Protein 7KNF (pdb70)

B-factor: mean 24.12, std 8.05, range [10.01, 70.89]

GO terms:
  GO:0004619 phosphoglycerate mutase activity (F, IDA)
  GO:0005975 carbohydrate metabolic process (P, IDA)
  GO:0004619 phosphoglycerate mutase activity (F, EXP)

Structure (mmCIF, N/CA/C/O backbone):
data_7KNF
#
_entry.id   7KNF
#
_cell.length_a   73.669
_cell.length_b   75.846
_cell.length_c   100.424
_cell.angle_alpha   90.000
_cell.angle_beta   98.310
_cell.angle_gamma   90.000
#
_symmetry.space_group_name_H-M   'P 1 2 1'
#
loop_
_entity.id
_entity.type
_entity.pdbx_description
1 polymer '2,3-bisphosphoglycerate-independent phosphoglycerate mutase'
2 polymer DTY-ASP-TYR-PRO-GLY-ASP-HIS-CYS-TYR-LEU-TYR-GLY-THR
3 non-polymer 'ZINC ION'
4 non-polymer 'SODIUM ION'
5 non-polymer 'TETRAETHYLENE GLYCOL'
6 water water
#
loop_
_atom_site.group_PDB
_atom_site.id
_atom_site.type_symbol
_atom_site.label_atom_id
_atom_site.label_alt_id
_atom_site.label_comp_id
_atom_site.label_asym_id
_atom_site.label_entity_id
_atom_site.label_seq_id
_atom_site.pdbx_PDB_ins_code
_atom_site.Cartn_x
_atom_site.Cartn_y
_atom_site.Cartn_z
_atom_site.occupancy
_atom_site.B_iso_or_equiv
_atom_site.auth_seq_id
_atom_site.auth_comp_id
_atom_site.auth_asym_id
_atom_site.auth_atom_id
_atom_site.pdbx_PDB_model_num
ATOM 1 N N . VAL A 1 9 ? -19.325 75.240 50.058 1.00 32.68 27 VAL A N 1
ATOM 2 C CA . VAL A 1 9 ? -19.759 76.447 49.331 1.00 26.83 27 VAL A CA 1
ATOM 3 C C . VAL A 1 9 ? -20.874 77.194 50.051 1.00 31.86 27 VAL A C 1
ATOM 4 O O . VAL A 1 9 ? -21.960 76.643 50.255 1.00 33.68 27 VAL A O 1
ATOM 8 N N . ALA A 1 10 ? -20.615 78.462 50.401 1.00 23.47 28 ALA A N 1
ATOM 9 C CA . ALA A 1 10 ? -21.596 79.290 51.106 1.00 29.94 28 ALA A CA 1
ATOM 10 C C . ALA A 1 10 ? -22.685 79.830 50.180 1.00 27.79 28 ALA A C 1
ATOM 11 O O . ALA A 1 10 ? -23.854 79.925 50.580 1.00 28.98 28 ALA A O 1
ATOM 13 N N . ASN A 1 11 ? -22.315 80.230 48.962 1.00 22.80 29 ASN A N 1
ATOM 14 C CA . ASN A 1 11 ? -23.260 80.745 47.980 1.00 21.88 29 ASN A CA 1
ATOM 15 C C . ASN A 1 11 ? -22.923 80.154 46.617 1.00 23.82 29 ASN A C 1
ATOM 16 O O . ASN A 1 11 ? -21.757 80.165 46.207 1.00 22.66 29 ASN A O 1
ATOM 21 N N . LYS A 1 12 ? -23.923 79.626 45.920 1.00 18.42 30 LYS A N 1
ATOM 22 C CA . LYS A 1 12 ? -23.717 79.247 44.533 1.00 18.11 30 LYS A CA 1
ATOM 23 C C . LYS A 1 12 ? -23.766 80.511 43.682 1.00 18.59 30 LYS A C 1
ATOM 24 O O . LYS A 1 12 ? -24.527 81.436 43.979 1.00 17.13 30 LYS A O 1
ATOM 30 N N . VAL A 1 13 ? -22.965 80.536 42.606 1.00 18.02 31 VAL A N 1
ATOM 31 C CA . VAL A 1 13 ? -22.753 81.742 41.806 1.00 14.20 31 VAL A CA 1
ATOM 32 C C . VAL A 1 13 ? -22.925 81.447 40.321 1.00 13.65 31 VAL A C 1
ATOM 33 O O . VAL A 1 13 ? -22.375 80.471 39.798 1.00 15.35 31 VAL A O 1
ATOM 37 N N . CYS A 1 14 ? -23.662 82.318 39.643 1.00 16.14 32 CYS A N 1
ATOM 38 C CA . CYS A 1 14 ? -23.792 82.331 38.194 1.00 15.24 32 CYS A CA 1
ATOM 39 C C . CYS A 1 14 ? -23.128 83.603 37.678 1.00 15.58 32 CYS A C 1
ATOM 40 O O . CYS A 1 14 ? -23.533 84.706 38.066 1.00 15.46 32 CYS A O 1
ATOM 43 N N . LEU A 1 15 ? -22.094 83.452 36.829 1.00 14.62 33 LEU A N 1
ATOM 44 C CA . LEU A 1 15 ? -21.336 84.578 36.282 1.00 14.61 33 LEU A CA 1
ATOM 45 C C . LEU A 1 15 ? -21.681 84.710 34.801 1.00 14.75 33 LEU A C 1
ATOM 46 O O . LEU A 1 15 ? -21.401 83.805 34.008 1.00 15.81 33 LEU A O 1
ATOM 51 N N . ILE A 1 16 ? -22.223 85.858 34.418 1.00 12.01 34 ILE A N 1
ATOM 52 C CA . ILE A 1 16 ? -22.464 86.168 33.013 1.00 12.29 34 ILE A CA 1
ATOM 53 C C . ILE A 1 16 ? -21.357 87.088 32.537 1.00 14.56 34 ILE A C 1
ATOM 54 O O . ILE A 1 16 ? -21.146 88.160 33.124 1.00 13.88 34 ILE A O 1
ATOM 59 N N . VAL A 1 17 ? -20.651 86.687 31.477 1.00 15.37 35 VAL A N 1
ATOM 60 C CA . VAL A 1 17 ? -19.697 87.583 30.823 1.00 13.62 35 VAL A CA 1
ATOM 61 C C . VAL A 1 17 ? -20.343 88.029 29.519 1.00 14.39 35 VAL A C 1
ATOM 62 O O . VAL A 1 17 ? -20.405 87.262 28.543 1.00 14.58 35 VAL A O 1
ATOM 66 N N . ILE A 1 18 ? -20.817 89.273 29.495 1.00 13.68 36 ILE A N 1
ATOM 67 C CA . ILE A 1 18 ? -21.295 89.842 28.237 1.00 12.40 36 ILE A CA 1
ATOM 68 C C . ILE A 1 18 ? -20.089 90.188 27.387 1.00 10.20 36 ILE A C 1
ATOM 69 O O . ILE A 1 18 ? -19.102 90.731 27.888 1.00 13.05 36 ILE A O 1
ATOM 74 N N . ASP A 1 19 ? -20.149 89.871 26.101 1.00 10.93 37 ASP A N 1
ATOM 75 C CA . ASP A 1 19 ? -19.045 90.199 25.218 1.00 11.18 37 ASP A CA 1
ATOM 76 C C . ASP A 1 19 ? -19.273 91.555 24.554 1.00 12.81 37 ASP A C 1
ATOM 77 O O . ASP A 1 19 ? -20.271 91.752 23.870 1.00 13.28 37 ASP A O 1
ATOM 82 N N . GLY A 1 20 ? -18.372 92.515 24.810 1.00 11.48 38 GLY A N 1
ATOM 83 C CA . GLY A 1 20 ? -18.414 93.803 24.144 1.00 11.71 38 GLY A CA 1
ATOM 84 C C . GLY A 1 20 ? -19.493 94.760 24.634 1.00 16.44 38 GLY A C 1
ATOM 85 O O . GLY A 1 20 ? -20.139 95.426 23.816 1.00 17.50 38 GLY A O 1
ATOM 86 N N . TRP A 1 21 ? -19.655 94.888 25.956 1.00 13.17 39 TRP A N 1
ATOM 87 C CA . TRP A 1 21 ? -20.677 95.722 26.610 1.00 16.09 39 TRP A CA 1
ATOM 88 C C . TRP A 1 21 ? -19.983 96.617 27.634 1.00 13.11 39 TRP A C 1
ATOM 89 O O . TRP A 1 21 ? -19.675 96.185 28.750 1.00 16.28 39 TRP A O 1
ATOM 100 N N . GLY A 1 22 ? -19.682 97.853 27.240 1.00 14.28 40 GLY A N 1
ATOM 101 C CA . GLY A 1 22 ? -19.044 98.806 28.116 1.00 13.49 40 GLY A CA 1
ATOM 102 C C . GLY A 1 22 ? -19.982 99.859 28.678 1.00 17.87 40 GLY A C 1
ATOM 103 O O . GLY A 1 22 ? -21.121 100.011 28.262 1.00 16.27 40 GLY A O 1
ATOM 104 N N . VAL A 1 23 ? -19.454 100.605 29.643 1.00 15.34 41 VAL A N 1
ATOM 105 C CA . VAL A 1 23 ? -20.203 101.605 30.396 1.00 15.19 41 VAL A CA 1
ATOM 106 C C . VAL A 1 23 ? -19.833 102.974 29.845 1.00 18.35 41 VAL A C 1
ATOM 107 O O . VAL A 1 23 ? -18.719 103.476 30.059 1.00 20.41 41 VAL A O 1
ATOM 111 N N . SER A 1 24 ? -20.772 103.610 29.164 1.00 19.11 42 SER A N 1
ATOM 112 C CA . SER A 1 24 ? -20.539 104.923 28.594 1.00 19.85 42 SER A CA 1
ATOM 113 C C . SER A 1 24 ? -21.771 105.775 28.830 1.00 23.23 42 SER A C 1
ATOM 114 O O . SER A 1 24 ? -22.881 105.338 28.518 1.00 20.16 42 SER A O 1
ATOM 117 N N . GLU A 1 25 ? -21.573 106.985 29.368 1.00 27.04 43 GLU A N 1
ATOM 118 C CA . GLU A 1 25 ? -22.664 107.955 29.469 1.00 33.46 43 GLU A CA 1
ATOM 119 C C . GLU A 1 25 ? -22.831 108.782 28.197 1.00 33.92 43 GLU A C 1
ATOM 120 O O . GLU A 1 25 ? -23.839 109.479 28.055 1.00 37.18 43 GLU A O 1
ATOM 122 N N . ASP A 1 26 ? -21.885 108.705 27.279 1.00 29.36 44 ASP A N 1
ATOM 123 C CA . ASP A 1 26 ? -21.965 109.369 25.986 1.00 29.94 44 ASP A CA 1
ATOM 124 C C . ASP A 1 26 ? -23.024 108.664 25.137 1.00 30.06 44 ASP A C 1
ATOM 125 O O . ASP A 1 26 ? -22.834 107.494 24.775 1.00 27.61 44 ASP A O 1
ATOM 130 N N . PRO A 1 27 ? -24.160 109.300 24.831 1.00 29.96 45 PRO A N 1
ATOM 131 C CA . PRO A 1 27 ? -25.263 108.573 24.187 1.00 23.96 45 PRO A CA 1
ATOM 132 C C . PRO A 1 27 ? -25.171 108.435 22.670 1.00 19.73 45 PRO A C 1
ATOM 133 O O . PRO A 1 27 ? -25.891 107.607 22.092 1.00 19.59 45 PRO A O 1
ATOM 137 N N . TYR A 1 28 ? -24.301 109.166 22.006 1.00 21.76 46 TYR A N 1
ATOM 138 C CA . TYR A 1 28 ? -24.270 109.112 20.556 1.00 21.21 46 TYR A CA 1
ATOM 139 C C . TYR A 1 28 ? -23.661 107.796 20.091 1.00 16.10 46 TYR A C 1
ATOM 140 O O . TYR A 1 28 ? -22.523 107.462 20.454 1.00 17.34 46 TYR A O 1
ATOM 149 N N . GLY A 1 29 ? -24.399 107.105 19.235 1.00 15.72 47 GLY A N 1
ATOM 150 C CA . GLY A 1 29 ? -24.007 105.796 18.738 1.00 19.98 47 GLY A CA 1
ATOM 151 C C . GLY A 1 29 ? -23.926 104.727 19.811 1.00 18.39 47 GLY A C 1
ATOM 152 O O . GLY A 1 29 ? -23.297 103.685 19.588 1.00 16.75 47 GLY A O 1
ATOM 153 N N . ASN A 1 30 ? -24.535 104.964 20.968 1.00 17.82 48 ASN A N 1
ATOM 154 C CA . ASN A 1 30 ? -24.483 104.058 22.112 1.00 16.74 48 ASN A CA 1
ATOM 155 C C . ASN A 1 30 ? -25.645 103.079 21.985 1.00 20.10 48 ASN A C 1
ATOM 156 O O . ASN A 1 30 ? -26.781 103.384 22.361 1.00 15.89 48 ASN A O 1
ATOM 161 N N . ALA A 1 31 ? -25.353 101.891 21.441 1.00 16.86 49 ALA A N 1
ATOM 162 C CA . ALA A 1 31 ? -26.404 100.902 21.217 1.00 17.44 49 ALA A CA 1
ATOM 163 C C . ALA A 1 31 ? -26.939 100.329 22.517 1.00 17.96 49 ALA A C 1
ATOM 164 O O . ALA A 1 31 ? -28.088 99.881 22.561 1.00 20.18 49 ALA A O 1
ATOM 166 N N . ILE A 1 32 ? -26.150 100.364 23.582 1.00 14.39 50 ILE A N 1
ATOM 167 C CA . ILE A 1 32 ? -26.620 99.855 24.857 1.00 15.37 50 ILE A CA 1
ATOM 168 C C . ILE A 1 32 ? -27.599 100.831 25.489 1.00 15.80 50 ILE A C 1
ATOM 169 O O . ILE A 1 32 ? -28.684 100.446 25.922 1.00 15.92 50 ILE A O 1
ATOM 174 N N . LEU A 1 33 ? -27.209 102.102 25.575 1.00 15.95 51 LEU A N 1
ATOM 175 C CA . LEU A 1 33 ? -28.096 103.102 26.158 1.00 16.52 51 LEU A CA 1
ATOM 176 C C . LEU A 1 33 ? -29.404 103.177 25.380 1.00 19.60 51 LEU A C 1
ATOM 177 O O . LEU A 1 33 ? -30.491 103.191 25.969 1.00 19.82 51 LEU A O 1
ATOM 182 N N . ASN A 1 34 ? -29.327 103.220 24.051 1.00 19.02 52 ASN A N 1
ATOM 183 C CA . ASN A 1 34 ? -30.542 103.424 23.266 1.00 19.59 52 ASN A CA 1
ATOM 184 C C . ASN A 1 34 ? -31.384 102.175 23.108 1.00 20.45 52 ASN A C 1
ATOM 185 O O . ASN A 1 34 ? -32.579 102.286 22.837 1.00 21.37 52 ASN A O 1
ATOM 190 N N . ALA A 1 35 ? -30.804 100.997 23.286 1.00 19.49 53 ALA A N 1
ATOM 191 C CA . ALA A 1 35 ? -31.595 99.778 23.322 1.00 18.35 53 ALA A CA 1
ATOM 192 C C . ALA A 1 35 ? -32.484 99.750 24.559 1.00 17.50 53 ALA A C 1
ATOM 193 O O . ALA A 1 35 ? -32.153 100.322 25.593 1.00 16.70 53 ALA A O 1
ATOM 195 N N . GLN A 1 36 ? -33.636 99.076 24.448 1.00 17.20 54 GLN A N 1
ATOM 196 C CA . GLN A 1 36 ? -34.403 98.733 25.640 1.00 22.51 54 GLN A CA 1
ATOM 197 C C . GLN A 1 36 ? -33.615 97.682 26.424 1.00 15.85 54 GLN A C 1
ATOM 198 O O . GLN A 1 36 ? -33.563 96.514 26.023 1.00 16.13 54 GLN A O 1
ATOM 204 N N . THR A 1 37 ? -33.024 98.100 27.549 1.00 15.15 55 THR A N 1
ATOM 205 C CA . THR A 1 37 ? -32.257 97.214 28.432 1.00 15.91 55 THR A CA 1
ATOM 206 C C . THR A 1 37 ? -32.738 97.349 29.876 1.00 13.51 55 THR A C 1
ATOM 207 O O . THR A 1 37 ? -31.965 97.697 30.779 1.00 18.30 55 THR A O 1
ATOM 211 N N . PRO A 1 38 ? -34.028 97.078 30.132 1.00 16.34 56 PRO A N 1
ATOM 212 C CA . PRO A 1 38 ? -34.577 97.303 31.485 1.00 19.12 56 PRO A CA 1
ATOM 213 C C . PRO A 1 38 ? -33.970 96.426 32.560 1.00 17.82 56 PRO A C 1
ATOM 214 O O . PRO A 1 38 ? -33.958 96.830 33.730 1.00 19.40 56 PRO A O 1
ATOM 218 N N . VAL A 1 39 ? -33.458 95.251 32.204 1.00 16.95 57 VAL A N 1
ATOM 219 C CA . VAL A 1 39 ? -32.848 94.372 33.200 1.00 15.29 57 VAL A CA 1
ATOM 220 C C . VAL A 1 39 ? -31.507 94.941 33.649 1.00 14.08 57 VAL A C 1
ATOM 221 O O . VAL A 1 39 ? -31.264 95.146 34.848 1.00 15.21 57 VAL A O 1
ATOM 225 N N . MET A 1 40 ? -30.617 95.222 32.693 1.00 17.55 58 MET A N 1
ATOM 226 C CA . MET A 1 40 ? -29.317 95.764 33.081 1.00 17.22 58 MET A CA 1
ATOM 227 C C . MET A 1 40 ? -29.452 97.173 33.639 1.00 18.92 58 MET A C 1
ATOM 228 O O . MET A 1 40 ? -28.609 97.602 34.424 1.00 18.67 58 MET A O 1
ATOM 233 N N . ASP A 1 41 ? -30.498 97.909 33.253 1.00 15.77 59 ASP A N 1
ATOM 234 C CA . ASP A 1 41 ? -30.724 99.209 33.873 1.00 19.37 59 ASP A CA 1
ATOM 235 C C . ASP A 1 41 ? -30.926 99.065 35.376 1.00 19.30 59 ASP A C 1
ATOM 236 O O . ASP A 1 41 ? -30.531 99.951 36.141 1.00 19.98 59 ASP A O 1
ATOM 241 N N . LYS A 1 42 ? -31.528 97.955 35.818 1.00 16.45 60 LYS A N 1
ATOM 242 C CA . LYS A 1 42 ? -31.758 97.681 37.235 1.00 17.42 60 LYS A CA 1
ATOM 243 C C . LYS A 1 42 ? -30.564 97.025 37.915 1.00 19.91 60 LYS A C 1
ATOM 244 O O . LYS A 1 42 ? -30.186 97.423 39.026 1.00 19.87 60 LYS A O 1
ATOM 247 N N . LEU A 1 43 ? -29.946 96.037 37.269 1.00 17.98 61 LEU A N 1
ATOM 248 C CA . LEU A 1 43 ? -28.770 95.389 37.857 1.00 20.45 61 LEU A CA 1
ATOM 249 C C . LEU A 1 43 ? -27.601 96.359 38.002 1.00 17.09 61 LEU A C 1
ATOM 250 O O . LEU A 1 43 ? -26.857 96.315 38.995 1.00 19.06 61 LEU A O 1
ATOM 255 N N . CYS A 1 44 ? -27.418 97.242 37.027 1.00 19.07 62 CYS A N 1
ATOM 256 C CA . CYS A 1 44 ? -26.400 98.285 37.114 1.00 19.00 62 CYS A CA 1
ATOM 257 C C . CYS A 1 44 ? -26.938 99.513 37.845 1.00 21.71 62 CYS A C 1
ATOM 258 O O . CYS A 1 44 ? -26.955 100.622 37.322 1.00 19.43 62 CYS A O 1
ATOM 261 N N . SER A 1 45 ? -27.364 99.297 39.085 1.00 22.13 63 SER A N 1
ATOM 262 C CA . SER A 1 45 ? -27.770 100.393 39.950 1.00 21.74 63 SER A CA 1
ATOM 263 C C . SER A 1 45 ? -27.518 99.959 41.384 1.00 22.81 63 SER A C 1
ATOM 264 O O . SER A 1 45 ? -27.295 98.776 41.665 1.00 21.58 63 SER A O 1
ATOM 267 N N . GLY A 1 46 ? -27.532 100.933 42.295 1.00 26.45 64 GLY A N 1
ATOM 268 C CA . GLY A 1 46 ? -27.326 100.590 43.696 1.00 30.37 64 GLY A CA 1
ATOM 269 C C . GLY A 1 46 ? -25.943 99.986 43.912 1.00 22.74 64 GLY A C 1
ATOM 270 O O . GLY A 1 46 ? -24.923 100.568 43.544 1.00 27.72 64 GLY A O 1
ATOM 271 N N . ASN A 1 47 ? -25.894 98.803 44.510 1.00 25.40 65 ASN A N 1
ATOM 272 C CA . ASN A 1 47 ? -24.620 98.122 44.722 1.00 22.13 65 ASN A CA 1
ATOM 273 C C . ASN A 1 47 ? -24.194 97.432 43.425 1.00 21.54 65 ASN A C 1
ATOM 274 O O . ASN A 1 47 ? -24.527 96.271 43.177 1.00 20.97 65 ASN A O 1
ATOM 279 N N . TRP A 1 48 ? -23.407 98.154 42.624 1.00 22.28 66 TRP A N 1
ATOM 280 C CA . TRP A 1 48 ? -22.682 97.611 41.478 1.00 21.93 66 TRP A CA 1
ATOM 281 C C . TRP A 1 48 ? -21.359 98.360 41.360 1.00 21.67 66 TRP A C 1
ATOM 282 O O . TRP A 1 48 ? -21.166 99.420 41.966 1.00 19.80 66 TRP A O 1
ATOM 293 N N . ALA A 1 49 ? -20.444 97.800 40.576 1.00 16.97 67 ALA A N 1
ATOM 294 C CA . ALA A 1 49 ? -19.141 98.404 40.341 1.00 18.80 67 ALA A CA 1
ATOM 295 C C . ALA A 1 49 ? -18.918 98.603 38.845 1.00 18.44 67 ALA A C 1
ATOM 296 O O . ALA A 1 49 ? -19.605 98.019 38.008 1.00 16.48 67 ALA A O 1
ATOM 298 N N . GLN A 1 50 ? -17.903 99.409 38.514 1.00 17.58 68 GLN A N 1
ATOM 299 C CA . GLN A 1 50 ? -17.465 99.605 37.140 1.00 12.74 68 GLN A CA 1
ATOM 300 C C . GLN A 1 50 ? -15.975 99.337 37.103 1.00 15.53 68 GLN A C 1
ATOM 301 O O . GLN A 1 50 ? -15.229 99.973 37.844 1.00 14.86 68 GLN A O 1
ATOM 307 N N . ILE A 1 51 ? -15.545 98.359 36.317 1.00 15.57 69 ILE A N 1
ATOM 308 C CA . ILE A 1 51 ? -14.161 97.904 36.428 1.00 12.38 69 ILE A CA 1
ATOM 309 C C . ILE A 1 51 ? -13.442 98.040 35.085 1.00 14.57 69 ILE A C 1
ATOM 310 O O . ILE A 1 51 ? -14.055 98.095 34.011 1.00 13.51 69 ILE A O 1
ATOM 315 N N . GLU A 1 52 ? -12.114 98.140 35.158 1.00 14.73 70 GLU A N 1
ATOM 316 C CA . GLU A 1 52 ? -11.317 98.391 33.958 1.00 15.60 70 GLU A CA 1
ATOM 317 C C . GLU A 1 52 ? -11.023 97.093 33.205 1.00 17.96 70 GLU A C 1
ATOM 318 O O . GLU A 1 52 ? -10.859 96.021 33.799 1.00 15.85 70 GLU A O 1
ATOM 324 N N . ALA A 1 53 ? -10.953 97.215 31.877 1.00 15.41 71 ALA A N 1
ATOM 325 C CA . ALA A 1 53 ? -10.831 96.086 30.963 1.00 13.98 71 ALA A CA 1
ATOM 326 C C . ALA A 1 53 ? -9.949 96.410 29.767 1.00 15.41 71 ALA A C 1
ATOM 327 O O . ALA A 1 53 ? -9.983 95.681 28.773 1.00 16.57 71 ALA A O 1
ATOM 329 N N . HIS A 1 54 ? -9.129 97.468 29.845 1.00 15.10 72 HIS A N 1
ATOM 330 C CA . HIS A 1 54 ? -8.225 97.824 28.767 1.00 16.57 72 HIS A CA 1
ATOM 331 C C . HIS A 1 54 ? -6.880 98.215 29.358 1.00 18.86 72 HIS A C 1
ATOM 332 O O . HIS A 1 54 ? -6.729 98.363 30.575 1.00 14.98 72 HIS A O 1
ATOM 339 N N . GLY A 1 55 ? -5.897 98.373 28.470 1.00 15.61 73 GLY A N 1
ATOM 340 C CA . GLY A 1 55 ? -4.626 98.993 28.839 1.00 18.04 73 GLY A CA 1
ATOM 341 C C . GLY A 1 55 ? -3.890 98.229 29.917 1.00 16.93 73 GLY A C 1
ATOM 342 O O . GLY A 1 55 ? -3.986 97.004 30.022 1.00 17.68 73 GLY A O 1
ATOM 343 N N . LEU A 1 56 ? -3.124 98.973 30.741 1.00 18.60 74 LEU A N 1
ATOM 344 C CA . LEU A 1 56 ? -2.303 98.331 31.785 1.00 16.81 74 LEU A CA 1
ATOM 345 C C . LEU A 1 56 ? -3.151 97.619 32.833 1.00 16.62 74 LEU A C 1
ATOM 346 O O . LEU A 1 56 ? -2.673 96.689 33.503 1.00 17.19 74 LEU A O 1
ATOM 351 N N . HIS A 1 57 ? -4.404 98.036 32.985 1.00 16.74 75 HIS A N 1
ATOM 352 C CA . HIS A 1 57 ? -5.315 97.356 33.892 1.00 16.48 75 HIS A CA 1
ATOM 353 C C . HIS A 1 57 ? -5.450 95.864 33.577 1.00 15.10 75 HIS A C 1
ATOM 354 O O . HIS A 1 57 ? -5.763 95.079 34.484 1.00 16.09 75 HIS A O 1
ATOM 361 N N . VAL A 1 58 ? -5.322 95.468 32.304 1.00 13.54 76 VAL A N 1
ATOM 362 C CA . VAL A 1 58 ? -5.391 94.072 31.912 1.00 14.47 76 VAL A CA 1
ATOM 363 C C . VAL A 1 58 ? -4.077 93.600 31.288 1.00 18.18 76 VAL A C 1
ATOM 364 O O . VAL A 1 58 ? -4.057 92.621 30.520 1.00 17.17 76 VAL A O 1
ATOM 368 N N . GLY A 1 59 ? -2.979 94.281 31.609 1.00 18.81 77 GLY A N 1
ATOM 369 C CA . GLY A 1 59 ? -1.669 93.824 31.193 1.00 17.70 77 GLY A CA 1
ATOM 370 C C . GLY A 1 59 ? -1.263 94.236 29.796 1.00 16.44 77 GLY A C 1
ATOM 371 O O . GLY A 1 59 ? -0.238 93.750 29.297 1.00 18.46 77 GLY A O 1
ATOM 372 N N . LEU A 1 60 ? -2.016 95.088 29.155 1.00 15.72 78 LEU A N 1
ATOM 373 C CA . LEU A 1 60 ? -1.722 95.595 27.825 1.00 15.62 78 LEU A CA 1
ATOM 374 C C . LEU A 1 60 ? -1.054 96.963 27.898 1.00 17.66 78 LEU A C 1
ATOM 375 O O . LEU A 1 60 ? -1.181 97.679 28.893 1.00 16.88 78 LEU A O 1
ATOM 380 N N . PRO A 1 61 ? -0.438 97.403 26.805 1.00 21.69 79 PRO A N 1
ATOM 381 C CA . PRO A 1 61 ? 0.134 98.760 26.782 1.00 21.89 79 PRO A CA 1
ATOM 382 C C . PRO A 1 61 ? -0.902 99.832 27.077 1.00 25.08 79 PRO A C 1
ATOM 383 O O . PRO A 1 61 ? -2.088 99.712 26.731 1.00 21.62 79 PRO A O 1
ATOM 387 N N . GLU A 1 62 ? -0.431 100.904 27.723 1.00 21.82 80 GLU A N 1
ATOM 388 C CA . GLU A 1 62 ? -1.313 102.011 28.087 1.00 22.92 80 GLU A CA 1
ATOM 389 C C . GLU A 1 62 ? -2.066 102.501 26.861 1.00 19.53 80 GLU A C 1
ATOM 390 O O . GLU A 1 62 ? -1.510 102.596 25.770 1.00 22.19 80 GLU A O 1
ATOM 396 N N . GLY A 1 63 ? -3.360 102.737 27.025 1.00 23.31 81 GLY A N 1
ATOM 397 C CA . GLY A 1 63 ? -4.161 103.291 25.960 1.00 26.75 81 GLY A CA 1
ATOM 398 C C . GLY A 1 63 ? -4.689 102.291 24.946 1.00 31.09 81 GLY A C 1
ATOM 399 O O . GLY A 1 63 ? -5.393 102.699 24.013 1.00 24.71 81 GLY A O 1
ATOM 400 N N . LEU A 1 64 ? -4.358 101.004 25.077 1.00 20.52 82 LEU A N 1
ATOM 401 C CA . LEU A 1 64 ? -4.827 99.990 24.143 1.00 20.42 82 LEU A CA 1
ATOM 402 C C . LEU A 1 64 ? -6.173 99.416 24.586 1.00 17.82 82 LEU A C 1
ATOM 403 O O . LEU A 1 64 ? -6.337 99.024 25.743 1.00 18.18 82 LEU A O 1
ATOM 408 N N . MET A 1 65 ? -7.114 99.326 23.651 1.00 18.96 83 MET A N 1
ATOM 409 C CA A MET A 1 65 ? -8.407 98.729 23.946 0.50 19.81 83 MET A CA 1
ATOM 410 C CA B MET A 1 65 ? -8.405 98.733 23.961 0.50 19.81 83 MET A CA 1
ATOM 411 C C . MET A 1 65 ? -8.239 97.262 24.340 1.00 18.92 83 MET A C 1
ATOM 412 O O . MET A 1 65 ? -7.256 96.609 23.991 1.00 17.86 83 MET A O 1
ATOM 421 N N . GLY A 1 66 ? -9.233 96.745 25.072 1.00 17.69 84 GLY A N 1
ATOM 422 C CA . GLY A 1 66 ? -9.263 95.353 25.443 1.00 16.27 84 GLY A CA 1
ATOM 423 C C . GLY A 1 66 ? -9.740 94.495 24.279 1.00 13.82 84 GLY A C 1
ATOM 424 O O . GLY A 1 66 ? -10.043 94.984 23.194 1.00 17.00 84 GLY A O 1
ATOM 425 N N . ASN A 1 67 ? -9.827 93.189 24.531 1.00 14.02 85 ASN A N 1
ATOM 426 C CA . ASN A 1 67 ? -10.347 92.266 23.540 1.00 15.00 85 ASN A CA 1
ATOM 427 C C . ASN A 1 67 ? -10.775 90.972 24.234 1.00 13.38 85 ASN A C 1
ATOM 428 O O . ASN A 1 67 ? -10.613 90.796 25.442 1.00 12.52 85 ASN A O 1
ATOM 433 N N . SER A 1 68 ? -11.348 90.069 23.441 1.00 14.19 86 SER A N 1
ATOM 434 C CA . SER A 1 68 ? -12.022 88.894 23.993 1.00 17.54 86 SER A CA 1
ATOM 435 C C . SER A 1 68 ? -11.030 87.942 24.639 1.00 12.81 86 SER A C 1
ATOM 436 O O . SER A 1 68 ? -11.308 87.363 25.698 1.00 12.88 86 SER A O 1
ATOM 439 N N . GLU A 1 69 ? -9.871 87.769 24.010 1.00 12.71 87 GLU A N 1
ATOM 440 C CA . GLU A 1 69 ? -8.877 86.820 24.495 1.00 14.70 87 GLU A CA 1
ATOM 441 C C . GLU A 1 69 ? -8.189 87.322 25.771 1.00 13.58 87 GLU A C 1
ATOM 442 O O . GLU A 1 69 ? -8.089 86.585 26.760 1.00 12.57 87 GLU A O 1
ATOM 448 N N . VAL A 1 70 ? -7.733 88.584 25.768 1.00 13.10 88 VAL A N 1
ATOM 449 C CA . VAL A 1 70 ? -7.208 89.222 26.975 1.00 11.03 88 VAL A CA 1
ATOM 450 C C . VAL A 1 70 ? -8.265 89.257 28.067 1.00 14.99 88 VAL A C 1
ATOM 451 O O . VAL A 1 70 ? -7.993 88.967 29.240 1.00 12.76 88 VAL A O 1
ATOM 455 N N . GLY A 1 71 ? -9.481 89.665 27.703 1.00 13.48 89 GLY A N 1
ATOM 456 C CA . GLY A 1 71 ? -10.519 89.860 28.714 1.00 15.12 89 GLY A CA 1
ATOM 457 C C . GLY A 1 71 ? -10.896 88.573 29.437 1.00 16.33 89 GLY A C 1
ATOM 458 O O . GLY A 1 71 ? -10.981 88.542 30.672 1.00 11.97 89 GLY A O 1
ATOM 459 N N . HIS A 1 72 ? -11.103 87.481 28.685 1.00 13.14 90 HIS A N 1
ATOM 460 C CA . HIS A 1 72 ? -11.482 86.224 29.338 1.00 13.35 90 HIS A CA 1
ATOM 461 C C . HIS A 1 72 ? -10.305 85.617 30.076 1.00 13.23 90 HIS A C 1
ATOM 462 O O . HIS A 1 72 ? -10.474 84.958 31.114 1.00 13.76 90 HIS A O 1
ATOM 469 N N . LEU A 1 73 ? -9.106 85.867 29.577 1.00 14.01 91 LEU A N 1
ATOM 470 C CA . LEU A 1 73 ? -7.914 85.397 30.263 1.00 13.87 91 LEU A CA 1
ATOM 471 C C . LEU A 1 73 ? -7.808 86.055 31.629 1.00 12.08 91 LEU A C 1
ATOM 472 O O . LEU A 1 73 ? -7.588 85.380 32.644 1.00 14.98 91 LEU A O 1
ATOM 477 N N . ASN A 1 74 ? -8.002 87.378 31.681 1.00 14.31 92 ASN A N 1
ATOM 478 C CA . ASN A 1 74 ? -7.868 88.078 32.954 1.00 14.97 92 ASN A CA 1
ATOM 479 C C . ASN A 1 74 ? -9.005 87.733 33.899 1.00 16.12 92 ASN A C 1
ATOM 480 O O . ASN A 1 74 ? -8.777 87.528 35.097 1.00 14.07 92 ASN A O 1
ATOM 485 N N . ILE A 1 75 ? -10.243 87.682 33.392 1.00 12.85 93 ILE A N 1
ATOM 486 C CA . ILE A 1 75 ? -11.356 87.275 34.233 1.00 12.62 93 ILE A CA 1
ATOM 487 C C . ILE A 1 75 ? -11.092 85.908 34.852 1.00 14.14 93 ILE A C 1
ATOM 488 O O . ILE A 1 75 ? -11.299 85.703 36.051 1.00 14.29 93 ILE A O 1
ATOM 493 N N . GLY A 1 76 ? -10.745 84.923 34.027 1.00 14.05 94 GLY A N 1
ATOM 494 C CA . GLY A 1 76 ? -10.547 83.580 34.541 1.00 15.54 94 GLY A CA 1
ATOM 495 C C . GLY A 1 76 ? -9.351 83.442 35.472 1.00 15.67 94 GLY A C 1
ATOM 496 O O . GLY A 1 76 ? -9.342 82.553 36.329 1.00 15.43 94 GLY A O 1
ATOM 497 N N . ALA A 1 77 ? -8.362 84.325 35.352 1.00 15.58 95 ALA A N 1
ATOM 498 C CA . ALA A 1 77 ? -7.082 84.102 36.021 1.00 18.14 95 ALA A CA 1
ATOM 499 C C . ALA A 1 77 ? -7.002 84.729 37.414 1.00 17.17 95 ALA A C 1
ATOM 500 O O . ALA A 1 77 ? -6.177 84.287 38.232 1.00 16.09 95 ALA A O 1
ATOM 502 N N . GLY A 1 78 ? -7.806 85.760 37.690 1.00 15.36 96 GLY A N 1
ATOM 503 C CA . GLY A 1 78 ? -7.763 86.416 38.992 1.00 17.98 96 GLY A CA 1
ATOM 504 C C . GLY A 1 78 ? -6.437 87.098 39.264 1.00 19.34 96 GLY A C 1
ATOM 505 O O . GLY A 1 78 ? -6.032 87.226 40.430 1.00 15.25 96 GLY A O 1
ATOM 506 N N . ARG A 1 79 ? -5.757 87.546 38.207 1.00 17.41 97 ARG A N 1
ATOM 507 C CA . ARG A 1 79 ? -4.496 88.274 38.263 1.00 14.64 97 ARG A CA 1
ATOM 508 C C . ARG A 1 79 ? -4.322 88.986 36.931 1.00 16.66 97 ARG A C 1
ATOM 509 O O . ARG A 1 79 ? -4.926 88.610 35.931 1.00 17.38 97 ARG A O 1
ATOM 517 N N . VAL A 1 80 ? -3.466 89.999 36.904 1.00 14.18 98 VAL A N 1
ATOM 518 C CA . VAL A 1 80 ? -3.092 90.601 35.630 1.00 14.09 98 VAL A CA 1
ATOM 519 C C . VAL A 1 80 ? -2.060 89.709 34.972 1.00 21.95 98 VAL A C 1
ATOM 520 O O . VAL A 1 80 ? -0.995 89.447 35.539 1.00 18.23 98 VAL A O 1
ATOM 524 N N . ILE A 1 81 ? -2.342 89.276 33.761 1.00 19.67 99 ILE A N 1
ATOM 525 C CA . ILE A 1 81 ? -1.335 88.604 32.947 1.00 19.82 99 ILE A CA 1
ATOM 526 C C . ILE A 1 81 ? -0.704 89.670 32.058 1.00 19.93 99 ILE A C 1
ATOM 527 O O . ILE A 1 81 ? -1.386 90.267 31.227 1.00 16.36 99 ILE A O 1
ATOM 532 N N . TYR A 1 82 ? 0.604 89.920 32.211 1.00 16.21 100 TYR A N 1
ATOM 533 C CA . TYR A 1 82 ? 1.233 91.028 31.504 1.00 20.85 100 TYR A CA 1
ATOM 534 C C . TYR A 1 82 ? 1.639 90.576 30.105 1.00 22.04 100 TYR A C 1
ATOM 535 O O . TYR A 1 82 ? 2.357 89.583 29.949 1.00 21.39 100 TYR A O 1
ATOM 544 N N . GLN A 1 83 ? 1.153 91.292 29.096 1.00 17.90 101 GLN A N 1
ATOM 545 C CA . GLN A 1 83 ? 1.529 91.018 27.718 1.00 18.00 101 GLN A CA 1
ATOM 546 C C . GLN A 1 83 ? 3.028 91.279 27.562 1.00 22.42 101 GLN A C 1
ATOM 547 O O . GLN A 1 83 ? 3.597 92.139 28.237 1.00 16.98 101 GLN A O 1
ATOM 553 N N . ASP A 1 84 ? 3.661 90.517 26.666 1.00 20.52 102 ASP A N 1
ATOM 554 C CA . ASP A 1 84 ? 5.123 90.518 26.561 1.00 22.47 102 ASP A CA 1
ATOM 555 C C . ASP A 1 84 ? 5.725 91.925 26.578 1.00 17.84 102 ASP A C 1
ATOM 556 O O . ASP A 1 84 ? 6.731 92.170 27.245 1.00 21.95 102 ASP A O 1
ATOM 561 N N . ILE A 1 85 ? 5.171 92.842 25.789 1.00 20.88 103 ILE A N 1
ATOM 562 C CA . ILE A 1 85 ? 5.768 94.173 25.674 1.00 22.60 103 ILE A CA 1
ATOM 563 C C . ILE A 1 85 ? 5.808 94.878 27.034 1.00 27.82 103 ILE A C 1
ATOM 564 O O . ILE A 1 85 ? 6.831 95.450 27.434 1.00 18.58 103 ILE A O 1
ATOM 569 N N . VAL A 1 86 ? 4.685 94.876 27.749 1.00 18.06 104 VAL A N 1
ATOM 570 C CA . VAL A 1 86 ? 4.616 95.542 29.050 1.00 19.71 104 VAL A CA 1
ATOM 571 C C . VAL A 1 86 ? 5.569 94.890 30.027 1.00 18.40 104 VAL A C 1
ATOM 572 O O . VAL A 1 86 ? 6.278 95.562 30.788 1.00 20.80 104 VAL A O 1
ATOM 576 N N . ARG A 1 87 ? 5.591 93.570 30.019 1.00 18.11 105 ARG A N 1
ATOM 577 C CA . ARG A 1 87 ? 6.378 92.830 30.970 1.00 18.41 105 ARG A CA 1
ATOM 578 C C . ARG A 1 87 ? 7.861 93.147 30.808 1.00 22.13 105 ARG A C 1
ATOM 579 O O . ARG A 1 87 ? 8.571 93.396 31.785 1.00 21.6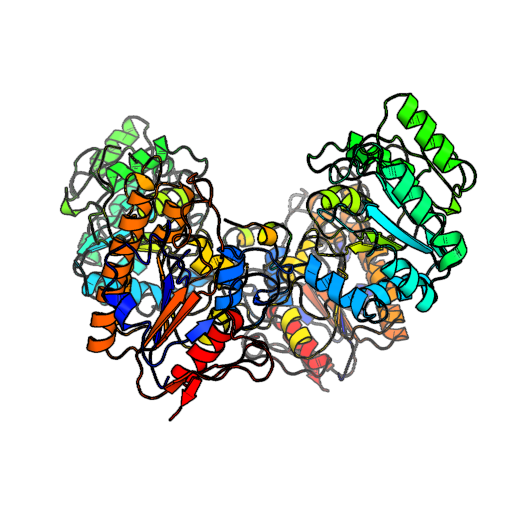0 105 ARG A O 1
ATOM 587 N N . ILE A 1 88 ? 8.336 93.177 29.571 1.00 19.28 106 ILE A N 1
ATOM 588 C CA . ILE A 1 88 ? 9.752 93.454 29.334 1.00 18.83 106 ILE A CA 1
ATOM 589 C C . ILE A 1 88 ? 10.062 94.925 29.610 1.00 22.32 106 ILE A C 1
ATOM 590 O O . ILE A 1 88 ? 11.101 95.261 30.191 1.00 21.78 106 ILE A O 1
ATOM 595 N N . ASN A 1 89 ? 9.149 95.819 29.238 1.00 21.80 107 ASN A N 1
ATOM 596 C CA . ASN A 1 89 ? 9.366 97.243 29.494 1.00 22.38 107 ASN A CA 1
ATOM 597 C C . ASN A 1 89 ? 9.468 97.529 30.984 1.00 24.81 107 ASN A C 1
ATOM 598 O O . ASN A 1 89 ? 10.239 98.403 31.397 1.00 24.87 107 ASN A O 1
ATOM 603 N N . LEU A 1 90 ? 8.708 96.800 31.803 1.00 23.22 108 LEU A N 1
ATOM 604 C CA . LEU A 1 90 ? 8.805 96.972 33.255 1.00 28.95 108 LEU A CA 1
ATOM 605 C C . LEU A 1 90 ? 10.157 96.494 33.765 1.00 30.46 108 LEU A C 1
ATOM 606 O O . LEU A 1 90 ? 10.807 97.178 34.572 1.00 28.21 108 LEU A O 1
ATOM 611 N N . ALA A 1 91 ? 10.613 95.336 33.274 1.00 28.24 109 ALA A N 1
ATOM 612 C CA . ALA A 1 91 ? 11.940 94.847 33.643 1.00 28.05 109 ALA A CA 1
ATOM 613 C C . ALA A 1 91 ? 13.033 95.851 33.292 1.00 25.41 109 ALA A C 1
ATOM 614 O O . ALA A 1 91 ? 13.967 96.046 34.073 1.00 26.31 109 ALA A O 1
ATOM 616 N N . VAL A 1 92 ? 12.948 96.493 32.123 1.00 22.70 110 VAL A N 1
ATOM 617 C CA . VAL A 1 92 ? 13.927 97.517 31.767 1.00 25.03 110 VAL A CA 1
ATOM 618 C C . VAL A 1 92 ? 13.832 98.716 32.706 1.00 29.83 110 VAL A C 1
ATOM 619 O O . VAL A 1 92 ? 14.851 99.239 33.173 1.00 27.36 110 VAL A O 1
ATOM 623 N N . LYS A 1 93 ? 12.608 99.200 32.939 1.00 29.46 111 LYS A N 1
ATOM 624 C CA . LYS A 1 93 ? 12.394 100.398 33.741 1.00 29.64 111 LYS A CA 1
ATOM 625 C C . LYS A 1 93 ? 12.908 100.204 35.152 1.00 28.69 111 LYS A C 1
ATOM 626 O O . LYS A 1 93 ? 13.465 101.129 35.756 1.00 34.54 111 LYS A O 1
ATOM 629 N N . ASN A 1 94 ? 12.728 99.011 35.691 1.00 27.40 112 ASN A N 1
ATOM 630 C CA . ASN A 1 94 ? 13.066 98.697 37.065 1.00 30.15 112 ASN A CA 1
ATOM 631 C C . ASN A 1 94 ? 14.414 97.998 37.200 1.00 30.51 112 ASN A C 1
ATOM 632 O O . ASN A 1 94 ? 14.720 97.470 38.274 1.00 29.95 112 ASN A O 1
ATOM 637 N N . ASN A 1 95 ? 15.229 97.990 36.138 1.00 28.36 113 ASN A N 1
ATOM 638 C CA . ASN A 1 95 ? 16.595 97.468 36.194 1.00 30.83 113 ASN A CA 1
ATOM 639 C C . ASN A 1 95 ? 16.599 96.011 36.648 1.00 31.16 113 ASN A C 1
ATOM 640 O O . ASN A 1 95 ? 17.366 95.604 37.520 1.00 31.83 113 ASN A O 1
ATOM 645 N N . LYS A 1 96 ? 15.723 95.216 36.044 1.00 26.43 114 LYS A N 1
ATOM 646 C CA . LYS A 1 96 ? 15.560 93.824 36.433 1.00 26.00 114 LYS A CA 1
ATOM 647 C C . LYS A 1 96 ? 16.221 92.839 35.473 1.00 27.59 114 LYS A C 1
ATOM 648 O O . LYS A 1 96 ? 16.210 91.637 35.752 1.00 23.64 114 LYS A O 1
ATOM 652 N N . PHE A 1 97 ? 16.803 93.302 34.360 1.00 22.52 115 PHE A N 1
ATOM 653 C CA . PHE A 1 97 ? 17.557 92.368 33.526 1.00 21.38 115 PHE A CA 1
ATOM 654 C C . PHE A 1 97 ? 18.745 91.779 34.295 1.00 21.36 115 PHE A C 1
ATOM 655 O O . PHE A 1 97 ? 19.047 90.588 34.151 1.00 20.31 115 PHE A O 1
ATOM 663 N N . VAL A 1 98 ? 19.424 92.579 35.131 1.00 23.38 116 VAL A N 1
ATOM 664 C CA . VAL A 1 98 ? 20.630 92.060 35.794 1.00 21.49 116 VAL A CA 1
ATOM 665 C C . VAL A 1 98 ? 20.340 90.941 36.783 1.00 23.71 116 VAL A C 1
ATOM 666 O O . VAL A 1 98 ? 21.250 90.198 37.150 1.00 22.93 116 VAL A O 1
ATOM 670 N N . THR A 1 99 ? 19.109 90.797 37.253 1.00 21.37 117 THR A N 1
ATOM 671 C CA . THR A 1 99 ? 18.756 89.664 38.099 1.00 22.66 117 THR A CA 1
ATOM 672 C C . THR A 1 99 ? 17.831 88.676 37.399 1.00 27.41 117 THR A C 1
ATOM 673 O O . THR A 1 99 ? 17.305 87.765 38.047 1.00 31.04 117 THR A O 1
ATOM 677 N N . ASN A 1 100 ? 17.622 88.829 36.091 1.00 21.98 118 ASN A N 1
ATOM 678 C CA . ASN A 1 100 ? 16.790 87.895 35.348 1.00 22.38 118 ASN A CA 1
ATOM 679 C C . ASN A 1 100 ? 17.421 86.510 35.392 1.00 25.04 118 ASN A C 1
ATOM 680 O O . ASN A 1 100 ? 18.600 86.345 35.068 1.00 21.14 118 ASN A O 1
ATOM 685 N N . GLU A 1 101 ? 16.645 85.508 35.814 1.00 19.79 119 GLU A N 1
ATOM 686 C CA . GLU A 1 101 ? 17.231 84.196 36.075 1.00 19.40 119 GLU A CA 1
ATOM 687 C C . GLU A 1 101 ? 17.902 83.619 34.832 1.00 22.70 119 GLU A C 1
ATOM 688 O O . GLU A 1 101 ? 19.024 83.096 34.902 1.00 21.69 119 GLU A O 1
ATOM 691 N N . SER A 1 102 ? 17.231 83.696 33.686 1.00 19.64 120 SER A N 1
ATOM 692 C CA . SER A 1 102 ? 17.789 83.090 32.484 1.00 17.76 120 SER A CA 1
ATOM 693 C C . SER A 1 102 ? 18.974 83.893 31.941 1.00 18.25 120 SER A C 1
ATOM 694 O O . SER A 1 102 ? 19.951 83.302 31.459 1.00 18.73 120 SER A O 1
ATOM 697 N N . LEU A 1 103 ? 18.916 85.230 32.016 1.00 19.13 121 LEU A N 1
ATOM 698 C CA . LEU A 1 103 ? 20.081 86.033 31.627 1.00 21.55 121 LEU A CA 1
ATOM 699 C C . LEU A 1 103 ? 21.302 85.712 32.493 1.00 21.85 121 LEU A C 1
ATOM 700 O O . LEU A 1 103 ? 22.428 85.598 31.986 1.00 18.60 121 LEU A O 1
ATOM 705 N N . VAL A 1 104 ? 21.111 85.627 33.817 1.00 19.92 122 VAL A N 1
ATOM 706 C CA . VAL A 1 104 ? 22.214 85.256 34.701 1.00 20.27 122 VAL A CA 1
ATOM 707 C C . VAL A 1 104 ? 22.763 83.886 34.314 1.00 24.63 122 VAL A C 1
ATOM 708 O O . VAL A 1 104 ? 23.985 83.664 34.302 1.00 20.45 122 VAL A O 1
ATOM 712 N N . ASP A 1 105 ? 21.870 82.956 33.953 1.00 16.89 123 ASP A N 1
ATOM 713 C CA . ASP A 1 105 ? 22.283 81.629 33.499 1.00 20.15 123 ASP A CA 1
ATOM 714 C C . ASP A 1 105 ? 23.119 81.720 32.222 1.00 21.74 123 ASP A C 1
ATOM 715 O O . ASP A 1 105 ? 24.178 81.089 32.109 1.00 17.82 123 ASP A O 1
ATOM 720 N N . ALA A 1 106 ? 22.662 82.513 31.248 1.00 17.32 124 ALA A N 1
ATOM 721 C CA . ALA A 1 106 ? 23.418 82.661 30.002 1.00 16.66 124 ALA A CA 1
ATOM 722 C C . ALA A 1 106 ? 24.783 83.285 30.273 1.00 14.00 124 ALA A C 1
ATOM 723 O O . ALA A 1 106 ? 25.816 82.831 29.747 1.00 16.20 124 ALA A O 1
ATOM 725 N N . CYS A 1 107 ? 24.812 84.297 31.136 1.00 18.69 125 CYS A N 1
ATOM 726 C CA . CYS A 1 107 ? 26.070 84.969 31.443 1.00 17.38 125 CYS A CA 1
ATOM 727 C C . CYS A 1 107 ? 27.008 84.065 32.244 1.00 21.18 125 CYS A C 1
ATOM 728 O O . CYS A 1 107 ? 28.224 84.056 32.006 1.00 17.16 125 CYS A O 1
ATOM 731 N N . ASP A 1 108 ? 26.460 83.284 33.175 1.00 18.49 126 ASP A N 1
ATOM 732 C CA . ASP A 1 108 ? 27.286 82.337 33.916 1.00 20.77 126 ASP A CA 1
ATOM 733 C C . ASP A 1 108 ? 27.875 81.283 32.993 1.00 19.45 126 ASP A C 1
ATOM 734 O O . ASP A 1 108 ? 29.004 80.818 33.212 1.00 21.48 126 ASP A O 1
ATOM 739 N N . ARG A 1 109 ? 27.108 80.843 31.986 1.00 16.92 127 ARG A N 1
ATOM 740 C CA . ARG A 1 109 ? 27.624 79.856 31.041 1.00 20.34 127 ARG A CA 1
ATOM 741 C C . ARG A 1 109 ? 28.816 80.414 30.282 1.00 18.83 127 ARG A C 1
ATOM 742 O O . ARG A 1 109 ? 29.855 79.744 30.136 1.00 18.33 127 ARG A O 1
ATOM 750 N N . ALA A 1 110 ? 28.694 81.650 29.803 1.00 17.03 128 ALA A N 1
ATOM 751 C CA . ALA A 1 110 ? 29.821 82.271 29.121 1.00 16.98 128 ALA A CA 1
ATOM 752 C C . ALA A 1 110 ? 31.016 82.413 30.056 1.00 18.27 128 ALA A C 1
ATOM 753 O O . ALA A 1 110 ? 32.150 82.084 29.681 1.00 19.66 128 ALA A O 1
ATOM 755 N N . LYS A 1 111 ? 30.781 82.891 31.283 1.00 20.18 129 LYS A N 1
ATOM 756 C CA . LYS A 1 111 ? 31.890 83.140 32.199 1.00 19.18 129 LYS A CA 1
ATOM 757 C C . LYS A 1 111 ? 32.557 81.844 32.643 1.00 22.05 129 LYS A C 1
ATOM 758 O O . LYS A 1 111 ? 33.771 81.816 32.856 1.00 23.14 129 LYS A O 1
ATOM 764 N N . ASN A 1 112 ? 31.806 80.762 32.776 1.00 18.19 130 ASN A N 1
ATOM 765 C CA . ASN A 1 112 ? 32.403 79.476 33.115 1.00 26.04 130 ASN A CA 1
ATOM 766 C C . ASN A 1 112 ? 32.915 78.723 31.901 1.00 24.29 130 ASN A C 1
ATOM 767 O O . ASN A 1 112 ? 33.562 77.677 32.052 1.00 20.55 130 ASN A O 1
ATOM 772 N N . GLY A 1 113 ? 32.636 79.226 30.712 1.00 17.81 131 GLY A N 1
ATOM 773 C CA . GLY A 1 113 ? 33.005 78.575 29.488 1.00 18.71 131 GLY A CA 1
ATOM 774 C C . GLY A 1 113 ? 34.028 79.394 28.736 1.00 22.62 131 GLY A C 1
ATOM 775 O O . GLY A 1 113 ? 35.025 79.855 29.315 1.00 19.86 131 GLY A O 1
ATOM 776 N N . ASN A 1 114 ? 33.774 79.625 27.455 1.00 17.87 132 ASN A N 1
ATOM 777 C CA . ASN A 1 114 ? 34.758 80.265 26.598 1.00 20.58 132 ASN A CA 1
ATOM 778 C C . ASN A 1 114 ? 34.645 81.776 26.579 1.00 17.62 132 ASN A C 1
ATOM 779 O O . ASN A 1 114 ? 35.394 82.419 25.845 1.00 18.33 132 ASN A O 1
ATOM 784 N N . GLY A 1 115 ? 33.768 82.345 27.401 1.00 16.22 133 GLY A N 1
ATOM 785 C CA . GLY A 1 115 ? 33.625 83.779 27.600 1.00 20.55 133 GLY A CA 1
ATOM 786 C C . GLY A 1 115 ? 32.812 84.521 26.559 1.00 17.79 133 GLY A C 1
ATOM 787 O O . GLY A 1 115 ? 32.687 85.749 26.665 1.00 15.22 133 GLY A O 1
ATOM 788 N N . ARG A 1 116 ? 32.251 83.823 25.569 1.00 15.60 134 ARG A N 1
ATOM 789 C CA . ARG A 1 116 ? 31.715 84.447 24.365 1.00 12.36 134 ARG A CA 1
ATOM 790 C C . ARG A 1 116 ? 30.191 84.354 24.378 1.00 13.63 134 ARG A C 1
ATOM 791 O O . ARG A 1 116 ? 29.635 83.258 24.501 1.00 16.17 134 ARG A O 1
ATOM 799 N N . LEU A 1 117 ? 29.546 85.499 24.210 1.00 15.11 135 LEU A N 1
ATOM 800 C CA . LEU A 1 117 ? 28.091 85.604 24.170 1.00 14.14 135 LEU A CA 1
ATOM 801 C C . LEU A 1 117 ? 27.681 86.428 22.947 1.00 16.16 135 LEU A C 1
ATOM 802 O O . LEU A 1 117 ? 28.369 87.373 22.564 1.00 16.32 135 LEU A O 1
ATOM 807 N N . HIS A 1 118 ? 26.515 86.099 22.373 1.00 16.17 136 HIS A N 1
ATOM 808 C CA . HIS A 1 118 ? 25.998 86.774 21.189 1.00 14.13 136 HIS A CA 1
ATOM 809 C C . HIS A 1 118 ? 24.583 87.245 21.464 1.00 15.42 136 HIS A C 1
ATOM 810 O O . HIS A 1 118 ? 23.820 86.542 22.127 1.00 14.52 136 HIS A O 1
ATOM 817 N N . LEU A 1 119 ? 24.239 88.416 20.935 1.00 14.33 137 LEU A N 1
ATOM 818 C CA . LEU A 1 119 ? 22.874 88.919 20.906 1.00 11.07 137 LEU A CA 1
ATOM 819 C C . LEU A 1 119 ? 22.458 89.060 19.447 1.00 15.43 137 LEU A C 1
ATOM 820 O O . LEU A 1 119 ? 23.253 89.489 18.620 1.00 17.90 137 LEU A O 1
ATOM 825 N N . ALA A 1 120 ? 21.233 88.668 19.115 1.00 12.82 138 ALA A N 1
ATOM 826 C CA . ALA A 1 120 ? 20.792 88.695 17.725 1.00 13.01 138 ALA A CA 1
ATOM 827 C C . ALA A 1 120 ? 19.304 89.018 17.688 1.00 15.32 138 ALA A C 1
ATOM 828 O O . ALA A 1 120 ? 18.538 88.495 18.492 1.00 13.55 138 ALA A O 1
ATOM 830 N N . GLY A 1 121 ? 18.906 89.915 16.799 1.00 14.38 139 GLY A N 1
ATOM 831 C CA . GLY A 1 121 ? 17.501 90.262 16.702 1.00 14.24 139 GLY A CA 1
ATOM 832 C C . GLY A 1 121 ? 17.294 91.473 15.820 1.00 15.12 139 GLY A C 1
ATOM 833 O O . GLY A 1 121 ? 18.230 92.064 15.296 1.00 12.49 139 GLY A O 1
ATOM 834 N N . LEU A 1 122 ? 16.031 91.827 15.675 1.00 12.90 140 LEU A N 1
ATOM 835 C CA . LEU A 1 122 ? 15.615 92.929 14.813 1.00 14.34 140 LEU A CA 1
ATOM 836 C C . LEU A 1 122 ? 15.956 94.244 15.507 1.00 14.86 140 LEU A C 1
ATOM 837 O O . LEU A 1 122 ? 15.454 94.516 16.603 1.00 15.04 140 LEU A O 1
ATOM 842 N N . VAL A 1 123 ? 16.774 95.079 14.884 1.00 15.13 141 VAL A N 1
ATOM 843 C CA . VAL A 1 123 ? 17.238 96.300 15.539 1.00 15.31 141 VAL A CA 1
ATOM 844 C C . VAL A 1 123 ? 16.482 97.493 14.952 1.00 15.42 141 VAL A C 1
ATOM 845 O O . VAL A 1 123 ? 16.856 98.048 13.915 1.00 16.99 141 VAL A O 1
ATOM 849 N N . SER A 1 124 ? 15.384 97.863 15.610 1.00 16.16 142 SER A N 1
ATOM 850 C CA . SER A 1 124 ? 14.629 99.076 15.295 1.00 15.81 142 SER A CA 1
ATOM 851 C C . SER A 1 124 ? 13.740 99.397 16.486 1.00 15.07 142 SER A C 1
ATOM 852 O O . SER A 1 124 ? 13.758 98.690 17.494 1.00 17.51 142 SER A O 1
ATOM 855 N N . ASP A 1 125 ? 12.983 100.500 16.377 1.00 16.76 143 ASP A N 1
ATOM 856 C CA . ASP A 1 125 ? 11.962 100.829 17.369 1.00 18.61 143 ASP A CA 1
ATOM 857 C C . ASP A 1 125 ? 10.564 100.453 16.890 1.00 18.78 143 ASP A C 1
ATOM 858 O O . ASP A 1 125 ? 9.559 101.008 17.375 1.00 16.28 143 ASP A O 1
ATOM 863 N N . GLY A 1 126 ? 10.473 99.514 15.950 1.00 20.32 144 GLY A N 1
ATOM 864 C CA . GLY A 1 126 ? 9.166 99.130 15.439 1.00 20.44 144 GLY A CA 1
ATOM 865 C C . GLY A 1 126 ? 8.240 98.590 16.518 1.00 19.72 144 GLY A C 1
ATOM 866 O O . GLY A 1 126 ? 7.036 98.872 16.518 1.00 18.06 144 GLY A O 1
ATOM 867 N N . GLY A 1 127 ? 8.778 97.779 17.422 1.00 16.14 145 GLY A N 1
ATOM 868 C CA . GLY A 1 127 ? 8.024 97.254 18.536 1.00 21.16 145 GLY A CA 1
ATOM 869 C C . GLY A 1 127 ? 7.090 96.109 18.208 1.00 16.94 145 GLY A C 1
ATOM 870 O O . GLY A 1 127 ? 6.372 95.655 19.101 1.00 22.26 145 GLY A O 1
ATOM 871 N N . VAL A 1 128 ? 7.070 95.627 16.970 1.00 14.95 146 VAL A N 1
ATOM 872 C CA . VAL A 1 128 ? 6.224 94.478 16.635 1.00 16.93 146 VAL A CA 1
ATOM 873 C C . VAL A 1 128 ? 6.925 93.182 17.033 1.00 17.50 146 VAL A C 1
ATOM 874 O O . VAL A 1 128 ? 6.360 92.311 17.710 1.00 17.44 146 VAL A O 1
ATOM 878 N N . HIS A 1 129 ? 8.179 93.048 16.636 1.00 14.24 147 HIS A N 1
ATOM 879 C CA . HIS A 1 129 ? 8.966 91.861 16.928 1.00 18.02 147 HIS A CA 1
ATOM 880 C C . HIS A 1 129 ? 9.986 92.069 18.031 1.00 19.54 147 HIS A C 1
ATOM 881 O O . HIS A 1 129 ? 10.456 91.085 18.603 1.00 16.21 147 HIS A O 1
ATOM 888 N N . SER A 1 130 ? 10.361 93.307 18.313 1.00 15.34 148 SER A N 1
ATOM 889 C CA . SER A 1 130 ? 11.494 93.614 19.172 1.00 16.54 148 SER A CA 1
ATOM 890 C C . SER A 1 130 ? 11.429 95.099 19.494 1.00 16.43 148 SER A C 1
ATOM 891 O O . SER A 1 130 ? 10.675 95.846 18.867 1.00 14.01 148 SER A O 1
ATOM 894 N N . HIS A 1 131 ? 12.347 95.546 20.349 1.00 16.53 149 HIS A N 1
ATOM 895 C CA . HIS A 1 131 ? 12.661 96.963 20.461 1.00 16.34 149 HIS A CA 1
ATOM 896 C C . HIS A 1 131 ? 14.149 97.151 20.770 1.00 13.56 149 HIS A C 1
ATOM 897 O O . HIS A 1 131 ? 14.695 96.487 21.647 1.00 14.86 149 HIS A O 1
ATOM 904 N N . ILE A 1 132 ? 14.773 98.106 20.075 1.00 14.46 150 ILE A N 1
ATOM 905 C CA . ILE A 1 132 ? 16.182 98.417 20.266 1.00 13.30 150 ILE A CA 1
ATOM 906 C C . ILE A 1 132 ? 16.503 98.727 21.725 1.00 16.50 150 ILE A C 1
ATOM 907 O O . ILE A 1 132 ? 17.589 98.384 22.212 1.00 17.27 150 ILE A O 1
ATOM 912 N N . ASP A 1 133 ? 15.561 99.338 22.451 1.00 19.63 151 ASP A N 1
ATOM 913 C CA . ASP A 1 133 ? 15.782 99.629 23.869 1.00 19.55 151 ASP A CA 1
ATOM 914 C C . ASP A 1 133 ? 16.023 98.362 24.681 1.00 17.67 151 ASP A C 1
ATOM 915 O O . ASP A 1 133 ? 16.744 98.390 25.690 1.00 16.44 151 ASP A O 1
ATOM 920 N N . HIS A 1 134 ? 15.374 97.262 24.300 1.00 15.40 152 HIS A N 1
ATOM 921 C CA . HIS A 1 134 ? 15.583 95.996 24.993 1.00 14.97 152 HIS A CA 1
ATOM 922 C C . HIS A 1 134 ? 16.986 95.482 24.750 1.00 15.56 152 HIS A C 1
ATOM 923 O O . HIS A 1 134 ? 17.633 94.959 25.665 1.00 13.89 152 HIS A O 1
ATOM 930 N N . MET A 1 135 ? 17.447 95.577 23.505 1.00 16.27 153 MET A N 1
ATOM 931 C CA A MET A 1 135 ? 18.817 95.178 23.212 0.50 14.58 153 MET A CA 1
ATOM 932 C CA B MET A 1 135 ? 18.822 95.200 23.189 0.50 14.58 153 MET A CA 1
ATOM 933 C C . MET A 1 135 ? 19.814 96.021 24.003 1.00 16.00 153 MET A C 1
ATOM 934 O O . MET A 1 135 ? 20.786 95.485 24.548 1.00 14.79 153 MET A O 1
ATOM 943 N N . PHE A 1 136 ? 19.587 97.335 24.087 1.00 14.93 154 PHE A N 1
ATOM 944 C CA . PHE A 1 136 ? 20.458 98.202 24.874 1.00 17.58 154 PHE A CA 1
ATOM 945 C C . PHE A 1 136 ? 20.476 97.786 26.340 1.00 15.97 154 PHE A C 1
ATOM 946 O O . PHE A 1 136 ? 21.541 97.714 26.961 1.00 17.86 154 PHE A O 1
ATOM 954 N N . ALA A 1 137 ? 19.295 97.517 26.905 1.00 14.04 155 ALA A N 1
ATOM 955 C CA . ALA A 1 137 ? 19.206 97.075 28.293 1.00 15.16 155 ALA A CA 1
ATOM 956 C C . ALA A 1 137 ? 19.973 95.773 28.504 1.00 18.49 155 ALA A C 1
ATOM 957 O O . ALA A 1 137 ? 20.651 95.590 29.529 1.00 17.17 155 ALA A O 1
ATOM 959 N N . LEU A 1 138 ? 19.887 94.857 27.535 1.00 16.19 156 LEU A N 1
ATOM 960 C CA . LEU A 1 138 ? 20.613 93.596 27.626 1.00 17.53 156 LEU A CA 1
ATOM 961 C C . LEU A 1 138 ? 22.125 93.825 27.647 1.00 18.29 156 LEU A C 1
ATOM 962 O O . LEU A 1 138 ? 22.843 93.208 28.448 1.00 15.51 156 LEU A O 1
ATOM 967 N N . VAL A 1 139 ? 22.632 94.675 26.749 1.00 15.54 157 VAL A N 1
ATOM 968 C CA . VAL A 1 139 ? 24.071 94.957 26.729 1.00 14.84 157 VAL A CA 1
ATOM 969 C C . VAL A 1 139 ? 24.533 95.518 28.074 1.00 17.21 157 VAL A C 1
ATOM 970 O O . VAL A 1 139 ? 25.573 95.116 28.615 1.00 18.38 157 VAL A O 1
ATOM 974 N N . LYS A 1 140 ? 23.783 96.470 28.618 1.00 16.50 158 LYS A N 1
ATOM 975 C CA . LYS A 1 140 ? 24.162 97.048 29.903 1.00 19.55 158 LYS A CA 1
ATOM 976 C C . LYS A 1 140 ? 24.209 95.989 30.989 1.00 18.66 158 LYS A C 1
ATOM 977 O O . LYS A 1 140 ? 25.155 95.952 31.787 1.00 18.78 158 LYS A O 1
ATOM 983 N N . ALA A 1 141 ? 23.201 95.108 31.032 1.00 18.11 159 ALA A N 1
ATOM 984 C CA . ALA A 1 141 ? 23.175 94.083 32.074 1.00 17.49 159 ALA A CA 1
ATOM 985 C C . ALA A 1 141 ? 24.278 93.046 31.876 1.00 17.80 159 ALA A C 1
ATOM 986 O O . ALA A 1 141 ? 24.889 92.585 32.850 1.00 20.75 159 ALA A O 1
ATOM 988 N N . ILE A 1 142 ? 24.503 92.611 30.632 1.00 16.03 160 ILE A N 1
ATOM 989 C CA . ILE A 1 142 ? 25.568 91.644 30.368 1.00 16.62 160 ILE A CA 1
ATOM 990 C C . ILE A 1 142 ? 26.927 92.219 30.776 1.00 19.27 160 ILE A C 1
ATOM 991 O O . ILE A 1 142 ? 27.761 91.522 31.366 1.00 18.52 160 ILE A O 1
ATOM 996 N N . LYS A 1 143 ? 27.157 93.500 30.490 1.00 20.36 161 LYS A N 1
ATOM 997 C CA . LYS A 1 143 ? 28.366 94.162 30.967 1.00 17.73 161 LYS A CA 1
ATOM 998 C C . LYS A 1 143 ? 28.469 94.087 32.491 1.00 20.19 161 LYS A C 1
ATOM 999 O O . LYS A 1 143 ? 29.522 93.739 33.047 1.00 21.81 161 LYS A O 1
ATOM 1005 N N . GLU A 1 144 ? 27.395 94.444 33.185 1.00 20.14 162 GLU A N 1
ATOM 1006 C CA . GLU A 1 144 ? 27.419 94.427 34.646 1.00 20.14 162 GLU A CA 1
ATOM 1007 C C . GLU A 1 144 ? 27.649 93.012 35.178 1.00 23.39 162 GLU A C 1
ATOM 1008 O O . GLU A 1 144 ? 28.319 92.833 36.203 1.00 23.15 162 GLU A O 1
ATOM 1011 N N . LEU A 1 145 ? 27.143 91.991 34.484 1.00 16.15 163 LEU A N 1
ATOM 1012 C CA . LEU A 1 145 ? 27.366 90.603 34.892 1.00 22.48 163 LEU A CA 1
ATOM 1013 C C . LEU A 1 145 ? 28.770 90.077 34.550 1.00 22.02 163 LEU A C 1
ATOM 1014 O O . LEU A 1 145 ? 29.081 88.933 34.899 1.00 22.83 163 LEU A O 1
ATOM 1019 N N . GLY A 1 146 ? 29.630 90.874 33.918 1.00 21.43 164 GLY A N 1
ATOM 1020 C CA . GLY A 1 146 ? 31.027 90.491 33.710 1.00 20.17 164 GLY A CA 1
ATOM 1021 C C . GLY A 1 146 ? 31.301 89.499 32.598 1.00 24.13 164 GLY A C 1
ATOM 1022 O O . GLY A 1 146 ? 32.274 88.737 32.670 1.00 18.31 164 GLY A O 1
ATOM 1023 N N . VAL A 1 147 ? 30.489 89.485 31.558 1.00 17.93 165 VAL A N 1
ATOM 1024 C CA . VAL A 1 147 ? 30.762 88.554 30.459 1.00 18.31 165 VAL A CA 1
ATOM 1025 C C . VAL A 1 147 ? 31.971 89.056 29.677 1.00 14.66 165 VAL A C 1
ATOM 1026 O O . VAL A 1 147 ? 32.052 90.266 29.386 1.00 16.41 165 VAL A O 1
ATOM 1030 N N . PRO A 1 148 ? 32.945 88.194 29.356 1.00 17.29 166 PRO A N 1
ATOM 1031 C CA . PRO A 1 148 ? 34.197 88.699 28.731 1.00 14.75 166 PRO A CA 1
ATOM 1032 C C . PRO A 1 148 ? 34.017 89.317 27.350 1.00 21.71 166 PRO A C 1
ATOM 1033 O O . PRO A 1 148 ? 34.641 90.339 27.055 1.00 23.58 166 PRO A O 1
ATOM 1037 N N . GLU A 1 149 ? 33.192 88.721 26.489 1.00 16.84 167 GLU A N 1
ATOM 1038 C CA . GLU A 1 149 ? 33.153 89.038 25.059 1.00 19.55 167 GLU A CA 1
ATOM 1039 C C . GLU A 1 149 ? 31.708 88.993 24.576 1.00 19.82 167 GLU A C 1
ATOM 1040 O O . GLU A 1 149 ? 31.032 87.976 24.742 1.00 19.38 167 GLU A O 1
ATOM 1046 N N . LEU A 1 150 ? 31.225 90.073 23.966 1.00 16.40 168 LEU A N 1
ATOM 1047 C CA . LEU A 1 150 ? 29.832 90.148 23.517 1.00 15.73 168 LEU A CA 1
ATOM 1048 C C . LEU A 1 150 ? 29.769 90.669 22.085 1.00 18.73 168 LEU A C 1
ATOM 1049 O O . LEU A 1 150 ? 30.353 91.716 21.780 1.00 18.83 168 LEU A O 1
ATOM 1054 N N . TYR A 1 151 ? 29.059 89.945 21.223 1.00 15.45 169 TYR A N 1
ATOM 1055 C CA . TYR A 1 151 ? 28.843 90.312 19.824 1.00 16.20 169 TYR A CA 1
ATOM 1056 C C . TYR A 1 151 ? 27.361 90.511 19.533 1.00 13.16 169 TYR A C 1
ATOM 1057 O O . TYR A 1 151 ? 26.533 89.762 20.039 1.00 16.23 169 TYR A O 1
ATOM 1066 N N . LEU A 1 152 ? 27.055 91.499 18.677 1.00 12.96 170 LEU A N 1
ATOM 1067 C CA A LEU A 1 152 ? 25.689 91.805 18.257 0.50 12.66 170 LEU A CA 1
ATOM 1068 C CA B LEU A 1 152 ? 25.687 91.802 18.259 0.50 12.66 170 LEU A CA 1
ATOM 1069 C C . LEU A 1 152 ? 25.497 91.469 16.784 1.00 13.72 170 LEU A C 1
ATOM 1070 O O . LEU A 1 152 ? 26.338 91.804 15.949 1.00 16.73 170 LEU A O 1
ATOM 1079 N N . HIS A 1 153 ? 24.367 90.823 16.471 1.00 13.53 171 HIS A N 1
ATOM 1080 C CA . HIS A 1 153 ? 23.972 90.477 15.109 1.00 15.71 171 HIS A CA 1
ATOM 1081 C C . HIS A 1 153 ? 22.686 91.234 14.827 1.00 15.31 171 HIS A C 1
ATOM 1082 O O . HIS A 1 153 ? 21.632 90.934 15.407 1.00 14.33 171 HIS A O 1
ATOM 1089 N N . PHE A 1 154 ? 22.807 92.251 13.990 1.00 14.09 172 PHE A N 1
ATOM 1090 C CA . PHE A 1 154 ? 21.783 93.260 13.741 1.00 15.35 172 PHE A CA 1
ATOM 1091 C C . PHE A 1 154 ? 20.942 92.832 12.543 1.00 15.58 172 PHE A C 1
ATOM 1092 O O . PHE A 1 154 ? 21.473 92.679 11.435 1.00 12.48 172 PHE A O 1
ATOM 1100 N N . TYR A 1 155 ? 19.637 92.622 12.760 1.00 14.38 173 TYR A N 1
ATOM 1101 C CA . TYR A 1 155 ? 18.719 92.292 11.669 1.00 16.50 173 TYR A CA 1
ATOM 1102 C C . TYR A 1 155 ? 18.003 93.574 11.253 1.00 12.36 173 TYR A C 1
ATOM 1103 O O . TYR A 1 155 ? 17.372 94.251 12.087 1.00 14.66 173 TYR A O 1
ATOM 1112 N N . GLY A 1 156 ? 18.177 93.945 9.985 1.00 13.62 174 GLY A N 1
ATOM 1113 C CA . GLY A 1 156 ? 17.609 95.181 9.492 1.00 14.47 174 GLY A CA 1
ATOM 1114 C C . GLY A 1 156 ? 16.113 95.028 9.287 1.00 14.95 174 GLY A C 1
ATOM 1115 O O . GLY A 1 156 ? 15.628 93.977 8.854 1.00 15.68 174 GLY A O 1
ATOM 1116 N N . ASP A 1 157 ? 15.386 96.094 9.599 1.00 14.67 175 ASP A N 1
ATOM 1117 C CA . ASP A 1 157 ? 13.919 96.053 9.617 1.00 13.77 175 ASP A CA 1
ATOM 1118 C C . ASP A 1 157 ? 13.321 96.575 8.301 1.00 18.72 175 ASP A C 1
ATOM 1119 O O . ASP A 1 157 ? 13.182 95.805 7.352 1.00 16.24 175 ASP A O 1
ATOM 1124 N N . GLY A 1 158 ? 12.979 97.861 8.211 1.00 16.40 176 GLY A N 1
ATOM 1125 C CA . GLY A 1 158 ? 12.373 98.407 7.001 1.00 18.97 176 GLY A CA 1
ATOM 1126 C C . GLY A 1 158 ? 10.926 98.001 6.764 1.00 22.87 176 GLY A C 1
ATOM 1127 O O . GLY A 1 158 ? 10.333 98.412 5.749 1.00 21.63 176 GLY A O 1
ATOM 1128 N N . ARG A 1 159 ? 10.356 97.175 7.635 1.00 17.78 177 ARG A N 1
ATOM 1129 C CA . ARG A 1 159 ? 8.967 96.734 7.520 1.00 19.38 177 ARG A CA 1
ATOM 1130 C C . ARG A 1 159 ? 8.085 97.310 8.612 1.00 25.23 177 ARG A C 1
ATOM 1131 O O . ARG A 1 159 ? 6.993 97.811 8.328 1.00 23.58 177 ARG A O 1
ATOM 1139 N N . ASP A 1 160 ? 8.509 97.211 9.865 1.00 20.13 178 ASP A N 1
ATOM 1140 C CA . ASP A 1 160 ? 7.843 97.876 10.976 1.00 19.47 178 ASP A CA 1
ATOM 1141 C C . ASP A 1 160 ? 8.309 99.317 11.159 1.00 20.14 178 ASP A C 1
ATOM 1142 O O . ASP A 1 160 ? 7.749 100.047 11.995 1.00 20.09 178 ASP A O 1
ATOM 1147 N N . THR A 1 161 ? 9.345 99.711 10.422 1.00 18.96 179 THR A N 1
ATOM 1148 C CA . THR A 1 161 ? 9.887 101.065 10.385 1.00 19.47 179 THR A CA 1
ATOM 1149 C C . THR A 1 161 ? 10.152 101.376 8.919 1.00 18.19 179 THR A C 1
ATOM 1150 O O . THR A 1 161 ? 10.038 100.503 8.056 1.00 19.51 179 THR A O 1
ATOM 1154 N N . SER A 1 162 ? 10.532 102.619 8.625 1.00 22.20 180 SER A N 1
ATOM 1155 C CA . SER A 1 162 ? 10.680 102.998 7.230 1.00 23.09 180 SER A CA 1
ATOM 1156 C C . SER A 1 162 ? 11.899 102.299 6.604 1.00 24.73 180 SER A C 1
ATOM 1157 O O . SER A 1 162 ? 12.834 101.915 7.308 1.00 17.64 180 SER A O 1
ATOM 1160 N N . PRO A 1 163 ? 11.892 102.096 5.278 1.00 26.87 181 PRO A N 1
ATOM 1161 C CA . PRO A 1 163 ? 12.945 101.285 4.640 1.00 24.56 181 PRO A CA 1
ATOM 1162 C C . PRO A 1 163 ? 14.341 101.892 4.668 1.00 22.65 181 PRO A C 1
ATOM 1163 O O . PRO A 1 163 ? 15.299 101.204 4.297 1.00 21.62 181 PRO A O 1
ATOM 1167 N N . ASN A 1 164 ? 14.505 103.146 5.056 1.00 22.25 182 ASN A N 1
ATOM 1168 C CA . ASN A 1 164 ? 15.836 103.736 5.134 1.00 18.39 182 ASN A CA 1
ATOM 1169 C C . ASN A 1 164 ? 16.116 104.268 6.530 1.00 21.66 182 ASN A C 1
ATOM 1170 O O . ASN A 1 164 ? 16.945 105.173 6.703 1.00 21.19 182 ASN A O 1
ATOM 1175 N N . SER A 1 165 ? 15.431 103.720 7.530 1.00 19.92 183 SER A N 1
ATOM 1176 C CA . SER A 1 165 ? 15.687 104.070 8.922 1.00 19.86 183 SER A CA 1
ATOM 1177 C C . SER A 1 165 ? 16.822 103.260 9.526 1.00 18.75 183 SER A C 1
ATOM 1178 O O . SER A 1 165 ? 17.351 103.638 10.584 1.00 17.27 183 SER A O 1
ATOM 1181 N N . GLY A 1 166 ? 17.217 102.177 8.876 1.00 17.86 184 GLY A N 1
ATOM 1182 C CA . GLY A 1 166 ? 18.210 101.298 9.465 1.00 18.80 184 GLY A CA 1
ATOM 1183 C C . GLY A 1 166 ? 19.536 101.981 9.729 1.00 22.11 184 GLY A C 1
ATOM 1184 O O . GLY A 1 166 ? 20.210 101.671 10.710 1.00 17.50 184 GLY A O 1
ATOM 1185 N N . VAL A 1 167 ? 19.932 102.924 8.872 1.00 19.14 185 VAL A N 1
ATOM 1186 C CA . VAL A 1 167 ? 21.207 103.587 9.118 1.00 21.94 185 VAL A CA 1
ATOM 1187 C C . VAL A 1 167 ? 21.150 104.397 10.414 1.00 21.27 185 VAL A C 1
ATOM 1188 O O . VAL A 1 167 ? 22.170 104.542 11.112 1.00 19.29 185 VAL A O 1
ATOM 1192 N N . GLY A 1 168 ? 19.968 104.904 10.783 1.00 20.84 186 GLY A N 1
ATOM 1193 C CA . GLY A 1 168 ? 19.834 105.595 12.057 1.00 21.77 186 GLY A CA 1
ATOM 1194 C C . GLY A 1 168 ? 19.954 104.657 13.245 1.00 17.12 186 GLY A C 1
ATOM 1195 O O . GLY A 1 168 ? 20.650 104.956 14.221 1.00 17.96 186 GLY A O 1
ATOM 1196 N N . PHE A 1 169 ? 19.361 103.470 13.144 1.00 15.96 187 PHE A N 1
ATOM 1197 C CA . PHE A 1 169 ? 19.503 102.505 14.231 1.00 15.29 187 PHE A CA 1
ATOM 1198 C C . PHE A 1 169 ? 20.922 101.959 14.286 1.00 16.80 187 PHE A C 1
ATOM 1199 O O . PHE A 1 169 ? 21.403 101.587 15.353 1.00 17.00 187 PHE A O 1
ATOM 1207 N N . LEU A 1 170 ? 21.593 101.897 13.143 1.00 16.74 188 LEU A N 1
ATOM 1208 C CA . LEU A 1 170 ? 22.997 101.492 13.109 1.00 16.20 188 LEU A CA 1
ATOM 1209 C C . LEU A 1 170 ? 23.892 102.544 13.754 1.00 17.63 188 LEU A C 1
ATOM 1210 O O . LEU A 1 170 ? 24.791 102.212 14.536 1.00 16.24 188 LEU A O 1
ATOM 1215 N N . GLU A 1 171 ? 23.638 103.830 13.488 1.00 17.33 189 GLU A N 1
ATOM 1216 C CA . GLU A 1 171 ? 24.398 104.874 14.170 1.00 18.92 189 GLU A CA 1
ATOM 1217 C C . GLU A 1 171 ? 24.164 104.841 15.674 1.00 18.01 189 GLU A C 1
ATOM 1218 O O . GLU A 1 171 ? 25.116 104.921 16.454 1.00 21.20 189 GLU A O 1
ATOM 1224 N N . GLN A 1 172 ? 22.902 104.734 16.097 1.00 17.49 190 GLN A N 1
ATOM 1225 C CA . GLN A 1 172 ? 22.601 104.631 17.521 1.00 20.45 190 GLN A CA 1
ATOM 1226 C C . GLN A 1 172 ? 23.378 103.495 18.163 1.00 16.92 190 GLN A C 1
ATOM 1227 O O . GLN A 1 172 ? 23.925 103.640 19.259 1.00 18.21 190 GLN A O 1
ATOM 1233 N N . THR A 1 173 ? 23.377 102.330 17.509 1.00 13.33 191 THR A N 1
ATOM 1234 C CA . THR A 1 173 ? 24.034 101.147 18.056 1.00 15.81 191 THR A CA 1
ATOM 1235 C C . THR A 1 173 ? 25.538 101.342 18.171 1.00 17.61 191 THR A C 1
ATOM 1236 O O . THR A 1 173 ? 26.123 101.078 19.232 1.00 14.56 191 THR A O 1
ATOM 1240 N N . LEU A 1 174 ? 26.183 101.838 17.106 1.00 18.27 192 LEU A N 1
ATOM 1241 C CA . LEU A 1 174 ? 27.628 102.033 17.148 1.00 17.72 192 LEU A CA 1
ATOM 1242 C C . LEU A 1 174 ? 28.006 103.011 18.248 1.00 18.07 192 LEU A C 1
ATOM 1243 O O . LEU A 1 174 ? 28.965 102.783 19.000 1.00 17.15 192 LEU A O 1
ATOM 1248 N N . GLU A 1 175 ? 27.267 104.128 18.335 1.00 18.14 193 GLU A N 1
ATOM 1249 C CA A GLU A 1 175 ? 27.568 105.134 19.349 0.50 21.91 193 GLU A CA 1
ATOM 1250 C CA B GLU A 1 175 ? 27.568 105.136 19.345 0.50 21.91 193 GLU A CA 1
ATOM 1251 C C . GLU A 1 175 ? 27.355 104.574 20.743 1.00 20.17 193 GLU A C 1
ATOM 1252 O O . GLU A 1 175 ? 28.147 104.842 21.657 1.00 17.08 193 GLU A O 1
ATOM 1263 N N . PHE A 1 176 ? 26.279 103.798 20.924 1.00 15.30 194 PHE A N 1
ATOM 1264 C CA . PHE A 1 176 ? 25.973 103.187 22.208 1.00 19.87 194 PHE A CA 1
ATOM 1265 C C . PHE A 1 176 ? 27.097 102.261 22.654 1.00 17.77 194 PHE A C 1
ATOM 1266 O O . PHE A 1 176 ? 27.580 102.356 23.785 1.00 18.67 194 PHE A O 1
ATOM 1274 N N . LEU A 1 177 ? 27.529 101.357 21.767 1.00 15.42 195 LEU A N 1
ATOM 1275 C CA . LEU A 1 177 ? 28.573 100.409 22.134 1.00 15.87 195 LEU A CA 1
ATOM 1276 C C . LEU A 1 177 ? 29.891 101.119 22.430 1.00 18.26 195 LEU A C 1
ATOM 1277 O O . LEU A 1 177 ? 30.621 100.735 23.356 1.00 15.49 195 LEU A O 1
ATOM 1282 N N . GLU A 1 178 ? 30.214 102.145 21.647 1.00 17.58 196 GLU A N 1
ATOM 1283 C CA . GLU A 1 178 ? 31.527 102.788 21.773 1.00 22.07 196 GLU A CA 1
ATOM 1284 C C . GLU A 1 178 ? 31.577 103.742 22.961 1.00 24.69 196 GLU A C 1
ATOM 1285 O O . GLU A 1 178 ? 32.546 103.727 23.731 1.00 17.51 196 GLU A O 1
ATOM 1291 N N . LYS A 1 179 ? 30.538 104.553 23.148 1.00 17.43 197 LYS A N 1
ATOM 1292 C CA . LYS A 1 179 ? 30.601 105.660 24.098 1.00 20.54 197 LYS A CA 1
ATOM 1293 C C . LYS A 1 179 ? 29.710 105.497 25.315 1.00 24.44 197 LYS A C 1
ATOM 1294 O O . LYS A 1 179 ? 30.028 106.053 26.365 1.00 31.89 197 LYS A O 1
ATOM 1298 N N . THR A 1 180 ? 28.590 104.786 25.217 1.00 19.89 198 THR A N 1
ATOM 1299 C CA . THR A 1 180 ? 27.751 104.618 26.398 1.00 20.13 198 THR A CA 1
ATOM 1300 C C . THR A 1 180 ? 28.214 103.443 27.255 1.00 24.16 198 THR A C 1
ATOM 1301 O O . THR A 1 180 ? 28.437 103.598 28.461 1.00 24.46 198 THR A O 1
ATOM 1305 N N . THR A 1 181 ? 28.376 102.256 26.661 1.00 19.24 199 THR A N 1
ATOM 1306 C CA . THR A 1 181 ? 28.879 101.111 27.414 1.00 19.07 199 THR A CA 1
ATOM 1307 C C . THR A 1 181 ? 30.371 100.906 27.295 1.00 15.77 199 THR A C 1
ATOM 1308 O O . THR A 1 181 ? 30.963 100.347 28.226 1.00 18.76 199 THR A O 1
ATOM 1312 N N . GLY A 1 182 ? 30.979 101.312 26.186 1.00 16.60 200 GLY A N 1
ATOM 1313 C CA . GLY A 1 182 ? 32.383 101.001 25.943 1.00 17.48 200 GLY A CA 1
ATOM 1314 C C . GLY A 1 182 ? 32.612 99.509 25.992 1.00 20.72 200 GLY A C 1
ATOM 1315 O O . GLY A 1 182 ? 33.661 99.053 26.456 1.00 19.35 200 GLY A O 1
ATOM 1316 N N . TYR A 1 183 ? 31.633 98.734 25.524 1.00 19.53 201 TYR A N 1
ATOM 1317 C CA . TYR A 1 183 ? 31.608 97.293 25.695 1.00 20.50 201 TYR A CA 1
ATOM 1318 C C . TYR A 1 183 ? 30.646 96.710 24.672 1.00 17.96 201 TYR A C 1
ATOM 1319 O O . TYR A 1 183 ? 29.543 97.238 24.479 1.00 15.79 201 TYR A O 1
ATOM 1328 N N . GLY A 1 184 ? 31.071 95.626 24.041 1.00 16.07 202 GLY A N 1
ATOM 1329 C CA . GLY A 1 184 ? 30.272 94.942 23.042 1.00 16.45 202 GLY A CA 1
ATOM 1330 C C . GLY A 1 184 ? 30.622 95.382 21.627 1.00 17.62 202 GLY A C 1
ATOM 1331 O O . GLY A 1 184 ? 31.015 96.533 21.374 1.00 18.33 202 GLY A O 1
ATOM 1332 N N . LYS A 1 185 ? 30.459 94.458 20.671 1.00 14.24 203 LYS A N 1
ATOM 1333 C CA . LYS A 1 185 ? 30.885 94.709 19.298 1.00 13.62 203 LYS A CA 1
ATOM 1334 C C . LYS A 1 185 ? 29.810 94.300 18.310 1.00 15.37 203 LYS A C 1
ATOM 1335 O O . LYS A 1 185 ? 29.283 93.196 18.401 1.00 15.64 203 LYS A O 1
ATOM 1341 N N . LEU A 1 186 ? 29.559 95.150 17.315 1.00 15.90 204 LEU A N 1
ATOM 1342 C CA . LEU A 1 186 ? 28.689 94.757 16.211 1.00 15.33 204 LEU A CA 1
ATOM 1343 C C . LEU A 1 186 ? 29.435 93.766 15.309 1.00 14.56 204 LEU A C 1
ATOM 1344 O O . LEU A 1 186 ? 30.574 94.017 14.897 1.00 17.35 204 LEU A O 1
ATOM 1349 N N . ALA A 1 187 ? 28.800 92.631 15.012 1.00 13.10 205 ALA A N 1
ATOM 1350 C CA . ALA A 1 187 ? 29.420 91.567 14.219 1.00 14.03 205 ALA A CA 1
ATOM 1351 C C . ALA A 1 187 ? 28.763 91.298 12.866 1.00 18.39 205 ALA A C 1
ATOM 1352 O O . ALA A 1 187 ? 29.432 90.815 11.942 1.00 16.05 205 ALA A O 1
ATOM 1354 N N . THR A 1 188 ? 27.476 91.566 12.725 1.00 13.61 206 THR A N 1
ATOM 1355 C CA . THR A 1 188 ? 26.761 91.232 11.498 1.00 16.79 206 THR A CA 1
ATOM 1356 C C . THR A 1 188 ? 25.645 92.235 11.317 1.00 12.11 206 THR A C 1
ATOM 1357 O O . THR A 1 188 ? 25.021 92.622 12.300 1.00 14.24 206 THR A O 1
ATOM 1361 N N . VAL A 1 189 ? 25.418 92.655 10.073 1.00 15.01 207 VAL A N 1
ATOM 1362 C CA . VAL A 1 189 ? 24.191 93.337 9.663 1.00 12.94 207 VAL A CA 1
ATOM 1363 C C . VAL A 1 189 ? 23.611 92.549 8.494 1.00 16.09 207 VAL A C 1
ATOM 1364 O O . VAL A 1 189 ? 24.322 92.290 7.511 1.00 17.07 207 VAL A O 1
ATOM 1368 N N . VAL A 1 190 ? 22.330 92.176 8.591 1.00 16.32 208 VAL A N 1
ATOM 1369 C CA . VAL A 1 190 ? 21.649 91.461 7.510 1.00 14.63 208 VAL A CA 1
ATOM 1370 C C . VAL A 1 190 ? 20.148 91.726 7.587 1.00 16.33 208 VAL A C 1
ATOM 1371 O O . VAL A 1 190 ? 19.578 91.845 8.669 1.00 15.59 208 VAL A O 1
ATOM 1375 N N . GLY A 1 191 ? 19.520 91.844 6.422 1.00 15.45 209 GLY A N 1
ATOM 1376 C CA . GLY A 1 191 ? 18.103 92.189 6.374 1.00 14.72 209 GLY A CA 1
ATOM 1377 C C . GLY A 1 191 ? 17.204 91.100 6.935 1.00 16.22 209 GLY A C 1
ATOM 1378 O O . GLY A 1 191 ? 17.501 89.903 6.889 1.00 15.67 209 GLY A O 1
ATOM 1379 N N . ARG A 1 192 ? 16.065 91.526 7.462 1.00 15.98 210 ARG A N 1
ATOM 1380 C CA . ARG A 1 192 ? 15.123 90.567 8.028 1.00 15.44 210 ARG A CA 1
ATOM 1381 C C . ARG A 1 192 ? 14.543 89.625 6.974 1.00 15.05 210 ARG A C 1
ATOM 1382 O O . ARG A 1 192 ? 14.051 88.554 7.324 1.00 17.32 210 ARG A O 1
ATOM 1390 N N . TYR A 1 193 ? 14.569 89.999 5.700 1.00 17.39 211 TYR A N 1
ATOM 1391 C CA . TYR A 1 193 ? 14.123 89.072 4.657 1.00 18.77 211 TYR A CA 1
ATOM 1392 C C . TYR A 1 193 ? 14.850 87.734 4.783 1.00 19.74 211 TYR A C 1
ATOM 1393 O O . TYR A 1 193 ? 14.253 86.664 4.602 1.00 19.44 211 TYR A O 1
ATOM 1402 N N . TYR A 1 194 ? 16.151 87.788 5.088 1.00 17.59 212 TYR A N 1
ATOM 1403 C CA . TYR A 1 194 ? 16.975 86.592 5.240 1.00 15.33 212 TYR A CA 1
ATOM 1404 C C . TYR A 1 194 ? 16.869 85.994 6.644 1.00 16.65 212 TYR A C 1
ATOM 1405 O O . TYR A 1 194 ? 16.608 84.799 6.793 1.00 20.18 212 TYR A O 1
ATOM 1414 N N . ALA A 1 195 ? 17.061 86.811 7.685 1.00 18.81 213 ALA A N 1
ATOM 1415 C CA . ALA A 1 195 ? 17.193 86.275 9.034 1.00 18.13 213 ALA A CA 1
ATOM 1416 C C . ALA A 1 195 ? 15.872 85.846 9.644 1.00 13.47 213 ALA A C 1
ATOM 1417 O O . ALA A 1 195 ? 15.866 85.021 10.560 1.00 16.18 213 ALA A O 1
ATOM 1419 N N . MET A 1 196 ? 14.771 86.407 9.184 1.00 12.90 214 MET A N 1
ATOM 1420 C CA . MET A 1 196 ? 13.514 86.298 9.909 1.00 12.37 214 MET A CA 1
ATOM 1421 C C . MET A 1 196 ? 12.400 85.755 9.025 1.00 21.88 214 MET A C 1
ATOM 1422 O O . MET A 1 196 ? 11.233 86.106 9.190 1.00 21.01 214 MET A O 1
ATOM 1427 N N . ASP A 1 197 ? 12.765 84.907 8.075 1.00 22.06 215 ASP A N 1
ATOM 1428 C CA . ASP A 1 197 ? 11.793 84.159 7.299 1.00 21.83 215 ASP A CA 1
ATOM 1429 C C . ASP A 1 197 ? 10.907 83.305 8.197 1.00 17.81 215 ASP A C 1
ATOM 1430 O O . ASP A 1 197 ? 11.369 82.709 9.167 1.00 18.82 215 ASP A O 1
ATOM 1435 N N . ARG A 1 198 ? 9.618 83.215 7.853 1.00 19.11 216 ARG A N 1
ATOM 1436 C CA . ARG A 1 198 ? 8.729 82.277 8.533 1.00 23.00 216 ARG A CA 1
ATOM 1437 C C . ARG A 1 198 ? 7.991 81.362 7.558 1.00 25.98 216 ARG A C 1
ATOM 1438 O O . ARG A 1 198 ? 7.006 80.728 7.939 1.00 26.17 216 ARG A O 1
ATOM 1446 N N . ASP A 1 199 ? 8.437 81.282 6.310 1.00 26.50 217 ASP A N 1
ATOM 1447 C CA . ASP A 1 199 ? 7.749 80.510 5.287 1.00 26.63 217 ASP A CA 1
ATOM 1448 C C . ASP A 1 199 ? 8.536 79.282 4.848 1.00 27.57 217 ASP A C 1
ATOM 1449 O O . ASP A 1 199 ? 8.297 78.766 3.756 1.00 27.99 217 ASP A O 1
ATOM 1454 N N . ASN A 1 200 ? 9.474 78.805 5.676 1.00 25.78 218 ASN A N 1
ATOM 1455 C CA . ASN A 1 200 ? 10.318 77.653 5.342 1.00 29.16 218 ASN A CA 1
ATOM 1456 C C . ASN A 1 200 ? 11.081 77.869 4.034 1.00 32.60 218 ASN A C 1
ATOM 1457 O O . ASN A 1 200 ? 11.286 76.937 3.254 1.00 32.38 218 ASN A O 1
ATOM 1462 N N . ARG A 1 201 ? 11.528 79.101 3.791 1.00 23.23 219 ARG A N 1
ATOM 1463 C CA . ARG A 1 201 ? 12.417 79.387 2.670 1.00 29.14 219 ARG A CA 1
ATOM 1464 C C . ARG A 1 201 ? 13.843 79.373 3.211 1.00 29.15 219 ARG A C 1
ATOM 1465 O O . ARG A 1 201 ? 14.447 80.406 3.524 1.00 25.64 219 ARG A O 1
ATOM 1473 N N . TRP A 1 202 ? 14.391 78.172 3.312 1.00 27.62 220 TRP A N 1
ATOM 1474 C CA . TRP A 1 202 ? 15.650 78.036 4.022 1.00 25.53 220 TRP A CA 1
ATOM 1475 C C . TRP A 1 202 ? 16.809 78.606 3.220 1.00 24.04 220 TRP A C 1
ATOM 1476 O O . TRP A 1 202 ? 17.854 78.920 3.803 1.00 21.95 220 TRP A O 1
ATOM 1487 N N . GLU A 1 203 ? 16.632 78.818 1.911 1.00 23.12 221 GLU A N 1
ATOM 1488 C CA . GLU A 1 203 ? 17.639 79.537 1.155 1.00 28.76 221 GLU A CA 1
ATOM 1489 C C . GLU A 1 203 ? 17.752 80.994 1.604 1.00 26.69 221 GLU A C 1
ATOM 1490 O O . GLU A 1 203 ? 18.792 81.617 1.385 1.00 27.44 221 GLU A O 1
ATOM 1496 N N . ARG A 1 204 ? 16.696 81.558 2.195 1.00 19.21 222 ARG A N 1
ATOM 1497 C CA . ARG A 1 204 ? 16.797 82.893 2.769 1.00 20.61 222 ARG A CA 1
ATOM 1498 C C . ARG A 1 204 ? 17.530 82.833 4.097 1.00 18.00 222 ARG A C 1
ATOM 1499 O O . ARG A 1 204 ? 18.474 83.596 4.327 1.00 19.29 222 ARG A O 1
ATOM 1507 N N . ILE A 1 205 ? 17.089 81.935 4.984 1.00 18.20 223 ILE A N 1
ATOM 1508 C CA . ILE A 1 205 ? 17.734 81.775 6.290 1.00 20.77 223 ILE A CA 1
ATOM 1509 C C . ILE A 1 205 ? 19.222 81.534 6.107 1.00 21.70 223 ILE A C 1
ATOM 1510 O O . ILE A 1 205 ? 20.063 82.047 6.866 1.00 16.95 223 ILE A O 1
ATOM 1515 N N . ASN A 1 206 ? 19.571 80.727 5.106 1.00 20.48 224 ASN A N 1
ATOM 1516 C CA . ASN A 1 206 ? 20.966 80.335 4.941 1.00 20.06 224 ASN A CA 1
ATOM 1517 C C . ASN A 1 206 ? 21.876 81.543 4.733 1.00 19.27 224 ASN A C 1
ATOM 1518 O O . ASN A 1 206 ? 23.057 81.508 5.108 1.00 19.02 224 ASN A O 1
ATOM 1523 N N . VAL A 1 207 ? 21.376 82.599 4.095 1.00 18.39 225 VAL A N 1
ATOM 1524 C CA . VAL A 1 207 ? 22.192 83.797 3.919 1.00 18.92 225 VAL A CA 1
ATOM 1525 C C . VAL A 1 207 ? 22.583 84.381 5.277 1.00 19.11 225 VAL A C 1
ATOM 1526 O O . VAL A 1 207 ? 23.743 84.757 5.507 1.00 17.44 225 VAL A O 1
ATOM 1530 N N . ALA A 1 208 ? 21.625 84.454 6.196 1.00 15.99 226 ALA A N 1
ATOM 1531 C CA . ALA A 1 208 ? 21.896 85.011 7.519 1.00 18.83 226 ALA A CA 1
ATOM 1532 C C . ALA A 1 208 ? 22.740 84.048 8.326 1.00 21.14 226 ALA A C 1
ATOM 1533 O O . ALA A 1 208 ? 23.671 84.457 9.030 1.00 17.66 226 ALA A O 1
ATOM 1535 N N . TYR A 1 209 ? 22.434 82.750 8.191 1.00 18.88 227 TYR A N 1
ATOM 1536 C CA . TYR A 1 209 ? 23.146 81.698 8.902 1.00 16.27 227 TYR A CA 1
ATOM 1537 C C . TYR A 1 209 ? 24.630 81.691 8.540 1.00 20.39 227 TYR A C 1
ATOM 1538 O O . TYR A 1 209 ? 25.489 81.659 9.425 1.00 18.41 227 TYR A O 1
ATOM 1547 N N . GLU A 1 210 ? 24.950 81.716 7.242 1.00 18.89 228 GLU A N 1
ATOM 1548 C CA . GLU A 1 210 ? 26.354 81.709 6.822 1.00 18.12 228 GLU A CA 1
ATOM 1549 C C . GLU A 1 210 ? 27.065 83.001 7.195 1.00 17.70 228 GLU A C 1
ATOM 1550 O O . GLU A 1 210 ? 28.282 82.990 7.431 1.00 16.14 228 GLU A O 1
ATOM 1556 N N . ALA A 1 211 ? 26.348 84.127 7.217 1.00 14.17 229 ALA A N 1
ATOM 1557 C CA . ALA A 1 211 ? 26.960 85.354 7.713 1.00 18.72 229 ALA A CA 1
ATOM 1558 C C . ALA A 1 211 ? 27.355 85.207 9.181 1.00 17.26 229 ALA A C 1
ATOM 1559 O O . ALA A 1 211 ? 28.447 85.618 9.586 1.00 18.63 229 ALA A O 1
ATOM 1561 N N . MET A 1 212 ? 26.460 84.651 9.995 1.00 15.72 230 MET A N 1
ATOM 1562 C CA . MET A 1 212 ? 26.717 84.543 11.431 1.00 15.94 230 MET A CA 1
ATOM 1563 C C . MET A 1 212 ? 27.806 83.519 11.752 1.00 17.13 230 MET A C 1
ATOM 1564 O O . MET A 1 212 ? 28.629 83.749 12.645 1.00 16.54 230 MET A O 1
ATOM 1569 N N . ILE A 1 213 ? 27.805 82.381 11.063 1.00 17.98 231 ILE A N 1
ATOM 1570 C CA A ILE A 1 213 ? 28.699 81.262 11.364 0.50 16.78 231 ILE A CA 1
ATOM 1571 C CA B ILE A 1 213 ? 28.747 81.328 11.429 0.50 16.79 231 ILE A CA 1
ATOM 1572 C C . ILE A 1 213 ? 29.984 81.305 10.546 1.00 19.09 231 ILE A C 1
ATOM 1573 O O . ILE A 1 213 ? 31.025 80.830 11.004 1.00 17.86 231 ILE A O 1
ATOM 1582 N N . GLY A 1 214 ? 29.915 81.815 9.319 1.00 19.22 232 GLY A N 1
ATOM 1583 C CA . GLY A 1 214 ? 31.041 81.699 8.407 1.00 20.41 232 GLY A CA 1
ATOM 1584 C C . GLY A 1 214 ? 31.586 83.012 7.895 1.00 19.88 232 GLY A C 1
ATOM 1585 O O . GLY A 1 214 ? 32.594 83.032 7.185 1.00 20.13 232 GLY A O 1
ATOM 1586 N N . GLY A 1 215 ? 30.941 84.118 8.240 1.00 21.44 233 GLY A N 1
ATOM 1587 C CA . GLY A 1 215 ? 31.398 85.406 7.751 1.00 20.69 233 GLY A CA 1
ATOM 1588 C C . GLY A 1 215 ? 31.192 85.610 6.267 1.00 20.22 233 GLY A C 1
ATOM 1589 O O . GLY A 1 215 ? 31.923 86.382 5.654 1.00 19.02 233 GLY A O 1
ATOM 1590 N N . VAL A 1 216 ? 30.194 84.957 5.679 1.00 20.15 234 VAL A N 1
ATOM 1591 C CA . VAL A 1 216 ? 29.904 85.116 4.258 1.00 19.41 234 VAL A CA 1
ATOM 1592 C C . VAL A 1 216 ? 29.117 86.404 4.067 1.00 19.31 234 VAL A C 1
ATOM 1593 O O . VAL A 1 216 ? 27.949 86.491 4.452 1.00 19.72 234 VAL A O 1
ATOM 1597 N N . GLY A 1 217 ? 29.766 87.395 3.477 1.00 18.49 235 GLY A N 1
ATOM 1598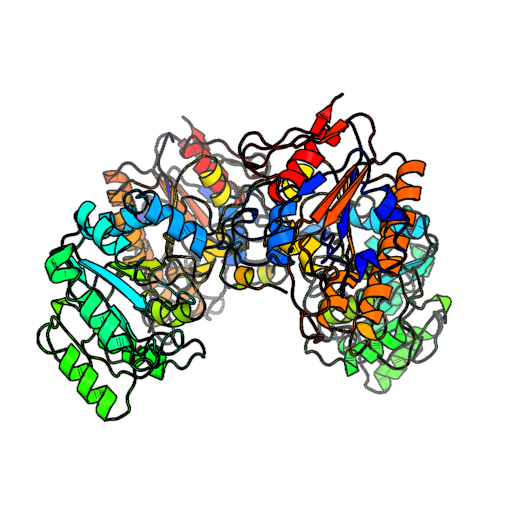 C CA . GLY A 1 217 ? 29.180 88.689 3.183 1.00 20.20 235 GLY A CA 1
ATOM 1599 C C . GLY A 1 217 ? 30.288 89.701 2.953 1.00 22.25 235 GLY A C 1
ATOM 1600 O O . GLY A 1 217 ? 31.462 89.343 2.849 1.00 21.58 235 GLY A O 1
ATOM 1601 N N . GLU A 1 218 ? 29.890 90.985 2.909 1.00 20.51 236 GLU A N 1
ATOM 1602 C CA . GLU A 1 218 ? 30.818 92.080 2.645 1.00 18.54 236 GLU A CA 1
ATOM 1603 C C . GLU A 1 218 ? 31.560 92.477 3.927 1.00 20.98 236 GLU A C 1
ATOM 1604 O O . GLU A 1 218 ? 30.939 92.781 4.947 1.00 16.75 236 GLU A O 1
ATOM 1610 N N . THR A 1 219 ? 32.888 92.497 3.881 1.00 17.67 237 THR A N 1
ATOM 1611 C CA . THR A 1 219 ? 33.673 92.876 5.058 1.00 20.77 237 THR A CA 1
ATOM 1612 C C . THR A 1 219 ? 33.584 94.378 5.306 1.00 19.04 237 THR A C 1
ATOM 1613 O O . THR A 1 219 ? 33.690 95.186 4.373 1.00 21.20 237 THR A O 1
ATOM 1617 N N . SER A 1 220 ? 33.365 94.766 6.560 1.00 16.03 238 SER A N 1
ATOM 1618 C CA . SER A 1 220 ? 33.429 96.182 6.915 1.00 17.94 238 SER A CA 1
ATOM 1619 C C . SER A 1 220 ? 33.932 96.303 8.353 1.00 18.97 238 SER A C 1
ATOM 1620 O O . SER A 1 220 ? 34.438 95.338 8.936 1.00 19.77 238 SER A O 1
ATOM 1623 N N . ASP A 1 221 ? 33.822 97.505 8.904 1.00 21.68 239 ASP A N 1
ATOM 1624 C CA . ASP A 1 221 ? 34.212 97.785 10.282 1.00 22.21 239 ASP A CA 1
ATOM 1625 C C . ASP A 1 221 ? 33.386 98.969 10.766 1.00 19.68 239 ASP A C 1
ATOM 1626 O O . ASP A 1 221 ? 32.585 99.532 10.022 1.00 19.97 239 ASP A O 1
ATOM 1631 N N . GLU A 1 222 ? 33.604 99.359 12.030 1.00 18.71 240 GLU A N 1
ATOM 1632 C CA . GLU A 1 222 ? 32.799 100.417 12.632 1.00 21.58 240 GLU A CA 1
ATOM 1633 C C . GLU A 1 222 ? 32.904 101.730 11.856 1.00 22.05 240 GLU A C 1
ATOM 1634 O O . GLU A 1 222 ? 31.921 102.480 11.748 1.00 26.11 240 GLU A O 1
ATOM 1640 N N . ALA A 1 223 ? 34.103 102.051 11.362 1.00 22.07 241 ALA A N 1
ATOM 1641 C CA . ALA A 1 223 ? 34.302 103.299 10.634 1.00 26.14 241 ALA A CA 1
ATOM 1642 C C . ALA A 1 223 ? 33.591 103.301 9.288 1.00 26.79 241 ALA A C 1
ATOM 1643 O O . ALA A 1 223 ? 33.202 104.368 8.802 1.00 25.82 241 ALA A O 1
ATOM 1645 N N . GLY A 1 224 ? 33.420 102.135 8.666 1.00 22.12 242 GLY A N 1
ATOM 1646 C CA . GLY A 1 224 ? 32.863 102.094 7.324 1.00 23.58 242 GLY A CA 1
ATOM 1647 C C . GLY A 1 224 ? 31.438 101.587 7.137 1.00 22.09 242 GLY A C 1
ATOM 1648 O O . GLY A 1 224 ? 30.882 101.738 6.051 1.00 20.61 242 GLY A O 1
ATOM 1649 N N . VAL A 1 225 ? 30.803 101.032 8.173 1.00 22.24 243 VAL A N 1
ATOM 1650 C CA . VAL A 1 225 ? 29.604 100.236 7.916 1.00 16.41 243 VAL A CA 1
ATOM 1651 C C . VAL A 1 225 ? 28.407 101.119 7.583 1.00 18.68 243 VAL A C 1
ATOM 1652 O O . VAL A 1 225 ? 27.558 100.742 6.770 1.00 18.82 243 VAL A O 1
ATOM 1656 N N . VAL A 1 226 ? 28.318 102.313 8.176 1.00 17.35 244 VAL A N 1
ATOM 1657 C CA . VAL A 1 226 ? 27.227 103.202 7.809 1.00 22.38 244 VAL A CA 1
ATOM 1658 C C . VAL A 1 226 ? 27.334 103.563 6.333 1.00 23.26 244 VAL A C 1
ATOM 1659 O O . VAL A 1 226 ? 26.333 103.565 5.606 1.00 20.74 244 VAL A O 1
ATOM 1663 N N . GLU A 1 227 ? 28.556 103.830 5.853 1.00 25.11 245 GLU A N 1
ATOM 1664 C CA . GLU A 1 227 ? 28.695 104.146 4.432 1.00 25.59 245 GLU A CA 1
ATOM 1665 C C . GLU A 1 227 ? 28.348 102.951 3.549 1.00 24.66 245 GLU A C 1
ATOM 1666 O O . GLU A 1 227 ? 27.783 103.139 2.465 1.00 24.08 245 GLU A O 1
ATOM 1669 N N . VAL A 1 228 ? 28.652 101.723 3.991 1.00 20.54 246 VAL A N 1
ATOM 1670 C CA . VAL A 1 228 ? 28.234 100.545 3.235 1.00 18.12 246 VAL A CA 1
ATOM 1671 C C . VAL A 1 228 ? 26.719 100.552 3.062 1.00 21.20 246 VAL A C 1
ATOM 1672 O O . VAL A 1 228 ? 26.184 100.336 1.965 1.00 22.13 246 VAL A O 1
ATOM 1676 N N . VAL A 1 229 ? 26.004 100.785 4.153 1.00 17.64 247 VAL A N 1
ATOM 1677 C CA . VAL A 1 229 ? 24.553 100.777 4.077 1.00 17.67 247 VAL A CA 1
ATOM 1678 C C . VAL A 1 229 ? 24.048 101.905 3.179 1.00 17.88 247 VAL A C 1
ATOM 1679 O O . VAL A 1 229 ? 23.107 101.709 2.393 1.00 18.90 247 VAL A O 1
ATOM 1683 N N . ARG A 1 230 ? 24.648 103.097 3.269 1.00 21.36 248 ARG A N 1
ATOM 1684 C CA . ARG A 1 230 ? 24.174 104.190 2.416 1.00 25.32 248 ARG A CA 1
ATOM 1685 C C . ARG A 1 230 ? 24.371 103.856 0.939 1.00 19.75 248 ARG A C 1
ATOM 1686 O O . ARG A 1 230 ? 23.530 104.201 0.097 1.00 23.75 248 ARG A O 1
ATOM 1694 N N . LYS A 1 231 ? 25.466 103.165 0.606 1.00 20.77 249 LYS A N 1
ATOM 1695 C CA . LYS A 1 231 ? 25.639 102.712 -0.775 1.00 22.15 249 LYS A CA 1
ATOM 1696 C C . LYS A 1 231 ? 24.573 101.683 -1.152 1.00 25.70 249 LYS A C 1
ATOM 1697 O O . LYS A 1 231 ? 24.061 101.692 -2.281 1.00 24.53 249 LYS A O 1
ATOM 1703 N N . ARG A 1 232 ? 24.222 100.778 -0.230 1.00 20.56 250 ARG A N 1
ATOM 1704 C CA . ARG A 1 232 ? 23.120 99.862 -0.508 1.00 20.62 250 ARG A CA 1
ATOM 1705 C C . ARG A 1 232 ? 21.846 100.643 -0.810 1.00 21.32 250 ARG A C 1
ATOM 1706 O O . ARG A 1 232 ? 21.163 100.383 -1.805 1.00 22.44 250 ARG A O 1
ATOM 1714 N N . TYR A 1 233 ? 21.519 101.622 0.038 1.00 17.21 251 TYR A N 1
ATOM 1715 C CA . TYR A 1 233 ? 20.317 102.419 -0.175 1.00 20.62 251 TYR A CA 1
ATOM 1716 C C . TYR A 1 233 ? 20.332 103.045 -1.572 1.00 20.39 251 TYR A C 1
ATOM 1717 O O . TYR A 1 233 ? 19.309 103.056 -2.275 1.00 21.24 251 TYR A O 1
ATOM 1726 N N . ALA A 1 234 ? 21.496 103.565 -1.981 1.00 23.06 252 ALA A N 1
ATOM 1727 C CA . ALA A 1 234 ? 21.636 104.195 -3.292 1.00 28.38 252 ALA A CA 1
ATOM 1728 C C . ALA A 1 234 ? 21.468 103.192 -4.430 1.00 26.92 252 ALA A C 1
ATOM 1729 O O . ALA A 1 234 ? 21.050 103.579 -5.522 1.00 28.08 252 ALA A O 1
ATOM 1731 N N . ALA A 1 235 ? 21.825 101.923 -4.214 1.00 22.44 253 ALA A N 1
ATOM 1732 C CA . ALA A 1 235 ? 21.517 100.849 -5.148 1.00 22.27 253 ALA A CA 1
ATOM 1733 C C . ALA A 1 235 ? 20.094 100.324 -4.998 1.00 24.97 253 ALA A C 1
ATOM 1734 O O . ALA A 1 235 ? 19.760 99.302 -5.604 1.00 22.46 253 ALA A O 1
ATOM 1736 N N . ASP A 1 236 ? 19.247 101.009 -4.222 1.00 26.98 254 ASP A N 1
ATOM 1737 C CA . ASP A 1 236 ? 17.855 100.609 -3.984 1.00 23.50 254 ASP A CA 1
ATOM 1738 C C . ASP A 1 236 ? 17.734 99.277 -3.230 1.00 24.36 254 ASP A C 1
ATOM 1739 O O . ASP A 1 236 ? 16.720 98.584 -3.348 1.00 22.07 254 ASP A O 1
ATOM 1744 N N . GLU A 1 237 ? 18.733 98.924 -2.417 1.00 20.61 255 GLU A N 1
ATOM 1745 C CA . GLU A 1 237 ? 18.629 97.811 -1.466 1.00 19.65 255 GLU A CA 1
ATOM 1746 C C . GLU A 1 237 ? 18.372 98.391 -0.072 1.00 21.89 255 GLU A C 1
ATOM 1747 O O . GLU A 1 237 ? 19.272 98.995 0.527 1.00 22.70 255 GLU A O 1
ATOM 1753 N N . THR A 1 238 ? 17.150 98.223 0.433 1.00 20.96 256 THR A N 1
ATOM 1754 C CA . THR A 1 238 ? 16.713 98.851 1.671 1.00 22.16 256 THR A CA 1
ATOM 1755 C C . THR A 1 238 ? 16.844 97.865 2.840 1.00 20.48 256 THR A C 1
ATOM 1756 O O . THR A 1 238 ? 17.233 96.705 2.662 1.00 19.47 256 THR A O 1
ATOM 1760 N N . ASP A 1 239 ? 16.491 98.350 4.045 1.00 21.36 257 ASP A N 1
ATOM 1761 C CA . ASP A 1 239 ? 16.794 97.650 5.299 1.00 18.06 257 ASP A CA 1
ATOM 1762 C C . ASP A 1 239 ? 16.374 96.189 5.260 1.00 17.59 257 ASP A C 1
ATOM 1763 O O . ASP A 1 239 ? 17.139 95.298 5.637 1.00 17.86 257 ASP A O 1
ATOM 1768 N N . GLU A 1 240 ? 15.125 95.927 4.853 1.00 16.34 258 GLU A N 1
ATOM 1769 C CA . GLU A 1 240 ? 14.589 94.577 4.898 1.00 16.97 258 GLU A CA 1
ATOM 1770 C C . GLU A 1 240 ? 15.419 93.605 4.072 1.00 19.35 258 GLU A C 1
ATOM 1771 O O . GLU A 1 240 ? 15.474 92.405 4.391 1.00 18.44 258 GLU A O 1
ATOM 1777 N N . PHE A 1 241 ? 16.091 94.103 3.022 1.00 18.43 259 PHE A N 1
ATOM 1778 C CA . PHE A 1 241 ? 16.757 93.261 2.042 1.00 16.02 259 PHE A CA 1
ATOM 1779 C C . PHE A 1 241 ? 18.270 93.384 2.086 1.00 17.37 259 PHE A C 1
ATOM 1780 O O . PHE A 1 241 ? 18.944 92.922 1.157 1.00 19.00 259 PHE A O 1
ATOM 1788 N N . LEU A 1 242 ? 18.827 93.953 3.150 1.00 17.46 260 LEU A N 1
ATOM 1789 C CA . LEU A 1 242 ? 20.285 94.141 3.188 1.00 16.99 260 LEU A CA 1
ATOM 1790 C C . LEU A 1 242 ? 21.018 92.813 3.095 1.00 17.62 260 LEU A C 1
ATOM 1791 O O . LEU A 1 242 ? 20.847 91.922 3.935 1.00 17.30 260 LEU A O 1
ATOM 1796 N N . LYS A 1 243 ? 21.879 92.690 2.091 1.00 18.38 261 LYS A N 1
ATOM 1797 C CA . LYS A 1 243 ? 22.762 91.532 2.049 1.00 17.81 261 LYS A CA 1
ATOM 1798 C C . LYS A 1 243 ? 23.847 91.660 3.125 1.00 15.48 261 LYS A C 1
ATOM 1799 O O . LYS A 1 243 ? 24.172 92.766 3.560 1.00 16.14 261 LYS A O 1
ATOM 1805 N N . PRO A 1 244 ? 24.397 90.534 3.601 1.00 19.21 262 PRO A N 1
ATOM 1806 C CA . PRO A 1 244 ? 25.155 90.561 4.859 1.00 17.74 262 PRO A CA 1
ATOM 1807 C C . PRO A 1 244 ? 26.384 91.457 4.810 1.00 18.24 262 PRO A C 1
ATOM 1808 O O . PRO A 1 244 ? 27.092 91.542 3.797 1.00 17.32 262 PRO A O 1
ATOM 1812 N N . ILE A 1 245 ? 26.616 92.133 5.936 1.00 14.80 263 ILE A N 1
ATOM 1813 C CA . ILE A 1 245 ? 27.841 92.875 6.212 1.00 16.05 263 ILE A CA 1
ATOM 1814 C C . ILE A 1 245 ? 28.476 92.239 7.443 1.00 16.35 263 ILE A C 1
ATOM 1815 O O . ILE A 1 245 ? 27.780 91.920 8.411 1.00 16.82 263 ILE A O 1
ATOM 1820 N N . ILE A 1 246 ? 29.790 92.027 7.385 1.00 14.76 264 ILE A N 1
ATOM 1821 C CA . ILE A 1 246 ? 30.525 91.212 8.345 1.00 17.74 264 ILE A CA 1
ATOM 1822 C C . ILE A 1 246 ? 31.553 92.098 9.032 1.00 18.49 264 ILE A C 1
ATOM 1823 O O . ILE A 1 246 ? 32.410 92.694 8.362 1.00 18.36 264 ILE A O 1
ATOM 1828 N N . LEU A 1 247 ? 31.462 92.202 10.352 1.00 17.82 265 LEU A N 1
ATOM 1829 C CA . LEU A 1 247 ? 32.426 92.950 11.142 1.00 16.42 265 LEU A CA 1
ATOM 1830 C C . LEU A 1 247 ? 33.110 92.042 12.161 1.00 16.68 265 LEU A C 1
ATOM 1831 O O . LEU A 1 247 ? 32.562 91.013 12.580 1.00 15.05 265 LEU A O 1
ATOM 1836 N N . GLN A 1 248 ? 34.320 92.451 12.558 1.00 16.92 266 GLN A N 1
ATOM 1837 C CA . GLN A 1 248 ? 35.164 91.770 13.537 1.00 17.89 266 GLN A CA 1
ATOM 1838 C C . GLN A 1 248 ? 35.785 90.466 13.012 1.00 19.24 266 GLN A C 1
ATOM 1839 O O . GLN A 1 248 ? 36.481 89.777 13.772 1.00 17.74 266 GLN A O 1
ATOM 1845 N N . GLY A 1 249 ? 35.565 90.094 11.753 1.00 18.44 267 GLY A N 1
ATOM 1846 C CA . GLY A 1 249 ? 36.139 88.849 11.273 1.00 17.48 267 GLY A CA 1
ATOM 1847 C C . GLY A 1 249 ? 35.691 87.604 12.030 1.00 18.70 267 GLY A C 1
ATOM 1848 O O . GLY A 1 249 ? 34.568 87.504 12.543 1.00 18.27 267 GLY A O 1
ATOM 1849 N N . GLU A 1 250 ? 36.600 86.616 12.099 1.00 15.59 268 GLU A N 1
ATOM 1850 C CA . GLU A 1 250 ? 36.232 85.319 12.683 1.00 15.76 268 GLU A CA 1
ATOM 1851 C C . GLU A 1 250 ? 35.854 85.436 14.146 1.00 21.93 268 GLU A C 1
ATOM 1852 O O . GLU A 1 250 ? 35.008 84.667 14.633 1.00 20.92 268 GLU A O 1
ATOM 1855 N N . LYS A 1 251 ? 36.439 86.405 14.849 1.00 16.38 269 LYS A N 1
ATOM 1856 C CA . LYS A 1 251 ? 36.126 86.603 16.264 1.00 19.20 269 LYS A CA 1
ATOM 1857 C C . LYS A 1 251 ? 34.633 86.754 16.469 1.00 21.19 269 LYS A C 1
ATOM 1858 O O . LYS A 1 251 ? 34.086 86.291 17.474 1.00 20.88 269 LYS A O 1
ATOM 1864 N N . GLY A 1 252 ? 33.977 87.465 15.560 1.00 18.75 270 GLY A N 1
ATOM 1865 C CA . GLY A 1 252 ? 32.583 87.799 15.684 1.00 16.19 270 GLY A CA 1
ATOM 1866 C C . GLY A 1 252 ? 31.615 86.735 15.209 1.00 17.42 270 GLY A C 1
ATOM 1867 O O . GLY A 1 252 ? 30.397 86.918 15.350 1.00 16.69 270 GLY A O 1
ATOM 1868 N N . ARG A 1 253 ? 32.116 85.633 14.654 1.00 16.24 271 ARG A N 1
ATOM 1869 C CA . ARG A 1 253 ? 31.237 84.534 14.262 1.00 14.00 271 ARG A CA 1
ATOM 1870 C C . ARG A 1 253 ? 30.755 83.756 15.488 1.00 18.45 271 ARG A C 1
ATOM 1871 O O . ARG A 1 253 ? 31.410 83.717 16.537 1.00 16.49 271 ARG A O 1
ATOM 1879 N N . VAL A 1 254 ? 29.570 83.161 15.352 1.00 16.76 272 VAL A N 1
ATOM 1880 C CA . VAL A 1 254 ? 29.110 82.139 16.282 1.00 13.03 272 VAL A CA 1
ATOM 1881 C C . VAL A 1 254 ? 29.985 80.898 16.091 1.00 18.96 272 VAL A C 1
ATOM 1882 O O . VAL A 1 254 ? 29.988 80.281 15.021 1.00 18.88 272 VAL A O 1
ATOM 1886 N N . GLN A 1 255 ? 30.757 80.562 17.125 1.00 19.30 273 GLN A N 1
ATOM 1887 C CA . GLN A 1 255 ? 31.781 79.525 17.112 1.00 21.25 273 GLN A CA 1
ATOM 1888 C C . GLN A 1 255 ? 31.406 78.403 18.071 1.00 23.25 273 GLN A C 1
ATOM 1889 O O . GLN A 1 255 ? 30.476 78.529 18.890 1.00 16.93 273 GLN A O 1
ATOM 1895 N N . ASN A 1 256 ? 32.159 77.296 17.991 1.00 20.72 274 ASN A N 1
ATOM 1896 C CA . ASN A 1 256 ? 31.980 76.211 18.952 1.00 18.07 274 ASN A CA 1
ATOM 1897 C C . ASN A 1 256 ? 31.935 76.734 20.385 1.00 19.10 274 ASN A C 1
ATOM 1898 O O . ASN A 1 256 ? 32.740 77.583 20.780 1.00 15.11 274 ASN A O 1
ATOM 1903 N N . ASP A 1 257 ? 31.017 76.175 21.179 1.00 16.22 275 ASP A N 1
ATOM 1904 C CA . ASP A 1 257 ? 30.809 76.423 22.601 1.00 15.96 275 ASP A CA 1
ATOM 1905 C C . ASP A 1 257 ? 30.228 77.800 22.912 1.00 17.72 275 ASP A C 1
ATOM 1906 O O . ASP A 1 257 ? 30.032 78.105 24.097 1.00 19.76 275 ASP A O 1
ATOM 1911 N N . ASP A 1 258 ? 29.908 78.622 21.904 1.00 16.02 276 ASP A N 1
ATOM 1912 C CA . ASP A 1 258 ? 29.392 79.959 22.164 1.00 14.00 276 ASP A CA 1
ATOM 1913 C C . ASP A 1 258 ? 27.965 79.891 22.735 1.00 16.54 276 ASP A C 1
ATOM 1914 O O . ASP A 1 258 ? 27.261 78.898 22.588 1.00 17.10 276 ASP A O 1
ATOM 1919 N N . THR A 1 259 ? 27.545 80.991 23.353 1.00 15.87 277 THR A N 1
ATOM 1920 C CA . THR A 1 259 ? 26.196 81.174 23.883 1.00 15.95 277 THR A CA 1
ATOM 1921 C C . THR A 1 259 ? 25.504 82.269 23.070 1.00 15.38 277 THR A C 1
ATOM 1922 O O . THR A 1 259 ? 26.143 83.253 22.688 1.00 14.66 277 THR A O 1
ATOM 1926 N N . ILE A 1 260 ? 24.216 82.105 22.760 1.00 15.11 278 ILE A N 1
ATOM 1927 C CA . ILE A 1 260 ? 23.513 83.113 21.961 1.00 12.58 278 ILE A CA 1
ATOM 1928 C C . ILE A 1 260 ? 22.134 83.392 22.554 1.00 17.92 278 ILE A C 1
ATOM 1929 O O . ILE A 1 260 ? 21.417 82.469 22.944 1.00 17.77 278 ILE A O 1
ATOM 1934 N N . ILE A 1 261 ? 21.793 84.679 22.637 1.00 13.99 279 ILE A N 1
ATOM 1935 C CA . ILE A 1 261 ? 20.483 85.182 23.057 1.00 12.85 279 ILE A CA 1
ATOM 1936 C C . ILE A 1 261 ? 19.819 85.865 21.866 1.00 16.23 279 ILE A C 1
ATOM 1937 O O . ILE A 1 261 ? 20.358 86.823 21.318 1.00 13.49 279 ILE A O 1
ATOM 1942 N N . PHE A 1 262 ? 18.618 85.430 21.495 1.00 14.54 280 PHE A N 1
ATOM 1943 C CA . PHE A 1 262 ? 17.804 86.156 20.523 1.00 12.56 280 PHE A CA 1
ATOM 1944 C C . PHE A 1 262 ? 16.881 87.081 21.307 1.00 14.26 280 PHE A C 1
ATOM 1945 O O . PHE A 1 262 ? 16.266 86.641 22.278 1.00 14.71 280 PHE A O 1
ATOM 1953 N N . PHE A 1 263 ? 16.818 88.364 20.952 1.00 14.81 281 PHE A N 1
ATOM 1954 C CA . PHE A 1 263 ? 16.075 89.274 21.819 1.00 17.99 281 PHE A CA 1
ATOM 1955 C C . PHE A 1 263 ? 14.700 89.651 21.286 1.00 13.47 281 PHE A C 1
ATOM 1956 O O . PHE A 1 263 ? 14.009 90.450 21.933 1.00 15.54 281 PHE A O 1
ATOM 1964 N N . ASP A 1 264 ? 14.272 89.095 20.150 1.00 13.68 282 ASP A N 1
ATOM 1965 C CA . ASP A 1 264 ? 12.905 89.325 19.688 1.00 17.52 282 ASP A CA 1
ATOM 1966 C C . ASP A 1 264 ? 11.939 88.627 20.633 1.00 14.06 282 ASP A C 1
ATOM 1967 O O . ASP A 1 264 ? 12.192 87.510 21.083 1.00 14.80 282 ASP A O 1
ATOM 1972 N N . TYR A 1 265 ? 10.800 89.273 20.901 1.00 17.53 283 TYR A N 1
ATOM 1973 C CA . TYR A 1 265 ? 9.747 88.652 21.697 1.00 16.29 283 TYR A CA 1
ATOM 1974 C C . TYR A 1 265 ? 8.614 88.073 20.868 1.00 21.06 283 TYR A C 1
ATOM 1975 O O . TYR A 1 265 ? 7.709 87.454 21.435 1.00 22.41 283 TYR A O 1
ATOM 1984 N N . ARG A 1 266 ? 8.651 88.206 19.552 1.00 17.80 284 ARG A N 1
ATOM 1985 C CA . ARG A 1 266 ? 7.645 87.604 18.704 1.00 21.14 284 ARG A CA 1
ATOM 1986 C C . ARG A 1 266 ? 8.204 86.316 18.103 1.00 22.06 284 ARG A C 1
ATOM 1987 O O . ARG A 1 266 ? 9.246 86.318 17.434 1.00 20.28 284 ARG A O 1
ATOM 1995 N N . ALA A 1 267 ? 7.521 85.207 18.371 1.00 22.70 285 ALA A N 1
ATOM 1996 C CA . ALA A 1 267 ? 8.100 83.895 18.107 1.00 19.92 285 ALA A CA 1
ATOM 1997 C C . ALA A 1 267 ? 8.115 83.536 16.620 1.00 24.78 285 ALA A C 1
ATOM 1998 O O . ALA A 1 267 ? 9.043 82.850 16.168 1.00 19.64 285 ALA A O 1
ATOM 2000 N N . ASP A 1 268 ? 7.126 83.981 15.834 1.00 18.77 286 ASP A N 1
ATOM 2001 C CA . ASP A 1 268 ? 6.937 83.359 14.517 1.00 19.47 286 ASP A CA 1
ATOM 2002 C C . ASP A 1 268 ? 8.152 83.548 13.612 1.00 19.12 286 ASP A C 1
ATOM 2003 O O . ASP A 1 268 ? 8.531 82.629 12.866 1.00 24.17 286 ASP A O 1
ATOM 2008 N N . ARG A 1 269 ? 8.802 84.700 13.682 1.00 17.45 287 ARG A N 1
ATOM 2009 C CA . ARG A 1 269 ? 9.936 84.956 12.793 1.00 19.08 287 ARG A CA 1
ATOM 2010 C C . ARG A 1 269 ? 11.280 84.615 13.410 1.00 20.03 287 ARG A C 1
ATOM 2011 O O . ARG A 1 269 ? 12.307 84.872 12.770 1.00 17.23 287 ARG A O 1
ATOM 2019 N N . MET A 1 270 ? 11.298 84.079 14.635 1.00 17.62 288 MET A N 1
ATOM 2020 C CA . MET A 1 270 ? 12.505 83.585 15.281 1.00 18.60 288 MET A CA 1
ATOM 2021 C C . MET A 1 270 ? 12.648 82.072 15.214 1.00 18.56 288 MET A C 1
ATOM 2022 O O . MET A 1 270 ? 13.745 81.556 15.441 1.00 16.11 288 MET A O 1
ATOM 2027 N N . ARG A 1 271 ? 11.580 81.347 14.875 1.00 16.37 289 ARG A N 1
ATOM 2028 C CA . ARG A 1 271 ? 11.637 79.892 14.925 1.00 15.16 289 ARG A CA 1
ATOM 2029 C C . ARG A 1 271 ? 12.702 79.312 13.987 1.00 18.34 289 ARG A C 1
ATOM 2030 O O . ARG A 1 271 ? 13.400 78.364 14.361 1.00 17.44 289 ARG A O 1
ATOM 2038 N N . GLU A 1 272 ? 12.839 79.846 12.765 1.00 17.29 290 GLU A N 1
ATOM 2039 C CA . GLU A 1 272 ? 13.738 79.219 11.799 1.00 19.98 290 GLU A CA 1
ATOM 2040 C C . GLU A 1 272 ? 15.199 79.469 12.160 1.00 18.08 290 GLU A C 1
ATOM 2041 O O . GLU A 1 272 ? 15.992 78.516 12.224 1.00 16.49 290 GLU A O 1
ATOM 2047 N N . ILE A 1 273 ? 15.568 80.727 12.435 1.00 18.95 291 ILE A N 1
ATOM 2048 C CA . ILE A 1 273 ? 16.978 81.025 12.711 1.00 17.65 291 ILE A CA 1
ATOM 2049 C C . ILE A 1 273 ? 17.389 80.432 14.049 1.00 18.69 291 ILE A C 1
ATOM 2050 O O . ILE A 1 273 ? 18.521 79.954 14.198 1.00 19.95 291 ILE A O 1
ATOM 2055 N N . SER A 1 274 ? 16.486 80.429 15.045 1.00 15.88 292 SER A N 1
ATOM 2056 C CA . SER A 1 274 ? 16.881 79.890 16.345 1.00 16.20 292 SER A CA 1
ATOM 2057 C C . SER A 1 274 ? 17.040 78.373 16.275 1.00 18.39 292 SER A C 1
ATOM 2058 O O . SER A 1 274 ? 17.967 77.815 16.871 1.00 20.33 292 SER A O 1
ATOM 2061 N N . ALA A 1 275 ? 16.172 77.704 15.511 1.00 15.82 293 ALA A N 1
ATOM 2062 C CA . ALA A 1 275 ? 16.303 76.266 15.293 1.00 21.12 293 ALA A CA 1
ATOM 2063 C C . ALA A 1 275 ? 17.584 75.934 14.542 1.00 24.17 293 ALA A C 1
ATOM 2064 O O . ALA A 1 275 ? 18.266 74.949 14.861 1.00 22.76 293 ALA A O 1
ATOM 2066 N N . ALA A 1 276 ? 17.938 76.749 13.545 1.00 20.40 294 ALA A N 1
ATOM 2067 C CA . ALA A 1 276 ? 19.184 76.505 12.828 1.00 22.50 294 ALA A CA 1
ATOM 2068 C C . ALA A 1 276 ? 20.385 76.585 13.753 1.00 26.56 294 ALA A C 1
ATOM 2069 O O . ALA A 1 276 ? 21.358 75.862 13.552 1.00 25.62 294 ALA A O 1
ATOM 2071 N N . MET A 1 277 ? 20.344 77.448 14.769 1.00 28.43 295 MET A N 1
ATOM 2072 C CA . MET A 1 277 ? 21.483 77.555 15.678 1.00 21.82 295 MET A CA 1
ATOM 2073 C C . MET A 1 277 ? 21.477 76.447 16.707 1.00 27.23 295 MET A C 1
ATOM 2074 O O . MET A 1 277 ? 22.530 75.877 17.015 1.00 32.41 295 MET A O 1
ATOM 2079 N N . GLY A 1 278 ? 20.304 76.122 17.242 1.00 22.33 296 GLY A N 1
ATOM 2080 C CA . GLY A 1 278 ? 20.224 75.240 18.384 1.00 23.83 296 GLY A CA 1
ATOM 2081 C C . GLY A 1 278 ? 20.099 73.771 18.070 1.00 37.69 296 GLY A C 1
ATOM 2082 O O . GLY A 1 278 ? 20.185 72.950 18.985 1.00 44.34 296 GLY A O 1
ATOM 2083 N N . MET A 1 279 ? 19.921 73.404 16.804 1.00 39.74 297 MET A N 1
ATOM 2084 C CA . MET A 1 279 ? 19.648 72.010 16.445 1.00 39.45 297 MET A CA 1
ATOM 2085 C C . MET A 1 279 ? 20.247 71.630 15.094 1.00 44.26 297 MET A C 1
ATOM 2086 O O . MET A 1 279 ? 20.713 72.492 14.347 1.00 42.97 297 MET A O 1
ATOM 2091 N N . SER A 1 287 ? 24.115 74.153 3.126 1.00 47.90 305 SER A N 1
ATOM 2092 C CA . SER A 1 287 ? 25.335 74.894 3.456 1.00 59.24 305 SER A CA 1
ATOM 2093 C C . SER A 1 287 ? 26.559 73.984 3.574 1.00 57.25 305 SER A C 1
ATOM 2094 O O . SER A 1 287 ? 26.502 72.926 4.200 1.00 62.72 305 SER A O 1
ATOM 2097 N N . LYS A 1 288 ? 27.673 74.425 2.985 1.00 55.92 306 LYS A N 1
ATOM 2098 C CA . LYS A 1 288 ? 28.935 73.696 3.008 1.00 63.48 306 LYS A CA 1
ATOM 2099 C C . LYS A 1 288 ? 29.847 74.131 4.155 1.00 65.63 306 LYS A C 1
ATOM 2100 O O . LYS A 1 288 ? 31.059 73.871 4.110 1.00 58.01 306 LYS A O 1
ATOM 2102 N N . LEU A 1 289 ? 29.298 74.793 5.170 1.00 58.82 307 LEU A N 1
ATOM 2103 C CA . LEU A 1 289 ? 30.069 75.226 6.326 1.00 51.18 307 LEU A CA 1
ATOM 2104 C C . LEU A 1 289 ? 29.877 74.239 7.465 1.00 38.75 307 LEU A C 1
ATOM 2105 O O . LEU A 1 289 ? 28.799 73.667 7.637 1.00 51.58 307 LEU A O 1
ATOM 2110 N N . ALA A 1 290 ? 30.912 74.092 8.279 1.00 41.80 308 ALA A N 1
ATOM 2111 C CA . ALA A 1 290 ? 30.802 73.282 9.484 1.00 43.16 308 ALA A CA 1
ATOM 2112 C C . ALA A 1 290 ? 29.881 73.951 10.500 1.00 32.22 308 ALA A C 1
ATOM 2113 O O . ALA A 1 290 ? 30.040 75.135 10.804 1.00 36.39 308 ALA A O 1
ATOM 2115 N N . HIS A 1 291 ? 28.926 73.190 11.030 1.00 35.14 309 HIS A N 1
ATOM 2116 C CA . HIS A 1 291 ? 28.040 73.719 12.066 1.00 31.44 309 HIS A CA 1
ATOM 2117 C C . HIS A 1 291 ? 28.778 73.765 13.407 1.00 36.24 309 HIS A C 1
ATOM 2118 O O . HIS A 1 291 ? 29.326 72.747 13.840 1.00 34.30 309 HIS A O 1
ATOM 2125 N N . PRO A 1 292 ? 28.840 74.920 14.081 1.00 26.77 310 PRO A N 1
ATOM 2126 C CA . PRO A 1 292 ? 29.437 74.941 15.421 1.00 26.48 310 PRO A CA 1
ATOM 2127 C C . PRO A 1 292 ? 28.704 74.011 16.371 1.00 27.15 310 PRO A C 1
ATOM 2128 O O . PRO A 1 292 ? 27.485 73.864 16.310 1.00 26.55 310 PRO A O 1
ATOM 2132 N N . SER A 1 293 ? 29.462 73.425 17.289 1.00 22.94 311 SER A N 1
ATOM 2133 C CA . SER A 1 293 ? 28.954 72.431 18.221 1.00 22.09 311 SER A CA 1
ATOM 2134 C C . SER A 1 293 ? 28.819 73.062 19.598 1.00 23.50 311 SER A C 1
ATOM 2135 O O . SER A 1 293 ? 29.465 74.060 19.911 1.00 18.28 311 SER A O 1
ATOM 2138 N N . ASN A 1 294 ? 27.942 72.478 20.410 1.00 17.53 312 ASN A N 1
ATOM 2139 C CA . ASN A 1 294 ? 27.820 72.825 21.823 1.00 20.26 312 ASN A CA 1
ATOM 2140 C C . ASN A 1 294 ? 27.417 74.286 22.018 1.00 19.78 312 ASN A C 1
ATOM 2141 O O . ASN A 1 294 ? 27.827 74.945 22.979 1.00 15.55 312 ASN A O 1
ATOM 2146 N N . LEU A 1 295 ? 26.578 74.784 21.124 1.00 19.02 313 LEU A N 1
ATOM 2147 C CA . LEU A 1 295 ? 25.939 76.070 21.349 1.00 21.15 313 LEU A CA 1
ATOM 2148 C C . LEU A 1 295 ? 24.820 75.935 22.362 1.00 24.19 313 LEU A C 1
ATOM 2149 O O . LEU A 1 295 ? 24.137 74.907 22.436 1.00 23.54 313 LEU A O 1
ATOM 2154 N N . GLN A 1 296 ? 24.599 76.988 23.133 1.00 16.93 314 GLN A N 1
ATOM 2155 C CA . GLN A 1 296 ? 23.360 77.087 23.875 1.00 17.39 314 GLN A CA 1
ATOM 2156 C C . GLN A 1 296 ? 22.627 78.352 23.463 1.00 23.13 314 GLN A C 1
ATOM 2157 O O . GLN A 1 296 ? 23.217 79.439 23.437 1.00 14.86 314 GLN A O 1
ATOM 2163 N N . VAL A 1 297 ? 21.329 78.197 23.191 1.00 19.95 315 VAL A N 1
ATOM 2164 C CA . VAL A 1 297 ? 20.465 79.249 22.671 1.00 18.70 315 VAL A CA 1
ATOM 2165 C C . VAL A 1 297 ? 19.422 79.616 23.719 1.00 19.09 315 VAL A C 1
ATOM 2166 O O . VAL A 1 297 ? 18.819 78.734 24.348 1.00 21.10 315 VAL A O 1
ATOM 2170 N N . TYR A 1 298 ? 19.202 80.925 23.874 1.00 16.70 316 TYR A N 1
ATOM 2171 C CA . TYR A 1 298 ? 18.188 81.544 24.719 1.00 15.39 316 TYR A CA 1
ATOM 2172 C C . TYR A 1 298 ? 17.333 82.460 23.852 1.00 16.16 316 TYR A C 1
ATOM 2173 O O . TYR A 1 298 ? 17.834 83.108 22.934 1.00 16.98 316 TYR A O 1
ATOM 2182 N N . GLY A 1 299 ? 16.034 82.473 24.102 1.00 18.49 317 GLY A N 1
ATOM 2183 C CA . GLY A 1 299 ? 15.130 83.424 23.477 1.00 18.46 317 GLY A CA 1
ATOM 2184 C C . GLY A 1 299 ? 14.617 84.406 24.508 1.00 17.25 317 GLY A C 1
ATOM 2185 O O . GLY A 1 299 ? 14.596 84.116 25.703 1.00 15.76 317 GLY A O 1
ATOM 2186 N N . MET A 1 300 ? 14.249 85.598 24.042 1.00 16.08 318 MET A N 1
ATOM 2187 C CA . MET A 1 300 ? 13.619 86.567 24.924 1.00 14.91 318 MET A CA 1
ATOM 2188 C C . MET A 1 300 ? 12.328 85.986 25.486 1.00 16.51 318 MET A C 1
ATOM 2189 O O . MET A 1 300 ? 11.991 86.196 26.649 1.00 14.69 318 MET A O 1
ATOM 2194 N N . THR A 1 301 ? 11.613 85.245 24.661 1.00 18.45 319 THR A N 1
ATOM 2195 C CA . THR A 1 301 ? 10.375 84.581 25.034 1.00 18.86 319 THR A CA 1
ATOM 2196 C C . THR A 1 301 ? 10.430 83.163 24.485 1.00 19.41 319 THR A C 1
ATOM 2197 O O . THR A 1 301 ? 11.379 82.770 23.798 1.00 20.65 319 THR A O 1
ATOM 2201 N N . GLN A 1 302 ? 9.411 82.380 24.787 1.00 18.99 320 GLN A N 1
ATOM 2202 C CA . GLN A 1 302 ? 9.334 81.033 24.251 1.00 15.30 320 GLN A CA 1
ATOM 2203 C C . GLN A 1 302 ? 9.020 81.081 22.765 1.00 18.70 320 GLN A C 1
ATOM 2204 O O . GLN A 1 302 ? 8.028 81.682 22.344 1.00 18.56 320 GLN A O 1
ATOM 2210 N N . TYR A 1 303 ? 9.860 80.442 21.964 1.00 14.01 321 TYR A N 1
ATOM 2211 C CA . TYR A 1 303 ? 9.627 80.396 20.526 1.00 16.82 321 TYR A CA 1
ATOM 2212 C C . TYR A 1 303 ? 8.890 79.117 20.112 1.00 21.83 321 TYR A C 1
ATOM 2213 O O . TYR A 1 303 ? 8.087 79.147 19.173 1.00 18.58 321 TYR A O 1
ATOM 2222 N N . LYS A 1 304 ? 9.144 78.005 20.801 1.00 20.81 322 LYS A N 1
ATOM 2223 C CA . LYS A 1 304 ? 8.406 76.759 20.604 1.00 27.74 322 LYS A CA 1
ATOM 2224 C C . LYS A 1 304 ? 8.565 75.953 21.885 1.00 26.64 322 LYS A C 1
ATOM 2225 O O . LYS A 1 304 ? 9.682 75.827 22.396 1.00 20.96 322 LYS A O 1
ATOM 2229 N N . ALA A 1 305 ? 7.455 75.425 22.419 1.00 22.72 323 ALA A N 1
ATOM 2230 C CA . ALA A 1 305 ? 7.566 74.631 23.644 1.00 24.90 323 ALA A CA 1
ATOM 2231 C C . ALA A 1 305 ? 8.453 73.405 23.427 1.00 22.03 323 ALA A C 1
ATOM 2232 O O . ALA A 1 305 ? 9.096 72.939 24.367 1.00 24.28 323 ALA A O 1
ATOM 2234 N N . GLU A 1 306 ? 8.538 72.924 22.186 1.00 22.63 324 GLU A N 1
ATOM 2235 C CA . GLU A 1 306 ? 9.366 71.779 21.839 1.00 24.16 324 GLU A CA 1
ATOM 2236 C C . GLU A 1 306 ? 10.853 72.109 21.839 1.00 25.68 324 GLU A C 1
ATOM 2237 O O . GLU A 1 306 ? 11.672 71.186 21.798 1.00 20.74 324 GLU A O 1
ATOM 2243 N N . PHE A 1 307 ? 11.223 73.402 21.839 1.00 21.28 325 PHE A N 1
ATOM 2244 C CA . PHE A 1 307 ? 12.644 73.734 21.886 1.00 22.61 325 PHE A CA 1
ATOM 2245 C C . PHE A 1 307 ? 13.208 73.572 23.302 1.00 20.70 325 PHE A C 1
ATOM 2246 O O . PHE A 1 307 ? 12.514 73.806 24.289 1.00 22.30 325 PHE A O 1
ATOM 2254 N N . PRO A 1 308 ? 14.491 73.216 23.433 1.00 20.74 326 PRO A N 1
ATOM 2255 C CA . PRO A 1 308 ? 15.113 73.156 24.757 1.00 21.36 326 PRO A CA 1
ATOM 2256 C C . PRO A 1 308 ? 15.547 74.517 25.290 1.00 21.41 326 PRO A C 1
ATOM 2257 O O . PRO A 1 308 ? 16.108 74.585 26.392 1.00 25.77 326 PRO A O 1
ATOM 2261 N N . PHE A 1 309 ? 15.287 75.590 24.547 1.00 19.93 327 PHE A N 1
ATOM 2262 C CA . PHE A 1 309 ? 15.828 76.905 24.887 1.00 19.51 327 PHE A CA 1
ATOM 2263 C C . PHE A 1 309 ? 15.194 77.472 26.147 1.00 22.19 327 PHE A C 1
ATOM 2264 O O . PHE A 1 309 ? 13.961 77.503 26.288 1.00 22.54 327 PHE A O 1
ATOM 2272 N N . LYS A 1 310 ? 16.034 77.987 27.039 1.00 18.91 328 LYS A N 1
ATOM 2273 C CA . LYS A 1 310 ? 15.553 78.828 28.120 1.00 20.53 328 LYS A CA 1
ATOM 2274 C C . LYS A 1 310 ? 15.070 80.158 27.552 1.00 21.31 328 LYS A C 1
ATOM 2275 O O . LYS A 1 310 ? 15.489 80.586 26.472 1.00 17.18 328 LYS A O 1
ATOM 2279 N N . SER A 1 311 ? 14.138 80.782 28.269 1.00 17.19 329 SER A N 1
ATOM 2280 C CA . SER A 1 311 ? 13.551 82.062 27.901 1.00 15.72 329 SER A CA 1
ATOM 2281 C C . SER A 1 311 ? 13.843 83.078 28.987 1.00 18.49 329 SER A C 1
ATOM 2282 O O . SER A 1 311 ? 13.773 82.765 30.180 1.00 21.03 329 SER A O 1
ATOM 2285 N N . LEU A 1 312 ? 14.165 84.305 28.581 1.00 13.94 330 LEU A N 1
ATOM 2286 C CA . LEU A 1 312 ? 14.308 85.355 29.573 1.00 15.82 330 LEU A CA 1
ATOM 2287 C C . LEU A 1 312 ? 12.971 85.653 30.240 1.00 17.18 330 LEU A C 1
ATOM 2288 O O . LEU A 1 312 ? 12.918 85.909 31.442 1.00 17.98 330 LEU A O 1
ATOM 2293 N N . PHE A 1 313 ? 11.884 85.598 29.475 1.00 20.02 331 PHE A N 1
ATOM 2294 C CA . PHE A 1 313 ? 10.545 85.898 29.965 1.00 18.04 331 PHE A CA 1
ATOM 2295 C C . PHE A 1 313 ? 9.671 84.732 29.537 1.00 19.39 331 PHE A C 1
ATOM 2296 O O . PHE A 1 313 ? 8.992 84.800 28.503 1.00 18.26 331 PHE A O 1
ATOM 2304 N N . PRO A 1 314 ? 9.745 83.612 30.260 1.00 20.48 332 PRO A N 1
ATOM 2305 C CA . PRO A 1 314 ? 8.977 82.432 29.889 1.00 19.84 332 PRO A CA 1
ATOM 2306 C C . PRO A 1 314 ? 7.501 82.679 30.139 1.00 22.02 332 PRO A C 1
ATOM 2307 O O . PRO A 1 314 ? 7.140 83.634 30.850 1.00 20.36 332 PRO A O 1
ATOM 2311 N N . PRO A 1 315 ? 6.636 81.852 29.570 1.00 18.84 333 PRO A N 1
ATOM 2312 C CA . PRO A 1 315 ? 5.188 82.068 29.726 1.00 22.84 333 PRO A CA 1
ATOM 2313 C C . PRO A 1 315 ? 4.778 82.100 31.192 1.00 21.75 333 PRO A C 1
ATOM 2314 O O . PRO A 1 315 ? 5.253 81.302 31.998 1.00 24.28 333 PRO A O 1
ATOM 2318 N N . ALA A 1 316 ? 3.903 83.044 31.538 1.00 27.72 334 ALA A N 1
ATOM 2319 C CA . ALA A 1 316 ? 3.261 83.010 32.850 1.00 30.75 334 ALA A CA 1
ATOM 2320 C C . ALA A 1 316 ? 2.751 81.601 33.136 1.00 30.05 334 ALA A C 1
ATOM 2321 O O . ALA A 1 316 ? 2.077 80.996 32.301 1.00 30.01 334 ALA A O 1
ATOM 2323 N N . SER A 1 317 ? 3.116 81.057 34.297 1.00 34.97 335 SER A N 1
ATOM 2324 C CA . SER A 1 317 ? 2.678 79.703 34.631 1.00 38.03 335 SER A CA 1
ATOM 2325 C C . SER A 1 317 ? 1.175 79.642 34.877 1.00 33.53 335 SER A C 1
ATOM 2326 O O . SER A 1 317 ? 0.540 78.622 34.586 1.00 32.35 335 SER A O 1
ATOM 2329 N N . ASN A 1 318 ? 0.573 80.716 35.378 1.00 26.37 336 ASN A N 1
ATOM 2330 C CA . ASN A 1 318 ? -0.873 80.758 35.474 1.00 27.50 336 ASN A CA 1
ATOM 2331 C C . ASN A 1 318 ? -1.407 79.555 36.245 1.00 19.84 336 ASN A C 1
ATOM 2332 O O . ASN A 1 318 ? -2.362 78.910 35.827 1.00 23.59 336 ASN A O 1
ATOM 2337 N N . LYS A 1 319 ? -0.755 79.232 37.356 1.00 26.31 337 LYS A N 1
ATOM 2338 C CA . LYS A 1 319 ? -1.276 78.206 38.243 1.00 24.38 337 LYS A CA 1
ATOM 2339 C C . LYS A 1 319 ? -2.532 78.709 38.944 1.00 17.50 337 LYS A C 1
ATOM 2340 O O . LYS A 1 319 ? -2.645 79.889 39.298 1.00 16.20 337 LYS A O 1
ATOM 2343 N N . ASN A 1 320 ? -3.478 77.798 39.141 1.00 19.00 338 ASN A N 1
ATOM 2344 C CA . ASN A 1 320 ? -4.678 78.054 39.933 1.00 16.95 338 ASN A CA 1
ATOM 2345 C C . ASN A 1 320 ? -5.497 79.228 39.408 1.00 18.82 338 ASN A C 1
ATOM 2346 O O . ASN A 1 320 ? -6.009 80.042 40.167 1.00 14.45 338 ASN A O 1
ATOM 2351 N N . VAL A 1 321 ? -5.698 79.259 38.098 1.00 18.90 339 VAL A N 1
ATOM 2352 C CA . VAL A 1 321 ? -6.797 80.053 37.553 1.00 16.30 339 VAL A CA 1
ATOM 2353 C C . VAL A 1 321 ? -8.108 79.495 38.111 1.00 13.47 339 VAL A C 1
ATOM 2354 O O . VAL A 1 321 ? -8.153 78.399 38.673 1.00 14.23 339 VAL A O 1
ATOM 2358 N N . LEU A 1 322 ? -9.188 80.252 37.969 1.00 16.91 340 LEU A N 1
ATOM 2359 C CA . LEU A 1 322 ? -10.423 79.877 38.644 1.00 15.53 340 LEU A CA 1
ATOM 2360 C C . LEU A 1 322 ? -10.837 78.450 38.316 1.00 15.43 340 LEU A C 1
ATOM 2361 O O . LEU A 1 322 ? -11.221 77.683 39.205 1.00 14.88 340 LEU A O 1
ATOM 2366 N N . ALA A 1 323 ? -10.815 78.081 37.036 1.00 16.24 341 ALA A N 1
ATOM 2367 C CA . ALA A 1 323 ? -11.287 76.741 36.670 1.00 16.58 341 ALA A CA 1
ATOM 2368 C C . ALA A 1 323 ? -10.443 75.645 37.317 1.00 19.36 341 ALA A C 1
ATOM 2369 O O . ALA A 1 323 ? -10.968 74.608 37.762 1.00 17.15 341 ALA A O 1
ATOM 2371 N N . GLU A 1 324 ? -9.129 75.839 37.358 1.00 17.40 342 GLU A N 1
ATOM 2372 C CA . GLU A 1 324 ? -8.271 74.867 38.026 1.00 16.76 342 GLU A CA 1
ATOM 2373 C C . GLU A 1 324 ? -8.552 74.818 39.523 1.00 18.82 342 GLU A C 1
ATOM 2374 O O . GLU A 1 324 ? -8.634 73.730 40.118 1.00 17.78 342 GLU A O 1
ATOM 2380 N N . TRP A 1 325 ? -8.681 75.992 40.141 1.00 16.14 343 TRP A N 1
ATOM 2381 C CA . TRP A 1 325 ? -8.867 76.101 41.589 1.00 17.84 343 TRP A CA 1
ATOM 2382 C C . TRP A 1 325 ? -10.170 75.461 42.048 1.00 21.11 343 TRP A C 1
ATOM 2383 O O . TRP A 1 325 ? -10.205 74.758 43.068 1.00 19.68 343 TRP A O 1
ATOM 2394 N N . LEU A 1 326 ? -11.271 75.742 41.347 1.00 17.20 344 LEU A N 1
ATOM 2395 C CA . LEU A 1 326 ? -12.536 75.085 41.694 1.00 18.34 344 LEU A CA 1
ATOM 2396 C C . LEU A 1 326 ? -12.392 73.569 41.669 1.00 19.62 344 LEU A C 1
ATOM 2397 O O . LEU A 1 326 ? -12.850 72.877 42.595 1.00 22.53 344 LEU A O 1
ATOM 2402 N N . ALA A 1 327 ? -11.746 73.034 40.632 1.00 17.51 345 ALA A N 1
ATOM 2403 C CA . ALA A 1 327 ? -11.521 71.583 40.560 1.00 20.93 345 ALA A CA 1
ATOM 2404 C C . ALA A 1 327 ? -10.665 71.100 41.727 1.00 21.87 345 ALA A C 1
ATOM 2405 O O . ALA A 1 327 ? -10.916 70.030 42.296 1.00 24.07 345 ALA A O 1
ATOM 2407 N N . GLU A 1 328 ? -9.684 71.902 42.125 1.00 20.38 346 GLU A N 1
ATOM 2408 C CA . GLU A 1 328 ? -8.830 71.540 43.252 1.00 27.58 346 GLU A CA 1
ATOM 2409 C C . GLU A 1 328 ? -9.606 71.532 44.562 1.00 29.79 346 GLU A C 1
ATOM 2410 O O . GLU A 1 328 ? -9.294 70.732 45.448 1.00 28.45 346 GLU A O 1
ATOM 2416 N N . GLN A 1 329 ? -10.618 72.398 44.700 1.00 23.45 347 GLN A N 1
ATOM 2417 C CA . GLN A 1 329 ? -11.483 72.433 45.868 1.00 24.95 347 GLN A CA 1
ATOM 2418 C C . GLN A 1 329 ? -12.633 71.449 45.748 1.00 24.88 347 GLN A C 1
ATOM 2419 O O . GLN A 1 329 ? -13.557 71.506 46.555 1.00 23.85 347 GLN A O 1
ATOM 2425 N N . LYS A 1 330 ? -12.619 70.605 44.715 1.00 22.64 348 LYS A N 1
ATOM 2426 C CA . LYS A 1 330 ? -13.652 69.595 44.503 1.00 28.92 348 LYS A CA 1
ATOM 2427 C C . LYS A 1 330 ? -15.020 70.245 44.303 1.00 30.21 348 LYS A C 1
ATOM 2428 O O . LYS A 1 330 ? -16.032 69.797 44.851 1.00 30.86 348 LYS A O 1
ATOM 2431 N N . VAL A 1 331 ? -15.052 71.319 43.514 1.00 21.16 349 VAL A N 1
ATOM 2432 C CA . VAL A 1 331 ? -16.277 72.020 43.158 1.00 23.19 349 VAL A CA 1
ATOM 2433 C C . VAL A 1 331 ? -16.450 71.897 41.652 1.00 21.48 349 VAL A C 1
ATOM 2434 O O . VAL A 1 331 ? -15.530 72.212 40.896 1.00 21.83 349 VAL A O 1
ATOM 2438 N N . SER A 1 332 ? -17.625 71.447 41.216 1.00 18.85 350 SER A N 1
ATOM 2439 C CA . SER A 1 332 ? -17.845 71.280 39.783 1.00 21.37 350 SER A CA 1
ATOM 2440 C C . SER A 1 332 ? -18.327 72.599 39.176 1.00 16.58 350 SER A C 1
ATOM 2441 O O . SER A 1 332 ? -18.713 73.530 39.882 1.00 18.04 350 SER A O 1
ATOM 2444 N N . GLN A 1 333 ? -18.250 72.697 37.852 1.00 16.93 351 GLN A N 1
ATOM 2445 C CA . GLN A 1 333 ? -18.477 73.987 37.203 1.00 18.50 351 GLN A CA 1
ATOM 2446 C C . GLN A 1 333 ? -19.008 73.765 35.790 1.00 18.69 351 GLN A C 1
ATOM 2447 O O . GLN A 1 333 ? -18.885 72.677 35.217 1.00 18.16 351 GLN A O 1
ATOM 2453 N N . PHE A 1 334 ? -19.600 74.823 35.238 1.00 15.62 352 PHE A N 1
ATOM 2454 C CA . PHE A 1 334 ? -20.238 74.789 33.933 1.00 15.97 352 PHE A CA 1
ATOM 2455 C C . PHE A 1 334 ? -19.800 76.021 33.153 1.00 17.51 352 PHE A C 1
ATOM 2456 O O . PHE A 1 334 ? -19.881 77.139 33.665 1.00 19.12 352 PHE A O 1
ATOM 2464 N N . HIS A 1 335 ? -19.360 75.821 31.917 1.00 14.80 353 HIS A N 1
ATOM 2465 C CA . HIS A 1 335 ? -18.952 76.911 31.029 1.00 10.86 353 HIS A CA 1
ATOM 2466 C C . HIS A 1 335 ? -19.743 76.790 29.733 1.00 16.40 353 HIS A C 1
ATOM 2467 O O . HIS A 1 335 ? -19.719 75.729 29.094 1.00 17.62 353 HIS A O 1
ATOM 2474 N N . CYS A 1 336 ? -20.421 77.865 29.334 1.00 14.90 354 CYS A N 1
ATOM 2475 C CA . CYS A 1 336 ? -21.349 77.827 28.206 1.00 14.88 354 CYS A CA 1
ATOM 2476 C C . CYS A 1 336 ? -21.141 79.035 27.300 1.00 16.29 354 CYS A C 1
ATOM 2477 O O . CYS A 1 336 ? -21.061 80.167 27.780 1.00 13.55 354 CYS A O 1
ATOM 2480 N N . ALA A 1 337 ? -21.084 78.798 25.988 1.00 14.60 355 ALA A N 1
ATOM 2481 C CA . ALA A 1 337 ? -21.062 79.888 25.029 1.00 13.96 355 ALA A CA 1
ATOM 2482 C C . ALA A 1 337 ? -21.618 79.390 23.701 1.00 15.03 355 ALA A C 1
ATOM 2483 O O . ALA A 1 337 ? -21.704 78.183 23.447 1.00 14.19 355 ALA A O 1
ATOM 2485 N N . GLU A 1 338 ? -21.917 80.333 22.817 1.00 12.83 356 GLU A N 1
ATOM 2486 C CA . GLU A 1 338 ? -22.165 79.925 21.446 1.00 13.91 356 GLU A CA 1
ATOM 2487 C C . GLU A 1 338 ? -20.847 79.834 20.679 1.00 15.78 356 GLU A C 1
ATOM 2488 O O . GLU A 1 338 ? -19.764 80.187 21.170 1.00 14.54 356 GLU A O 1
ATOM 2494 N N . THR A 1 339 ? -20.951 79.272 19.475 1.00 14.31 357 THR A N 1
ATOM 2495 C CA . THR A 1 339 ? -19.776 78.856 18.720 1.00 17.75 357 THR A CA 1
ATOM 2496 C C . THR A 1 339 ? -18.725 79.952 18.636 1.00 14.13 357 THR A C 1
ATOM 2497 O O . THR A 1 339 ? -17.535 79.695 18.810 1.00 16.30 357 THR A O 1
ATOM 2501 N N . GLU A 1 340 ? -19.148 81.184 18.338 1.00 16.24 358 GLU A N 1
ATOM 2502 C CA . GLU A 1 340 ? -18.179 82.257 18.110 1.00 17.62 358 GLU A CA 1
ATOM 2503 C C . GLU A 1 340 ? -17.345 82.595 19.346 1.00 18.33 358 GLU A C 1
ATOM 2504 O O . GLU A 1 340 ? -16.264 83.166 19.211 1.00 18.34 358 GLU A O 1
ATOM 2510 N N . LYS A 1 341 ? -17.816 82.279 20.547 1.00 15.56 359 LYS A N 1
ATOM 2511 C CA . LYS A 1 341 ? -17.099 82.621 21.766 1.00 16.21 359 LYS A CA 1
ATOM 2512 C C . LYS A 1 341 ? -16.785 81.381 22.593 1.00 15.63 359 LYS A C 1
ATOM 2513 O O . LYS A 1 341 ? -16.455 81.483 23.785 1.00 14.12 359 LYS A O 1
ATOM 2519 N N . TYR A 1 342 ? -16.878 80.198 21.978 1.00 14.87 360 TYR A N 1
ATOM 2520 C CA . TYR A 1 342 ? -16.614 78.968 22.724 1.00 13.46 360 TYR A CA 1
ATOM 2521 C C . TYR A 1 342 ? -15.159 78.880 23.185 1.00 12.94 360 TYR A C 1
ATOM 2522 O O . TYR A 1 342 ? -14.889 78.464 24.317 1.00 12.05 360 TYR A O 1
ATOM 2531 N N . ALA A 1 343 ? -14.203 79.287 22.339 1.00 14.65 361 ALA A N 1
ATOM 2532 C CA . ALA A 1 343 ? -12.805 79.280 22.774 1.00 16.26 361 ALA A CA 1
ATOM 2533 C C . ALA A 1 343 ? -12.597 80.257 23.934 1.00 17.27 361 ALA A C 1
ATOM 2534 O O . ALA A 1 343 ? -11.783 80.015 24.832 1.00 14.16 361 ALA A O 1
ATOM 2536 N N . HIS A 1 344 ? -13.356 81.347 23.950 1.00 13.29 362 HIS A N 1
ATOM 2537 C CA . HIS A 1 344 ? -13.177 82.339 25.009 1.00 14.45 362 HIS A CA 1
ATOM 2538 C C . HIS A 1 344 ? -13.554 81.802 26.389 1.00 15.32 362 HIS A C 1
ATOM 2539 O O . HIS A 1 344 ? -12.883 82.133 27.375 1.00 13.08 362 HIS A O 1
ATOM 2546 N N . VAL A 1 345 ? -14.599 80.965 26.499 1.00 10.55 363 VAL A N 1
ATOM 2547 C CA . VAL A 1 345 ? -14.981 80.436 27.813 1.00 13.37 363 VAL A CA 1
ATOM 2548 C C . VAL A 1 345 ? -14.268 79.115 28.116 1.00 14.37 363 VAL A C 1
ATOM 2549 O O . VAL A 1 345 ? -14.511 78.520 29.173 1.00 16.09 363 VAL A O 1
ATOM 2553 N N . THR A 1 346 ? -13.358 78.667 27.242 1.00 15.68 364 THR A N 1
ATOM 2554 C CA . THR A 1 346 ? -12.607 77.436 27.483 1.00 15.59 364 THR A CA 1
ATOM 2555 C C . THR A 1 346 ? -11.111 77.749 27.435 1.00 16.46 364 THR A C 1
ATOM 2556 O O . THR A 1 346 ? -10.505 78.029 28.482 1.00 16.04 364 THR A O 1
ATOM 2560 N N . PHE A 1 347 ? -10.530 77.787 26.231 1.00 12.85 365 PHE A N 1
ATOM 2561 C CA . PHE A 1 347 ? -9.086 77.991 26.092 1.00 14.05 365 PHE A CA 1
ATOM 2562 C C . PHE A 1 347 ? -8.611 79.260 26.829 1.00 15.97 365 PHE A C 1
ATOM 2563 O O . PHE A 1 347 ? -7.645 79.226 27.598 1.00 17.25 365 PHE A O 1
ATOM 2571 N N . PHE A 1 348 ? -9.269 80.395 26.600 1.00 13.73 366 PHE A N 1
ATOM 2572 C CA . PHE A 1 348 ? -8.769 81.634 27.179 1.00 16.60 366 PHE A CA 1
ATOM 2573 C C . PHE A 1 348 ? -9.154 81.760 28.643 1.00 13.62 366 PHE A C 1
ATOM 2574 O O . PHE A 1 348 ? -8.302 82.034 29.485 1.00 15.45 366 PHE A O 1
ATOM 2582 N N . PHE A 1 349 ? -10.426 81.502 28.987 1.00 13.13 367 PHE A N 1
ATOM 2583 C CA . PHE A 1 349 ? -10.837 81.572 30.382 1.00 11.45 367 PHE A CA 1
ATOM 2584 C C . PHE A 1 349 ? -9.988 80.668 31.269 1.00 17.36 367 PHE A C 1
ATOM 2585 O O . PHE A 1 349 ? -9.750 80.989 32.439 1.00 14.29 367 PHE A O 1
ATOM 2593 N N . ASN A 1 350 ? -9.547 79.530 30.751 1.00 16.65 368 ASN A N 1
ATOM 2594 C CA . ASN A 1 350 ? -8.818 78.565 31.565 1.00 20.05 368 ASN A CA 1
ATOM 2595 C C . ASN A 1 350 ? -7.316 78.812 31.574 1.00 20.26 368 ASN A C 1
ATOM 2596 O O . ASN A 1 350 ? -6.542 77.929 31.983 1.00 19.70 368 ASN A O 1
ATOM 2601 N N . GLY A 1 351 ? -6.878 79.982 31.139 1.00 14.71 369 GLY A N 1
ATOM 2602 C CA . GLY A 1 351 ? -5.478 80.341 31.218 1.00 17.43 369 GLY A CA 1
ATOM 2603 C C . GLY A 1 351 ? -4.711 80.380 29.913 1.00 20.32 369 GLY A C 1
ATOM 2604 O O . GLY A 1 351 ? -3.473 80.473 29.952 1.00 20.45 369 GLY A O 1
ATOM 2605 N N . GLY A 1 352 ? -5.376 80.323 28.762 1.00 18.85 370 GLY A N 1
ATOM 2606 C CA . GLY A 1 352 ? -4.662 80.408 27.497 1.00 18.61 370 GLY A CA 1
ATOM 2607 C C . GLY A 1 352 ? -4.054 79.094 27.079 1.00 22.88 370 GLY A C 1
ATOM 2608 O O . GLY A 1 352 ? -2.930 79.069 26.537 1.00 24.75 370 GLY A O 1
ATOM 2609 N N . LEU A 1 353 ? -4.732 77.996 27.377 1.00 19.97 371 LEU A N 1
ATOM 2610 C CA . LEU A 1 353 ? -4.287 76.673 26.962 1.00 28.40 371 LEU A CA 1
ATOM 2611 C C . LEU A 1 353 ? -5.507 75.771 26.895 1.00 27.12 371 LEU A C 1
ATOM 2612 O O . LEU A 1 353 ? -6.552 76.065 27.489 1.00 24.94 371 LEU A O 1
ATOM 2617 N N . GLU A 1 354 ? -5.368 74.662 26.160 1.00 25.01 372 GLU A N 1
ATOM 2618 C CA . GLU A 1 354 ? -6.430 73.659 26.070 1.00 24.98 372 GLU A CA 1
ATOM 2619 C C . GLU A 1 354 ? -6.218 72.650 27.196 1.00 34.05 372 GLU A C 1
ATOM 2620 O O . GLU A 1 354 ? -5.436 71.700 27.085 1.00 35.15 372 GLU A O 1
ATOM 2626 N N . LYS A 1 355 ? -6.882 72.909 28.320 1.00 32.92 373 LYS A N 1
ATOM 2627 C CA . LYS A 1 355 ? -6.966 71.998 29.455 1.00 26.46 373 LYS A CA 1
ATOM 2628 C C . LYS A 1 355 ? -8.373 72.106 30.009 1.00 29.86 373 LYS A C 1
ATOM 2629 O O . LYS A 1 355 ? -8.874 73.219 30.216 1.00 32.87 373 LYS A O 1
ATOM 2632 N N . GLN A 1 356 ? -8.999 70.957 30.226 1.00 26.92 374 GLN A N 1
ATOM 2633 C CA . GLN A 1 356 ? -10.285 70.852 30.898 1.00 31.39 374 GLN A CA 1
ATOM 2634 C C . GLN A 1 356 ? -10.066 70.178 32.248 1.00 31.02 374 GLN A C 1
ATOM 2635 O O . GLN A 1 356 ? -9.343 69.180 32.338 1.00 31.49 374 GLN A O 1
ATOM 2641 N N . PHE A 1 357 ? -10.687 70.716 33.292 1.00 22.27 375 PHE A N 1
ATOM 2642 C CA . PHE A 1 357 ? -10.381 70.310 34.653 1.00 22.59 375 PHE A CA 1
ATOM 2643 C C . PHE A 1 357 ? -11.420 69.318 35.165 1.00 22.89 375 PHE A C 1
ATOM 2644 O O . PHE A 1 357 ? -12.519 69.194 34.616 1.00 21.40 375 PHE A O 1
ATOM 2652 N N . GLU A 1 358 ? -11.035 68.563 36.194 1.00 19.85 376 GLU A N 1
ATOM 2653 C CA . GLU A 1 358 ? -11.967 67.602 36.775 1.00 19.90 376 GLU A CA 1
ATOM 2654 C C . GLU A 1 358 ? -13.227 68.332 37.232 1.00 22.62 376 GLU A C 1
ATOM 2655 O O . GLU A 1 358 ? -13.146 69.325 37.959 1.00 24.79 376 GLU A O 1
ATOM 2658 N N . GLY A 1 359 ? -14.390 67.816 36.840 1.00 21.15 377 GLY A N 1
ATOM 2659 C CA . GLY A 1 359 ? -15.671 68.392 37.223 1.00 19.90 377 GLY A CA 1
ATOM 2660 C C . GLY A 1 359 ? -16.150 69.537 36.354 1.00 17.46 377 GLY A C 1
ATOM 2661 O O . GLY A 1 359 ? -17.230 70.073 36.612 1.00 19.10 377 GLY A O 1
ATOM 2662 N N . GLU A 1 360 ? -15.391 69.925 35.337 1.00 21.35 378 GLU A N 1
ATOM 2663 C CA . GLU A 1 360 ? -15.746 71.050 34.480 1.00 17.54 378 GLU A CA 1
ATOM 2664 C C . GLU A 1 360 ? -16.561 70.528 33.309 1.00 20.25 378 GLU A C 1
ATOM 2665 O O . GLU A 1 360 ? -16.068 69.697 32.535 1.00 23.57 378 GLU A O 1
ATOM 2671 N N . GLU A 1 361 ? -17.817 70.972 33.215 1.00 17.59 379 GLU A N 1
ATOM 2672 C CA . GLU A 1 361 ? -18.700 70.643 32.111 1.00 20.08 379 GLU A CA 1
ATOM 2673 C C . GLU A 1 361 ? -18.752 71.812 31.138 1.00 20.53 379 GLU A C 1
ATOM 2674 O O . GLU A 1 361 ? -18.816 72.975 31.551 1.00 21.51 379 GLU A O 1
ATOM 2680 N N . ARG A 1 362 ? -18.740 71.497 29.852 1.00 18.77 380 ARG A N 1
ATOM 2681 C CA . ARG A 1 362 ? -18.722 72.516 28.802 1.00 20.68 380 ARG A CA 1
ATOM 2682 C C . ARG A 1 362 ? -19.962 72.354 27.940 1.00 25.04 380 ARG A C 1
ATOM 2683 O O . ARG A 1 362 ? -20.497 71.243 27.808 1.00 24.19 380 ARG A O 1
ATOM 2698 N N . LEU A 1 364 ? -21.594 73.952 24.222 1.00 14.77 382 LEU A N 1
ATOM 2699 C CA . LEU A 1 364 ? -21.499 74.740 23.002 1.00 16.20 382 LEU A CA 1
ATOM 2700 C C . LEU A 1 364 ? -22.873 74.863 22.362 1.00 21.65 382 LEU A C 1
ATOM 2701 O O . LEU A 1 364 ? -23.477 73.880 21.975 1.00 18.37 382 LEU A O 1
ATOM 2706 N N . VAL A 1 365 ? -23.349 76.091 22.244 1.00 14.09 383 VAL A N 1
ATOM 2707 C CA . VAL A 1 365 ? -24.609 76.410 21.575 1.00 15.04 383 VAL A CA 1
ATOM 2708 C C . VAL A 1 365 ? -24.291 76.863 20.151 1.00 21.73 383 VAL A C 1
ATOM 2709 O O . VAL A 1 365 ? -23.508 77.814 19.973 1.00 15.31 383 VAL A O 1
ATOM 2713 N N . PRO A 1 366 ? -24.852 76.235 19.122 1.00 17.98 384 PRO A N 1
ATOM 2714 C CA . PRO A 1 366 ? -24.464 76.617 17.756 1.00 18.99 384 PRO A CA 1
ATOM 2715 C C . PRO A 1 366 ? -24.854 78.056 17.440 1.00 17.95 384 PRO A C 1
ATOM 2716 O O . PRO A 1 366 ? -25.988 78.469 17.672 1.00 18.82 384 PRO A O 1
ATOM 2720 N N . SER A 1 367 ? -23.910 78.796 16.870 1.00 18.36 385 SER A N 1
ATOM 2721 C CA . SER A 1 367 ? -24.199 80.114 16.320 1.00 18.95 385 SER A CA 1
ATOM 2722 C C . SER A 1 367 ? -24.993 79.984 15.021 1.00 19.87 385 SER A C 1
ATOM 2723 O O . SER A 1 367 ? -24.879 78.977 14.316 1.00 18.22 385 SER A O 1
ATOM 2726 N N . PRO A 1 368 ? -25.809 80.981 14.678 1.00 20.70 386 PRO A N 1
ATOM 2727 C CA . PRO A 1 368 ? -26.610 80.873 13.450 1.00 24.72 386 PRO A CA 1
ATOM 2728 C C . PRO A 1 368 ? -25.729 80.922 12.213 1.00 26.89 386 PRO A C 1
ATOM 2729 O O . PRO A 1 368 ? -24.679 81.571 12.191 1.00 24.02 386 PRO A O 1
ATOM 2733 N N . LYS A 1 369 ? -26.170 80.212 11.171 1.00 26.25 387 LYS A N 1
ATOM 2734 C CA . LYS A 1 369 ? -25.430 80.145 9.910 1.00 29.14 387 LYS A CA 1
ATOM 2735 C C . LYS A 1 369 ? -25.960 81.255 9.016 1.00 29.05 387 LYS A C 1
ATOM 2736 O O . LYS A 1 369 ? -26.886 81.066 8.228 1.00 31.76 387 LYS A O 1
ATOM 2742 N N . VAL A 1 370 ? -25.380 82.441 9.169 1.00 31.31 388 VAL A N 1
ATOM 2743 C CA . VAL A 1 370 ? -25.736 83.614 8.390 1.00 27.20 388 VAL A CA 1
ATOM 2744 C C . VAL A 1 370 ? -24.450 84.229 7.853 1.00 22.52 388 VAL A C 1
ATOM 2745 O O . VAL A 1 370 ? -23.362 84.032 8.399 1.00 26.63 388 VAL A O 1
ATOM 2749 N N . ALA A 1 371 ? -24.583 85.003 6.776 1.00 23.65 389 ALA A N 1
ATOM 2750 C CA . ALA A 1 371 ? -23.397 85.557 6.126 1.00 30.16 389 ALA A CA 1
ATOM 2751 C C . ALA A 1 371 ? -22.680 86.581 7.006 1.00 26.16 389 ALA A C 1
ATOM 2752 O O . ALA A 1 371 ? -21.448 86.615 7.040 1.00 26.87 389 ALA A O 1
ATOM 2754 N N . THR A 1 372 ? -23.428 87.465 7.662 1.00 20.89 390 THR A N 1
ATOM 2755 C CA . THR A 1 372 ? -22.910 88.393 8.666 1.00 24.96 390 THR A CA 1
ATOM 2756 C C . THR A 1 372 ? -23.909 88.439 9.820 1.00 19.20 390 THR A C 1
ATOM 2757 O O . THR A 1 372 ? -25.115 88.214 9.623 1.00 18.68 390 THR A O 1
ATOM 2761 N N . TYR A 1 373 ? -23.427 88.747 11.024 1.00 15.49 391 TYR A N 1
ATOM 2762 C CA . TYR A 1 373 ? -24.296 88.574 12.188 1.00 17.69 391 TYR A CA 1
ATOM 2763 C C . TYR A 1 373 ? -25.291 89.714 12.364 1.00 19.74 391 TYR A C 1
ATOM 2764 O O . TYR A 1 373 ? -26.235 89.583 13.157 1.00 16.43 391 TYR A O 1
ATOM 2773 N N . ASP A 1 374 ? -25.127 90.814 11.629 1.00 17.54 392 ASP A N 1
ATOM 2774 C CA . ASP A 1 374 ? -26.161 91.828 11.667 1.00 15.45 392 ASP A CA 1
ATOM 2775 C C . ASP A 1 374 ? -27.440 91.327 11.015 1.00 21.66 392 ASP A C 1
ATOM 2776 O O . ASP A 1 374 ? -28.503 91.890 11.273 1.00 20.46 392 ASP A O 1
ATOM 2781 N N . LEU A 1 375 ? -27.375 90.238 10.234 1.00 20.94 393 LEU A N 1
ATOM 2782 C CA . LEU A 1 375 ? -28.593 89.639 9.677 1.00 20.80 393 LEU A CA 1
ATOM 2783 C C . LEU A 1 375 ? -29.431 88.896 10.727 1.00 24.64 393 LEU A C 1
ATOM 2784 O O . LEU A 1 375 ? -30.634 88.697 10.507 1.00 20.19 393 LEU A O 1
ATOM 2789 N N . GLN A 1 376 ? -28.824 88.451 11.834 1.00 20.25 394 GLN A N 1
ATOM 2790 C CA . GLN A 1 376 ? -29.541 87.782 12.929 1.00 21.60 394 GLN A CA 1
ATOM 2791 C C . GLN A 1 376 ? -28.931 88.258 14.242 1.00 17.63 394 GLN A C 1
ATOM 2792 O O . GLN A 1 376 ? -28.139 87.549 14.894 1.00 14.74 394 GLN A O 1
ATOM 2798 N N . PRO A 1 377 ? -29.247 89.487 14.637 1.00 18.56 395 PRO A N 1
ATOM 2799 C CA . PRO A 1 377 ? -28.462 90.128 15.687 1.00 17.63 395 PRO A CA 1
ATOM 2800 C C . PRO A 1 377 ? -28.651 89.509 17.039 1.00 16.78 395 PRO A C 1
ATOM 2801 O O . PRO A 1 377 ? -27.789 89.724 17.897 1.00 15.53 395 PRO A O 1
ATOM 2805 N N . GLU A 1 378 ? -29.726 88.732 17.264 1.00 14.65 396 GLU A N 1
ATOM 2806 C CA . GLU A 1 378 ? -29.861 88.050 18.546 1.00 15.44 396 GLU A CA 1
ATOM 2807 C C . GLU A 1 378 ? -28.934 86.847 18.670 1.00 16.71 396 GLU A C 1
ATOM 2808 O O . GLU A 1 378 ? -28.855 86.251 19.755 1.00 15.75 396 GLU A O 1
ATOM 2814 N N . MET A 1 379 ? -28.245 86.493 17.577 1.00 15.61 397 MET A N 1
ATOM 2815 C CA . MET A 1 379 ? -27.434 85.283 17.431 1.00 16.05 397 MET A CA 1
ATOM 2816 C C . MET A 1 379 ? -28.098 84.124 18.163 1.00 16.13 397 MET A C 1
ATOM 2817 O O . MET A 1 379 ? -29.255 83.799 17.852 1.00 14.60 397 MET A O 1
ATOM 2822 N N . SER A 1 380 ? -27.402 83.477 19.105 1.00 12.29 398 SER A N 1
ATOM 2823 C CA . SER A 1 380 ? -27.958 82.351 19.850 1.00 15.90 398 SER A CA 1
ATOM 2824 C C . SER A 1 380 ? -27.982 82.641 21.351 1.00 13.75 398 SER A C 1
ATOM 2825 O O . SER A 1 380 ? -27.918 81.720 22.171 1.00 17.43 398 SER A O 1
ATOM 2828 N N . ALA A 1 381 ? -28.167 83.917 21.717 1.00 16.14 399 ALA A N 1
ATOM 2829 C CA . ALA A 1 381 ? -28.265 84.286 23.125 1.00 20.53 399 ALA A CA 1
ATOM 2830 C C . ALA A 1 381 ? -29.392 83.533 23.839 1.00 17.26 399 ALA A C 1
ATOM 2831 O O . ALA A 1 381 ? -29.233 83.131 24.997 1.00 16.90 399 ALA A O 1
ATOM 2833 N N . ALA A 1 382 ? -30.550 83.349 23.181 1.00 16.97 400 ALA A N 1
ATOM 2834 C CA . ALA A 1 382 ? -31.653 82.669 23.848 1.00 21.17 400 ALA A CA 1
ATOM 2835 C C . ALA A 1 382 ? -31.276 81.236 24.193 1.00 16.78 400 ALA A C 1
ATOM 2836 O O . ALA A 1 382 ? -31.657 80.723 25.255 1.00 16.33 400 ALA A O 1
ATOM 2838 N N . GLY A 1 383 ? -30.522 80.583 23.303 1.00 14.87 401 GLY A N 1
ATOM 2839 C CA . GLY A 1 383 ? -30.113 79.210 23.536 1.00 18.42 401 GLY A CA 1
ATOM 2840 C C . GLY A 1 383 ? -29.096 79.106 24.655 1.00 16.01 401 GLY A C 1
ATOM 2841 O O . GLY A 1 383 ? -29.137 78.169 25.460 1.00 15.74 401 GLY A O 1
ATOM 2842 N N . VAL A 1 384 ? -28.180 80.080 24.739 1.00 14.80 402 VAL A N 1
ATOM 2843 C CA . VAL A 1 384 ? -27.270 80.115 25.879 1.00 15.48 402 VAL A CA 1
ATOM 2844 C C . VAL A 1 384 ? -28.055 80.288 27.178 1.00 15.69 402 VAL A C 1
ATOM 2845 O O . VAL A 1 384 ? -27.804 79.585 28.163 1.00 15.43 402 VAL A O 1
ATOM 2849 N N . ALA A 1 385 ? -29.049 81.185 27.190 1.00 14.86 403 ALA A N 1
ATOM 2850 C CA . ALA A 1 385 ? -29.848 81.360 28.399 1.00 17.19 403 ALA A CA 1
ATOM 2851 C C . ALA A 1 385 ? -30.579 80.074 28.752 1.00 14.65 403 ALA A C 1
ATOM 2852 O O . ALA A 1 385 ? -30.650 79.701 29.929 1.00 14.19 403 ALA A O 1
ATOM 2854 N N . ASP A 1 386 ? -31.158 79.402 27.741 1.00 16.81 404 ASP A N 1
ATOM 2855 C CA . ASP A 1 386 ? -31.872 78.141 27.980 1.00 17.45 404 ASP A CA 1
ATOM 2856 C C . ASP A 1 386 ? -30.985 77.131 28.687 1.00 18.49 404 ASP A C 1
ATOM 2857 O O . ASP A 1 386 ? -31.419 76.447 29.622 1.00 14.82 404 ASP A O 1
ATOM 2862 N N . LYS A 1 387 ? -29.734 76.990 28.222 1.00 15.67 405 LYS A N 1
ATOM 2863 C CA . LYS A 1 387 ? -28.843 76.021 28.834 1.00 14.82 405 LYS A CA 1
ATOM 2864 C C . LYS A 1 387 ? -28.440 76.445 30.250 1.00 14.94 405 LYS A C 1
ATOM 2865 O O . LYS A 1 387 ? -28.245 75.590 31.124 1.00 15.46 405 LYS A O 1
ATOM 2871 N N . MET A 1 388 ? -28.278 77.751 30.488 1.00 15.76 406 MET A N 1
ATOM 2872 C CA . MET A 1 388 ? -27.920 78.213 31.831 1.00 15.48 406 MET A CA 1
ATOM 2873 C C . MET A 1 388 ? -29.077 78.004 32.803 1.00 15.73 406 MET A C 1
ATOM 2874 O O . MET A 1 388 ? -28.877 77.589 33.952 1.00 15.86 406 MET A O 1
ATOM 2879 N N . ILE A 1 389 ? -30.301 78.279 32.355 1.00 15.59 407 ILE A N 1
ATOM 2880 C CA . ILE A 1 389 ? -31.477 78.087 33.192 1.00 14.63 407 ILE A CA 1
ATOM 2881 C C . ILE A 1 389 ? -31.640 76.625 33.567 1.00 16.94 407 ILE A C 1
ATOM 2882 O O . ILE A 1 389 ? -31.974 76.298 34.710 1.00 16.85 407 ILE A O 1
ATOM 2887 N N . GLU A 1 390 ? -31.416 75.731 32.606 1.00 18.11 408 GLU A N 1
ATOM 2888 C CA . GLU A 1 390 ? -31.428 74.299 32.877 1.00 18.07 408 GLU A CA 1
ATOM 2889 C C . GLU A 1 390 ? -30.461 73.940 33.996 1.00 20.23 408 GLU A C 1
ATOM 2890 O O . GLU A 1 390 ? -30.787 73.125 34.863 1.00 17.75 408 GLU A O 1
ATOM 2896 N N . GLN A 1 391 ? -29.254 74.538 33.996 1.00 18.09 409 GLN A N 1
ATOM 2897 C CA . GLN A 1 391 ? -28.277 74.212 35.032 1.00 16.62 409 GLN A CA 1
ATOM 2898 C C . GLN A 1 391 ? -28.703 74.786 36.375 1.00 15.51 409 GLN A C 1
ATOM 2899 O O . GLN A 1 391 ? -28.502 74.159 37.424 1.00 19.98 409 GLN A O 1
ATOM 2905 N N . LEU A 1 392 ? -29.333 75.954 36.361 1.00 14.78 410 LEU A N 1
ATOM 2906 C CA . LEU A 1 392 ? -29.809 76.550 37.598 1.00 19.05 410 LEU A CA 1
ATOM 2907 C C . LEU A 1 392 ? -30.931 75.712 38.207 1.00 22.06 410 LEU A C 1
ATOM 2908 O O . LEU A 1 392 ? -31.001 75.538 39.431 1.00 18.99 410 LEU A O 1
ATOM 2913 N N . GLU A 1 393 ? -31.799 75.171 37.358 1.00 20.12 411 GLU A N 1
ATOM 2914 C CA . GLU A 1 393 ? -32.897 74.328 37.834 1.00 19.71 411 GLU A CA 1
ATOM 2915 C C . GLU A 1 393 ? -32.375 73.026 38.422 1.00 20.03 411 GLU A C 1
ATOM 2916 O O . GLU A 1 393 ? -32.898 72.528 39.428 1.00 25.59 411 GLU A O 1
ATOM 2922 N N . ALA A 1 394 ? -31.328 72.477 37.831 1.00 18.46 412 ALA A N 1
ATOM 2923 C CA . ALA A 1 394 ? -30.726 71.262 38.370 1.00 25.76 412 ALA A CA 1
ATOM 2924 C C . ALA A 1 394 ? -29.948 71.538 39.651 1.00 29.58 412 ALA A C 1
ATOM 2925 O O . ALA A 1 394 ? -30.008 70.745 40.597 1.00 25.43 412 ALA A O 1
ATOM 2927 N N . GLY A 1 395 ? -29.179 72.626 39.692 1.00 24.28 413 GLY A N 1
ATOM 2928 C CA . GLY A 1 395 ? -28.433 72.962 40.887 1.00 26.46 413 GLY A CA 1
ATOM 2929 C C . GLY A 1 395 ? -27.195 72.132 41.121 1.00 21.61 413 GLY A C 1
ATOM 2930 O O . GLY A 1 395 ? -26.652 72.164 42.231 1.00 25.45 413 GLY A O 1
ATOM 2931 N N . THR A 1 396 ? -26.747 71.375 40.119 1.00 17.52 414 THR A N 1
ATOM 2932 C CA . THR A 1 396 ? -25.617 70.471 40.286 1.00 19.36 414 THR A CA 1
ATOM 2933 C C . THR A 1 396 ? -24.321 71.237 40.501 1.00 23.92 414 THR A C 1
ATOM 2934 O O . THR A 1 396 ? -23.480 70.840 41.319 1.00 22.11 414 THR A O 1
ATOM 2938 N N . HIS A 1 397 ? -24.129 72.313 39.752 1.00 15.60 415 HIS A N 1
ATOM 2939 C CA . HIS A 1 397 ? -22.830 72.982 39.677 1.00 18.55 415 HIS A CA 1
ATOM 2940 C C . HIS A 1 397 ? -22.839 74.234 40.528 1.00 19.97 415 HIS A C 1
ATOM 2941 O O . HIS A 1 397 ? -23.621 75.155 40.227 1.00 18.80 415 HIS A O 1
ATOM 2948 N N . PRO A 1 398 ? -21.998 74.344 41.567 1.00 15.78 416 PRO A N 1
ATOM 2949 C CA . PRO A 1 398 ? -22.045 75.555 42.402 1.00 21.65 416 PRO A CA 1
ATOM 2950 C C . PRO A 1 398 ? -21.544 76.799 41.695 1.00 20.17 416 PRO A C 1
ATOM 2951 O O . PRO A 1 398 ? -21.872 77.899 42.153 1.00 19.43 416 PRO A O 1
ATOM 2955 N N . PHE A 1 399 ? -20.756 76.662 40.621 1.00 19.05 417 PHE A N 1
ATOM 2956 C CA . PHE A 1 399 ? -20.331 77.786 39.789 1.00 15.84 417 PHE A CA 1
ATOM 2957 C C . PHE A 1 399 ? -20.715 77.492 38.350 1.00 14.85 417 PHE A C 1
ATOM 2958 O O . PHE A 1 399 ? -20.335 76.446 37.809 1.00 17.02 417 PHE A O 1
ATOM 2966 N N . ILE A 1 400 ? -21.443 78.423 37.724 1.00 13.64 418 ILE A N 1
ATOM 2967 C CA . ILE A 1 400 ? -21.762 78.324 36.310 1.00 16.60 418 ILE A CA 1
ATOM 2968 C C . ILE A 1 400 ? -21.481 79.675 35.680 1.00 13.53 418 ILE A C 1
ATOM 2969 O O . ILE A 1 400 ? -21.632 80.729 36.317 1.00 14.50 418 ILE A O 1
ATOM 2974 N N . MET A 1 401 ? -21.040 79.636 34.430 1.00 12.53 419 MET A N 1
ATOM 2975 C CA . MET A 1 401 ? -20.753 80.863 33.726 1.00 11.30 419 MET A CA 1
ATOM 2976 C C . MET A 1 401 ? -21.095 80.710 32.261 1.00 13.40 419 MET A C 1
ATOM 2977 O O . MET A 1 401 ? -21.067 79.607 31.699 1.00 16.22 419 MET A O 1
ATOM 2982 N N . CYS A 1 402 ? -21.400 81.849 31.641 1.00 12.85 420 CYS A N 1
ATOM 2983 C CA . CYS A 1 402 ? -21.634 81.879 30.208 1.00 14.07 420 CYS A CA 1
ATOM 2984 C C . CYS A 1 402 ? -21.099 83.177 29.629 1.00 16.08 420 CYS A C 1
ATOM 2985 O O . CYS A 1 402 ? -20.699 84.113 30.337 1.00 16.27 420 CYS A O 1
ATOM 2988 N N . ASN A 1 403 ? -21.036 83.168 28.316 1.00 15.60 421 ASN A N 1
ATOM 2989 C CA . ASN A 1 403 ? -20.731 84.321 27.496 1.00 12.95 421 ASN A CA 1
ATOM 2990 C C . ASN A 1 403 ? -21.936 84.635 26.629 1.00 16.59 421 ASN A C 1
ATOM 2991 O O . ASN A 1 403 ? -22.583 83.709 26.112 1.00 16.23 421 ASN A O 1
ATOM 2996 N N . PHE A 1 404 ? -22.217 85.938 26.442 1.00 16.49 422 PHE A N 1
ATOM 2997 C CA . PHE A 1 404 ? -23.202 86.414 25.466 1.00 15.01 422 PHE A CA 1
ATOM 2998 C C . PHE A 1 404 ? -22.485 87.172 24.348 1.00 15.56 422 PHE A C 1
ATOM 2999 O O . PHE A 1 404 ? -21.915 88.261 24.566 1.00 12.78 422 PHE A O 1
ATOM 3007 N N . ALA A 1 405 ? -22.537 86.591 23.145 1.00 12.63 423 ALA A N 1
ATOM 3008 C CA . ALA A 1 405 ? -21.766 87.022 21.987 1.00 13.42 423 ALA A CA 1
ATOM 3009 C C . ALA A 1 405 ? -22.306 88.247 21.251 1.00 14.41 423 ALA A C 1
ATOM 3010 O O . ALA A 1 405 ? -21.511 88.950 20.640 1.00 12.30 423 ALA A O 1
ATOM 3012 N N . PRO A 1 406 ? -23.609 88.528 21.220 1.00 12.17 424 PRO A N 1
ATOM 3013 C CA . PRO A 1 406 ? -24.122 89.497 20.231 1.00 14.38 424 PRO A CA 1
ATOM 3014 C C . PRO A 1 406 ? -23.524 90.893 20.313 1.00 13.71 424 PRO A C 1
ATOM 3015 O O . PRO A 1 406 ? -23.234 91.467 19.255 1.00 13.72 424 PRO A O 1
ATOM 3019 N N . PRO A 1 407 ? -23.367 91.520 21.488 1.00 13.25 425 PRO A N 1
ATOM 3020 C CA . PRO A 1 407 ? -22.910 92.924 21.441 1.00 14.15 425 PRO A CA 1
ATOM 3021 C C . PRO A 1 407 ? -21.583 93.069 20.720 1.00 14.82 425 PRO A C 1
ATOM 3022 O O . PRO A 1 407 ? -21.420 93.977 19.896 1.00 15.15 425 PRO A O 1
ATOM 3026 N N . ASP A 1 408 ? -20.638 92.169 20.975 1.00 12.34 426 ASP A N 1
ATOM 3027 C CA . ASP A 1 408 ? -19.336 92.245 20.308 1.00 14.00 426 ASP A CA 1
ATOM 3028 C C . ASP A 1 408 ? -19.449 91.857 18.847 1.00 13.63 426 ASP A C 1
ATOM 3029 O O . ASP A 1 408 ? -18.943 92.556 17.969 1.00 12.41 426 ASP A O 1
ATOM 3034 N N . MET A 1 409 ? -20.110 90.733 18.556 1.00 15.68 427 MET A N 1
ATOM 3035 C CA . MET A 1 409 ? -20.030 90.228 17.190 1.00 12.54 427 MET A CA 1
ATOM 3036 C C . MET A 1 409 ? -20.833 91.099 16.233 1.00 16.61 427 MET A C 1
ATOM 3037 O O . MET A 1 409 ? -20.417 91.311 15.085 1.00 15.97 427 MET A O 1
ATOM 3042 N N . VAL A 1 410 ? -21.985 91.615 16.682 1.00 15.14 428 VAL A N 1
ATOM 3043 C CA . VAL A 1 410 ? -22.754 92.538 15.853 1.00 14.01 428 VAL A CA 1
ATOM 3044 C C . VAL A 1 410 ? -22.099 93.918 15.860 1.00 16.77 428 VAL A C 1
ATOM 3045 O O . VAL A 1 410 ? -22.083 94.621 14.832 1.00 15.05 428 VAL A O 1
ATOM 3049 N N . GLY A 1 411 ? -21.512 94.306 16.994 1.00 14.42 429 GLY A N 1
ATOM 3050 C CA . GLY A 1 411 ? -20.726 95.527 17.037 1.00 14.90 429 GLY A CA 1
ATOM 3051 C C . GLY A 1 411 ? -19.689 95.582 15.925 1.00 18.32 429 GLY A C 1
ATOM 3052 O O . GLY A 1 411 ? -19.472 96.633 15.312 1.00 15.40 429 GLY A O 1
ATOM 3053 N N . HIS A 1 412 ? -19.029 94.458 15.658 1.00 14.76 430 HIS A N 1
ATOM 3054 C CA . HIS A 1 412 ? -17.967 94.435 14.655 1.00 15.08 430 HIS A CA 1
ATOM 3055 C C . HIS A 1 412 ? -18.484 94.635 13.231 1.00 16.79 430 HIS A C 1
ATOM 3056 O O . HIS A 1 412 ? -17.683 94.914 12.333 1.00 18.53 430 HIS A O 1
ATOM 3063 N N . THR A 1 413 ? -19.785 94.466 12.992 1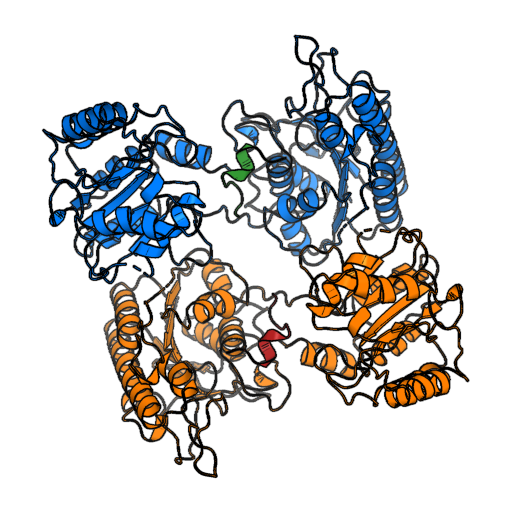.00 15.61 431 THR A N 1
ATOM 3064 C CA . THR A 1 413 ? -20.351 94.764 11.674 1.00 15.77 431 THR A CA 1
ATOM 3065 C C . THR A 1 413 ? -20.500 96.258 11.451 1.00 16.98 431 THR A C 1
ATOM 3066 O O . THR A 1 413 ? -20.627 96.694 10.305 1.00 17.61 431 THR A O 1
ATOM 3070 N N . GLY A 1 414 ? -20.493 97.047 12.522 1.00 17.43 432 GLY A N 1
ATOM 3071 C CA . GLY A 1 414 ? -20.700 98.476 12.448 1.00 20.42 432 GLY A CA 1
ATOM 3072 C C . GLY A 1 414 ? -22.135 98.913 12.252 1.00 17.92 432 GLY A C 1
ATOM 3073 O O . GLY A 1 414 ? -22.384 100.122 12.158 1.00 19.82 432 GLY A O 1
ATOM 3074 N N . VAL A 1 415 ? -23.088 97.992 12.185 1.00 16.55 433 VAL A N 1
ATOM 3075 C CA . VAL A 1 415 ? -24.469 98.352 11.884 1.00 16.09 433 VAL A CA 1
ATOM 3076 C C . VAL A 1 415 ? -25.175 98.746 13.180 1.00 17.88 433 VAL A C 1
ATOM 3077 O O . VAL A 1 415 ? -25.496 97.901 14.020 1.00 16.81 433 VAL A O 1
ATOM 3081 N N . TYR A 1 416 ? -25.462 100.033 13.310 1.00 20.14 434 TYR A N 1
ATOM 3082 C CA . TYR A 1 416 ? -25.976 100.566 14.566 1.00 19.09 434 TYR A CA 1
ATOM 3083 C C . TYR A 1 416 ? -27.300 99.919 14.973 1.00 17.58 434 TYR A C 1
ATOM 3084 O O . TYR A 1 416 ? -27.435 99.456 16.105 1.00 18.75 434 TYR A O 1
ATOM 3093 N N . GLU A 1 417 ? -28.300 99.905 14.083 1.00 20.17 435 GLU A N 1
ATOM 3094 C CA . GLU A 1 417 ? -29.607 99.357 14.473 1.00 17.38 435 GLU A CA 1
ATOM 3095 C C . GLU A 1 417 ? -29.517 97.869 14.785 1.00 18.62 435 GLU A C 1
ATOM 3096 O O . GLU A 1 417 ? -30.270 97.359 15.628 1.00 19.66 435 GLU A O 1
ATOM 3102 N N . ALA A 1 418 ? -28.602 97.149 14.122 1.00 17.73 436 ALA A N 1
ATOM 3103 C CA . ALA A 1 418 ? -28.411 95.742 14.464 1.00 20.16 436 ALA A CA 1
ATOM 3104 C C . ALA A 1 418 ? -27.828 95.609 15.859 1.00 14.41 436 ALA A C 1
ATOM 3105 O O . ALA A 1 418 ? -28.214 94.715 16.626 1.00 15.97 436 ALA A O 1
ATOM 3107 N N . ALA A 1 419 ? -26.858 96.461 16.176 1.00 16.18 437 ALA A N 1
ATOM 3108 C CA . ALA A 1 419 ? -26.245 96.418 17.494 1.00 17.52 437 ALA A CA 1
ATOM 3109 C C . ALA A 1 419 ? -27.277 96.711 18.576 1.00 17.06 437 ALA A C 1
ATOM 3110 O O . ALA A 1 419 ? -27.247 96.101 19.652 1.00 16.14 437 ALA A O 1
ATOM 3112 N N . VAL A 1 420 ? -28.201 97.644 18.307 1.00 14.24 438 VAL A N 1
ATOM 3113 C CA . VAL A 1 420 ? -29.308 97.877 19.232 1.00 14.95 438 VAL A CA 1
ATOM 3114 C C . VAL A 1 420 ? -30.068 96.579 19.486 1.00 17.41 438 VAL A C 1
ATOM 3115 O O . VAL A 1 420 ? -30.361 96.222 20.635 1.00 14.92 438 VAL A O 1
ATOM 3119 N N . LYS A 1 421 ? -30.391 95.838 18.415 1.00 15.07 439 LYS A N 1
ATOM 3120 C CA . LYS A 1 421 ? -31.154 94.616 18.583 1.00 16.10 439 LYS A CA 1
ATOM 3121 C C . LYS A 1 421 ? -30.344 93.547 19.305 1.00 16.30 439 LYS A C 1
ATOM 3122 O O . LYS A 1 421 ? -30.907 92.755 20.072 1.00 14.58 439 LYS A O 1
ATOM 3128 N N . ALA A 1 422 ? -29.023 93.534 19.100 1.00 12.85 440 ALA A N 1
ATOM 3129 C CA . ALA A 1 422 ? -28.159 92.602 19.808 1.00 13.77 440 ALA A CA 1
ATOM 3130 C C . ALA A 1 422 ? -28.221 92.856 21.300 1.00 14.14 440 ALA A C 1
ATOM 3131 O O . ALA A 1 422 ? -28.241 91.913 22.095 1.00 15.29 440 ALA A O 1
ATOM 3133 N N . CYS A 1 423 ? -28.191 94.131 21.690 1.00 14.19 441 CYS A N 1
ATOM 3134 C CA . CYS A 1 423 ? -28.205 94.482 23.099 1.00 13.46 441 CYS A CA 1
ATOM 3135 C C . CYS A 1 423 ? -29.569 94.187 23.711 1.00 13.76 441 CYS A C 1
ATOM 3136 O O . CYS A 1 423 ? -29.649 93.738 24.858 1.00 14.39 441 CYS A O 1
ATOM 3139 N N . GLU A 1 424 ? -30.638 94.409 22.954 1.00 17.32 442 GLU A N 1
ATOM 3140 C CA . GLU A 1 424 ? -31.978 94.056 23.445 1.00 18.99 442 GLU A CA 1
ATOM 3141 C C . GLU A 1 424 ? -32.096 92.553 23.694 1.00 16.09 442 GLU A C 1
ATOM 3142 O O . GLU A 1 424 ? -32.588 92.130 24.744 1.00 18.01 442 GLU A O 1
ATOM 3148 N N . ALA A 1 425 ? -31.634 91.728 22.739 1.00 15.25 443 ALA A N 1
ATOM 3149 C CA . ALA A 1 425 ? -31.681 90.278 22.904 1.00 15.07 443 ALA A CA 1
ATOM 3150 C C . ALA A 1 425 ? -30.830 89.817 24.080 1.00 16.72 443 ALA A C 1
ATOM 3151 O O . ALA A 1 425 ? -31.208 88.891 24.809 1.00 15.01 443 ALA A O 1
ATOM 3153 N N . THR A 1 426 ? -29.635 90.405 24.235 1.00 12.97 444 THR A N 1
ATOM 3154 C CA . THR A 1 426 ? -28.814 90.073 25.387 1.00 12.14 444 THR A CA 1
ATOM 3155 C C . THR A 1 426 ? -29.505 90.433 26.703 1.00 14.65 444 THR A C 1
ATOM 3156 O O . THR A 1 426 ? -29.442 89.659 27.669 1.00 14.16 444 THR A O 1
ATOM 3160 N N . ASP A 1 427 ? -30.153 91.607 26.773 1.00 13.00 445 ASP A N 1
ATOM 3161 C CA . ASP A 1 427 ? -30.801 92.021 28.017 1.00 16.72 445 ASP A CA 1
ATOM 3162 C C . ASP A 1 427 ? -31.940 91.073 28.397 1.00 13.45 445 ASP A C 1
ATOM 3163 O O . ASP A 1 427 ? -32.111 90.732 29.579 1.00 15.23 445 ASP A O 1
ATOM 3168 N N . ILE A 1 428 ? -32.718 90.651 27.406 1.00 15.14 446 ILE A N 1
ATOM 3169 C CA . ILE A 1 428 ? -33.776 89.657 27.606 1.00 15.22 446 ILE A CA 1
ATOM 3170 C C . ILE A 1 428 ? -33.205 88.392 28.215 1.00 13.54 446 ILE A C 1
ATOM 3171 O O . ILE A 1 428 ? -33.724 87.865 29.212 1.00 14.60 446 ILE A O 1
ATOM 3176 N N . ALA A 1 429 ? -32.126 87.883 27.617 1.00 12.75 447 ALA A N 1
ATOM 3177 C CA . ALA A 1 429 ? -31.508 86.653 28.088 1.00 15.82 447 ALA A CA 1
ATOM 3178 C C . ALA A 1 429 ? -30.995 86.795 29.518 1.00 14.44 447 ALA A C 1
ATOM 3179 O O . ALA A 1 429 ? -31.143 85.869 30.333 1.00 15.88 447 ALA A O 1
ATOM 3181 N N . ILE A 1 430 ? -30.348 87.928 29.827 1.00 14.22 448 ILE A N 1
ATOM 3182 C CA . ILE A 1 430 ? -29.885 88.186 31.185 1.00 16.38 448 ILE A CA 1
ATOM 3183 C C . ILE A 1 430 ? -31.044 88.158 32.177 1.00 17.82 448 ILE A C 1
ATOM 3184 O O . ILE A 1 430 ? -30.935 87.588 33.273 1.00 17.13 448 ILE A O 1
ATOM 3189 N N . GLY A 1 431 ? -32.154 88.811 31.835 1.00 16.79 449 GLY A N 1
ATOM 3190 C CA . GLY A 1 431 ? -33.297 88.803 32.722 1.00 16.79 449 GLY A CA 1
ATOM 3191 C C . GLY A 1 431 ? -33.833 87.411 32.975 1.00 18.21 449 GLY A C 1
ATOM 3192 O O . GLY A 1 431 ? -34.241 87.089 34.090 1.00 17.11 449 GLY A O 1
ATOM 3193 N N . ARG A 1 432 ? -33.828 86.560 31.949 1.00 14.54 450 ARG A N 1
ATOM 3194 C CA . ARG A 1 432 ? -34.316 85.199 32.144 1.00 14.84 450 ARG A CA 1
ATOM 3195 C C . ARG A 1 432 ? -33.399 84.418 33.083 1.00 17.23 450 ARG A C 1
ATOM 3196 O O . ARG A 1 432 ? -33.867 83.659 33.934 1.00 14.71 450 ARG A O 1
ATOM 3204 N N . ILE A 1 433 ? -32.089 84.599 32.951 1.00 15.11 451 ILE A N 1
ATOM 3205 C CA . ILE A 1 433 ? -31.166 83.938 33.864 1.00 14.78 451 ILE A CA 1
ATOM 3206 C C . ILE A 1 433 ? -31.333 84.495 35.277 1.00 14.76 451 ILE A C 1
ATOM 3207 O O . ILE A 1 433 ? -31.367 83.737 36.263 1.00 16.20 451 ILE A O 1
ATOM 3212 N N . TYR A 1 434 ? -31.480 85.820 35.388 1.00 16.30 452 TYR A N 1
ATOM 3213 C CA . TYR A 1 434 ? -31.660 86.462 36.684 1.00 16.75 452 TYR A CA 1
ATOM 3214 C C . TYR A 1 434 ? -32.858 85.878 37.421 1.00 18.93 452 TYR A C 1
ATOM 3215 O O . TYR A 1 434 ? -32.765 85.495 38.593 1.00 17.29 452 TYR A O 1
ATOM 3224 N N . GLU A 1 435 ? -33.998 85.808 36.745 1.00 17.68 453 GLU A N 1
ATOM 3225 C CA . GLU A 1 435 ? -35.196 85.268 37.400 1.00 20.19 453 GLU A CA 1
ATOM 3226 C C . GLU A 1 435 ? -34.984 83.820 37.837 1.00 19.95 453 GLU A C 1
ATOM 3227 O O . GLU A 1 435 ? -35.384 83.433 38.945 1.00 21.46 453 GLU A O 1
ATOM 3233 N N . ALA A 1 436 ? -34.271 83.025 37.037 1.00 19.73 454 ALA A N 1
ATOM 3234 C CA . ALA A 1 436 ? -33.988 81.670 37.471 1.00 18.77 454 ALA A CA 1
ATOM 3235 C C . ALA A 1 436 ? -32.980 81.621 38.634 1.00 21.25 454 ALA A C 1
ATOM 3236 O O . ALA A 1 436 ? -33.040 80.690 39.454 1.00 15.84 454 ALA A O 1
ATOM 3238 N N . THR A 1 437 ? -32.025 82.564 38.723 1.00 19.27 455 THR A N 1
ATOM 3239 C CA . THR A 1 437 ? -31.133 82.532 39.883 1.00 18.44 455 THR A CA 1
ATOM 3240 C C . THR A 1 437 ? -31.912 82.799 41.165 1.00 19.13 455 THR A C 1
ATOM 3241 O O . THR A 1 437 ? -31.639 82.185 42.204 1.00 19.42 455 THR A O 1
ATOM 3245 N N . GLN A 1 438 ? -32.921 83.662 41.093 1.00 19.07 456 GLN A N 1
ATOM 3246 C CA . GLN A 1 438 ? -33.679 83.992 42.292 1.00 23.94 456 GLN A CA 1
ATOM 3247 C C . GLN A 1 438 ? -34.560 82.827 42.711 1.00 25.57 456 GLN A C 1
ATOM 3248 O O . GLN A 1 438 ? -34.775 82.608 43.909 1.00 26.17 456 GLN A O 1
ATOM 3254 N N . LYS A 1 439 ? -35.052 82.056 41.746 1.00 25.57 457 LYS A N 1
ATOM 3255 C CA . LYS A 1 439 ? -35.906 80.918 42.063 1.00 27.23 457 LYS A CA 1
ATOM 3256 C C . LYS A 1 439 ? -35.115 79.741 42.610 1.00 27.89 457 LYS A C 1
ATOM 3257 O O . LYS A 1 439 ? -35.647 78.975 43.422 1.00 24.34 457 LYS A O 1
ATOM 3261 N N . HIS A 1 440 ? -33.837 79.591 42.230 1.00 22.03 458 HIS A N 1
ATOM 3262 C CA . HIS A 1 440 ? -33.096 78.378 42.558 1.00 22.48 458 HIS A CA 1
ATOM 3263 C C . HIS A 1 440 ? -31.885 78.619 43.447 1.00 21.30 458 HIS A C 1
ATOM 3264 O O . HIS A 1 440 ? -31.025 77.740 43.565 1.00 31.36 458 HIS A O 1
ATOM 3271 N N . GLY A 1 441 ? -31.801 79.781 44.075 1.00 24.49 459 GLY A N 1
ATOM 3272 C CA . GLY A 1 441 ? -30.834 79.999 45.124 1.00 22.18 459 GLY A CA 1
ATOM 3273 C C . GLY A 1 441 ? -29.406 80.222 44.665 1.00 26.64 459 GLY A C 1
ATOM 3274 O O . GLY A 1 441 ? -28.481 79.780 45.347 1.00 28.39 459 GLY A O 1
ATOM 3275 N N . TYR A 1 442 ? -29.200 80.890 43.520 1.00 18.41 460 TYR A N 1
ATOM 3276 C CA . TYR A 1 442 ? -27.869 81.319 43.081 1.00 16.93 460 TYR A CA 1
ATOM 3277 C C . TYR A 1 442 ? -27.758 82.836 43.170 1.00 18.77 460 TYR A C 1
ATOM 3278 O O . TYR A 1 442 ? -28.743 83.553 42.975 1.00 21.19 460 TYR A O 1
ATOM 3287 N N . SER A 1 443 ? -26.535 83.330 43.418 1.00 17.70 461 SER A N 1
ATOM 3288 C CA . SER A 1 443 ? -26.258 84.752 43.271 1.00 13.42 461 SER A CA 1
ATOM 3289 C C . SER A 1 443 ? -25.790 85.020 41.843 1.00 18.57 461 SER A C 1
ATOM 3290 O O . SER A 1 443 ? -25.061 84.214 41.258 1.00 22.60 461 SER A O 1
ATOM 3293 N N . LEU A 1 444 ? -26.259 86.121 41.270 1.00 16.33 462 LEU A N 1
ATOM 3294 C CA . LEU A 1 444 ? -25.912 86.496 39.902 1.00 18.03 462 LEU A CA 1
ATOM 3295 C C . LEU A 1 444 ? -24.885 87.623 39.913 1.00 18.18 462 LEU A C 1
ATOM 3296 O O . LEU A 1 444 ? -25.112 88.675 40.527 1.00 17.40 462 LEU A O 1
ATOM 3301 N N . MET A 1 445 ? -23.792 87.421 39.189 1.00 14.56 463 MET A N 1
ATOM 3302 C CA . MET A 1 445 ? -22.837 88.469 38.858 1.00 13.80 463 MET A CA 1
ATOM 3303 C C . MET A 1 445 ? -22.768 88.628 37.346 1.00 14.49 463 MET A C 1
ATOM 3304 O O . MET A 1 445 ? -22.559 87.653 36.627 1.00 19.13 463 MET A O 1
ATOM 3309 N N . VAL A 1 446 ? -22.925 89.854 36.869 1.00 13.84 464 VAL A N 1
ATOM 3310 C CA . VAL A 1 446 ? -22.859 90.149 35.446 1.00 11.95 464 VAL A CA 1
ATOM 3311 C C . VAL A 1 446 ? -21.670 91.074 35.216 1.00 16.17 464 VAL A C 1
ATOM 3312 O O . VAL A 1 446 ? -21.511 92.070 35.927 1.00 15.30 464 VAL A O 1
ATOM 3316 N N . THR A 1 447 ? -20.857 90.748 34.220 1.00 14.50 465 THR A N 1
ATOM 3317 C CA . THR A 1 447 ? -19.692 91.560 33.864 1.00 13.75 465 THR A CA 1
ATOM 3318 C C . THR A 1 447 ? -19.567 91.542 32.343 1.00 13.69 465 THR A C 1
ATOM 3319 O O . THR A 1 447 ? -20.444 91.019 31.633 1.00 13.22 465 THR A O 1
ATOM 3323 N N . ALA A 1 448 ? -18.473 92.124 31.844 1.00 13.64 466 ALA A N 1
ATOM 3324 C CA . ALA A 1 448 ? -18.147 92.053 30.430 1.00 12.62 466 ALA A CA 1
ATOM 3325 C C . ALA A 1 448 ? -16.637 91.914 30.291 1.00 15.02 466 ALA A C 1
ATOM 3326 O O . ALA A 1 448 ? -15.880 92.160 31.237 1.00 12.89 466 ALA A O 1
ATOM 3328 N N . ASP A 1 449 ? -16.203 91.508 29.098 1.00 10.01 467 ASP A N 1
ATOM 3329 C CA . ASP A 1 449 ? -14.763 91.286 28.887 1.00 10.69 467 ASP A CA 1
ATOM 3330 C C . ASP A 1 449 ? -14.060 92.526 28.314 1.00 12.27 467 ASP A C 1
ATOM 3331 O O . ASP A 1 449 ? -12.815 92.587 28.301 1.00 15.53 467 ASP A O 1
ATOM 3336 N N . HIS A 1 450 ? -14.830 93.507 27.845 1.00 11.61 468 HIS A N 1
ATOM 3337 C CA . HIS A 1 450 ? -14.353 94.780 27.291 1.00 15.02 468 HIS A CA 1
ATOM 3338 C C . HIS A 1 450 ? -15.574 95.423 26.649 1.00 15.04 468 HIS A C 1
ATOM 3339 O O . HIS A 1 450 ? -16.597 94.759 26.477 1.00 13.79 468 HIS A O 1
ATOM 3346 N N . GLY A 1 451 ? -15.468 96.672 26.234 1.00 13.15 469 GLY A N 1
ATOM 3347 C CA . GLY A 1 451 ? -16.568 97.340 25.560 1.00 15.64 469 GLY A CA 1
ATOM 3348 C C . GLY A 1 451 ? -16.523 97.177 24.034 1.00 17.05 469 GLY A C 1
ATOM 3349 O O . GLY A 1 451 ? -15.526 96.749 23.462 1.00 13.63 469 GLY A O 1
ATOM 3350 N N . ASN A 1 452 ? -17.633 97.533 23.395 1.00 12.50 470 ASN A N 1
ATOM 3351 C CA . ASN A 1 452 ? -17.757 97.585 21.937 1.00 12.18 470 ASN A CA 1
ATOM 3352 C C . ASN A 1 452 ? -19.042 98.317 21.531 1.00 17.95 470 ASN A C 1
ATOM 3353 O O . ASN A 1 452 ? -19.005 99.382 20.904 1.00 13.77 470 ASN A O 1
ATOM 3358 N N . ALA A 1 453 ? -20.199 97.753 21.889 1.00 15.07 471 ALA A N 1
ATOM 3359 C CA . ALA A 1 453 ? -21.454 98.224 21.339 1.00 14.33 471 ALA A CA 1
ATOM 3360 C C . ALA A 1 453 ? -21.894 99.570 21.904 1.00 15.84 471 ALA A C 1
ATOM 3361 O O . ALA A 1 453 ? -22.808 100.176 21.328 1.00 17.37 471 ALA A O 1
ATOM 3363 N N . GLU A 1 454 ? -21.301 100.047 23.008 1.00 14.28 472 GLU A N 1
ATOM 3364 C CA . GLU A 1 454 ? -21.604 101.393 23.506 1.00 17.66 472 GLU A CA 1
ATOM 3365 C C . GLU A 1 454 ? -21.021 102.504 22.641 1.00 18.87 472 GLU A C 1
ATOM 3366 O O . GLU A 1 454 ? -21.319 103.689 22.879 1.00 14.72 472 GLU A O 1
ATOM 3372 N N . LYS A 1 455 ? -20.224 102.172 21.650 1.00 15.26 473 LYS A N 1
ATOM 3373 C CA . LYS A 1 455 ? -19.654 103.154 20.729 1.00 15.22 473 LYS A CA 1
ATOM 3374 C C . LYS A 1 455 ? -19.685 102.597 19.310 1.00 16.62 473 LYS A C 1
ATOM 3375 O O . LYS A 1 455 ? -18.692 102.052 18.822 1.00 17.12 473 LYS A O 1
ATOM 3381 N N . MET A 1 456 ? -20.817 102.771 18.636 1.00 15.82 474 MET A N 1
ATOM 3382 C CA . MET A 1 456 ? -21.006 102.294 17.266 1.00 14.78 474 MET A CA 1
ATOM 3383 C C . MET A 1 456 ? -20.735 103.352 16.207 1.00 19.97 474 MET A C 1
ATOM 3384 O O . MET A 1 456 ? -20.702 103.017 15.019 1.00 19.70 474 MET A O 1
ATOM 3389 N N . LYS A 1 457 ? -20.552 104.612 16.583 1.00 15.89 475 LYS A N 1
ATOM 3390 C CA . LYS A 1 457 ? -20.307 105.651 15.591 1.00 21.18 475 LYS A CA 1
ATOM 3391 C C . LYS A 1 457 ? -19.066 106.436 15.969 1.00 22.08 475 LYS A C 1
ATOM 3392 O O . LYS A 1 457 ? -18.859 106.795 17.130 1.00 21.39 475 LYS A O 1
ATOM 3398 N N . ALA A 1 458 ? -18.240 106.689 14.982 1.00 20.48 476 ALA A N 1
ATOM 3399 C CA . ALA A 1 458 ? -17.149 107.615 15.174 1.00 26.44 476 ALA A CA 1
ATOM 3400 C C . ALA A 1 458 ? -17.721 109.044 15.202 1.00 28.04 476 ALA A C 1
ATOM 3401 O O . ALA A 1 458 ? -18.886 109.261 14.867 1.00 28.21 476 ALA A O 1
ATOM 3403 N N . PRO A 1 459 ? -16.942 110.036 15.643 1.00 38.76 477 PRO A N 1
ATOM 3404 C CA . PRO A 1 459 ? -17.483 111.415 15.686 1.00 39.25 477 PRO A CA 1
ATOM 3405 C C . PRO A 1 459 ? -17.960 111.902 14.327 1.00 37.33 477 PRO A C 1
ATOM 3406 O O . PRO A 1 459 ? -18.876 112.741 14.246 1.00 32.76 477 PRO A O 1
ATOM 3410 N N . ASP A 1 460 ? -17.370 111.361 13.257 1.00 44.20 478 ASP A N 1
ATOM 3411 C CA . ASP A 1 460 ? -17.715 111.672 11.878 1.00 38.93 478 ASP A CA 1
ATOM 3412 C C . ASP A 1 460 ? -19.087 111.146 11.484 1.00 38.33 478 ASP A C 1
ATOM 3413 O O . ASP A 1 460 ? -19.554 111.461 10.386 1.00 40.22 478 ASP A O 1
ATOM 3418 N N . GLY A 1 461 ? -19.740 110.348 12.335 1.00 29.42 479 GLY A N 1
ATOM 3419 C CA . GLY A 1 461 ? -20.937 109.631 11.943 1.00 34.12 479 GLY A CA 1
ATOM 3420 C C . GLY A 1 461 ? -20.686 108.270 11.315 1.00 35.05 479 GLY A C 1
ATOM 3421 O O . GLY A 1 461 ? -21.625 107.465 11.229 1.00 34.62 479 GLY A O 1
ATOM 3422 N N . GLY A 1 462 ? -19.457 107.996 10.879 1.00 34.28 480 GLY A N 1
ATOM 3423 C CA . GLY A 1 462 ? -19.116 106.710 10.297 1.00 34.26 480 GLY A CA 1
ATOM 3424 C C . GLY A 1 462 ? -19.104 105.593 11.328 1.00 33.08 480 GLY A C 1
ATOM 3425 O O . GLY A 1 462 ? -19.201 105.817 12.537 1.00 30.28 480 GLY A O 1
ATOM 3426 N N . LYS A 1 463 ? -18.974 104.360 10.825 1.00 28.31 481 LYS A N 1
ATOM 3427 C CA . LYS A 1 463 ? -19.062 103.175 11.676 1.00 25.48 481 LYS A CA 1
ATOM 3428 C C . LYS A 1 463 ? -17.854 103.053 12.593 1.00 24.25 481 LYS A C 1
ATOM 3429 O O . LYS A 1 463 ? -16.715 103.305 12.185 1.00 21.35 481 LYS A O 1
ATOM 3435 N N . HIS A 1 464 ? -18.095 102.603 13.824 1.00 22.26 482 HIS A N 1
ATOM 3436 C CA . HIS A 1 464 ? -17.035 102.235 14.761 1.00 20.37 482 HIS A CA 1
ATOM 3437 C C . HIS A 1 464 ? -17.185 100.736 15.015 1.00 20.61 482 HIS A C 1
ATOM 3438 O O . HIS A 1 464 ? -18.153 100.308 15.647 1.00 19.80 482 HIS A O 1
ATOM 3445 N N . THR A 1 465 ? -16.252 99.946 14.480 1.00 19.89 483 THR A N 1
ATOM 3446 C CA . THR A 1 465 ? -16.328 98.491 14.503 1.00 17.30 483 THR A CA 1
ATOM 3447 C C . THR A 1 465 ? -15.380 97.871 15.515 1.00 22.71 483 THR A C 1
ATOM 3448 O O . THR A 1 465 ? -15.189 96.647 15.491 1.00 24.79 483 THR A O 1
ATOM 3452 N N . ALA A 1 466 ? -14.766 98.677 16.382 1.00 20.81 484 ALA A N 1
ATOM 3453 C CA . ALA A 1 466 ? -13.713 98.200 17.264 1.00 19.00 484 ALA A CA 1
ATOM 3454 C C . ALA A 1 466 ? -14.185 98.163 18.716 1.00 17.37 484 ALA A C 1
ATOM 3455 O O . ALA A 1 466 ? -15.264 98.646 19.081 1.00 17.15 484 ALA A O 1
ATOM 3457 N N . HIS A 1 467 ? -13.342 97.544 19.526 1.00 17.27 485 HIS A N 1
ATOM 3458 C CA . HIS A 1 467 ? -13.456 97.570 20.963 1.00 15.47 485 HIS A CA 1
ATOM 3459 C C . HIS A 1 467 ? -13.163 98.969 21.471 1.00 20.11 485 HIS A C 1
ATOM 3460 O O . HIS A 1 467 ? -12.745 99.860 20.726 1.00 21.71 485 HIS A O 1
ATOM 3467 N N . THR A 1 468 ? -13.413 99.165 22.756 1.00 19.63 486 THR A N 1
ATOM 3468 C CA . THR A 1 468 ? -13.242 100.461 23.386 1.00 17.10 486 THR A CA 1
ATOM 3469 C C . THR A 1 468 ? -12.420 100.354 24.659 1.00 16.20 486 THR A C 1
ATOM 3470 O O . THR A 1 468 ? -12.049 99.256 25.096 1.00 15.82 486 THR A O 1
ATOM 3481 N N . TYR A 1 470 ? -13.674 101.810 27.523 1.00 16.34 488 TYR A N 1
ATOM 3482 C CA . TYR A 1 470 ? -14.587 102.136 28.619 1.00 16.05 488 TYR A CA 1
ATOM 3483 C C . TYR A 1 470 ? -14.500 101.040 29.654 1.00 12.55 488 TYR A C 1
ATOM 3484 O O . TYR A 1 470 ? -14.042 99.928 29.351 1.00 14.63 488 TYR A O 1
ATOM 3493 N N . ARG A 1 471 ? -14.991 101.326 30.858 1.00 14.54 489 ARG A N 1
ATOM 3494 C CA . ARG A 1 471 ? -15.095 100.307 31.883 1.00 15.74 489 ARG A CA 1
ATOM 3495 C C . ARG A 1 471 ? -16.247 99.379 31.534 1.00 15.47 489 ARG A C 1
ATOM 3496 O O . ARG A 1 471 ? -17.066 99.668 30.651 1.00 17.30 489 ARG A O 1
ATOM 3504 N N . VAL A 1 472 ? -16.316 98.272 32.259 1.00 14.56 490 VAL A N 1
ATOM 3505 C CA . VAL A 1 472 ? -17.393 97.301 32.096 1.00 13.60 490 VAL A CA 1
ATOM 3506 C C . VAL A 1 472 ? -18.114 97.174 33.432 1.00 16.29 490 VAL A C 1
ATOM 3507 O O . VAL A 1 472 ? -17.552 97.459 34.500 1.00 13.99 490 VAL A O 1
ATOM 3511 N N . PRO A 1 473 ? -19.355 96.709 33.423 1.00 15.74 491 PRO A N 1
ATOM 3512 C CA . PRO A 1 473 ? -20.058 96.514 34.692 1.00 17.18 491 PRO A CA 1
ATOM 3513 C C . PRO A 1 473 ? -19.520 95.327 35.471 1.00 17.53 491 PRO A C 1
ATOM 3514 O O . PRO A 1 473 ? -18.963 94.382 34.919 1.00 16.90 491 PRO A O 1
ATOM 3518 N N . LEU A 1 474 ? -19.767 95.364 36.778 1.00 17.31 492 LEU A N 1
ATOM 3519 C CA . LEU A 1 474 ? -19.739 94.171 37.618 1.00 14.35 492 LEU A CA 1
ATOM 3520 C C . LEU A 1 474 ? -20.907 94.294 38.587 1.00 19.35 492 LEU A C 1
ATOM 3521 O O . LEU A 1 474 ? -20.907 95.198 39.438 1.00 18.27 492 LEU A O 1
ATOM 3526 N N . THR A 1 475 ? -21.923 93.441 38.418 1.00 13.14 493 THR A N 1
ATOM 3527 C CA . THR A 1 475 ? -23.131 93.466 39.245 1.00 15.44 493 THR A CA 1
ATOM 3528 C C . THR A 1 475 ? -23.114 92.317 40.258 1.00 15.41 493 THR A C 1
ATOM 3529 O O . THR A 1 475 ? -22.324 91.384 40.159 1.00 16.86 493 THR A O 1
ATOM 3533 N N . LEU A 1 476 ? -24.022 92.382 41.239 1.00 14.63 494 LEU A N 1
ATOM 3534 C CA . LEU A 1 476 ? -24.118 91.314 42.231 1.00 15.03 494 LEU A CA 1
ATOM 3535 C C . LEU A 1 476 ? -25.499 91.359 42.869 1.00 16.31 494 LEU A C 1
ATOM 3536 O O . LEU A 1 476 ? -25.894 92.390 43.425 1.00 16.59 494 LEU A O 1
ATOM 3541 N N . SER A 1 477 ? -26.223 90.255 42.797 1.00 16.23 495 SER A N 1
ATOM 3542 C CA . SER A 1 477 ? -27.593 90.241 43.297 1.00 22.82 495 SER A CA 1
ATOM 3543 C C . SER A 1 477 ? -27.669 89.980 44.795 1.00 22.77 495 SER A C 1
ATOM 3544 O O . SER A 1 477 ? -28.724 90.215 45.396 1.00 25.01 495 SER A O 1
ATOM 3547 N N . HIS A 1 478 ? -26.594 89.521 45.398 1.00 23.69 496 HIS A N 1
ATOM 3548 C CA . HIS A 1 478 ? -26.608 89.111 46.794 1.00 23.85 496 HIS A CA 1
ATOM 3549 C C . HIS A 1 478 ? -26.589 90.352 47.677 1.00 28.37 496 HIS A C 1
ATOM 3550 O O . HIS A 1 478 ? -25.655 91.150 47.584 1.00 24.80 496 HIS A O 1
ATOM 3557 N N . PRO A 1 479 ? -27.595 90.565 48.529 1.00 28.28 497 PRO A N 1
ATOM 3558 C CA . PRO A 1 479 ? -27.657 91.804 49.307 1.00 27.44 497 PRO A CA 1
ATOM 3559 C C . PRO A 1 479 ? -26.717 91.825 50.500 1.00 28.24 497 PRO A C 1
ATOM 3560 O O . PRO A 1 479 ? -26.600 92.871 51.145 1.00 31.54 497 PRO A O 1
ATOM 3564 N N . GLY A 1 480 ? -26.032 90.715 50.782 1.00 25.10 498 GLY A N 1
ATOM 3565 C CA . GLY A 1 480 ? -25.118 90.549 51.899 1.00 25.41 498 GLY A CA 1
ATOM 3566 C C . GLY A 1 480 ? -23.697 91.031 51.703 1.00 27.66 498 GLY A C 1
ATOM 3567 O O . GLY A 1 480 ? -22.847 90.778 52.562 1.00 27.00 498 GLY A O 1
ATOM 3568 N N . PHE A 1 481 ? -23.405 91.722 50.604 1.00 26.11 499 PHE A N 1
ATOM 3569 C CA . PHE A 1 481 ? -22.053 92.171 50.297 1.00 27.19 499 PHE A CA 1
ATOM 3570 C C . PHE A 1 481 ? -22.131 93.572 49.712 1.00 23.75 499 PHE A C 1
ATOM 3571 O O . PHE A 1 481 ? -23.116 93.925 49.062 1.00 28.46 499 PHE A O 1
ATOM 3579 N N . LYS A 1 482 ? -21.089 94.367 49.950 1.00 22.68 500 LYS A N 1
ATOM 3580 C CA . LYS A 1 482 ? -20.976 95.711 49.400 1.00 23.43 500 LYS A CA 1
ATOM 3581 C C . LYS A 1 482 ? -19.694 95.787 48.587 1.00 23.16 500 LYS A C 1
ATOM 3582 O O . LYS A 1 482 ? -18.664 95.240 48.998 1.00 23.84 500 LYS A O 1
ATOM 3585 N N . PHE A 1 483 ? -19.768 96.446 47.431 1.00 24.33 501 PHE A N 1
ATOM 3586 C CA . PHE A 1 483 ? -18.577 96.661 46.621 1.00 20.36 501 PHE A CA 1
ATOM 3587 C C . PHE A 1 483 ? -17.681 97.705 47.264 1.00 23.51 501 PHE A C 1
ATOM 3588 O O . PHE A 1 483 ? -18.152 98.686 47.826 1.00 21.45 501 PHE A O 1
ATOM 3596 N N . VAL A 1 484 ? -16.371 97.478 47.176 1.00 21.26 502 VAL A N 1
ATOM 3597 C CA . VAL A 1 484 ? -15.361 98.409 47.652 1.00 20.64 502 VAL A CA 1
ATOM 3598 C C . VAL A 1 484 ? -14.316 98.527 46.543 1.00 27.66 502 VAL A C 1
ATOM 3599 O O . VAL A 1 484 ? -14.311 97.751 45.594 1.00 32.42 502 VAL A O 1
ATOM 3603 N N . ASP A 1 485 ? -13.462 99.477 46.662 1.00 24.13 503 ASP A N 1
ATOM 3604 C CA . ASP A 1 485 ? -12.374 99.716 45.709 1.00 23.90 503 ASP A CA 1
ATOM 3605 C C . ASP A 1 485 ? -11.063 99.140 46.237 1.00 23.98 503 ASP A C 1
ATOM 3606 O O . ASP A 1 485 ? -10.886 99.036 47.452 1.00 22.69 503 ASP A O 1
ATOM 3611 N N . PRO A 1 486 ? -10.107 98.780 45.378 1.00 18.73 504 PRO A N 1
ATOM 3612 C CA . PRO A 1 486 ? -8.763 98.479 45.879 1.00 22.20 504 PRO A CA 1
ATOM 3613 C C . PRO A 1 486 ? -8.116 99.742 46.409 1.00 28.01 504 PRO A C 1
ATOM 3614 O O . PRO A 1 486 ? -8.503 100.863 46.061 1.00 23.19 504 PRO A O 1
ATOM 3618 N N . ALA A 1 487 ? -7.090 99.535 47.242 1.00 24.24 505 ALA A N 1
ATOM 3619 C CA . ALA A 1 487 ? -6.420 100.655 47.891 1.00 29.24 505 ALA A CA 1
ATOM 3620 C C . ALA A 1 487 ? -5.663 101.529 46.898 1.00 26.82 505 ALA A C 1
ATOM 3621 O O . ALA A 1 487 ? -5.602 102.752 47.074 1.00 30.99 505 ALA A O 1
ATOM 3623 N N . ASP A 1 488 ? -5.099 100.928 45.852 1.00 21.93 506 ASP A N 1
ATOM 3624 C CA . ASP A 1 488 ? -4.013 101.526 45.085 1.00 28.76 506 ASP A CA 1
ATOM 3625 C C . ASP A 1 488 ? -4.282 101.668 43.596 1.00 22.90 506 ASP A C 1
ATOM 3626 O O . ASP A 1 488 ? -3.376 102.079 42.863 1.00 24.17 506 ASP A O 1
ATOM 3631 N N . ARG A 1 489 ? -5.474 101.329 43.123 1.00 19.96 507 ARG A N 1
ATOM 3632 C CA . ARG A 1 489 ? -5.736 101.250 41.693 1.00 20.13 507 ARG A CA 1
ATOM 3633 C C . ARG A 1 489 ? -7.236 101.107 41.498 1.00 19.39 507 ARG A C 1
ATOM 3634 O O . ARG A 1 489 ? -7.976 100.780 42.433 1.00 21.32 507 ARG A O 1
ATOM 3642 N N . HIS A 1 490 ? -7.667 101.333 40.263 1.00 20.07 508 HIS A N 1
ATOM 3643 C CA . HIS A 1 490 ? -9.027 101.002 39.883 1.00 19.50 508 HIS A CA 1
ATOM 3644 C C . HIS A 1 490 ? -9.268 99.490 39.960 1.00 12.62 508 HIS A C 1
ATOM 3645 O O . HIS A 1 490 ? -8.369 98.687 39.689 1.00 18.40 508 HIS A O 1
ATOM 3652 N N . PRO A 1 491 ? -10.484 99.078 40.286 1.00 17.08 509 PRO A N 1
ATOM 3653 C CA . PRO A 1 491 ? -10.848 97.663 40.121 1.00 14.24 509 PRO A CA 1
ATOM 3654 C C . PRO A 1 491 ? -10.707 97.272 38.661 1.00 14.50 509 PRO A C 1
ATOM 3655 O O . PRO A 1 491 ? -10.825 98.113 37.763 1.00 17.83 509 PRO A O 1
ATOM 3659 N N . ALA A 1 492 ? -10.460 95.989 38.417 1.00 16.35 510 ALA A N 1
ATOM 3660 C CA . ALA A 1 492 ? -10.248 95.527 37.048 1.00 14.77 510 ALA A CA 1
ATOM 3661 C C . ALA A 1 492 ? -10.685 94.062 36.913 1.00 14.94 510 ALA A C 1
ATOM 3662 O O . ALA A 1 492 ? -11.101 93.412 37.878 1.00 15.32 510 ALA A O 1
ATOM 3664 N N . LEU A 1 493 ? -10.583 93.544 35.685 1.00 16.34 511 LEU A N 1
ATOM 3665 C CA . LEU A 1 493 ? -10.983 92.163 35.420 1.00 15.27 511 LEU A CA 1
ATOM 3666 C C . LEU A 1 493 ? -10.284 91.165 36.343 1.00 14.80 511 LEU A C 1
ATOM 3667 O O . LEU A 1 493 ? -10.881 90.154 36.709 1.00 14.36 511 LEU A O 1
ATOM 3672 N N . CYS A 1 494 ? -9.004 91.409 36.695 1.00 14.45 512 CYS A N 1
ATOM 3673 C CA . CYS A 1 494 ? -8.274 90.528 37.621 1.00 18.30 512 CYS A CA 1
ATOM 3674 C C . CYS A 1 494 ? -8.960 90.375 38.985 1.00 15.90 512 CYS A C 1
ATOM 3675 O O . CYS A 1 494 ? -8.577 89.480 39.752 1.00 13.10 512 CYS A O 1
ATOM 3678 N N . ASP A 1 495 ? -9.944 91.222 39.316 1.00 14.14 513 ASP A N 1
ATOM 3679 C CA . ASP A 1 495 ? -10.654 91.149 40.586 1.00 15.17 513 ASP A CA 1
ATOM 3680 C C . ASP A 1 495 ? -11.960 90.370 40.507 1.00 16.26 513 ASP A C 1
ATOM 3681 O O . ASP A 1 495 ? -12.611 90.166 41.532 1.00 16.89 513 ASP A O 1
ATOM 3686 N N . VAL A 1 496 ? -12.365 89.917 39.333 1.00 14.08 514 VAL A N 1
ATOM 3687 C CA . VAL A 1 496 ? -13.639 89.212 39.249 1.00 17.10 514 VAL A CA 1
ATOM 3688 C C . VAL A 1 496 ? -13.545 87.858 39.937 1.00 14.53 514 VAL A C 1
ATOM 3689 O O . VAL A 1 496 ? -14.398 87.520 40.761 1.00 15.50 514 VAL A O 1
ATOM 3693 N N . ALA A 1 497 ? -12.517 87.052 39.614 1.00 14.09 515 ALA A N 1
ATOM 3694 C CA . ALA A 1 497 ? -12.478 85.699 40.167 1.00 14.70 515 ALA A CA 1
ATOM 3695 C C . ALA A 1 497 ? -12.280 85.739 41.684 1.00 15.25 515 ALA A C 1
ATOM 3696 O O . ALA A 1 497 ? -12.943 84.977 42.394 1.00 15.64 515 ALA A O 1
ATOM 3698 N N . PRO A 1 498 ? -11.396 86.604 42.219 1.00 17.34 516 PRO A N 1
ATOM 3699 C CA . PRO A 1 498 ? -11.332 86.757 43.686 1.00 19.53 516 PRO A CA 1
ATOM 3700 C C . PRO A 1 498 ? -12.672 87.099 44.317 1.00 18.43 516 PRO A C 1
ATOM 3701 O O . PRO A 1 498 ? -12.990 86.606 45.409 1.00 17.75 516 PRO A O 1
ATOM 3705 N N . THR A 1 499 ? -13.473 87.925 43.642 1.00 14.69 517 THR A N 1
ATOM 3706 C CA . THR A 1 499 ? -14.741 88.355 44.208 1.00 16.93 517 THR A CA 1
ATOM 3707 C C . THR A 1 499 ? -15.733 87.204 44.184 1.00 17.51 517 THR A C 1
ATOM 3708 O O . THR A 1 499 ? -16.432 86.966 45.170 1.00 16.91 517 THR A O 1
ATOM 3712 N N . VAL A 1 500 ? -15.762 86.447 43.082 1.00 14.84 518 VAL A N 1
ATOM 3713 C CA . VAL A 1 500 ? -16.563 85.222 43.013 1.00 14.35 518 VAL A CA 1
ATOM 3714 C C . VAL A 1 500 ? -16.214 84.291 44.157 1.00 15.23 518 VAL A C 1
ATOM 3715 O O . VAL A 1 500 ? -17.088 83.732 44.820 1.00 16.47 518 VAL A O 1
ATOM 3719 N N . LEU A 1 501 ? -14.931 84.084 44.387 1.00 15.33 519 LEU A N 1
ATOM 3720 C CA . LEU A 1 501 ? -14.558 83.103 45.401 1.00 14.54 519 LEU A CA 1
ATOM 3721 C C . LEU A 1 501 ? -14.976 83.562 46.790 1.00 19.13 519 LEU A C 1
ATOM 3722 O O . LEU A 1 501 ? -15.410 82.752 47.621 1.00 19.03 519 LEU A O 1
ATOM 3727 N N . ALA A 1 502 ? -14.855 84.849 47.062 1.00 16.26 520 ALA A N 1
ATOM 3728 C CA . ALA A 1 502 ? -15.309 85.364 48.348 1.00 21.98 520 ALA A CA 1
ATOM 3729 C C . ALA A 1 502 ? -16.802 85.127 48.523 1.00 21.32 520 ALA A C 1
ATOM 3730 O O . ALA A 1 502 ? -17.239 84.643 49.573 1.00 19.41 520 ALA A O 1
ATOM 3732 N N . ILE A 1 503 ? -17.599 85.423 47.488 1.00 16.74 521 ILE A N 1
ATOM 3733 C CA . ILE A 1 503 ? -19.051 85.211 47.591 1.00 15.90 521 ILE A CA 1
ATOM 3734 C C . ILE A 1 503 ? -19.370 83.730 47.768 1.00 20.97 521 ILE A C 1
ATOM 3735 O O . ILE A 1 503 ? -20.258 83.359 48.551 1.00 24.00 521 ILE A O 1
ATOM 3740 N N . MET A 1 504 ? -18.623 82.856 47.096 1.00 17.23 522 MET A N 1
ATOM 3741 C CA . MET A 1 504 ? -18.849 81.432 47.262 1.00 20.43 522 MET A CA 1
ATOM 3742 C C . MET A 1 504 ? -18.338 80.900 48.603 1.00 23.68 522 MET A C 1
ATOM 3743 O O . MET A 1 504 ? -18.629 79.750 48.924 1.00 23.43 522 MET A O 1
ATOM 3748 N N . GLY A 1 505 ? -17.568 81.679 49.369 1.00 20.09 523 GLY A N 1
ATOM 3749 C CA . GLY A 1 505 ? -17.001 81.172 50.612 1.00 20.85 523 GLY A CA 1
ATOM 3750 C C . GLY A 1 505 ? -15.806 80.273 50.424 1.00 22.89 523 GLY A C 1
ATOM 3751 O O . GLY A 1 505 ? -15.483 79.467 51.313 1.00 22.04 523 GLY A O 1
ATOM 3752 N N . LEU A 1 506 ? -15.166 80.348 49.284 1.00 19.89 524 LEU A N 1
ATOM 3753 C CA . LEU A 1 506 ? -14.042 79.495 48.984 1.00 18.91 524 LEU A CA 1
ATOM 3754 C C . LEU A 1 506 ? -12.735 80.227 49.201 1.00 18.22 524 LEU A C 1
ATOM 3755 O O . LEU A 1 506 ? -12.676 81.460 49.165 1.00 17.95 524 LEU A O 1
ATOM 3760 N N . PRO A 1 507 ? -11.650 79.488 49.396 1.00 18.88 525 PRO A N 1
ATOM 3761 C CA . PRO A 1 507 ? -10.347 80.134 49.569 1.00 18.23 525 PRO A CA 1
ATOM 3762 C C . PRO A 1 507 ? -9.836 80.712 48.257 1.00 21.42 525 PRO A C 1
ATOM 3763 O O . PRO A 1 507 ? -10.241 80.318 47.158 1.00 18.16 525 PRO A O 1
ATOM 3767 N N . GLN A 1 508 ? -8.950 81.685 48.387 1.00 18.39 526 GLN A N 1
ATOM 3768 C CA . GLN A 1 508 ? -8.338 82.287 47.229 1.00 15.33 526 GLN A CA 1
ATOM 3769 C C . GLN A 1 508 ? -6.903 81.817 47.143 1.00 17.47 526 GLN A C 1
ATOM 3770 O O . GLN A 1 508 ? -6.173 81.927 48.132 1.00 19.85 526 GLN A O 1
ATOM 3776 N N . PRO A 1 509 ? -6.461 81.294 46.011 1.00 16.41 527 PRO A N 1
ATOM 3777 C CA . PRO A 1 509 ? -5.059 80.877 45.905 1.00 18.08 527 PRO A CA 1
ATOM 3778 C C . PRO A 1 509 ? -4.125 82.075 45.859 1.00 20.13 527 PRO A C 1
ATOM 3779 O O . PRO A 1 509 ? -4.460 83.152 45.358 1.00 18.25 527 PRO A O 1
ATOM 3783 N N . ALA A 1 510 ? -2.916 81.861 46.382 1.00 21.56 528 ALA A N 1
ATOM 3784 C CA . ALA A 1 510 ? -1.925 82.925 46.423 1.00 21.00 528 ALA A CA 1
ATOM 3785 C C . ALA A 1 510 ? -1.594 83.430 45.036 1.00 18.16 528 ALA A C 1
ATOM 3786 O O . ALA A 1 510 ? -1.246 84.606 44.864 1.00 20.63 528 ALA A O 1
ATOM 3788 N N . GLU A 1 511 ? -1.664 82.558 44.038 1.00 19.38 529 GLU A N 1
ATOM 3789 C CA . GLU A 1 511 ? -1.331 82.985 42.686 1.00 15.55 529 GLU A CA 1
ATOM 3790 C C . GLU A 1 511 ? -2.331 83.995 42.138 1.00 16.22 529 GLU A C 1
ATOM 3791 O O . GLU A 1 511 ? -1.993 84.739 41.208 1.00 19.49 529 GLU A O 1
ATOM 3797 N N . MET A 1 512 ? -3.553 84.048 42.664 1.00 16.44 530 MET A N 1
ATOM 3798 C CA . MET A 1 512 ? -4.479 85.110 42.257 1.00 17.03 530 MET A CA 1
ATOM 3799 C C . MET A 1 512 ? -4.129 86.371 43.041 1.00 16.72 530 MET A C 1
ATOM 3800 O O . MET A 1 512 ? -4.530 86.535 44.193 1.00 17.96 530 MET A O 1
ATOM 3805 N N . THR A 1 513 ? -3.362 87.250 42.425 1.00 19.63 531 THR A N 1
ATOM 3806 C CA . THR A 1 513 ? -2.952 88.491 43.076 1.00 19.37 531 THR A CA 1
ATOM 3807 C C . THR A 1 513 ? -3.960 89.618 42.873 1.00 20.17 531 THR A C 1
ATOM 3808 O O . THR A 1 513 ? -3.792 90.703 43.452 1.00 21.02 531 THR A O 1
ATOM 3812 N N . GLY A 1 514 ? -5.000 89.407 42.067 1.00 18.78 532 GLY A N 1
ATOM 3813 C CA . GLY A 1 514 ? -6.165 90.271 42.134 1.00 18.03 532 GLY A CA 1
ATOM 3814 C C . GLY A 1 514 ? -6.779 90.238 43.526 1.00 17.99 532 GLY A C 1
ATOM 3815 O O . GLY A 1 514 ? -6.458 89.400 44.363 1.00 18.16 532 GLY A O 1
ATOM 3816 N N . VAL A 1 515 ? -7.688 91.168 43.783 1.00 16.66 533 VAL A N 1
ATOM 3817 C CA . VAL A 1 515 ? -8.302 91.266 45.100 1.00 18.33 533 VAL A CA 1
ATOM 3818 C C . VAL A 1 515 ? -9.808 91.154 44.970 1.00 18.29 533 VAL A C 1
ATOM 3819 O O . VAL A 1 515 ? -10.406 91.572 43.976 1.00 17.28 533 VAL A O 1
ATOM 3823 N N . SER A 1 516 ? -10.420 90.615 46.009 1.00 16.89 534 SER A N 1
ATOM 3824 C CA . SER A 1 516 ? -11.873 90.666 46.126 1.00 17.39 534 SER A CA 1
ATOM 3825 C C . SER A 1 516 ? -12.300 92.105 46.346 1.00 18.24 534 SER A C 1
ATOM 3826 O O . SER A 1 516 ? -11.742 92.794 47.203 1.00 20.48 534 SER A O 1
ATOM 3829 N N . ILE A 1 517 ? -13.311 92.566 45.605 1.00 16.11 535 ILE A N 1
ATOM 3830 C CA . ILE A 1 517 ? -13.742 93.949 45.785 1.00 19.25 535 ILE A CA 1
ATOM 3831 C C . ILE A 1 517 ? -15.142 93.994 46.397 1.00 18.87 535 ILE A C 1
ATOM 3832 O O . ILE A 1 517 ? -15.922 94.916 46.123 1.00 20.38 535 ILE A O 1
ATOM 3837 N N . VAL A 1 518 ? -15.459 92.995 47.225 1.00 19.25 536 VAL A N 1
ATOM 3838 C CA . VAL A 1 518 ? -16.633 93.016 48.079 1.00 20.40 536 VAL A CA 1
ATOM 3839 C C . VAL A 1 518 ? -16.198 92.855 49.523 1.00 22.24 536 VAL A C 1
ATOM 3840 O O . VAL A 1 518 ? -15.162 92.250 49.826 1.00 21.61 536 VAL A O 1
ATOM 3844 N N . GLN A 1 519 ? -17.036 93.377 50.414 1.00 26.38 537 GLN A N 1
ATOM 3845 C CA . GLN A 1 519 ? -16.950 93.122 51.845 1.00 30.68 537 GLN A CA 1
ATOM 3846 C C . GLN A 1 519 ? -18.278 92.558 52.332 1.00 28.93 537 GLN A C 1
ATOM 3847 O O . GLN A 1 519 ? -19.345 93.107 52.032 1.00 22.80 537 GLN A O 1
ATOM 3853 N N . LYS A 1 520 ? -18.198 91.449 53.056 1.00 33.12 538 LYS A N 1
ATOM 3854 C CA . LYS A 1 520 ? -19.374 90.829 53.649 1.00 34.84 538 LYS A CA 1
ATOM 3855 C C . LYS A 1 520 ? -19.889 91.698 54.783 1.00 38.21 538 LYS A C 1
ATOM 3856 O O . LYS A 1 520 ? -19.110 92.173 55.615 1.00 43.61 538 LYS A O 1
ATOM 3862 N N . ILE A 1 521 ? -21.204 91.906 54.823 1.00 39.59 539 ILE A N 1
ATOM 3863 C CA . ILE A 1 521 ? -21.809 92.830 55.790 1.00 42.66 539 ILE A CA 1
ATOM 3864 C C . ILE A 1 521 ? -22.119 92.153 57.134 1.00 42.57 539 ILE A C 1
ATOM 3865 O O . ILE A 1 521 ? -21.646 91.046 57.428 1.00 46.48 539 ILE A O 1
ATOM 3870 N N . VAL B 1 9 ? 17.485 67.660 50.915 1.00 49.35 27 VAL B N 1
ATOM 3871 C CA . VAL B 1 9 ? 17.640 66.408 50.175 1.00 45.27 27 VAL B CA 1
ATOM 3872 C C . VAL B 1 9 ? 18.739 65.543 50.771 1.00 41.36 27 VAL B C 1
ATOM 3873 O O . VAL B 1 9 ? 19.880 65.988 50.904 1.00 52.44 27 VAL B O 1
ATOM 3877 N N . ALA B 1 10 ? 18.410 64.291 51.098 1.00 42.88 28 ALA B N 1
ATOM 3878 C CA . ALA B 1 10 ? 19.409 63.379 51.654 1.00 38.59 28 ALA B CA 1
ATOM 3879 C C . ALA B 1 10 ? 20.510 63.072 50.641 1.00 44.61 28 ALA B C 1
ATOM 3880 O O . ALA B 1 10 ? 21.699 63.245 50.927 1.00 42.73 28 ALA B O 1
ATOM 3882 N N . ASN B 1 11 ? 20.136 62.585 49.457 1.00 41.03 29 ASN B N 1
ATOM 3883 C CA . ASN B 1 11 ? 21.095 62.167 48.440 1.00 39.30 29 ASN B CA 1
ATOM 3884 C C . ASN B 1 11 ? 20.740 62.799 47.102 1.00 36.25 29 ASN B C 1
ATOM 3885 O O . ASN B 1 11 ? 19.560 62.905 46.753 1.00 37.30 29 ASN B O 1
ATOM 3890 N N . LYS B 1 12 ? 21.759 63.245 46.369 1.00 31.54 30 LYS B N 1
ATOM 3891 C CA . LYS B 1 12 ? 21.565 63.628 44.975 1.00 31.37 30 LYS B CA 1
ATOM 3892 C C . LYS B 1 12 ? 21.584 62.376 44.111 1.00 28.51 30 LYS B C 1
ATOM 3893 O O . LYS B 1 12 ? 22.348 61.442 44.372 1.00 26.14 30 LYS B O 1
ATOM 3899 N N . VAL B 1 13 ? 20.730 62.346 43.093 1.00 29.10 31 VAL B N 1
ATOM 3900 C CA . VAL B 1 13 ? 20.549 61.149 42.287 1.00 28.67 31 VAL B CA 1
ATOM 3901 C C . VAL B 1 13 ? 20.727 61.477 40.813 1.00 21.84 31 VAL B C 1
ATOM 3902 O O . VAL B 1 13 ? 20.155 62.454 40.315 1.00 21.53 31 VAL B O 1
ATOM 3906 N N . CYS B 1 14 ? 21.494 60.629 40.122 1.00 21.04 32 CYS B N 1
ATOM 3907 C CA . CYS B 1 14 ? 21.593 60.612 38.668 1.00 21.35 32 CYS B CA 1
ATOM 3908 C C . CYS B 1 14 ? 20.939 59.333 38.147 1.00 23.58 32 CYS B C 1
ATOM 3909 O O . CYS B 1 14 ? 21.408 58.233 38.461 1.00 23.43 32 CYS B O 1
ATOM 3912 N N . LEU B 1 15 ? 19.866 59.479 37.358 1.00 24.18 33 LEU B N 1
ATOM 3913 C CA . LEU B 1 15 ? 19.121 58.352 36.780 1.00 20.80 33 LEU B CA 1
ATOM 3914 C C . LEU B 1 15 ? 19.448 58.248 35.290 1.00 19.68 33 LEU B C 1
ATOM 3915 O O . LEU B 1 15 ? 19.151 59.157 34.516 1.00 17.40 33 LEU B O 1
ATOM 3920 N N . ILE B 1 16 ? 20.027 57.136 34.877 1.00 18.62 34 ILE B N 1
ATOM 3921 C CA . ILE B 1 16 ? 20.222 56.856 33.452 1.00 17.26 34 ILE B CA 1
ATOM 3922 C C . ILE B 1 16 ? 19.117 55.924 32.968 1.00 18.23 34 ILE B C 1
ATOM 3923 O O . ILE B 1 16 ? 18.896 54.858 33.556 1.00 19.13 34 ILE B O 1
ATOM 3928 N N . VAL B 1 17 ? 18.413 56.326 31.909 1.00 17.78 35 VAL B N 1
ATOM 3929 C CA . VAL B 1 17 ? 17.445 55.462 31.241 1.00 15.11 35 VAL B CA 1
ATOM 3930 C C . VAL B 1 17 ? 18.088 55.008 29.930 1.00 15.44 35 VAL B C 1
ATOM 3931 O O . VAL B 1 17 ? 18.112 55.747 28.939 1.00 17.58 35 VAL B O 1
ATOM 3935 N N . ILE B 1 18 ? 18.598 53.767 29.901 1.00 17.93 36 ILE B N 1
ATOM 3936 C CA . ILE B 1 18 ? 19.044 53.189 28.642 1.00 15.85 36 ILE B CA 1
ATOM 3937 C C . ILE B 1 18 ? 17.838 52.850 27.786 1.00 16.71 36 ILE B C 1
ATOM 3938 O O . ILE B 1 18 ? 16.839 52.275 28.262 1.00 15.65 36 ILE B O 1
ATOM 3943 N N . ASP B 1 19 ? 17.917 53.174 26.507 1.00 15.53 37 ASP B N 1
ATOM 3944 C CA . ASP B 1 19 ? 16.795 52.882 25.636 1.00 15.96 37 ASP B CA 1
ATOM 3945 C C . ASP B 1 19 ? 16.996 51.509 24.982 1.00 17.36 37 ASP B C 1
ATOM 3946 O O . ASP B 1 19 ? 17.980 51.285 24.290 1.00 16.14 37 ASP B O 1
ATOM 3951 N N . GLY B 1 20 ? 16.088 50.573 25.254 1.00 16.39 38 GLY B N 1
ATOM 3952 C CA . GLY B 1 20 ? 16.098 49.309 24.543 1.00 16.40 38 GLY B CA 1
ATOM 3953 C C . GLY B 1 20 ? 17.188 48.344 24.992 1.00 18.64 38 GLY B C 1
ATOM 3954 O O . GLY B 1 20 ? 17.867 47.722 24.165 1.00 18.92 38 GLY B O 1
ATOM 3955 N N . TRP B 1 21 ? 17.336 48.194 26.312 1.00 17.56 39 TRP B N 1
ATOM 3956 C CA . TRP B 1 21 ? 18.385 47.366 26.936 1.00 19.99 39 TRP B CA 1
ATOM 3957 C C . TRP B 1 21 ? 17.714 46.446 27.952 1.00 18.25 39 TRP B C 1
ATOM 3958 O O . TRP B 1 21 ? 17.483 46.851 29.094 1.00 21.35 39 TRP B O 1
ATOM 3969 N N . GLY B 1 22 ? 17.384 45.220 27.529 1.00 16.96 40 GLY B N 1
ATOM 3970 C CA . GLY B 1 22 ? 16.731 44.259 28.388 1.00 19.91 40 GLY B CA 1
ATOM 3971 C C . GLY B 1 22 ? 17.655 43.176 28.930 1.00 21.67 40 GLY B C 1
ATOM 3972 O O . GLY B 1 22 ? 18.800 43.024 28.510 1.00 19.39 40 GLY B O 1
ATOM 3973 N N . VAL B 1 23 ? 17.109 42.402 29.870 1.00 21.51 41 VAL B N 1
ATOM 3974 C CA . VAL B 1 23 ? 17.856 41.392 30.618 1.00 25.99 41 VAL B CA 1
ATOM 3975 C C . VAL B 1 23 ? 17.491 40.023 30.056 1.00 27.06 41 VAL B C 1
ATOM 3976 O O . VAL B 1 23 ? 16.370 39.540 30.253 1.00 26.89 41 VAL B O 1
ATOM 3980 N N . SER B 1 24 ? 18.426 39.389 29.356 1.00 22.60 42 SER B N 1
ATOM 3981 C CA . SER B 1 24 ? 18.207 38.062 28.806 1.00 27.49 42 SER B CA 1
ATOM 3982 C C . SER B 1 24 ? 19.454 37.220 29.018 1.00 29.21 42 SER B C 1
ATOM 3983 O O . SER B 1 24 ? 20.562 37.688 28.754 1.00 24.79 42 SER B O 1
ATOM 3986 N N . GLU B 1 25 ? 19.270 35.986 29.480 1.00 31.27 43 GLU B N 1
ATOM 3987 C CA . GLU B 1 25 ? 20.377 35.036 29.535 1.00 33.50 43 GLU B CA 1
ATOM 3988 C C . GLU B 1 25 ? 20.520 34.215 28.255 1.00 30.45 43 GLU B C 1
ATOM 3989 O O . GLU B 1 25 ? 21.521 33.500 28.109 1.00 41.77 43 GLU B O 1
ATOM 3992 N N . ASP B 1 26 ? 19.568 34.311 27.323 1.00 33.27 44 ASP B N 1
ATOM 3993 C CA . ASP B 1 26 ? 19.693 33.657 26.016 1.00 31.36 44 ASP B CA 1
ATOM 3994 C C . ASP B 1 26 ? 20.762 34.359 25.185 1.00 30.56 44 ASP B C 1
ATOM 3995 O O . ASP B 1 26 ? 20.574 35.524 24.811 1.00 27.63 44 ASP B O 1
ATOM 3997 N N . PRO B 1 27 ? 21.876 33.701 24.848 1.00 32.60 45 PRO B N 1
ATOM 3998 C CA . PRO B 1 27 ? 22.968 34.422 24.182 1.00 27.85 45 PRO B CA 1
ATOM 3999 C C . PRO B 1 27 ? 22.816 34.603 22.679 1.00 24.84 45 PRO B C 1
ATOM 4000 O O . PRO B 1 27 ? 23.510 35.462 22.133 1.00 21.35 45 PRO B O 1
ATOM 4004 N N . TYR B 1 28 ? 21.972 33.836 21.982 1.00 22.49 46 TYR B N 1
ATOM 4005 C CA . TYR B 1 28 ? 21.919 33.933 20.522 1.00 23.76 46 TYR B CA 1
ATOM 4006 C C . TYR B 1 28 ? 21.349 35.284 20.105 1.00 23.09 46 TYR B C 1
ATOM 4007 O O . TYR B 1 28 ? 20.233 35.627 20.498 1.00 22.51 46 TYR B O 1
ATOM 4016 N N . GLY B 1 29 ? 22.101 36.018 19.285 1.00 25.31 47 GLY B N 1
ATOM 4017 C CA . GLY B 1 29 ? 21.703 37.352 18.839 1.00 23.94 47 GLY B CA 1
ATOM 4018 C C . GLY B 1 29 ? 21.596 38.399 19.937 1.00 23.62 47 GLY B C 1
ATOM 4019 O O . GLY B 1 29 ? 20.939 39.435 19.742 1.00 22.67 47 GLY B O 1
ATOM 4020 N N . ASN B 1 30 ? 22.182 38.133 21.104 1.00 23.21 48 ASN B N 1
ATOM 4021 C CA . ASN B 1 30 ? 22.125 39.026 22.258 1.00 20.54 48 ASN B CA 1
ATOM 4022 C C . ASN B 1 30 ? 23.281 40.011 22.156 1.00 22.52 48 ASN B C 1
ATOM 4023 O O . ASN B 1 30 ? 24.423 39.713 22.527 1.00 16.99 48 ASN B O 1
ATOM 4028 N N . ALA B 1 31 ? 22.990 41.200 21.645 1.00 21.64 49 ALA B N 1
ATOM 4029 C CA . ALA B 1 31 ? 24.080 42.151 21.420 1.00 21.40 49 ALA B CA 1
ATOM 4030 C C . ALA B 1 31 ? 24.613 42.715 22.727 1.00 19.15 49 ALA B C 1
ATOM 4031 O O . ALA B 1 31 ? 25.781 43.128 22.796 1.00 25.53 49 ALA B O 1
ATOM 4033 N N . ILE B 1 32 ? 23.790 42.733 23.775 1.00 17.26 50 ILE B N 1
ATOM 4034 C CA . ILE B 1 32 ? 24.248 43.217 25.066 1.00 21.28 50 ILE B CA 1
ATOM 4035 C C . ILE B 1 32 ? 25.229 42.227 25.679 1.00 26.94 50 ILE B C 1
ATOM 4036 O O . ILE B 1 32 ? 26.314 42.598 26.145 1.00 18.84 50 ILE B O 1
ATOM 4041 N N . LEU B 1 33 ? 24.864 40.951 25.693 1.00 22.91 51 LEU B N 1
ATOM 4042 C CA . LEU B 1 33 ? 25.740 39.958 26.308 1.00 23.24 51 LEU B CA 1
ATOM 4043 C C . LEU B 1 33 ? 27.065 39.868 25.566 1.00 24.37 51 LEU B C 1
ATOM 4044 O O . LEU B 1 33 ? 28.136 39.890 26.183 1.00 24.12 51 LEU B O 1
ATOM 4049 N N . ASN B 1 34 ? 27.019 39.805 24.234 1.00 24.63 52 ASN B N 1
ATOM 4050 C CA . ASN B 1 34 ? 28.221 39.627 23.437 1.00 25.11 52 ASN B CA 1
ATOM 4051 C C . ASN B 1 34 ? 29.048 40.898 23.291 1.00 26.32 52 ASN B C 1
ATOM 4052 O O . ASN B 1 34 ? 30.238 40.810 23.014 1.00 25.03 52 ASN B O 1
ATOM 4057 N N . ALA B 1 35 ? 28.474 42.075 23.488 1.00 26.75 53 ALA B N 1
ATOM 4058 C CA . ALA B 1 35 ? 29.291 43.282 23.504 1.00 23.09 53 ALA B CA 1
ATOM 4059 C C . ALA B 1 35 ? 30.177 43.347 24.753 1.00 19.16 53 ALA B C 1
ATOM 4060 O O . ALA B 1 35 ? 29.819 42.877 25.831 1.00 19.33 53 ALA B O 1
ATOM 4062 N N . GLN B 1 36 ? 31.355 43.950 24.608 1.00 21.85 54 GLN B N 1
ATOM 4063 C CA . GLN B 1 36 ? 32.117 44.333 25.790 1.00 24.22 54 GLN B CA 1
ATOM 4064 C C . GLN B 1 36 ? 31.343 45.360 26.611 1.00 25.80 54 GLN B C 1
ATOM 4065 O O . GLN B 1 36 ? 31.311 46.531 26.225 1.00 21.07 54 GLN B O 1
ATOM 4071 N N . THR B 1 37 ? 30.719 44.943 27.721 1.00 20.68 55 THR B N 1
ATOM 4072 C CA . THR B 1 37 ? 29.979 45.842 28.613 1.00 20.86 55 THR B CA 1
ATOM 4073 C C . THR B 1 37 ? 30.453 45.685 30.054 1.00 18.76 55 THR B C 1
ATOM 4074 O O . THR B 1 37 ? 29.681 45.327 30.944 1.00 21.94 55 THR B O 1
ATOM 4078 N N . PRO B 1 38 ? 31.737 45.943 30.319 1.00 23.67 56 PRO B N 1
ATOM 4079 C CA . PRO B 1 38 ? 32.262 45.706 31.670 1.00 21.83 56 PRO B CA 1
ATOM 4080 C C . PRO B 1 38 ? 31.642 46.587 32.733 1.00 22.91 56 PRO B C 1
ATOM 4081 O O . PRO B 1 38 ? 31.601 46.188 33.897 1.00 26.55 56 PRO B O 1
ATOM 4085 N N . VAL B 1 39 ? 31.173 47.786 32.387 1.00 21.84 57 VAL B N 1
ATOM 4086 C CA . VAL B 1 39 ? 30.566 48.647 33.395 1.00 23.47 57 VAL B CA 1
ATOM 4087 C C . VAL B 1 39 ? 29.226 48.081 33.847 1.00 24.78 57 VAL B C 1
ATOM 4088 O O . VAL B 1 39 ? 28.992 47.865 35.045 1.00 18.86 57 VAL B O 1
ATOM 4092 N N . MET B 1 40 ? 28.326 47.819 32.899 1.00 23.11 58 MET B N 1
ATOM 4093 C CA . MET B 1 40 ? 27.027 47.269 33.283 1.00 20.54 58 MET B CA 1
ATOM 4094 C C . MET B 1 40 ? 27.156 45.854 33.836 1.00 22.01 58 MET B C 1
ATOM 4095 O O . MET B 1 40 ? 26.342 45.440 34.661 1.00 22.80 58 MET B O 1
ATOM 4100 N N . ASP B 1 41 ? 28.170 45.100 33.409 1.00 21.19 59 ASP B N 1
ATOM 4101 C CA . ASP B 1 41 ? 28.379 43.783 34.011 1.00 25.15 59 ASP B CA 1
ATOM 4102 C C . ASP B 1 41 ? 28.617 43.905 35.507 1.00 24.78 59 ASP B C 1
ATOM 4103 O O . ASP B 1 41 ? 28.237 43.009 36.275 1.00 25.16 59 ASP B O 1
ATOM 4108 N N . LYS B 1 42 ? 29.245 45.005 35.935 1.00 23.41 60 LYS B N 1
ATOM 4109 C CA . LYS B 1 42 ? 29.488 45.246 37.356 1.00 28.79 60 LYS B CA 1
ATOM 4110 C C . LYS B 1 42 ? 28.286 45.913 38.027 1.00 27.56 60 LYS B C 1
ATOM 4111 O O . LYS B 1 42 ? 27.877 45.511 39.123 1.00 28.95 60 LYS B O 1
ATOM 4113 N N . LEU B 1 43 ? 27.696 46.932 37.397 1.00 20.91 61 LEU B N 1
ATOM 4114 C CA . LEU B 1 43 ? 26.536 47.567 38.012 1.00 25.45 61 LEU B CA 1
ATOM 4115 C C . LEU B 1 43 ? 25.406 46.556 38.182 1.00 23.05 61 LEU B C 1
ATOM 4116 O O . LEU B 1 43 ? 24.671 46.584 39.182 1.00 23.63 61 LEU B O 1
ATOM 4121 N N . CYS B 1 44 ? 25.263 45.651 37.215 1.00 22.44 62 CYS B N 1
ATOM 4122 C CA . CYS B 1 44 ? 24.238 44.598 37.258 1.00 27.60 62 CYS B CA 1
ATOM 4123 C C . CYS B 1 44 ? 24.796 43.337 37.921 1.00 29.28 62 CYS B C 1
ATOM 4124 O O . CYS B 1 44 ? 24.850 42.244 37.358 1.00 25.48 62 CYS B O 1
ATOM 4127 N N . SER B 1 45 ? 25.188 43.510 39.167 1.00 26.26 63 SER B N 1
ATOM 4128 C CA . SER B 1 45 ? 25.607 42.391 39.999 1.00 28.13 63 SER B CA 1
ATOM 4129 C C . SER B 1 45 ? 25.402 42.838 41.434 1.00 31.36 63 SER B C 1
ATOM 4130 O O . SER B 1 45 ? 25.165 44.018 41.703 1.00 31.19 63 SER B O 1
ATOM 4133 N N . GLY B 1 46 ? 25.470 41.884 42.354 1.00 34.80 64 GLY B N 1
ATOM 4134 C CA . GLY B 1 46 ? 25.292 42.249 43.750 1.00 33.95 64 GLY B CA 1
ATOM 4135 C C . GLY B 1 46 ? 23.900 42.813 43.984 1.00 29.22 64 GLY B C 1
ATOM 4136 O O . GLY B 1 46 ? 22.887 42.226 43.578 1.00 33.13 64 GLY B O 1
ATOM 4137 N N . ASN B 1 47 ? 23.839 43.956 44.662 1.00 28.67 65 ASN B N 1
ATOM 4138 C CA . ASN B 1 47 ? 22.564 44.621 44.897 1.00 24.93 65 ASN B CA 1
ATOM 4139 C C . ASN B 1 47 ? 22.068 45.323 43.637 1.00 29.79 65 ASN B C 1
ATOM 4140 O O . ASN B 1 47 ? 22.426 46.480 43.373 1.00 30.89 65 ASN B O 1
ATOM 4145 N N . TRP B 1 48 ? 21.245 44.621 42.858 1.00 28.54 66 TRP B N 1
ATOM 4146 C CA . TRP B 1 48 ? 20.529 45.211 41.737 1.00 25.89 66 TRP B CA 1
ATOM 4147 C C . TRP B 1 48 ? 19.216 44.467 41.561 1.00 27.99 66 TRP B C 1
ATOM 4148 O O . TRP B 1 48 ? 19.008 43.394 42.130 1.00 29.28 66 TRP B O 1
ATOM 4159 N N . ALA B 1 49 ? 18.341 45.031 40.739 1.00 23.08 67 ALA B N 1
ATOM 4160 C CA . ALA B 1 49 ? 17.011 44.460 40.523 1.00 24.83 67 ALA B CA 1
ATOM 4161 C C . ALA B 1 49 ? 16.714 44.326 39.036 1.00 28.31 67 ALA B C 1
ATOM 4162 O O . ALA B 1 49 ? 17.394 44.906 38.176 1.00 23.24 67 ALA B O 1
ATOM 4164 N N . GLN B 1 50 ? 15.696 43.519 38.738 1.00 24.78 68 GLN B N 1
ATOM 4165 C CA . GLN B 1 50 ? 15.239 43.307 37.373 1.00 24.32 68 GLN B CA 1
ATOM 4166 C C . GLN B 1 50 ? 13.746 43.557 37.373 1.00 23.63 68 GLN B C 1
ATOM 4167 O O . GLN B 1 50 ? 13.003 42.867 38.076 1.00 23.66 68 GLN B O 1
ATOM 4173 N N . ILE B 1 51 ? 13.309 44.542 36.608 1.00 19.12 69 ILE B N 1
ATOM 4174 C CA . ILE B 1 51 ? 11.941 45.031 36.744 1.00 20.83 69 ILE B CA 1
ATOM 4175 C C . ILE B 1 51 ? 11.230 44.918 35.406 1.00 19.19 69 ILE B C 1
ATOM 4176 O O . ILE B 1 51 ? 11.849 44.861 34.339 1.00 20.04 69 ILE B O 1
ATOM 4181 N N . GLU B 1 52 ? 9.900 44.826 35.481 1.00 19.55 70 GLU B N 1
ATOM 4182 C CA . GLU B 1 52 ? 9.075 44.602 34.307 1.00 19.61 70 GLU B CA 1
ATOM 4183 C C . GLU B 1 52 ? 8.788 45.908 33.581 1.00 19.39 70 GLU B C 1
ATOM 4184 O O . GLU B 1 52 ? 8.642 46.968 34.191 1.00 19.62 70 GLU B O 1
ATOM 4190 N N . ALA B 1 53 ? 8.692 45.802 32.257 1.00 17.84 71 ALA B N 1
ATOM 4191 C CA . ALA B 1 53 ? 8.544 46.953 31.377 1.00 22.47 71 ALA B CA 1
ATOM 4192 C C . ALA B 1 53 ? 7.643 46.614 30.195 1.00 23.39 71 ALA B C 1
ATOM 4193 O O . ALA B 1 53 ? 7.721 47.266 29.149 1.00 19.99 71 ALA B O 1
ATOM 4195 N N . HIS B 1 54 ? 6.771 45.618 30.332 1.00 20.73 72 HIS B N 1
ATOM 4196 C CA . HIS B 1 54 ? 5.920 45.221 29.230 1.00 20.28 72 HIS B CA 1
ATOM 4197 C C . HIS B 1 54 ? 4.563 44.830 29.802 1.00 20.55 72 HIS B C 1
ATOM 4198 O O . HIS B 1 54 ? 4.385 44.697 31.023 1.00 18.38 72 HIS B O 1
ATO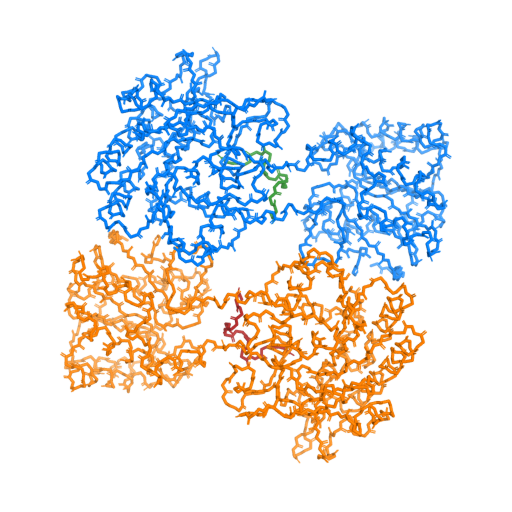M 4205 N N . GLY B 1 55 ? 3.608 44.675 28.894 1.00 20.40 73 GLY B N 1
ATOM 4206 C CA . GLY B 1 55 ? 2.288 44.158 29.242 1.00 23.30 73 GLY B CA 1
ATOM 4207 C C . GLY B 1 55 ? 1.625 44.902 30.382 1.00 22.19 73 GLY B C 1
ATOM 4208 O O . GLY B 1 55 ? 1.753 46.121 30.520 1.00 21.70 73 GLY B O 1
ATOM 4209 N N . LEU B 1 56 ? 0.867 44.152 31.204 1.00 20.63 74 LEU B N 1
ATOM 4210 C CA . LEU B 1 56 ? 0.047 44.766 32.254 1.00 21.31 74 LEU B CA 1
ATOM 4211 C C . LEU B 1 56 ? 0.880 45.437 33.324 1.00 19.98 74 LEU B C 1
ATOM 4212 O O . LEU B 1 56 ? 0.364 46.280 34.067 1.00 20.87 74 LEU B O 1
ATOM 4217 N N . HIS B 1 57 ? 2.164 45.079 33.422 1.00 21.84 75 HIS B N 1
ATOM 4218 C CA . HIS B 1 57 ? 3.051 45.737 34.362 1.00 21.75 75 HIS B CA 1
ATOM 4219 C C . HIS B 1 57 ? 3.196 47.225 34.059 1.00 15.02 75 HIS B C 1
ATOM 4220 O O . HIS B 1 57 ? 3.474 48.017 34.970 1.00 20.72 75 HIS B O 1
ATOM 4227 N N . VAL B 1 58 ? 3.062 47.610 32.792 1.00 19.08 76 VAL B N 1
ATOM 4228 C CA . VAL B 1 58 ? 3.142 49.011 32.398 1.00 20.18 76 VAL B CA 1
ATOM 4229 C C . VAL B 1 58 ? 1.832 49.483 31.776 1.00 24.36 76 VAL B C 1
ATOM 4230 O O . VAL B 1 58 ? 1.814 50.455 31.022 1.00 20.99 76 VAL B O 1
ATOM 4234 N N . GLY B 1 59 ? 0.732 48.790 32.073 1.00 19.63 77 GLY B N 1
ATOM 4235 C CA . GLY B 1 59 ? -0.573 49.256 31.664 1.00 19.41 77 GLY B CA 1
ATOM 4236 C C . GLY B 1 59 ? -0.999 48.884 30.264 1.00 24.35 77 GLY B C 1
ATOM 4237 O O . GLY B 1 59 ? -2.008 49.417 29.774 1.00 24.90 77 GLY B O 1
ATOM 4238 N N . LEU B 1 60 ? -0.286 48.003 29.613 1.00 21.77 78 LEU B N 1
ATOM 4239 C CA . LEU B 1 60 ? -0.558 47.522 28.277 1.00 19.55 78 LEU B CA 1
ATOM 4240 C C . LEU B 1 60 ? -1.253 46.169 28.330 1.00 24.45 78 LEU B C 1
ATOM 4241 O O . LEU B 1 60 ? -1.164 45.456 29.336 1.00 21.14 78 LEU B O 1
ATOM 4246 N N . PRO B 1 61 ? -1.925 45.769 27.245 1.00 23.89 79 PRO B N 1
ATOM 4247 C CA . PRO B 1 61 ? -2.514 44.423 27.199 1.00 23.18 79 PRO B CA 1
ATOM 4248 C C . PRO B 1 61 ? -1.479 43.351 27.493 1.00 29.46 79 PRO B C 1
ATOM 4249 O O . PRO B 1 61 ? -0.290 43.505 27.208 1.00 28.92 79 PRO B O 1
ATOM 4253 N N . GLU B 1 62 ? -1.956 42.251 28.064 1.00 29.78 80 GLU B N 1
ATOM 4254 C CA . GLU B 1 62 ? -1.067 41.164 28.438 1.00 30.11 80 GLU B CA 1
ATOM 4255 C C . GLU B 1 62 ? -0.277 40.680 27.231 1.00 26.05 80 GLU B C 1
ATOM 4256 O O . GLU B 1 62 ? -0.801 40.551 26.123 1.00 27.77 80 GLU B O 1
ATOM 4262 N N . GLY B 1 63 ? 1.013 40.457 27.439 1.00 27.13 81 GLY B N 1
ATOM 4263 C CA . GLY B 1 63 ? 1.853 39.917 26.396 1.00 29.34 81 GLY B CA 1
ATOM 4264 C C . GLY B 1 63 ? 2.360 40.910 25.372 1.00 31.45 81 GLY B C 1
ATOM 4265 O O . GLY B 1 63 ? 3.067 40.500 24.443 1.00 30.00 81 GLY B O 1
ATOM 4266 N N . LEU B 1 64 ? 2.035 42.196 25.509 1.00 25.61 82 LEU B N 1
ATOM 4267 C CA . LEU B 1 64 ? 2.459 43.213 24.554 1.00 27.75 82 LEU B CA 1
ATOM 4268 C C . LEU B 1 64 ? 3.811 43.797 24.974 1.00 20.57 82 LEU B C 1
ATOM 4269 O O . LEU B 1 64 ? 3.977 44.226 26.118 1.00 21.31 82 LEU B O 1
ATOM 4274 N N . MET B 1 65 ? 4.754 43.845 24.038 1.00 24.66 83 MET B N 1
ATOM 4275 C CA . MET B 1 65 ? 6.081 44.388 24.335 1.00 21.87 83 MET B CA 1
ATOM 4276 C C . MET B 1 65 ? 5.974 45.867 24.721 1.00 25.32 83 MET B C 1
ATOM 4277 O O . MET B 1 65 ? 5.031 46.563 24.335 1.00 21.05 83 MET B O 1
ATOM 4282 N N . GLY B 1 66 ? 6.941 46.338 25.510 1.00 23.08 84 GLY B N 1
ATOM 4283 C CA . GLY B 1 66 ? 7.010 47.742 25.873 1.00 25.46 84 GLY B CA 1
ATOM 4284 C C . GLY B 1 66 ? 7.483 48.598 24.704 1.00 22.13 84 GLY B C 1
ATOM 4285 O O . GLY B 1 66 ? 7.733 48.115 23.599 1.00 21.41 84 GLY B O 1
ATOM 4286 N N . ASN B 1 67 ? 7.604 49.905 24.960 1.00 17.14 85 ASN B N 1
ATOM 4287 C CA . ASN B 1 67 ? 8.098 50.837 23.952 1.00 14.39 85 ASN B CA 1
ATOM 4288 C C . ASN B 1 67 ? 8.540 52.128 24.651 1.00 14.27 85 ASN B C 1
ATOM 4289 O O . ASN B 1 67 ? 8.419 52.284 25.871 1.00 14.43 85 ASN B O 1
ATOM 4294 N N . SER B 1 68 ? 9.109 53.034 23.867 1.00 19.22 86 SER B N 1
ATOM 4295 C CA . SER B 1 68 ? 9.769 54.196 24.458 1.00 18.85 86 SER B CA 1
ATOM 4296 C C . SER B 1 68 ? 8.750 55.139 25.095 1.00 18.73 86 SER B C 1
ATOM 4297 O O . SER B 1 68 ? 9.001 55.712 26.166 1.00 17.67 86 SER B O 1
ATOM 4300 N N . GLU B 1 69 ? 7.585 55.297 24.467 1.00 17.83 87 GLU B N 1
ATOM 4301 C CA . GLU B 1 69 ? 6.595 56.246 24.973 1.00 17.70 87 GLU B CA 1
ATOM 4302 C C . GLU B 1 69 ? 5.947 55.734 26.258 1.00 17.91 87 GLU B C 1
ATOM 4303 O O . GLU B 1 69 ? 5.932 56.422 27.286 1.00 16.91 87 GLU B O 1
ATOM 4309 N N . VAL B 1 70 ? 5.473 54.486 26.239 1.00 19.56 88 VAL B N 1
ATOM 4310 C CA . VAL B 1 70 ? 4.952 53.857 27.446 1.00 13.03 88 VAL B CA 1
ATOM 4311 C C . VAL B 1 70 ? 6.011 53.812 28.543 1.00 18.32 88 VAL B C 1
ATOM 4312 O O . VAL B 1 70 ? 5.730 54.065 29.728 1.00 18.57 88 VAL B O 1
ATOM 4316 N N . GLY B 1 71 ? 7.232 53.434 28.176 1.00 17.22 89 GLY B N 1
ATOM 4317 C CA . GLY B 1 71 ? 8.262 53.218 29.180 1.00 16.30 89 GLY B CA 1
ATOM 4318 C C . GLY B 1 71 ? 8.656 54.490 29.907 1.00 15.08 89 GLY B C 1
ATOM 4319 O O . GLY B 1 71 ? 8.728 54.515 31.130 1.00 16.04 89 GLY B O 1
ATOM 4320 N N . HIS B 1 72 ? 8.902 55.573 29.164 1.00 15.77 90 HIS B N 1
ATOM 4321 C CA . HIS B 1 72 ? 9.250 56.831 29.821 1.00 21.31 90 HIS B CA 1
ATOM 4322 C C . HIS B 1 72 ? 8.063 57.423 30.588 1.00 17.58 90 HIS B C 1
ATOM 4323 O O . HIS B 1 72 ? 8.242 58.033 31.654 1.00 17.75 90 HIS B O 1
ATOM 4330 N N . LEU B 1 73 ? 6.852 57.263 30.057 1.00 20.95 91 LEU B N 1
ATOM 4331 C CA . LEU B 1 73 ? 5.657 57.672 30.788 1.00 18.99 91 LEU B CA 1
ATOM 4332 C C . LEU B 1 73 ? 5.594 56.995 32.156 1.00 21.03 91 LEU B C 1
ATOM 4333 O O . LEU B 1 73 ? 5.440 57.664 33.188 1.00 20.52 91 LEU B O 1
ATOM 4338 N N . ASN B 1 74 ? 5.754 55.659 32.186 1.00 20.13 92 ASN B N 1
ATOM 4339 C CA . ASN B 1 74 ? 5.650 54.929 33.448 1.00 18.03 92 ASN B CA 1
ATOM 4340 C C . ASN B 1 74 ? 6.804 55.241 34.397 1.00 21.64 92 ASN B C 1
ATOM 4341 O O . ASN B 1 74 ? 6.594 55.372 35.612 1.00 22.00 92 ASN B O 1
ATOM 4346 N N . ILE B 1 75 ? 8.042 55.316 33.887 1.00 17.09 93 ILE B N 1
ATOM 4347 C CA . ILE B 1 75 ? 9.160 55.678 34.752 1.00 17.41 93 ILE B CA 1
ATOM 4348 C C . ILE B 1 75 ? 8.919 57.048 35.376 1.00 19.44 93 ILE B C 1
ATOM 4349 O O . ILE B 1 75 ? 9.124 57.259 36.579 1.00 22.17 93 ILE B O 1
ATOM 4354 N N . GLY B 1 76 ? 8.532 58.016 34.554 1.00 19.25 94 GLY B N 1
ATOM 4355 C CA . GLY B 1 76 ? 8.355 59.364 35.065 1.00 19.81 94 GLY B CA 1
ATOM 4356 C C . GLY B 1 76 ? 7.171 59.512 36.007 1.00 24.62 94 GLY B C 1
ATOM 4357 O O . GLY B 1 76 ? 7.177 60.399 36.866 1.00 23.35 94 GLY B O 1
ATOM 4358 N N . ALA B 1 77 ? 6.174 58.646 35.884 1.00 19.27 95 ALA B N 1
ATOM 4359 C CA . ALA B 1 77 ? 4.888 58.847 36.555 1.00 22.40 95 ALA B CA 1
ATOM 4360 C C . ALA B 1 77 ? 4.840 58.272 37.968 1.00 24.87 95 ALA B C 1
ATOM 4361 O O . ALA B 1 77 ? 4.085 58.777 38.808 1.00 25.72 95 ALA B O 1
ATOM 4363 N N . GLY B 1 78 ? 5.608 57.226 38.258 1.00 21.18 96 GLY B N 1
ATOM 4364 C CA . GLY B 1 78 ? 5.537 56.629 39.576 1.00 21.15 96 GLY B CA 1
ATOM 4365 C C . GLY B 1 78 ? 4.234 55.885 39.821 1.00 23.77 96 GLY B C 1
ATOM 4366 O O . GLY B 1 78 ? 3.824 55.711 40.975 1.00 27.27 96 GLY B O 1
ATOM 4367 N N . ARG B 1 79 ? 3.585 55.427 38.759 1.00 24.84 97 ARG B N 1
ATOM 4368 C CA . ARG B 1 79 ? 2.310 54.715 38.835 1.00 25.74 97 ARG B CA 1
ATOM 4369 C C . ARG B 1 79 ? 2.115 54.019 37.503 1.00 20.74 97 ARG B C 1
ATOM 4370 O O . ARG B 1 79 ? 2.700 54.415 36.495 1.00 22.20 97 ARG B O 1
ATOM 4378 N N . VAL B 1 80 ? 1.281 52.978 37.487 1.00 22.89 98 VAL B N 1
ATOM 4379 C CA . VAL B 1 80 ? 0.892 52.428 36.201 1.00 19.66 98 VAL B CA 1
ATOM 4380 C C . VAL B 1 80 ? -0.085 53.373 35.535 1.00 31.87 98 VAL B C 1
ATOM 4381 O O . VAL B 1 80 ? -1.078 53.796 36.143 1.00 31.12 98 VAL B O 1
ATOM 4385 N N . ILE B 1 81 ? 0.160 53.662 34.267 1.00 26.60 99 ILE B N 1
ATOM 4386 C CA . ILE B 1 81 ? -0.786 54.386 33.432 1.00 26.09 99 ILE B CA 1
ATOM 4387 C C . ILE B 1 81 ? -1.458 53.359 32.538 1.00 30.32 99 ILE B C 1
ATOM 4388 O O . ILE B 1 81 ? -0.805 52.734 31.693 1.00 23.48 99 ILE B O 1
ATOM 4393 N N . TYR B 1 82 ? -2.768 53.172 32.708 1.00 25.86 100 TYR B N 1
ATOM 4394 C CA . TYR B 1 82 ? -3.431 52.117 31.968 1.00 26.42 100 TYR B CA 1
ATOM 4395 C C . TYR B 1 82 ? -3.771 52.598 30.570 1.00 23.34 100 TYR B C 1
ATOM 4396 O O . TYR B 1 82 ? -4.404 53.645 30.393 1.00 27.84 100 TYR B O 1
ATOM 4405 N N . GLN B 1 83 ? -3.358 51.818 29.584 1.00 19.86 101 GLN B N 1
ATOM 4406 C CA . GLN B 1 83 ? -3.741 52.087 28.216 1.00 21.74 101 GLN B CA 1
ATOM 4407 C C . GLN B 1 83 ? -5.258 51.900 28.072 1.00 27.55 101 GLN B C 1
ATOM 4408 O O . GLN B 1 83 ? -5.868 51.058 28.740 1.00 23.51 101 GLN B O 1
ATOM 4414 N N . ASP B 1 84 ? -5.859 52.698 27.187 1.00 22.11 102 ASP B N 1
ATOM 4415 C CA . ASP B 1 84 ? -7.320 52.741 27.058 1.00 27.12 102 ASP B CA 1
ATOM 4416 C C . ASP B 1 84 ? -7.976 51.361 27.127 1.00 23.05 102 ASP B C 1
ATOM 4417 O O . ASP B 1 84 ? -8.983 51.173 27.822 1.00 29.63 102 ASP B O 1
ATOM 4422 N N . ILE B 1 85 ? -7.453 50.411 26.350 1.00 25.26 103 ILE B N 1
ATOM 4423 C CA . ILE B 1 85 ? -8.078 49.090 26.214 1.00 27.59 103 ILE B CA 1
ATOM 4424 C C . ILE B 1 85 ? -8.101 48.374 27.557 1.00 27.33 103 ILE B C 1
ATOM 4425 O O . ILE B 1 85 ? -9.126 47.812 27.968 1.00 25.17 103 ILE B O 1
ATOM 4430 N N . VAL B 1 86 ? -6.954 48.347 28.242 1.00 27.33 104 VAL B N 1
ATOM 4431 C CA . VAL B 1 86 ? -6.855 47.712 29.554 1.00 27.49 104 VAL B CA 1
ATOM 4432 C C . VAL B 1 86 ? -7.783 48.397 30.541 1.00 21.68 104 VAL B C 1
ATOM 4433 O O . VAL B 1 86 ? -8.481 47.752 31.340 1.00 27.23 104 VAL B O 1
ATOM 4437 N N . ARG B 1 87 ? -7.805 49.718 30.506 1.00 21.27 105 ARG B N 1
ATOM 4438 C CA . ARG B 1 87 ? -8.617 50.474 31.444 1.00 28.57 105 ARG B CA 1
ATOM 4439 C C . ARG B 1 87 ? -10.101 50.180 31.262 1.00 24.34 105 ARG B C 1
ATOM 4440 O O . ARG B 1 87 ? -10.839 49.982 32.233 1.00 25.80 105 ARG B O 1
ATOM 4448 N N . ILE B 1 88 ? -10.556 50.139 30.022 1.00 24.01 106 ILE B N 1
ATOM 4449 C CA . ILE B 1 88 ? -11.964 49.848 29.794 1.00 25.31 106 ILE B CA 1
ATOM 4450 C C . ILE B 1 88 ? -12.272 48.395 30.159 1.00 25.03 106 ILE B C 1
ATOM 4451 O O . ILE B 1 88 ? -13.290 48.100 30.803 1.00 25.39 106 ILE B O 1
ATOM 4456 N N . ASN B 1 89 ? -11.392 47.472 29.772 1.00 25.86 107 ASN B N 1
ATOM 4457 C CA . ASN B 1 89 ? -11.613 46.054 30.079 1.00 28.22 107 ASN B CA 1
ATOM 4458 C C . ASN B 1 89 ? -11.664 45.809 31.585 1.00 27.78 107 ASN B C 1
ATOM 4459 O O . ASN B 1 89 ? -12.470 44.998 32.068 1.00 27.60 107 ASN B O 1
ATOM 4464 N N . LEU B 1 90 ? -10.836 46.516 32.354 1.00 29.80 108 LEU B N 1
ATOM 4465 C CA . LEU B 1 90 ? -10.949 46.427 33.808 1.00 33.88 108 LEU B CA 1
ATOM 4466 C C . LEU B 1 90 ? -12.302 46.932 34.293 1.00 36.57 108 LEU B C 1
ATOM 4467 O O . LEU B 1 90 ? -12.903 46.342 35.200 1.00 30.45 108 LEU B O 1
ATOM 4472 N N . ALA B 1 91 ? -12.788 48.040 33.722 1.00 27.82 109 ALA B N 1
ATOM 4473 C CA . ALA B 1 91 ? -14.081 48.562 34.132 1.00 24.57 109 ALA B CA 1
ATOM 4474 C C . ALA B 1 91 ? -15.167 47.516 33.939 1.00 26.31 109 ALA B C 1
ATOM 4475 O O . ALA B 1 91 ? -15.968 47.262 34.845 1.00 26.85 109 ALA B O 1
ATOM 4477 N N . VAL B 1 92 ? -15.200 46.906 32.751 1.00 26.01 110 VAL B N 1
ATOM 4478 C CA . VAL B 1 92 ? -16.171 45.863 32.447 1.00 27.06 110 VAL B CA 1
ATOM 4479 C C . VAL B 1 92 ? -16.018 44.698 33.416 1.00 34.93 110 VAL B C 1
ATOM 4480 O O . VAL B 1 92 ? -16.991 44.239 34.031 1.00 33.17 110 VAL B O 1
ATOM 4484 N N . LYS B 1 93 ? -14.785 44.204 33.556 1.00 31.02 111 LYS B N 1
ATOM 4485 C CA . LYS B 1 93 ? -14.500 43.069 34.434 1.00 37.73 111 LYS B CA 1
ATOM 4486 C C . LYS B 1 93 ? -15.040 43.308 35.836 1.00 36.31 111 LYS B C 1
ATOM 4487 O O . LYS B 1 93 ? -15.600 42.401 36.463 1.00 37.71 111 LYS B O 1
ATOM 4491 N N . ASN B 1 94 ? -14.879 44.526 36.345 1.00 34.28 112 ASN B N 1
ATOM 4492 C CA . ASN B 1 94 ? -15.248 44.865 37.710 1.00 40.24 112 ASN B CA 1
ATOM 4493 C C . ASN B 1 94 ? -16.638 45.484 37.830 1.00 32.11 112 ASN B C 1
ATOM 4494 O O . ASN B 1 94 ? -16.962 46.028 38.885 1.00 33.12 112 ASN B O 1
ATOM 4499 N N . ASN B 1 95 ? -17.466 45.401 36.786 1.00 37.07 113 ASN B N 1
ATOM 4500 C CA . ASN B 1 95 ? -18.830 45.951 36.811 1.00 33.23 113 ASN B CA 1
ATOM 4501 C C . ASN B 1 95 ? -18.831 47.433 37.185 1.00 32.76 113 ASN B C 1
ATOM 4502 O O . ASN B 1 95 ? -19.644 47.904 37.985 1.00 35.57 113 ASN B O 1
ATOM 4507 N N . LYS B 1 96 ? -17.920 48.185 36.581 1.00 34.10 114 LYS B N 1
ATOM 4508 C CA . LYS B 1 96 ? -17.754 49.593 36.882 1.00 29.64 114 LYS B CA 1
ATOM 4509 C C . LYS B 1 96 ? -18.366 50.510 35.831 1.00 29.91 114 LYS B C 1
ATOM 4510 O O . LYS B 1 96 ? -18.225 51.729 35.951 1.00 27.76 114 LYS B O 1
ATOM 4514 N N . PHE B 1 97 ? -19.050 49.972 34.812 1.00 26.98 115 PHE B N 1
ATOM 4515 C CA . PHE B 1 97 ? -19.802 50.860 33.926 1.00 26.15 115 PHE B CA 1
ATOM 4516 C C . PHE B 1 97 ? -20.988 51.481 34.664 1.00 27.91 115 PHE B C 1
ATOM 4517 O O . PHE B 1 97 ? -21.268 52.678 34.525 1.00 22.23 115 PHE B O 1
ATOM 4525 N N . VAL B 1 98 ? -21.684 50.692 35.485 1.00 26.29 116 VAL B N 1
ATOM 4526 C CA . VAL B 1 98 ? -22.915 51.188 36.079 1.00 25.39 116 VAL B CA 1
ATOM 4527 C C . VAL B 1 98 ? -22.641 52.306 37.088 1.00 28.14 116 VAL B C 1
ATOM 4528 O O . VAL B 1 98 ? -23.536 53.111 37.380 1.00 29.32 116 VAL B O 1
ATOM 4532 N N . THR B 1 99 ? -21.406 52.445 37.569 1.00 27.81 117 THR B N 1
ATOM 4533 C CA . THR B 1 99 ? -21.044 53.562 38.434 1.00 28.65 117 THR B CA 1
ATOM 4534 C C . THR B 1 99 ? -20.168 54.603 37.740 1.00 26.38 117 THR B C 1
ATOM 4535 O O . THR B 1 99 ? -19.728 55.557 38.396 1.00 29.62 117 THR B O 1
ATOM 4539 N N . ASN B 1 100 ? -19.904 54.442 36.442 1.00 23.07 118 ASN B N 1
ATOM 4540 C CA . ASN B 1 100 ? -19.105 55.397 35.682 1.00 24.57 118 ASN B CA 1
ATOM 4541 C C . ASN B 1 100 ? -19.753 56.780 35.681 1.00 27.15 118 ASN B C 1
ATOM 4542 O O . ASN B 1 100 ? -20.924 56.937 35.305 1.00 19.59 118 ASN B O 1
ATOM 4547 N N . GLU B 1 101 ? -18.966 57.792 36.068 1.00 22.90 119 GLU B N 1
ATOM 4548 C CA . GLU B 1 101 ? -19.523 59.120 36.316 1.00 24.56 119 GLU B CA 1
ATOM 4549 C C . GLU B 1 101 ? -20.189 59.698 35.068 1.00 24.43 119 GLU B C 1
ATOM 4550 O O . GLU B 1 101 ? -21.309 60.213 35.135 1.00 25.78 119 GLU B O 1
ATOM 4552 N N . SER B 1 102 ? -19.519 59.624 33.920 1.00 19.82 120 SER B N 1
ATOM 4553 C CA . SER B 1 102 ? -20.101 60.170 32.700 1.00 22.49 120 SER B CA 1
ATOM 4554 C C . SER B 1 102 ? -21.252 59.314 32.159 1.00 18.92 120 SER B C 1
ATOM 4555 O O . SER B 1 102 ? -22.208 59.862 31.594 1.00 23.08 120 SER B O 1
ATOM 4558 N N . LEU B 1 103 ? -21.186 57.985 32.299 1.00 20.44 121 LEU B N 1
ATOM 4559 C CA . LEU B 1 103 ? -22.322 57.170 31.863 1.00 23.21 121 LEU B CA 1
ATOM 4560 C C . LEU B 1 103 ? -23.567 57.466 32.689 1.00 23.73 121 LEU B C 1
ATOM 4561 O O . LEU B 1 103 ? -24.678 57.552 32.145 1.00 20.93 121 LEU B O 1
ATOM 4566 N N . VAL B 1 104 ? -23.409 57.583 34.008 1.00 21.51 122 VAL B N 1
ATOM 4567 C CA . VAL B 1 104 ? -24.531 57.943 34.870 1.00 22.01 122 VAL B CA 1
ATOM 4568 C C . VAL B 1 104 ? -25.071 59.314 34.479 1.00 22.84 122 VAL B C 1
ATOM 4569 O O . VAL B 1 104 ? -26.286 59.539 34.458 1.00 21.18 122 VAL B O 1
ATOM 4573 N N . ASP B 1 105 ? -24.178 60.238 34.126 1.00 19.77 123 ASP B N 1
ATOM 4574 C CA . ASP B 1 105 ? -24.601 61.555 33.655 1.00 22.55 123 ASP B CA 1
ATOM 4575 C C . ASP B 1 105 ? -25.447 61.448 32.388 1.00 19.42 123 ASP B C 1
ATOM 4576 O O . ASP B 1 105 ? -26.515 62.065 32.289 1.00 20.75 123 ASP B O 1
ATOM 4581 N N . ALA B 1 106 ? -24.991 60.659 31.408 1.00 19.40 124 ALA B N 1
ATOM 4582 C CA . ALA B 1 106 ? -25.751 60.531 30.165 1.00 23.99 124 ALA B CA 1
ATOM 4583 C C . ALA B 1 106 ? -27.120 59.907 30.417 1.00 20.87 124 ALA B C 1
ATOM 4584 O O . ALA B 1 106 ? -28.132 60.336 29.839 1.00 20.14 124 ALA B O 1
ATOM 4586 N N . CYS B 1 107 ? -27.158 58.861 31.241 1.00 18.74 125 CYS B N 1
ATOM 4587 C CA . CYS B 1 107 ? -28.426 58.198 31.544 1.00 21.34 125 CYS B CA 1
ATOM 4588 C C . CYS B 1 107 ? -29.357 59.115 32.323 1.00 23.73 125 CYS B C 1
ATOM 4589 O O . CYS B 1 107 ? -30.573 59.119 32.081 1.00 20.02 125 CYS B O 1
ATOM 4592 N N . ASP B 1 108 ? -28.813 59.894 33.258 1.00 20.67 126 ASP B N 1
ATOM 4593 C CA . ASP B 1 108 ? -29.626 60.878 33.969 1.00 22.40 126 ASP B CA 1
ATOM 4594 C C . ASP B 1 108 ? -30.178 61.938 33.026 1.00 24.54 126 ASP B C 1
ATOM 4595 O O . ASP B 1 108 ? -31.330 62.372 33.175 1.00 23.51 126 ASP B O 1
ATOM 4600 N N . ARG B 1 109 ? -29.384 62.372 32.044 1.00 23.06 127 ARG B N 1
ATOM 4601 C CA . ARG B 1 109 ? -29.915 63.347 31.092 1.00 23.07 127 ARG B CA 1
ATOM 4602 C C . ARG B 1 109 ? -31.099 62.767 30.325 1.00 22.68 127 ARG B C 1
ATOM 4603 O O . ARG B 1 109 ? -32.125 63.438 30.140 1.00 23.24 127 ARG B O 1
ATOM 4611 N N . ALA B 1 110 ? -30.987 61.510 29.899 1.00 21.69 128 ALA B N 1
ATOM 4612 C CA . ALA B 1 110 ? -32.092 60.883 29.185 1.00 22.19 128 ALA B CA 1
ATOM 4613 C C . ALA B 1 110 ? -33.305 60.726 30.091 1.00 21.33 128 ALA B C 1
ATOM 4614 O O . ALA B 1 110 ? -34.424 61.088 29.709 1.00 22.71 128 ALA B O 1
ATOM 4616 N N . LYS B 1 111 ? -33.087 60.275 31.327 1.00 20.48 129 LYS B N 1
ATOM 4617 C CA . LYS B 1 111 ? -34.195 60.064 32.258 1.00 24.36 129 LYS B CA 1
ATOM 4618 C C . LYS B 1 111 ? -34.884 61.375 32.635 1.00 25.68 129 LYS B C 1
ATOM 4619 O O . LYS B 1 111 ? -36.114 61.415 32.792 1.00 27.03 129 LYS B O 1
ATOM 4625 N N . ASN B 1 112 ? -34.121 62.449 32.818 1.00 21.08 130 ASN B N 1
ATOM 4626 C CA . ASN B 1 112 ? -34.703 63.740 33.156 1.00 22.87 130 ASN B CA 1
ATOM 4627 C C . ASN B 1 112 ? -35.211 64.481 31.939 1.00 24.30 130 ASN B C 1
ATOM 4628 O O . ASN B 1 112 ? -35.920 65.483 32.097 1.00 26.93 130 ASN B O 1
ATOM 4633 N N . GLY B 1 113 ? -34.895 63.999 30.742 1.00 25.87 131 GLY B N 1
ATOM 4634 C CA . GLY B 1 113 ? -35.374 64.605 29.512 1.00 28.14 131 GLY B CA 1
ATOM 4635 C C . GLY B 1 113 ? -36.362 63.742 28.746 1.00 24.78 131 GLY B C 1
ATOM 4636 O O . GLY B 1 113 ? -37.384 63.316 29.301 1.00 21.81 131 GLY B O 1
ATOM 4637 N N . ASN B 1 114 ? -36.089 63.471 27.469 1.00 21.24 132 ASN B N 1
ATOM 4638 C CA . ASN B 1 114 ? -37.077 62.807 26.631 1.00 21.61 132 ASN B CA 1
ATOM 4639 C C . ASN B 1 114 ? -36.972 61.281 26.673 1.00 20.34 132 ASN B C 1
ATOM 4640 O O . ASN B 1 114 ? -37.720 60.609 25.960 1.00 20.02 132 ASN B O 1
ATOM 4645 N N . GLY B 1 115 ? -36.114 60.735 27.527 1.00 18.69 133 GLY B N 1
ATOM 4646 C CA . GLY B 1 115 ? -35.948 59.310 27.724 1.00 20.00 133 GLY B CA 1
ATOM 4647 C C . GLY B 1 115 ? -35.109 58.578 26.693 1.00 18.91 133 GLY B C 1
ATOM 4648 O O . GLY B 1 115 ? -34.955 57.343 26.805 1.00 18.67 133 GLY B O 1
ATOM 4649 N N . ARG B 1 116 ? -34.545 59.282 25.705 1.00 21.24 134 ARG B N 1
ATOM 4650 C CA . ARG B 1 116 ? -33.979 58.646 24.520 1.00 21.76 134 ARG B CA 1
ATOM 4651 C C . ARG B 1 116 ? -32.455 58.750 24.493 1.00 19.48 134 ARG B C 1
ATOM 4652 O O . ARG B 1 116 ? -31.888 59.854 24.522 1.00 16.72 134 ARG B O 1
ATOM 4660 N N . LEU B 1 117 ? -31.810 57.597 24.378 1.00 17.00 135 LEU B N 1
ATOM 4661 C CA . LEU B 1 117 ? -30.353 57.492 24.317 1.00 20.04 135 LEU B CA 1
ATOM 4662 C C . LEU B 1 117 ? -29.934 56.656 23.115 1.00 18.35 135 LEU B C 1
ATOM 4663 O O . LEU B 1 117 ? -30.592 55.663 22.777 1.00 16.35 135 LEU B O 1
ATOM 4668 N N . HIS B 1 118 ? -28.784 57.014 22.519 1.00 15.70 136 HIS B N 1
ATOM 4669 C CA . HIS B 1 118 ? -28.225 56.318 21.370 1.00 22.64 136 HIS B CA 1
ATOM 4670 C C . HIS B 1 118 ? -26.808 55.839 21.670 1.00 17.42 136 HIS B C 1
ATOM 4671 O O . HIS B 1 118 ? -26.044 56.529 22.357 1.00 19.69 136 HIS B O 1
ATOM 4678 N N . LEU B 1 119 ? -26.473 54.659 21.144 1.00 17.67 137 LEU B N 1
ATOM 4679 C CA . LEU B 1 119 ? -25.126 54.094 21.138 1.00 15.47 137 LEU B CA 1
ATOM 4680 C C . LEU B 1 119 ? -24.684 53.967 19.693 1.00 17.43 137 LEU B C 1
ATOM 4681 O O . LEU B 1 119 ? -25.431 53.437 18.874 1.00 19.34 137 LEU B O 1
ATOM 4686 N N . ALA B 1 120 ? -23.479 54.444 19.372 1.00 14.36 138 ALA B N 1
ATOM 4687 C CA . ALA B 1 120 ? -22.983 54.356 18.008 1.00 17.65 138 ALA B CA 1
ATOM 4688 C C . ALA B 1 120 ? -21.507 53.978 18.022 1.00 16.47 138 ALA B C 1
ATOM 4689 O O . ALA B 1 120 ? -20.754 54.465 18.868 1.00 17.10 138 ALA B O 1
ATOM 4691 N N . GLY B 1 121 ? -21.102 53.120 17.092 1.00 19.53 139 GLY B N 1
ATOM 4692 C CA . GLY B 1 121 ? -19.696 52.763 16.991 1.00 17.60 139 GLY B CA 1
ATOM 4693 C C . GLY B 1 121 ? -19.484 51.538 16.124 1.00 17.11 139 GLY B C 1
ATOM 4694 O O . GLY B 1 121 ? -20.421 50.951 15.577 1.00 13.42 139 GLY B O 1
ATOM 4695 N N . LEU B 1 122 ? -18.214 51.158 16.023 1.00 17.34 140 LEU B N 1
ATOM 4696 C CA . LEU B 1 122 ? -17.782 50.065 15.153 1.00 16.01 140 LEU B CA 1
ATOM 4697 C C . LEU B 1 122 ? -18.110 48.751 15.833 1.00 15.69 140 LEU B C 1
ATOM 4698 O O . LEU B 1 122 ? -17.640 48.511 16.943 1.00 18.81 140 LEU B O 1
ATOM 4703 N N . VAL B 1 123 ? -18.936 47.921 15.206 1.00 20.22 141 VAL B N 1
ATOM 4704 C CA . VAL B 1 123 ? -19.378 46.692 15.864 1.00 17.95 141 VAL B CA 1
ATOM 4705 C C . VAL B 1 123 ? -18.636 45.494 15.274 1.00 14.65 141 VAL B C 1
ATOM 4706 O O . VAL B 1 123 ? -19.008 44.948 14.225 1.00 19.20 141 VAL B O 1
ATOM 4710 N N . SER B 1 124 ? -17.530 45.141 15.926 1.00 19.30 142 SER B N 1
ATOM 4711 C CA . SER B 1 124 ? -16.758 43.946 15.615 1.00 20.61 142 SER B CA 1
ATOM 4712 C C . SER B 1 124 ? -15.877 43.638 16.816 1.00 21.54 142 SER B C 1
ATOM 4713 O O . SER B 1 124 ? -15.883 44.362 17.814 1.00 17.92 142 SER B O 1
ATOM 4716 N N . ASP B 1 125 ? -15.118 42.537 16.720 1.00 20.46 143 ASP B N 1
ATOM 4717 C CA . ASP B 1 125 ? -14.150 42.183 17.746 1.00 22.56 143 ASP B CA 1
ATOM 4718 C C . ASP B 1 125 ? -12.730 42.558 17.318 1.00 22.57 143 ASP B C 1
ATOM 4719 O O . ASP B 1 125 ? -11.746 42.041 17.872 1.00 23.64 143 ASP B O 1
ATOM 4724 N N . GLY B 1 126 ? -12.612 43.484 16.363 1.00 23.23 144 GLY B N 1
ATOM 4725 C CA . GLY B 1 126 ? -11.295 43.867 15.869 1.00 22.90 144 GLY B CA 1
ATOM 4726 C C . GLY B 1 126 ? -10.388 44.441 16.943 1.00 25.78 144 GLY B C 1
ATOM 4727 O O . GLY B 1 126 ? -9.181 44.172 16.964 1.00 21.63 144 GLY B O 1
ATOM 4728 N N . GLY B 1 127 ? -10.932 45.276 17.816 1.00 21.91 145 GLY B N 1
ATOM 4729 C CA . GLY B 1 127 ? -10.153 45.780 18.921 1.00 24.27 145 GLY B CA 1
ATOM 4730 C C . GLY B 1 127 ? -9.202 46.914 18.592 1.00 21.80 145 GLY B C 1
ATOM 4731 O O . GLY B 1 127 ? -8.507 47.385 19.494 1.00 23.73 145 GLY B O 1
ATOM 4732 N N . VAL B 1 128 ? -9.174 47.393 17.352 1.00 20.82 146 VAL B N 1
ATOM 4733 C CA . VAL B 1 128 ? -8.354 48.559 17.023 1.00 20.93 146 VAL B CA 1
ATOM 4734 C C . VAL B 1 128 ? -9.072 49.855 17.405 1.00 25.64 146 VAL B C 1
ATOM 4735 O O . VAL B 1 128 ? -8.496 50.758 18.037 1.00 23.61 146 VAL B O 1
ATOM 4739 N N . HIS B 1 129 ? -10.341 49.967 17.023 1.00 19.13 147 HIS B N 1
ATOM 4740 C CA . HIS B 1 129 ? -11.141 51.156 17.275 1.00 21.75 147 HIS B CA 1
ATOM 4741 C C . HIS B 1 129 ? -12.162 50.985 18.390 1.00 22.74 147 HIS B C 1
ATOM 4742 O O . HIS B 1 129 ? -12.594 51.985 18.969 1.00 20.09 147 HIS B O 1
ATOM 4749 N N . SER B 1 130 ? -12.527 49.754 18.720 1.00 18.75 148 SER B N 1
ATOM 4750 C CA . SER B 1 130 ? -13.668 49.460 19.575 1.00 19.36 148 SER B CA 1
ATOM 4751 C C . SER B 1 130 ? -13.633 47.974 19.907 1.00 20.54 148 SER B C 1
ATOM 4752 O O . SER B 1 130 ? -12.820 47.223 19.367 1.00 19.74 148 SER B O 1
ATOM 4755 N N . HIS B 1 131 ? -14.584 47.541 20.732 1.00 19.78 149 HIS B N 1
ATOM 4756 C CA . HIS B 1 131 ? -14.874 46.121 20.847 1.00 18.97 149 HIS B CA 1
ATOM 4757 C C . HIS B 1 131 ? -16.360 45.925 21.126 1.00 14.93 149 HIS B C 1
ATOM 4758 O O . HIS B 1 131 ? -16.929 46.596 21.985 1.00 20.31 149 HIS B O 1
ATOM 4765 N N . ILE B 1 132 ? -16.964 44.970 20.417 1.00 19.35 150 ILE B N 1
ATOM 4766 C CA . ILE B 1 132 ? -18.374 44.661 20.611 1.00 15.82 150 ILE B CA 1
ATOM 4767 C C . ILE B 1 132 ? -18.699 44.362 22.075 1.00 20.31 150 ILE B C 1
ATOM 4768 O O . ILE B 1 132 ? -19.798 44.685 22.547 1.00 22.42 150 ILE B O 1
ATOM 4773 N N . ASP B 1 133 ? -17.749 43.784 22.831 1.00 21.06 151 ASP B N 1
ATOM 4774 C CA . ASP B 1 133 ? -18.003 43.492 24.242 1.00 25.73 151 ASP B CA 1
ATOM 4775 C C . ASP B 1 133 ? -18.190 44.760 25.072 1.00 20.37 151 ASP B C 1
ATOM 4776 O O . ASP B 1 133 ? -18.930 44.743 26.068 1.00 20.19 151 ASP B O 1
ATOM 4781 N N . HIS B 1 134 ? -17.520 45.857 24.702 1.00 18.71 152 HIS B N 1
ATOM 4782 C CA . HIS B 1 134 ? -17.762 47.131 25.378 1.00 16.37 152 HIS B CA 1
ATOM 4783 C C . HIS B 1 134 ? -19.167 47.634 25.090 1.00 18.27 152 HIS B C 1
ATOM 4784 O O . HIS B 1 134 ? -19.819 48.204 25.967 1.00 19.45 152 HIS B O 1
ATOM 4791 N N . MET B 1 135 ? -19.618 47.502 23.844 1.00 17.40 153 MET B N 1
ATOM 4792 C CA A MET B 1 135 ? -20.985 47.901 23.536 0.50 21.85 153 MET B CA 1
ATOM 4793 C CA B MET B 1 135 ? -20.988 47.880 23.510 0.50 21.85 153 MET B CA 1
ATOM 4794 C C . MET B 1 135 ? -21.983 47.083 24.348 1.00 18.26 153 MET B C 1
ATOM 4795 O O . MET B 1 135 ? -22.945 47.632 24.897 1.00 18.83 153 MET B O 1
ATOM 4804 N N . PHE B 1 136 ? -21.772 45.766 24.442 1.00 19.37 154 PHE B N 1
ATOM 4805 C CA . PHE B 1 136 ? -22.680 44.924 25.217 1.00 20.10 154 PHE B CA 1
ATOM 4806 C C . PHE B 1 136 ? -22.691 45.336 26.683 1.00 21.73 154 PHE B C 1
ATOM 4807 O O . PHE B 1 136 ? -23.756 45.412 27.307 1.00 20.17 154 PHE B O 1
ATOM 4815 N N . ALA B 1 137 ? -21.510 45.604 27.253 1.00 16.86 155 ALA B N 1
ATOM 4816 C CA . ALA B 1 137 ? -21.444 46.071 28.633 1.00 16.41 155 ALA B CA 1
ATOM 4817 C C . ALA B 1 137 ? -22.188 47.391 28.816 1.00 17.74 155 ALA B C 1
ATOM 4818 O O . ALA B 1 137 ? -22.805 47.619 29.868 1.00 19.02 155 ALA B O 1
ATOM 4820 N N . LEU B 1 138 ? -22.145 48.275 27.813 1.00 16.22 156 LEU B N 1
ATOM 4821 C CA . LEU B 1 138 ? -22.864 49.539 27.920 1.00 16.97 156 LEU B CA 1
ATOM 4822 C C . LEU B 1 138 ? -24.374 49.315 27.933 1.00 17.01 156 LEU B C 1
ATOM 4823 O O . LEU B 1 138 ? -25.094 49.912 28.742 1.00 19.05 156 LEU B O 1
ATOM 4828 N N . VAL B 1 139 ? -24.871 48.462 27.040 1.00 16.44 157 VAL B N 1
ATOM 4829 C CA . VAL B 1 139 ? -26.315 48.197 27.010 1.00 16.94 157 VAL B CA 1
ATOM 4830 C C . VAL B 1 139 ? -26.779 47.665 28.359 1.00 18.21 157 VAL B C 1
ATOM 4831 O O . VAL B 1 139 ? -27.799 48.105 28.900 1.00 17.60 157 VAL B O 1
ATOM 4835 N N . LYS B 1 140 ? -26.028 46.712 28.931 1.00 20.01 158 LYS B N 1
ATOM 4836 C CA . LYS B 1 140 ? -26.411 46.164 30.230 1.00 21.81 158 LYS B CA 1
ATOM 4837 C C . LYS B 1 140 ? -26.440 47.236 31.308 1.00 22.11 158 LYS B C 1
ATOM 4838 O O . LYS B 1 140 ? -27.358 47.272 32.138 1.00 22.33 158 LYS B O 1
ATOM 4844 N N . ALA B 1 141 ? -25.430 48.104 31.330 1.00 19.21 159 ALA B N 1
ATOM 4845 C CA . ALA B 1 141 ? -25.367 49.155 32.339 1.00 22.05 159 ALA B CA 1
ATOM 4846 C C . ALA B 1 141 ? -26.501 50.163 32.158 1.00 20.35 159 ALA B C 1
ATOM 4847 O O . ALA B 1 141 ? -27.128 50.600 33.135 1.00 20.74 159 ALA B O 1
ATOM 4849 N N . ILE B 1 142 ? -26.773 50.543 30.907 1.00 19.91 160 ILE B N 1
ATOM 4850 C CA . ILE B 1 142 ? -27.831 51.503 30.620 1.00 18.78 160 ILE B CA 1
ATOM 4851 C C . ILE B 1 142 ? -29.184 50.936 31.045 1.00 19.92 160 ILE B C 1
ATOM 4852 O O . ILE B 1 142 ? -30.031 51.650 31.601 1.00 20.16 160 ILE B O 1
ATOM 4857 N N . LYS B 1 143 ? -29.383 49.637 30.827 1.00 18.29 161 LYS B N 1
ATOM 4858 C CA . LYS B 1 143 ? -30.613 48.977 31.268 1.00 19.57 161 LYS B CA 1
ATOM 4859 C C . LYS B 1 143 ? -30.762 49.063 32.782 1.00 18.96 161 LYS B C 1
ATOM 4860 O O . LYS B 1 143 ? -31.831 49.428 33.300 1.00 21.85 161 LYS B O 1
ATOM 4866 N N . GLU B 1 144 ? -29.698 48.721 33.506 1.00 21.89 162 GLU B N 1
ATOM 4867 C CA . GLU B 1 144 ? -29.709 48.781 34.963 1.00 23.44 162 GLU B CA 1
ATOM 4868 C C . GLU B 1 144 ? -29.927 50.202 35.473 1.00 27.67 162 GLU B C 1
ATOM 4869 O O . GLU B 1 144 ? -30.590 50.386 36.496 1.00 26.82 162 GLU B O 1
ATOM 4872 N N . LEU B 1 145 ? -29.406 51.221 34.778 1.00 22.50 163 LEU B N 1
ATOM 4873 C CA . LEU B 1 145 ? -29.664 52.603 35.189 1.00 26.12 163 LEU B CA 1
ATOM 4874 C C . LEU B 1 145 ? -31.052 53.116 34.774 1.00 22.95 163 LEU B C 1
ATOM 4875 O O . LEU B 1 145 ? -31.392 54.260 35.102 1.00 25.33 163 LEU B O 1
ATOM 4880 N N . GLY B 1 146 ? -31.859 52.321 34.073 1.00 24.82 164 GLY B N 1
ATOM 4881 C CA . GLY B 1 146 ? -33.253 52.676 33.853 1.00 24.47 164 GLY B CA 1
ATOM 4882 C C . GLY B 1 146 ? -33.551 53.661 32.743 1.00 23.54 164 GLY B C 1
ATOM 4883 O O . GLY B 1 146 ? -34.532 54.390 32.827 1.00 20.10 164 GLY B O 1
ATOM 4884 N N . VAL B 1 147 ? -32.745 53.711 31.699 1.00 19.70 165 VAL B N 1
ATOM 4885 C CA . VAL B 1 147 ? -33.053 54.632 30.595 1.00 19.55 165 VAL B CA 1
ATOM 4886 C C . VAL B 1 147 ? -34.280 54.122 29.840 1.00 17.48 165 VAL B C 1
ATOM 4887 O O . VAL B 1 147 ? -34.355 52.928 29.524 1.00 18.34 165 VAL B O 1
ATOM 4891 N N . PRO B 1 148 ? -35.259 54.976 29.518 1.00 19.70 166 PRO B N 1
ATOM 4892 C CA . PRO B 1 148 ? -36.497 54.454 28.897 1.00 19.57 166 PRO B CA 1
ATOM 4893 C C . PRO B 1 148 ? -36.303 53.812 27.532 1.00 22.95 166 PRO B C 1
ATOM 4894 O O . PRO B 1 148 ? -36.940 52.792 27.236 1.00 22.28 166 PRO B O 1
ATOM 4898 N N . GLU B 1 149 ? -35.441 54.386 26.687 1.00 20.41 167 GLU B N 1
ATOM 4899 C CA . GLU B 1 149 ? -35.390 54.092 25.255 1.00 19.84 167 GLU B CA 1
ATOM 4900 C C . GLU B 1 149 ? -33.932 54.121 24.792 1.00 22.83 167 GLU B C 1
ATOM 4901 O O . GLU B 1 149 ? -33.250 55.134 24.989 1.00 21.75 167 GLU B O 1
ATOM 4907 N N . LEU B 1 150 ? -33.454 53.032 24.170 1.00 20.13 168 LEU B N 1
ATOM 4908 C CA . LEU B 1 150 ? -32.054 52.910 23.738 1.00 16.61 168 LEU B CA 1
ATOM 4909 C C . LEU B 1 150 ? -31.974 52.376 22.306 1.00 22.17 168 LEU B C 1
ATOM 4910 O O . LEU B 1 150 ? -32.560 51.331 21.997 1.00 19.41 168 LEU B O 1
ATOM 4915 N N . TYR B 1 151 ? -31.210 53.068 21.450 1.00 17.48 169 TYR B N 1
ATOM 4916 C CA . TYR B 1 151 ? -31.052 52.721 20.043 1.00 16.85 169 TYR B CA 1
ATOM 4917 C C . TYR B 1 151 ? -29.579 52.543 19.721 1.00 18.52 169 TYR B C 1
ATOM 4918 O O . TYR B 1 151 ? -28.742 53.282 20.241 1.00 18.57 169 TYR B O 1
ATOM 4927 N N . LEU B 1 152 ? -29.272 51.570 18.868 1.00 19.16 170 LEU B N 1
ATOM 4928 C CA A LEU B 1 152 ? -27.900 51.276 18.480 0.50 17.40 170 LEU B CA 1
ATOM 4929 C CA B LEU B 1 152 ? -27.899 51.270 18.481 0.50 17.42 170 LEU B CA 1
ATOM 4930 C C . LEU B 1 152 ? -27.696 51.571 17.001 1.00 17.07 170 LEU B C 1
ATOM 4931 O O . LEU B 1 152 ? -28.518 51.194 16.165 1.00 17.19 170 LEU B O 1
ATOM 4940 N N . HIS B 1 153 ? -26.574 52.214 16.692 1.00 14.37 171 HIS B N 1
ATOM 4941 C CA . HIS B 1 153 ? -26.156 52.551 15.336 1.00 15.72 171 HIS B CA 1
ATOM 4942 C C . HIS B 1 153 ? -24.858 51.796 15.075 1.00 17.69 171 HIS B C 1
ATOM 4943 O O . HIS B 1 153 ? -23.823 52.082 15.683 1.00 17.86 171 HIS B O 1
ATOM 4950 N N . PHE B 1 154 ? -24.944 50.780 14.226 1.00 16.41 172 PHE B N 1
ATOM 4951 C CA . PHE B 1 154 ? -23.927 49.757 14.004 1.00 16.08 172 PHE B CA 1
ATOM 4952 C C . PHE B 1 154 ? -23.097 50.164 12.785 1.00 16.68 172 PHE B C 1
ATOM 4953 O O . PHE B 1 154 ? -23.637 50.254 11.714 1.00 16.93 172 PHE B O 1
ATOM 4961 N N . TYR B 1 155 ? -21.830 50.456 12.990 1.00 17.97 173 TYR B N 1
ATOM 4962 C CA . TYR B 1 155 ? -20.899 50.741 11.915 1.00 19.66 173 TYR B CA 1
ATOM 4963 C C . TYR B 1 155 ? -20.197 49.440 11.522 1.00 18.55 173 TYR B C 1
ATOM 4964 O O . TYR B 1 155 ? -19.578 48.792 12.368 1.00 18.60 173 TYR B O 1
ATOM 4973 N N . GLY B 1 156 ? -20.322 49.059 10.248 1.00 16.39 174 GLY B N 1
ATOM 4974 C CA . GLY B 1 156 ? -19.740 47.824 9.773 1.00 19.68 174 GLY B CA 1
ATOM 4975 C C . GLY B 1 156 ? -18.240 47.962 9.626 1.00 22.15 174 GLY B C 1
ATOM 4976 O O . GLY B 1 156 ? -17.728 48.998 9.200 1.00 19.14 174 GLY B O 1
ATOM 4977 N N . ASP B 1 157 ? -17.526 46.900 9.997 1.00 19.87 175 ASP B N 1
ATOM 4978 C CA . ASP B 1 157 ? -16.063 46.942 10.009 1.00 18.58 175 ASP B CA 1
ATOM 4979 C C . ASP B 1 157 ? -15.455 46.431 8.699 1.00 26.69 175 ASP B C 1
ATOM 4980 O O . ASP B 1 157 ? -15.319 47.198 7.738 1.00 21.06 175 ASP B O 1
ATOM 4985 N N . GLY B 1 158 ? -15.085 45.141 8.646 1.00 22.72 176 GLY B N 1
ATOM 4986 C CA . GLY B 1 158 ? -14.472 44.559 7.469 1.00 24.42 176 GLY B CA 1
ATOM 4987 C C . GLY B 1 158 ? -13.051 45.000 7.185 1.00 24.77 176 GLY B C 1
ATOM 4988 O O . GLY B 1 158 ? -12.507 44.636 6.135 1.00 25.29 176 GLY B O 1
ATOM 4989 N N . ARG B 1 159 ? -12.440 45.786 8.067 1.00 25.36 177 ARG B N 1
ATOM 4990 C CA . ARG B 1 159 ? -11.043 46.202 7.942 1.00 22.89 177 ARG B CA 1
ATOM 4991 C C . ARG B 1 159 ? -10.186 45.672 9.077 1.00 25.81 177 ARG B C 1
ATOM 4992 O O . ARG B 1 159 ? -9.087 45.147 8.834 1.00 24.39 177 ARG B O 1
ATOM 4997 N N . ASP B 1 160 ? -10.634 45.800 10.321 1.00 23.94 178 ASP B N 1
ATOM 4998 C CA . ASP B 1 160 ? -9.961 45.141 11.430 1.00 22.19 178 ASP B CA 1
ATOM 4999 C C . ASP B 1 160 ? -10.444 43.705 11.627 1.00 24.28 178 ASP B C 1
ATOM 5000 O O . ASP B 1 160 ? -9.940 43.004 12.511 1.00 23.42 178 ASP B O 1
ATOM 5005 N N . THR B 1 161 ? -11.403 43.279 10.822 1.00 22.11 179 THR B N 1
ATOM 5006 C CA . THR B 1 161 ? -11.964 41.936 10.825 1.00 26.17 179 THR B CA 1
ATOM 5007 C C . THR B 1 161 ? -12.252 41.600 9.371 1.00 23.64 179 THR B C 1
ATOM 5008 O O . THR B 1 161 ? -12.126 42.454 8.492 1.00 23.83 179 THR B O 1
ATOM 5012 N N . SER B 1 162 ? -12.668 40.356 9.120 1.00 28.33 180 SER B N 1
ATOM 5013 C CA . SER B 1 162 ? -12.914 39.897 7.753 1.00 26.89 180 SER B CA 1
ATOM 5014 C C . SER B 1 162 ? -14.052 40.687 7.092 1.00 24.66 180 SER B C 1
ATOM 5015 O O . SER B 1 162 ? -15.008 41.088 7.764 1.00 24.26 180 SER B O 1
ATOM 5018 N N . PRO B 1 163 ? -13.997 40.894 5.765 1.00 27.23 181 PRO B N 1
ATOM 5019 C CA . PRO B 1 163 ? -15.022 41.730 5.098 1.00 25.23 181 PRO B CA 1
ATOM 5020 C C . PRO B 1 163 ? -16.427 41.137 5.099 1.00 26.87 181 PRO B C 1
ATOM 5021 O O . PRO B 1 163 ? -17.373 41.834 4.707 1.00 24.45 181 PRO B O 1
ATOM 5025 N N . ASN B 1 164 ? -16.597 39.867 5.474 1.00 27.54 182 ASN B N 1
ATOM 5026 C CA . ASN B 1 164 ? -17.920 39.259 5.545 1.00 24.77 182 ASN B CA 1
ATOM 5027 C C . ASN B 1 164 ? -18.249 38.805 6.961 1.00 20.37 182 ASN B C 1
ATOM 5028 O O . ASN B 1 164 ? -19.069 37.900 7.144 1.00 24.14 182 ASN B O 1
ATOM 5033 N N . SER B 1 165 ? -17.572 39.363 7.967 1.00 20.84 183 SER B N 1
ATOM 5034 C CA . SER B 1 165 ? -17.843 38.974 9.343 1.00 22.87 183 SER B CA 1
ATOM 5035 C C . SER B 1 165 ? -18.984 39.777 9.960 1.00 23.66 183 SER B C 1
ATOM 5036 O O . SER B 1 165 ? -19.516 39.367 11.004 1.00 25.53 183 SER B O 1
ATOM 5039 N N . GLY B 1 166 ? -19.367 40.897 9.331 1.00 21.95 184 GLY B N 1
ATOM 5040 C CA . GLY B 1 166 ? -20.389 41.770 9.914 1.00 22.14 184 GLY B CA 1
ATOM 5041 C C . GLY B 1 166 ? -21.705 41.060 10.158 1.00 25.41 184 GLY B C 1
ATOM 5042 O O . GLY B 1 166 ? -22.370 41.302 11.168 1.00 20.20 184 GLY B O 1
ATOM 5043 N N . VAL B 1 167 ? -22.090 40.161 9.247 1.00 23.85 185 VAL B N 1
ATOM 5044 C CA . VAL B 1 167 ? -23.322 39.409 9.435 1.00 22.16 185 VAL B CA 1
ATOM 5045 C C . VAL B 1 167 ? -23.285 38.628 10.750 1.00 24.19 185 VAL B C 1
ATOM 5046 O O . VAL B 1 167 ? -24.315 38.501 11.432 1.00 21.92 185 VAL B O 1
ATOM 5050 N N . GLY B 1 168 ? -22.107 38.137 11.152 1.00 24.58 186 GLY B N 1
ATOM 5051 C CA . GLY B 1 168 ? -21.984 37.484 12.451 1.00 23.30 186 GLY B CA 1
ATOM 5052 C C . GLY B 1 168 ? -22.163 38.452 13.608 1.00 20.87 186 GLY B C 1
ATOM 5053 O O . GLY B 1 168 ? -22.943 38.208 14.537 1.00 20.26 186 GLY B O 1
ATOM 5054 N N . PHE B 1 169 ? -21.501 39.593 13.536 1.00 20.98 187 PHE B N 1
ATOM 5055 C CA . PHE B 1 169 ? -21.662 40.587 14.594 1.00 20.16 187 PHE B CA 1
ATOM 5056 C C . PHE B 1 169 ? -23.093 41.112 14.633 1.00 20.50 187 PHE B C 1
ATOM 5057 O O . PHE B 1 169 ? -23.619 41.419 15.705 1.00 19.87 187 PHE B O 1
ATOM 5065 N N . LEU B 1 170 ? -23.755 41.135 13.490 1.00 18.39 188 LEU B N 1
ATOM 5066 C CA . LEU B 1 170 ? -25.147 41.568 13.439 1.00 23.45 188 LEU B CA 1
ATOM 5067 C C . LEU B 1 170 ? -26.070 40.541 14.081 1.00 23.38 188 LEU B C 1
ATOM 5068 O O . LEU B 1 170 ? -26.970 40.902 14.844 1.00 22.12 188 LEU B O 1
ATOM 5073 N N . GLU B 1 171 ? -25.866 39.247 13.794 1.00 19.86 189 GLU B N 1
ATOM 5074 C CA . GLU B 1 171 ? -26.678 38.232 14.459 1.00 22.79 189 GLU B CA 1
ATOM 5075 C C . GLU B 1 171 ? -26.434 38.244 15.954 1.00 22.02 189 GLU B C 1
ATOM 5076 O O . GLU B 1 171 ? -27.372 38.069 16.742 1.00 21.23 189 GLU B O 1
ATOM 5082 N N . GLN B 1 172 ? -25.172 38.409 16.357 1.00 25.29 190 GLN B N 1
ATOM 5083 C CA . GLN B 1 172 ? -24.835 38.491 17.775 1.00 22.24 190 GLN B CA 1
ATOM 5084 C C . GLN B 1 172 ? -25.571 39.638 18.440 1.00 23.09 190 GLN B C 1
ATOM 5085 O O . GLN B 1 172 ? -26.079 39.505 19.563 1.00 19.47 190 GLN B O 1
ATOM 5091 N N . THR B 1 173 ? -25.608 40.784 17.761 1.00 17.88 191 THR B N 1
ATOM 5092 C CA . THR B 1 173 ? -26.210 41.986 18.332 1.00 18.89 191 THR B CA 1
ATOM 5093 C C . THR B 1 173 ? -27.719 41.812 18.471 1.00 20.77 191 THR B C 1
ATOM 5094 O O . THR B 1 173 ? -28.300 42.112 19.522 1.00 19.49 191 THR B O 1
ATOM 5098 N N . LEU B 1 174 ? -28.360 41.301 17.422 1.00 18.12 192 LEU B N 1
ATOM 5099 C CA . LEU B 1 174 ? -29.805 41.080 17.467 1.00 18.41 192 LEU B CA 1
ATOM 5100 C C . LEU B 1 174 ? -30.185 40.121 18.585 1.00 21.66 192 LEU B C 1
ATOM 5101 O O . LEU B 1 174 ? -31.171 40.348 19.311 1.00 19.52 192 LEU B O 1
ATOM 5106 N N . GLU B 1 175 ? -29.431 39.016 18.712 1.00 21.24 193 GLU B N 1
ATOM 5107 C CA A GLU B 1 175 ? -29.768 38.002 19.704 0.50 21.47 193 GLU B CA 1
ATOM 5108 C CA B GLU B 1 175 ? -29.756 38.001 19.708 0.50 21.48 193 GLU B CA 1
ATOM 5109 C C . GLU B 1 175 ? -29.535 38.533 21.110 1.00 21.06 193 GLU B C 1
ATOM 5110 O O . GLU B 1 175 ? -30.325 38.260 22.023 1.00 21.02 193 GLU B O 1
ATOM 5121 N N . PHE B 1 176 ? -28.460 39.301 21.289 1.00 17.69 194 PHE B N 1
ATOM 5122 C CA . PHE B 1 176 ? -28.166 39.941 22.562 1.00 21.03 194 PHE B CA 1
ATOM 5123 C C . PHE B 1 176 ? -29.319 40.837 22.993 1.00 22.36 194 PHE B C 1
ATOM 5124 O O . PHE B 1 176 ? -29.845 40.705 24.103 1.00 20.77 194 PHE B O 1
ATOM 5132 N N . LEU B 1 177 ? -29.715 41.763 22.122 1.00 16.34 195 LEU B N 1
ATOM 5133 C CA . LEU B 1 177 ? -30.789 42.694 22.464 1.00 20.16 195 LEU B CA 1
ATOM 5134 C C . LEU B 1 177 ? -32.111 41.980 22.725 1.00 19.43 195 LEU B C 1
ATOM 5135 O O . LEU B 1 177 ? -32.877 42.385 23.604 1.00 18.95 195 LEU B O 1
ATOM 5140 N N . GLU B 1 178 ? -32.416 40.941 21.949 1.00 22.53 196 GLU B N 1
ATOM 5141 C CA . GLU B 1 178 ? -33.727 40.305 22.074 1.00 25.27 196 GLU B CA 1
ATOM 5142 C C . GLU B 1 178 ? -33.780 39.338 23.249 1.00 25.77 196 GLU B C 1
ATOM 5143 O O . GLU B 1 178 ? -34.756 39.307 24.002 1.00 21.63 196 GLU B O 1
ATOM 5149 N N . LYS B 1 179 ? -32.761 38.512 23.394 1.00 19.52 197 LYS B N 1
ATOM 5150 C CA . LYS B 1 179 ? -32.787 37.389 24.319 1.00 25.87 197 LYS B CA 1
ATOM 5151 C C . LYS B 1 179 ? -31.921 37.577 25.550 1.00 26.98 197 LYS B C 1
ATOM 5152 O O . LYS B 1 179 ? -32.262 37.033 26.599 1.00 30.58 197 LYS B O 1
ATOM 5156 N N . THR B 1 180 ? -30.829 38.348 25.474 1.00 21.60 198 THR B N 1
ATOM 5157 C CA . THR B 1 180 ? -29.986 38.545 26.644 1.00 21.85 198 THR B CA 1
ATOM 5158 C C . THR B 1 180 ? -30.427 39.740 27.487 1.00 23.87 198 THR B C 1
ATOM 5159 O O . THR B 1 180 ? -30.587 39.610 28.702 1.00 24.96 198 THR B O 1
ATOM 5163 N N . THR B 1 181 ? -30.628 40.912 26.882 1.00 21.24 199 THR B N 1
ATOM 5164 C CA . THR B 1 181 ? -31.109 42.048 27.658 1.00 21.83 199 THR B CA 1
ATOM 5165 C C . THR B 1 181 ? -32.612 42.221 27.603 1.00 19.89 199 THR B C 1
ATOM 5166 O O . THR B 1 181 ? -33.176 42.768 28.557 1.00 22.91 199 THR B O 1
ATOM 5170 N N . GLY B 1 182 ? -33.262 41.785 26.513 1.00 22.65 200 GLY B N 1
ATOM 5171 C CA . GLY B 1 182 ? -34.652 42.146 26.259 1.00 24.73 200 GLY B CA 1
ATOM 5172 C C . GLY B 1 182 ? -34.882 43.643 26.215 1.00 25.11 200 GLY B C 1
ATOM 5173 O O . GLY B 1 182 ? -35.959 44.121 26.597 1.00 22.52 200 GLY B O 1
ATOM 5174 N N . TYR B 1 183 ? -33.903 44.392 25.722 1.00 21.96 201 TYR B N 1
ATOM 5175 C CA . TYR B 1 183 ? -33.859 45.840 25.883 1.00 17.96 201 TYR B CA 1
ATOM 5176 C C . TYR B 1 183 ? -32.884 46.401 24.856 1.00 20.10 201 TYR B C 1
ATOM 5177 O O . TYR B 1 183 ? -31.823 45.818 24.631 1.00 18.75 201 TYR B O 1
ATOM 5186 N N . GLY B 1 184 ? -33.231 47.545 24.267 1.00 22.00 202 GLY B N 1
ATOM 5187 C CA . GLY B 1 184 ? -32.379 48.178 23.266 1.00 20.63 202 GLY B CA 1
ATOM 5188 C C . GLY B 1 184 ? -32.775 47.729 21.869 1.00 24.41 202 GLY B C 1
ATOM 5189 O O . GLY B 1 184 ? -33.172 46.572 21.678 1.00 21.06 202 GLY B O 1
ATOM 5190 N N . LYS B 1 185 ? -32.700 48.621 20.882 1.00 18.79 203 LYS B N 1
ATOM 5191 C CA . LYS B 1 185 ? -33.124 48.312 19.521 1.00 20.78 203 LYS B CA 1
ATOM 5192 C C . LYS B 1 185 ? -32.056 48.725 18.533 1.00 20.18 203 LYS B C 1
ATOM 5193 O O . LYS B 1 185 ? -31.517 49.830 18.627 1.00 20.08 203 LYS B O 1
ATOM 5199 N N . LEU B 1 186 ? -31.795 47.869 17.554 1.00 17.78 204 LEU B N 1
ATOM 5200 C CA . LEU B 1 186 ? -30.927 48.254 16.440 1.00 18.10 204 LEU B CA 1
ATOM 5201 C C . LEU B 1 186 ? -31.648 49.248 15.533 1.00 20.47 204 LEU B C 1
ATOM 5202 O O . LEU B 1 186 ? -32.767 48.982 15.085 1.00 19.42 204 LEU B O 1
ATOM 5207 N N . ALA B 1 187 ? -31.014 50.406 15.270 1.00 16.41 205 ALA B N 1
ATOM 5208 C CA . ALA B 1 187 ? -31.635 51.452 14.462 1.00 16.95 205 ALA B CA 1
ATOM 5209 C C . ALA B 1 187 ? -30.971 51.693 13.113 1.00 21.75 205 ALA B C 1
ATOM 5210 O O . ALA B 1 187 ? -31.636 52.166 12.187 1.00 18.79 205 ALA B O 1
ATOM 5212 N N . THR B 1 188 ? -29.674 51.439 12.985 1.00 20.08 206 THR B N 1
ATOM 5213 C CA . THR B 1 188 ? -28.960 51.760 11.758 1.00 19.13 206 THR B CA 1
ATOM 5214 C C . THR B 1 188 ? -27.834 50.758 11.591 1.00 18.66 206 THR B C 1
ATOM 5215 O O . THR B 1 188 ? -27.219 50.358 12.575 1.00 18.39 206 THR B O 1
ATOM 5219 N N . VAL B 1 189 ? -27.573 50.382 10.339 1.00 15.96 207 VAL B N 1
ATOM 5220 C CA . VAL B 1 189 ? -26.359 49.660 9.933 1.00 19.37 207 VAL B CA 1
ATOM 5221 C C . VAL B 1 189 ? -25.756 50.424 8.762 1.00 18.54 207 VAL B C 1
ATOM 5222 O O . VAL B 1 189 ? -26.458 50.684 7.780 1.00 20.23 207 VAL B O 1
ATOM 5226 N N . VAL B 1 190 ? -24.469 50.791 8.861 1.00 18.47 208 VAL B N 1
ATOM 5227 C CA . VAL B 1 190 ? -23.790 51.502 7.781 1.00 18.78 208 VAL B CA 1
ATOM 5228 C C . VAL B 1 190 ? -22.283 51.246 7.864 1.00 17.49 208 VAL B C 1
ATOM 5229 O O . VAL B 1 190 ? -21.712 51.101 8.948 1.00 16.97 208 VAL B O 1
ATOM 5233 N N . GLY B 1 191 ? -21.632 51.200 6.701 1.00 20.74 209 GLY B N 1
ATOM 5234 C CA . GLY B 1 191 ? -20.215 50.872 6.674 1.00 19.11 209 GLY B CA 1
ATOM 5235 C C . GLY B 1 191 ? -19.339 51.963 7.267 1.00 20.66 209 GLY B C 1
ATOM 5236 O O . GLY B 1 191 ? -19.627 53.162 7.170 1.00 21.48 209 GLY B O 1
ATOM 5237 N N . ARG B 1 192 ? -18.221 51.532 7.865 1.00 19.17 210 ARG B N 1
ATOM 5238 C CA . ARG B 1 192 ? -17.238 52.475 8.393 1.00 20.51 210 ARG B CA 1
ATOM 5239 C C . ARG B 1 192 ? -16.653 53.374 7.313 1.00 20.07 210 ARG B C 1
ATOM 5240 O O . ARG B 1 192 ? -16.132 54.452 7.636 1.00 16.89 210 ARG B O 1
ATOM 5248 N N . TYR B 1 193 ? -16.714 52.965 6.047 1.00 20.11 211 TYR B N 1
ATOM 5249 C CA . TYR B 1 193 ? -16.274 53.846 4.965 1.00 20.53 211 TYR B CA 1
ATOM 5250 C C . TYR B 1 193 ? -16.973 55.196 5.060 1.00 24.16 211 TYR B C 1
ATOM 5251 O O . TYR B 1 193 ? -16.365 56.253 4.841 1.00 21.98 211 TYR B O 1
ATOM 5260 N N . TYR B 1 194 ? -18.254 55.174 5.405 1.00 23.10 212 TYR B N 1
ATOM 5261 C CA . TYR B 1 194 ? -19.083 56.365 5.515 1.00 23.73 212 TYR B CA 1
ATOM 5262 C C . TYR B 1 194 ? -19.013 56.984 6.908 1.00 25.67 212 TYR B C 1
ATOM 5263 O O . TYR B 1 194 ? -18.715 58.173 7.047 1.00 22.35 212 TYR B O 1
ATOM 5272 N N . ALA B 1 195 ? -19.278 56.185 7.949 1.00 19.95 213 ALA B N 1
ATOM 5273 C CA . ALA B 1 195 ? -19.372 56.716 9.309 1.00 22.09 213 ALA B CA 1
ATOM 5274 C C . ALA B 1 195 ? -18.040 57.158 9.916 1.00 21.85 213 ALA B C 1
ATOM 5275 O O . ALA B 1 195 ? -18.049 57.976 10.839 1.00 20.53 213 ALA B O 1
ATOM 5277 N N . MET B 1 196 ? -16.903 56.621 9.459 1.00 19.31 214 MET B N 1
ATOM 5278 C CA . MET B 1 196 ? -15.652 56.704 10.194 1.00 21.68 214 MET B CA 1
ATOM 5279 C C . MET B 1 196 ? -14.523 57.231 9.311 1.00 20.92 214 MET B C 1
ATOM 5280 O O . MET B 1 196 ? -13.354 56.930 9.533 1.00 24.07 214 MET B O 1
ATOM 5285 N N . ASP B 1 197 ? -14.874 58.031 8.319 1.00 21.51 215 ASP B N 1
ATOM 5286 C CA . ASP B 1 197 ? -13.886 58.781 7.550 1.00 22.09 215 ASP B CA 1
ATOM 5287 C C . ASP B 1 197 ? -13.043 59.679 8.453 1.00 25.32 215 ASP B C 1
ATOM 5288 O O . ASP B 1 197 ? -13.531 60.255 9.434 1.00 22.81 215 ASP B O 1
ATOM 5293 N N . ARG B 1 198 ? -11.745 59.762 8.139 1.00 25.63 216 ARG B N 1
ATOM 5294 C CA . ARG B 1 198 ? -10.843 60.681 8.818 1.00 23.91 216 ARG B CA 1
ATOM 5295 C C . ARG B 1 198 ? -10.103 61.582 7.834 1.00 28.48 216 ARG B C 1
ATOM 5296 O O . ARG B 1 198 ? -9.111 62.204 8.222 1.00 31.03 216 ARG B O 1
ATOM 5304 N N . ASP B 1 199 ? -10.550 61.655 6.580 1.00 28.30 217 ASP B N 1
ATOM 5305 C CA . ASP B 1 199 ? -9.866 62.404 5.531 1.00 34.48 217 ASP B CA 1
ATOM 5306 C C .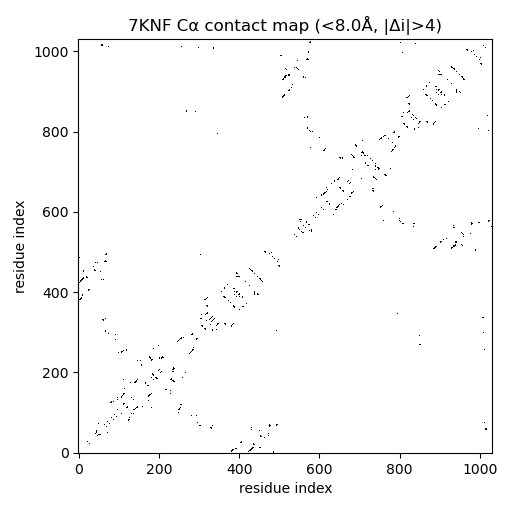 ASP B 1 199 ? -10.655 63.623 5.066 1.00 34.17 217 ASP B C 1
ATOM 5307 O O . ASP B 1 199 ? -10.421 64.120 3.959 1.00 28.50 217 ASP B O 1
ATOM 5312 N N . ASN B 1 200 ? -11.589 64.109 5.886 1.00 27.43 218 ASN B N 1
ATOM 5313 C CA . ASN B 1 200 ? -12.429 65.270 5.554 1.00 31.52 218 ASN B CA 1
ATOM 5314 C C . ASN B 1 200 ? -13.228 65.073 4.276 1.00 33.88 218 ASN B C 1
ATOM 5315 O O . ASN B 1 200 ? -13.479 66.030 3.538 1.00 37.88 218 ASN B O 1
ATOM 5320 N N . ARG B 1 201 ? -13.642 63.839 4.002 1.00 29.55 219 ARG B N 1
ATOM 5321 C CA . ARG B 1 201 ? -14.542 63.554 2.890 1.00 30.64 219 ARG B CA 1
ATOM 5322 C C . ARG B 1 201 ? -15.958 63.576 3.454 1.00 32.95 219 ARG B C 1
ATOM 5323 O O . ARG B 1 201 ? -16.565 62.555 3.784 1.00 27.06 219 ARG B O 1
ATOM 5326 N N . TRP B 1 202 ? -16.494 64.783 3.562 1.00 30.97 220 TRP B N 1
ATOM 5327 C CA . TRP B 1 202 ? -17.758 64.954 4.252 1.00 33.08 220 TRP B CA 1
ATOM 5328 C C . TRP B 1 202 ? -18.924 64.391 3.464 1.00 27.99 220 TRP B C 1
ATOM 5329 O O . TRP B 1 202 ? -20.001 64.171 4.037 1.00 32.04 220 TRP B O 1
ATOM 5340 N N . GLU B 1 203 ? -18.735 64.127 2.174 1.00 24.50 221 GLU B N 1
ATOM 5341 C CA . GLU B 1 203 ? -19.778 63.443 1.421 1.00 29.00 221 GLU B CA 1
ATOM 5342 C C . GLU B 1 203 ? -19.906 61.986 1.861 1.00 28.63 221 GLU B C 1
ATOM 5343 O O . GLU B 1 203 ? -20.962 61.374 1.679 1.00 30.68 221 GLU B O 1
ATOM 5349 N N . ARG B 1 204 ? -18.847 61.416 2.432 1.00 24.14 222 ARG B N 1
ATOM 5350 C CA . ARG B 1 204 ? -18.968 60.083 3.003 1.00 24.95 222 ARG B CA 1
ATOM 5351 C C . ARG B 1 204 ? -19.697 60.135 4.336 1.00 22.37 222 ARG B C 1
ATOM 5352 O O . ARG B 1 204 ? -20.650 59.380 4.558 1.00 20.92 222 ARG B O 1
ATOM 5360 N N . ILE B 1 205 ? -19.250 61.026 5.227 1.00 24.27 223 ILE B N 1
ATOM 5361 C CA . ILE B 1 205 ? -19.884 61.199 6.531 1.00 25.43 223 ILE B CA 1
ATOM 5362 C C . ILE B 1 205 ? -21.362 61.443 6.357 1.00 23.46 223 ILE B C 1
ATOM 5363 O O . ILE B 1 205 ? -22.190 60.981 7.155 1.00 21.22 223 ILE B O 1
ATOM 5368 N N . ASN B 1 206 ? -21.719 62.211 5.329 1.00 20.81 224 ASN B N 1
ATOM 5369 C CA . ASN B 1 206 ? -23.108 62.613 5.193 1.00 20.51 224 ASN B CA 1
ATOM 5370 C C . ASN B 1 206 ? -24.008 61.401 4.972 1.00 20.09 224 ASN B C 1
ATOM 5371 O O . ASN B 1 206 ? -25.216 61.459 5.265 1.00 23.07 224 ASN B O 1
ATOM 5376 N N . VAL B 1 207 ? -23.462 60.317 4.417 1.00 21.66 225 VAL B N 1
ATOM 5377 C CA . VAL B 1 207 ? -24.263 59.102 4.229 1.00 24.11 225 VAL B CA 1
ATOM 5378 C C . VAL B 1 207 ? -24.688 58.541 5.584 1.00 22.98 225 VAL B C 1
ATOM 5379 O O . VAL B 1 207 ? -25.855 58.193 5.807 1.00 21.05 225 VAL B O 1
ATOM 5383 N N . ALA B 1 208 ? -23.734 58.445 6.501 1.00 20.82 226 ALA B N 1
ATOM 5384 C CA . ALA B 1 208 ? -24.008 57.967 7.848 1.00 20.28 226 ALA B CA 1
ATOM 5385 C C . ALA B 1 208 ? -24.871 58.964 8.605 1.00 20.96 226 ALA B C 1
ATOM 5386 O O . ALA B 1 208 ? -25.804 58.584 9.315 1.00 20.08 226 ALA B O 1
ATOM 5388 N N . TYR B 1 209 ? -24.579 60.255 8.435 1.00 19.92 227 TYR B N 1
ATOM 5389 C CA . TYR B 1 209 ? -25.329 61.314 9.111 1.00 24.89 227 TYR B CA 1
ATOM 5390 C C . TYR B 1 209 ? -26.805 61.287 8.722 1.00 22.62 227 TYR B C 1
ATOM 5391 O O . TYR B 1 209 ? -27.695 61.296 9.588 1.00 22.99 227 TYR B O 1
ATOM 5400 N N . GLU B 1 210 ? -27.093 61.221 7.422 1.00 22.96 228 GLU B N 1
ATOM 5401 C CA . GLU B 1 210 ? -28.483 61.238 6.992 1.00 21.87 228 GLU B CA 1
ATOM 5402 C C . GLU B 1 210 ? -29.186 59.945 7.343 1.00 21.78 228 GLU B C 1
ATOM 5403 O O . GLU B 1 210 ? -30.405 59.949 7.526 1.00 18.77 228 GLU B O 1
ATOM 5409 N N . ALA B 1 211 ? -28.443 58.835 7.452 1.00 16.96 229 ALA B N 1
ATOM 5410 C CA . ALA B 1 211 ? -29.067 57.608 7.945 1.00 21.94 229 ALA B CA 1
ATOM 5411 C C . ALA B 1 211 ? -29.490 57.782 9.396 1.00 20.63 229 ALA B C 1
ATOM 5412 O O . ALA B 1 211 ? -30.604 57.417 9.776 1.00 19.29 229 ALA B O 1
ATOM 5414 N N . MET B 1 212 ? -28.622 58.381 10.206 1.00 18.36 230 MET B N 1
ATOM 5415 C CA . MET B 1 212 ? -28.896 58.500 11.639 1.00 20.24 230 MET B CA 1
ATOM 5416 C C . MET B 1 212 ? -29.986 59.524 11.941 1.00 18.33 230 MET B C 1
ATOM 5417 O O . MET B 1 212 ? -30.819 59.287 12.827 1.00 20.45 230 MET B O 1
ATOM 5422 N N . ILE B 1 213 ? -30.033 60.633 11.193 1.00 23.22 231 ILE B N 1
ATOM 5423 C CA A ILE B 1 213 ? -30.929 61.755 11.483 0.50 20.24 231 ILE B CA 1
ATOM 5424 C CA B ILE B 1 213 ? -30.973 61.690 11.553 0.50 20.26 231 ILE B CA 1
ATOM 5425 C C . ILE B 1 213 ? -32.223 61.684 10.683 1.00 22.13 231 ILE B C 1
ATOM 5426 O O . ILE B 1 213 ? -33.276 62.145 11.136 1.00 23.73 231 ILE B O 1
ATOM 5435 N N . GLY B 1 214 ? -32.141 61.174 9.466 1.00 23.75 232 GLY B N 1
ATOM 5436 C CA . GLY B 1 214 ? -33.276 61.225 8.571 1.00 22.40 232 GLY B CA 1
ATOM 5437 C C . GLY B 1 214 ? -33.766 59.894 8.043 1.00 24.10 232 GLY B C 1
ATOM 5438 O O . GLY B 1 214 ? -34.708 59.859 7.255 1.00 22.05 232 GLY B O 1
ATOM 5439 N N . GLY B 1 215 ? -33.142 58.791 8.444 1.00 24.31 233 GLY B N 1
ATOM 5440 C CA . GLY B 1 215 ? -33.555 57.492 7.941 1.00 20.90 233 GLY B CA 1
ATOM 5441 C C . GLY B 1 215 ? -33.362 57.330 6.447 1.00 23.85 233 GLY B C 1
ATOM 5442 O O . GLY B 1 215 ? -34.136 56.612 5.803 1.00 26.90 233 GLY B O 1
ATOM 5443 N N . VAL B 1 216 ? -32.337 57.970 5.882 1.00 24.98 234 VAL B N 1
ATOM 5444 C CA . VAL B 1 216 ? -32.032 57.887 4.453 1.00 21.22 234 VAL B CA 1
ATOM 5445 C C . VAL B 1 216 ? -31.244 56.595 4.237 1.00 20.46 234 VAL B C 1
ATOM 5446 O O . VAL B 1 216 ? -30.050 56.510 4.550 1.00 21.62 234 VAL B O 1
ATOM 5450 N N . GLY B 1 217 ? -31.924 55.584 3.711 1.00 21.62 235 GLY B N 1
ATOM 5451 C CA . GLY B 1 217 ? -31.316 54.299 3.433 1.00 24.25 235 GLY B CA 1
ATOM 5452 C C . GLY B 1 217 ? -32.416 53.291 3.168 1.00 22.16 235 GLY B C 1
ATOM 5453 O O . GLY B 1 217 ? -33.578 53.661 2.996 1.00 22.13 235 GLY B O 1
ATOM 5454 N N . GLU B 1 218 ? -32.036 52.011 3.179 1.00 21.76 236 GLU B N 1
ATOM 5455 C CA . GLU B 1 218 ? -32.955 50.901 2.929 1.00 24.48 236 GLU B CA 1
ATOM 5456 C C . GLU B 1 218 ? -33.711 50.501 4.198 1.00 21.55 236 GLU B C 1
ATOM 5457 O O . GLU B 1 218 ? -33.101 50.139 5.209 1.00 23.54 236 GLU B O 1
ATOM 5463 N N . THR B 1 219 ? -35.043 50.531 4.138 1.00 20.38 237 THR B N 1
ATOM 5464 C CA . THR B 1 219 ? -35.846 50.138 5.281 1.00 23.90 237 THR B CA 1
ATOM 5465 C C . THR B 1 219 ? -35.783 48.638 5.498 1.00 25.76 237 THR B C 1
ATOM 5466 O O . THR B 1 219 ? -35.892 47.860 4.549 1.00 26.66 237 THR B O 1
ATOM 5470 N N . SER B 1 220 ? -35.661 48.233 6.759 1.00 21.41 238 SER B N 1
ATOM 5471 C CA . SER B 1 220 ? -35.715 46.818 7.103 1.00 22.94 238 SER B CA 1
ATOM 5472 C C . SER B 1 220 ? -36.165 46.681 8.555 1.00 19.71 238 SER B C 1
ATOM 5473 O O . SER B 1 220 ? -36.660 47.635 9.164 1.00 24.56 238 SER B O 1
ATOM 5476 N N . ASP B 1 221 ? -36.015 45.480 9.109 1.00 22.85 239 ASP B N 1
ATOM 5477 C CA . ASP B 1 221 ? -36.442 45.190 10.472 1.00 21.35 239 ASP B CA 1
ATOM 5478 C C . ASP B 1 221 ? -35.614 44.013 10.975 1.00 18.77 239 ASP B C 1
ATOM 5479 O O . ASP B 1 221 ? -34.785 43.466 10.251 1.00 23.82 239 ASP B O 1
ATOM 5484 N N . GLU B 1 222 ? -35.850 43.623 12.231 1.00 22.08 240 GLU B N 1
ATOM 5485 C CA . GLU B 1 222 ? -35.011 42.607 12.862 1.00 25.99 240 GLU B CA 1
ATOM 5486 C C . GLU B 1 222 ? -35.036 41.292 12.094 1.00 26.16 240 GLU B C 1
ATOM 5487 O O . GLU B 1 222 ? -34.011 40.601 11.990 1.00 26.20 240 GLU B O 1
ATOM 5493 N N . ALA B 1 223 ? -36.203 40.913 11.584 1.00 24.67 241 ALA B N 1
ATOM 5494 C CA . ALA B 1 223 ? -36.328 39.643 10.879 1.00 29.95 241 ALA B CA 1
ATOM 5495 C C . ALA B 1 223 ? -35.675 39.691 9.508 1.00 31.35 241 ALA B C 1
ATOM 5496 O O . ALA B 1 223 ? -35.358 38.635 8.944 1.00 27.21 241 ALA B O 1
ATOM 5498 N N . GLY B 1 224 ? -35.433 40.887 8.968 1.00 23.57 242 GLY B N 1
ATOM 5499 C CA . GLY B 1 224 ? -35.006 40.975 7.585 1.00 23.58 242 GLY B CA 1
ATOM 5500 C C . GLY B 1 224 ? -33.593 41.460 7.363 1.00 23.93 242 GLY B C 1
ATOM 5501 O O . GLY B 1 224 ? -33.044 41.269 6.274 1.00 24.73 242 GLY B O 1
ATOM 5502 N N . VAL B 1 225 ? -32.988 42.069 8.384 1.00 19.89 243 VAL B N 1
ATOM 5503 C CA . VAL B 1 225 ? -31.766 42.845 8.164 1.00 22.93 243 VAL B CA 1
ATOM 5504 C C . VAL B 1 225 ? -30.574 41.945 7.828 1.00 22.36 243 VAL B C 1
ATOM 5505 O O . VAL B 1 225 ? -29.714 42.337 7.034 1.00 20.96 243 VAL B O 1
ATOM 5509 N N . VAL B 1 226 ? -30.503 40.733 8.389 1.00 22.17 244 VAL B N 1
ATOM 5510 C CA . VAL B 1 226 ? -29.392 39.848 8.038 1.00 23.59 244 VAL B CA 1
ATOM 5511 C C . VAL B 1 226 ? -29.464 39.477 6.564 1.00 21.87 244 VAL B C 1
ATOM 5512 O O . VAL B 1 226 ? -28.443 39.486 5.857 1.00 27.56 244 VAL B O 1
ATOM 5516 N N . GLU B 1 227 ? -30.665 39.165 6.070 1.00 24.30 245 GLU B N 1
ATOM 5517 C CA . GLU B 1 227 ? -30.816 38.861 4.650 1.00 29.17 245 GLU B CA 1
ATOM 5518 C C . GLU B 1 227 ? -30.473 40.066 3.774 1.00 28.21 245 GLU B C 1
ATOM 5519 O O . GLU B 1 227 ? -29.912 39.905 2.684 1.00 24.92 245 GLU B O 1
ATOM 5522 N N . VAL B 1 228 ? -30.810 41.283 4.218 1.00 25.24 246 VAL B N 1
ATOM 5523 C CA . VAL B 1 228 ? -30.366 42.466 3.476 1.00 24.60 246 VAL B CA 1
ATOM 5524 C C . VAL B 1 228 ? -28.847 42.462 3.358 1.00 24.90 246 VAL B C 1
ATOM 5525 O O . VAL B 1 228 ? -28.282 42.650 2.275 1.00 24.42 246 VAL B O 1
ATOM 5529 N N . VAL B 1 229 ? -28.157 42.252 4.472 1.00 22.08 247 VAL B N 1
ATOM 5530 C CA . VAL B 1 229 ? -26.702 42.262 4.417 1.00 20.43 247 VAL B CA 1
ATOM 5531 C C . VAL B 1 229 ? -26.191 41.143 3.516 1.00 27.35 247 VAL B C 1
ATOM 5532 O O . VAL B 1 229 ? -25.228 41.333 2.766 1.00 25.47 247 VAL B O 1
ATOM 5536 N N . ARG B 1 230 ? -26.841 39.973 3.543 1.00 29.72 248 ARG B N 1
ATOM 5537 C CA . ARG B 1 230 ? -26.374 38.871 2.693 1.00 31.51 248 ARG B CA 1
ATOM 5538 C C . ARG B 1 230 ? -26.495 39.222 1.215 1.00 29.31 248 ARG B C 1
ATOM 5539 O O . ARG B 1 230 ? -25.644 38.841 0.401 1.00 30.99 248 ARG B O 1
ATOM 5547 N N . LYS B 1 231 ? -27.549 39.939 0.847 1.00 28.14 249 LYS B N 1
ATOM 5548 C CA . LYS B 1 231 ? -27.691 40.391 -0.533 1.00 27.76 249 LYS B CA 1
ATOM 5549 C C . LYS B 1 231 ? -26.612 41.405 -0.904 1.00 31.85 249 LYS B C 1
ATOM 5550 O O . LYS B 1 231 ? -26.082 41.371 -2.021 1.00 28.63 249 LYS B O 1
ATOM 5554 N N . ARG B 1 232 ? -26.277 42.323 0.005 1.00 25.42 250 ARG B N 1
ATOM 5555 C CA . ARG B 1 232 ? -25.156 43.221 -0.261 1.00 28.12 250 ARG B CA 1
ATOM 5556 C C . ARG B 1 232 ? -23.878 42.431 -0.498 1.00 26.59 250 ARG B C 1
ATOM 5557 O O . ARG B 1 232 ? -23.117 42.718 -1.433 1.00 25.79 250 ARG B O 1
ATOM 5565 N N . TYR B 1 233 ? -23.602 41.449 0.369 1.00 25.73 251 TYR B N 1
ATOM 5566 C CA . TYR B 1 233 ? -22.408 40.629 0.192 1.00 31.98 251 TYR B CA 1
ATOM 5567 C C . TYR B 1 233 ? -22.377 39.996 -1.203 1.00 30.06 251 TYR B C 1
ATOM 5568 O O . TYR B 1 233 ? -21.331 39.976 -1.872 1.00 30.39 251 TYR B O 1
ATOM 5577 N N . ALA B 1 234 ? -23.518 39.470 -1.655 1.00 26.99 252 ALA B N 1
ATOM 5578 C CA . ALA B 1 234 ? -23.565 38.791 -2.946 1.00 30.66 252 ALA B CA 1
ATOM 5579 C C . ALA B 1 234 ? -23.309 39.742 -4.098 1.00 34.73 252 ALA B C 1
ATOM 5580 O O . ALA B 1 234 ? -22.921 39.291 -5.181 1.00 32.96 252 ALA B O 1
ATOM 5582 N N . ALA B 1 235 ? -23.521 41.039 -3.890 1.00 31.88 253 ALA B N 1
ATOM 5583 C CA . ALA B 1 235 ? -23.158 42.061 -4.860 1.00 29.53 253 ALA B CA 1
ATOM 5584 C C . ALA B 1 235 ? -21.759 42.629 -4.616 1.00 30.26 253 ALA B C 1
ATOM 5585 O O . ALA B 1 235 ? -21.397 43.634 -5.232 1.00 31.74 253 ALA B O 1
ATOM 5587 N N . ASP B 1 236 ? -20.960 41.990 -3.754 1.00 29.44 254 ASP B N 1
ATOM 5588 C CA . ASP B 1 236 ? -19.603 42.439 -3.425 1.00 37.48 254 ASP B CA 1
ATOM 5589 C C . ASP B 1 236 ? -19.594 43.808 -2.738 1.00 32.16 254 ASP B C 1
ATOM 5590 O O . ASP B 1 236 ? -18.597 44.532 -2.795 1.00 27.04 254 ASP B O 1
ATOM 5595 N N . GLU B 1 237 ? -20.690 44.154 -2.055 1.00 23.18 255 GLU B N 1
ATOM 5596 C CA . GLU B 1 237 ? -20.693 45.256 -1.090 1.00 25.43 255 GLU B CA 1
ATOM 5597 C C . GLU B 1 237 ? -20.465 44.655 0.294 1.00 22.85 255 GLU B C 1
ATOM 5598 O O . GLU B 1 237 ? -21.385 44.093 0.896 1.00 26.68 255 GLU B O 1
ATOM 5604 N N . THR B 1 238 ? -19.223 44.754 0.794 1.00 25.55 256 THR B N 1
ATOM 5605 C CA . THR B 1 238 ? -18.841 44.123 2.050 1.00 26.05 256 THR B CA 1
ATOM 5606 C C . THR B 1 238 ? -18.984 45.107 3.211 1.00 25.22 256 THR B C 1
ATOM 5607 O O . THR B 1 238 ? -19.414 46.250 3.038 1.00 25.37 256 THR B O 1
ATOM 5611 N N . ASP B 1 239 ? -18.614 44.639 4.412 1.00 25.94 257 ASP B N 1
ATOM 5612 C CA . ASP B 1 239 ? -18.928 45.340 5.660 1.00 24.30 257 ASP B CA 1
ATOM 5613 C C . ASP B 1 239 ? -18.527 46.810 5.625 1.00 25.73 257 ASP B C 1
ATOM 5614 O O . ASP B 1 239 ? -19.297 47.698 6.030 1.00 21.61 257 ASP B O 1
ATOM 5619 N N . GLU B 1 240 ? -17.287 47.071 5.212 1.00 22.94 258 GLU B N 1
ATOM 5620 C CA . GLU B 1 240 ? -16.744 48.429 5.242 1.00 21.88 258 GLU B CA 1
ATOM 5621 C C . GLU B 1 240 ? -17.569 49.387 4.404 1.00 19.82 258 GLU B C 1
ATOM 5622 O O . GLU B 1 240 ? -17.642 50.585 4.713 1.00 25.94 258 GLU B O 1
ATOM 5628 N N . PHE B 1 241 ? -18.229 48.885 3.365 1.00 20.52 259 PHE B N 1
ATOM 5629 C CA . PHE B 1 241 ? -18.880 49.727 2.370 1.00 25.30 259 PHE B CA 1
ATOM 5630 C C . PHE B 1 241 ? -20.391 49.602 2.390 1.00 23.23 259 PHE B C 1
ATOM 5631 O O . PHE B 1 241 ? -21.061 50.042 1.447 1.00 24.24 259 PHE B O 1
ATOM 5639 N N . LEU B 1 242 ? -20.957 49.060 3.466 1.00 23.04 260 LEU B N 1
ATOM 5640 C CA . LEU B 1 242 ? -22.401 48.836 3.482 1.00 20.97 260 LEU B CA 1
ATOM 5641 C C . LEU B 1 242 ? -23.141 50.161 3.409 1.00 19.93 260 LEU B C 1
ATOM 5642 O O . LEU B 1 242 ? -22.930 51.061 4.234 1.00 20.35 260 LEU B O 1
ATOM 5647 N N . LYS B 1 243 ? -24.033 50.255 2.465 1.00 20.85 261 LYS B N 1
ATOM 5648 C CA . LYS B 1 243 ? -24.899 51.424 2.394 1.00 21.90 261 LYS B CA 1
ATOM 5649 C C . LYS B 1 243 ? -26.007 51.318 3.434 1.00 22.18 261 LYS B C 1
ATOM 5650 O O . LYS B 1 243 ? -26.406 50.210 3.825 1.00 21.74 261 LYS B O 1
ATOM 5656 N N . PRO B 1 244 ? -26.520 52.454 3.910 1.00 21.70 262 PRO B N 1
ATOM 5657 C CA . PRO B 1 244 ? -27.327 52.433 5.141 1.00 20.55 262 PRO B CA 1
ATOM 5658 C C . PRO B 1 244 ? -28.557 51.541 5.067 1.00 19.56 262 PRO B C 1
ATOM 5659 O O . PRO B 1 244 ? -29.283 51.499 4.071 1.00 22.98 262 PRO B O 1
ATOM 5663 N N . ILE B 1 245 ? -28.789 50.834 6.165 1.00 17.44 263 ILE B N 1
ATOM 5664 C CA . ILE B 1 245 ? -30.010 50.081 6.410 1.00 19.76 263 ILE B CA 1
ATOM 5665 C C . ILE B 1 245 ? -30.653 50.676 7.651 1.00 20.92 263 ILE B C 1
ATOM 5666 O O . ILE B 1 245 ? -29.953 50.923 8.644 1.00 17.89 263 ILE B O 1
ATOM 5671 N N . ILE B 1 246 ? -31.974 50.910 7.595 1.00 17.94 264 ILE B N 1
ATOM 5672 C CA . ILE B 1 246 ? -32.707 51.731 8.568 1.00 19.91 264 ILE B CA 1
ATOM 5673 C C . ILE B 1 246 ? -33.756 50.873 9.271 1.00 20.14 264 ILE B C 1
ATOM 5674 O O . ILE B 1 246 ? -34.637 50.314 8.612 1.00 21.90 264 ILE B O 1
ATOM 5679 N N . LEU B 1 247 ? -33.686 50.800 10.601 1.00 20.33 265 LEU B N 1
ATOM 5680 C CA . LEU B 1 247 ? -34.653 50.058 11.391 1.00 18.38 265 LEU B CA 1
ATOM 5681 C C . LEU B 1 247 ? -35.314 50.987 12.397 1.00 21.12 265 LEU B C 1
ATOM 5682 O O . LEU B 1 247 ? -34.738 51.993 12.823 1.00 19.78 265 LEU B O 1
ATOM 5687 N N . GLN B 1 248 ? -36.516 50.589 12.803 1.00 21.19 266 GLN B N 1
ATOM 5688 C CA . GLN B 1 248 ? -37.360 51.261 13.779 1.00 19.88 266 GLN B CA 1
ATOM 5689 C C . GLN B 1 248 ? -37.999 52.537 13.231 1.00 21.24 266 GLN B C 1
ATOM 5690 O O . GLN B 1 248 ? -38.691 53.230 13.986 1.00 21.07 266 GLN B O 1
ATOM 5696 N N . GLY B 1 249 ? -37.790 52.875 11.961 1.00 20.14 267 GLY B N 1
ATOM 5697 C CA . GLY B 1 249 ? -38.368 54.097 11.436 1.00 21.11 267 GLY B CA 1
ATOM 5698 C C . GLY B 1 249 ? -37.937 55.344 12.197 1.00 20.06 267 GLY B C 1
ATOM 5699 O O . GLY B 1 249 ? -36.818 55.446 12.726 1.00 21.58 267 GLY B O 1
ATOM 5700 N N . GLU B 1 250 ? -38.859 56.315 12.261 1.00 21.64 268 GLU B N 1
ATOM 5701 C CA . GLU B 1 250 ? -38.536 57.637 12.810 1.00 24.20 268 GLU B CA 1
ATOM 5702 C C . GLU B 1 250 ? -38.058 57.549 14.255 1.00 23.40 268 GLU B C 1
ATOM 5703 O O . GLU B 1 250 ? -37.168 58.309 14.679 1.00 24.14 268 GLU B O 1
ATOM 5706 N N . LYS B 1 251 ? -38.631 56.621 15.020 1.00 20.95 269 LYS B N 1
ATOM 5707 C CA . LYS B 1 251 ? -38.294 56.469 16.431 1.00 21.84 269 LYS B CA 1
ATOM 5708 C C . LYS B 1 251 ? -36.805 56.244 16.614 1.00 24.19 269 LYS B C 1
ATOM 5709 O O . LYS B 1 251 ? -36.221 56.663 17.620 1.00 23.57 269 LYS B O 1
ATOM 5712 N N . GLY B 1 252 ? -36.187 55.544 15.678 1.00 23.85 270 GLY B N 1
ATOM 5713 C CA . GLY B 1 252 ? -34.798 55.194 15.847 1.00 23.14 270 GLY B CA 1
ATOM 5714 C C . GLY B 1 252 ? -33.832 56.252 15.390 1.00 21.90 270 GLY B C 1
ATOM 5715 O O . GLY B 1 252 ? -32.618 56.070 15.537 1.00 18.43 270 GLY B O 1
ATOM 5716 N N . ARG B 1 253 ? -34.328 57.337 14.804 1.00 19.21 271 ARG B N 1
ATOM 5717 C CA . ARG B 1 253 ? -33.449 58.425 14.407 1.00 18.84 271 ARG B CA 1
ATOM 5718 C C . ARG B 1 253 ? -32.974 59.194 15.630 1.00 20.75 271 ARG B C 1
ATOM 5719 O O . ARG B 1 253 ? -33.615 59.200 16.677 1.00 21.21 271 ARG B O 1
ATOM 5727 N N . VAL B 1 254 ? -31.826 59.851 15.471 1.00 19.23 272 VAL B N 1
ATOM 5728 C CA . VAL B 1 254 ? -31.351 60.867 16.402 1.00 17.04 272 VAL B CA 1
ATOM 5729 C C . VAL B 1 254 ? -32.229 62.100 16.197 1.00 20.96 272 VAL B C 1
ATOM 5730 O O . VAL B 1 254 ? -32.212 62.706 15.120 1.00 21.10 272 VAL B O 1
ATOM 5734 N N . GLN B 1 255 ? -33.063 62.411 17.193 1.00 19.76 273 GLN B N 1
ATOM 5735 C CA . GLN B 1 255 ? -34.020 63.514 17.153 1.00 19.71 273 GLN B CA 1
ATOM 5736 C C . GLN B 1 255 ? -33.616 64.630 18.112 1.00 22.81 273 GLN B C 1
ATOM 5737 O O . GLN B 1 255 ? -32.700 64.471 18.926 1.00 17.90 273 GLN B O 1
ATOM 5743 N N . ASN B 1 256 ? -34.342 65.756 18.014 1.00 22.16 274 ASN B N 1
ATOM 5744 C CA . ASN B 1 256 ? -34.188 66.857 18.964 1.00 23.20 274 ASN B CA 1
ATOM 5745 C C . ASN B 1 256 ? -34.170 66.333 20.394 1.00 20.72 274 ASN B C 1
ATOM 5746 O O . ASN B 1 256 ? -35.014 65.525 20.782 1.00 17.04 274 ASN B O 1
ATOM 5751 N N . ASP B 1 257 ? -33.242 66.852 21.189 1.00 16.63 275 ASP B N 1
ATOM 5752 C CA . ASP B 1 257 ? -33.070 66.616 22.620 1.00 17.33 275 ASP B CA 1
ATOM 5753 C C . ASP B 1 257 ? -32.487 65.239 22.962 1.00 19.20 275 ASP B C 1
ATOM 5754 O O . ASP B 1 257 ? -32.312 64.937 24.153 1.00 21.24 275 ASP B O 1
ATOM 5759 N N . ASP B 1 258 ? -32.146 64.418 21.980 1.00 19.67 276 ASP B N 1
ATOM 5760 C CA . ASP B 1 258 ? -31.637 63.084 22.260 1.00 16.79 276 ASP B CA 1
ATOM 5761 C C . ASP B 1 258 ? -30.220 63.164 22.823 1.00 18.36 276 ASP B C 1
ATOM 5762 O O . ASP B 1 258 ? -29.518 64.167 22.662 1.00 16.48 276 ASP B O 1
ATOM 5767 N N . THR B 1 259 ? -29.807 62.078 23.473 1.00 16.41 277 THR B N 1
ATOM 5768 C CA . THR B 1 259 ? -28.465 61.919 24.010 1.00 16.64 277 THR B CA 1
ATOM 5769 C C . THR B 1 259 ? -27.773 60.815 23.226 1.00 16.14 277 THR B C 1
ATOM 5770 O O . THR B 1 259 ? -28.421 59.857 22.807 1.00 16.55 277 THR B O 1
ATOM 5774 N N . ILE B 1 260 ? -26.459 60.960 22.979 1.00 15.24 278 ILE B N 1
ATOM 5775 C CA . ILE B 1 260 ? -25.742 59.973 22.172 1.00 15.73 278 ILE B CA 1
ATOM 5776 C C . ILE B 1 260 ? -24.366 59.693 22.758 1.00 18.42 278 ILE B C 1
ATOM 5777 O O . ILE B 1 260 ? -23.637 60.610 23.157 1.00 18.47 278 ILE B O 1
ATOM 5782 N N . ILE B 1 261 ? -24.026 58.404 22.793 1.00 15.09 279 ILE B N 1
ATOM 5783 C CA . ILE B 1 261 ? -22.752 57.878 23.270 1.00 13.62 279 ILE B CA 1
ATOM 5784 C C . ILE B 1 261 ? -22.066 57.158 22.115 1.00 18.82 279 ILE B C 1
ATOM 5785 O O . ILE B 1 261 ? -22.591 56.175 21.593 1.00 17.65 279 ILE B O 1
ATOM 5790 N N . PHE B 1 262 ? -20.872 57.605 21.756 1.00 17.64 280 PHE B N 1
ATOM 5791 C CA . PHE B 1 262 ? -20.027 56.876 20.814 1.00 17.62 280 PHE B CA 1
ATOM 5792 C C . PHE B 1 262 ? -19.104 55.980 21.629 1.00 17.29 280 PHE B C 1
ATOM 5793 O O . PHE B 1 262 ? -18.514 56.448 22.607 1.00 18.16 280 PHE B O 1
ATOM 5801 N N . PHE B 1 263 ? -19.027 54.680 21.285 1.00 16.16 281 PHE B N 1
ATOM 5802 C CA . PHE B 1 263 ? -18.305 53.745 22.145 1.00 15.24 281 PHE B CA 1
ATOM 5803 C C . PHE B 1 263 ? -16.923 53.367 21.623 1.00 17.72 281 PHE B C 1
ATOM 5804 O O . PHE B 1 263 ? -16.223 52.589 22.282 1.00 19.09 281 PHE B O 1
ATOM 5812 N N . ASP B 1 264 ? -16.498 53.909 20.486 1.00 18.08 282 ASP B N 1
ATOM 5813 C CA . ASP B 1 264 ? -15.120 53.707 20.035 1.00 18.38 282 ASP B CA 1
ATOM 5814 C C . ASP B 1 264 ? -14.156 54.384 20.993 1.00 19.59 282 ASP B C 1
ATOM 5815 O O . ASP B 1 264 ? -14.426 55.483 21.487 1.00 17.93 282 ASP B O 1
ATOM 5820 N N . TYR B 1 265 ? -12.998 53.750 21.224 1.00 19.77 283 TYR B N 1
ATOM 5821 C CA . TYR B 1 265 ? -11.978 54.371 22.067 1.00 19.87 283 TYR B CA 1
ATOM 5822 C C . TYR B 1 265 ? -10.818 54.967 21.271 1.00 23.93 283 TYR B C 1
ATOM 5823 O O . TYR B 1 265 ? -9.920 55.572 21.867 1.00 21.91 283 TYR B O 1
ATOM 5832 N N . ARG B 1 266 ? -10.844 54.885 19.953 1.00 23.34 284 ARG B N 1
ATOM 5833 C CA . ARG B 1 266 ? -9.816 55.501 19.125 1.00 26.72 284 ARG B CA 1
ATOM 5834 C C . ARG B 1 266 ? -10.392 56.760 18.469 1.00 19.56 284 ARG B C 1
ATOM 5835 O O . ARG B 1 266 ? -11.441 56.718 17.810 1.00 23.56 284 ARG B O 1
ATOM 5843 N N . ALA B 1 267 ? -9.705 57.882 18.677 1.00 22.11 285 ALA B N 1
ATOM 5844 C CA . ALA B 1 267 ? -10.262 59.196 18.381 1.00 23.41 285 ALA B CA 1
ATOM 5845 C C . ALA B 1 267 ? -10.310 59.488 16.886 1.00 26.20 285 ALA B C 1
ATOM 5846 O O . ALA B 1 267 ? -11.220 60.184 16.421 1.00 22.90 285 ALA B O 1
ATOM 5848 N N . ASP B 1 268 ? -9.326 59.007 16.112 1.00 21.96 286 ASP B N 1
ATOM 5849 C CA . ASP B 1 268 ? -9.092 59.632 14.815 1.00 22.96 286 ASP B CA 1
ATOM 5850 C C . ASP B 1 268 ? -10.274 59.437 13.878 1.00 20.14 286 ASP B C 1
ATOM 5851 O O . ASP B 1 268 ? -10.629 60.356 13.127 1.00 27.82 286 ASP B O 1
ATOM 5856 N N . ARG B 1 269 ? -10.942 58.287 13.935 1.00 18.88 287 ARG B N 1
ATOM 5857 C CA . ARG B 1 269 ? -12.069 58.053 13.046 1.00 20.70 287 ARG B CA 1
ATOM 5858 C C . ARG B 1 269 ? -13.423 58.379 13.692 1.00 20.64 287 ARG B C 1
ATOM 5859 O O . ARG B 1 269 ? -14.450 58.088 13.089 1.00 19.86 287 ARG B O 1
ATOM 5867 N N . MET B 1 270 ? -13.443 58.952 14.896 1.00 16.39 288 MET B N 1
ATOM 5868 C CA . MET B 1 270 ? -14.683 59.444 15.520 1.00 17.94 288 MET B CA 1
ATOM 5869 C C . MET B 1 270 ? -14.840 60.957 15.441 1.00 22.62 288 MET B C 1
ATOM 5870 O O . MET B 1 270 ? -15.932 61.476 15.727 1.00 17.40 288 MET B O 1
ATOM 5875 N N . ARG B 1 271 ? -13.775 61.684 15.095 1.00 17.91 289 ARG B N 1
ATOM 5876 C CA . ARG B 1 271 ? -13.836 63.147 15.112 1.00 21.62 289 ARG B CA 1
ATOM 5877 C C . ARG B 1 271 ? -14.886 63.698 14.152 1.00 21.16 289 ARG B C 1
ATOM 5878 O O . ARG B 1 271 ? -15.629 64.624 14.501 1.00 21.19 289 ARG B O 1
ATOM 5886 N N . GLU B 1 272 ? -14.951 63.163 12.934 1.00 18.48 290 GLU B N 1
ATOM 5887 C CA . GLU B 1 272 ? -15.863 63.712 11.930 1.00 22.97 290 GLU B CA 1
ATOM 5888 C C . GLU B 1 272 ? -17.327 63.445 12.275 1.00 22.61 290 GLU B C 1
ATOM 5889 O O . GLU B 1 272 ? -18.136 64.380 12.315 1.00 22.92 290 GLU B O 1
ATOM 5895 N N . ILE B 1 273 ? -17.685 62.192 12.577 1.00 18.72 291 ILE B N 1
ATOM 5896 C CA . ILE B 1 273 ? -19.097 61.906 12.839 1.00 16.36 291 ILE B CA 1
ATOM 5897 C C . ILE B 1 273 ? -19.554 62.535 14.153 1.00 17.51 291 ILE B C 1
ATOM 5898 O O . ILE B 1 273 ? -20.697 63.021 14.253 1.00 22.90 291 ILE B O 1
ATOM 5903 N N . SER B 1 274 ? -18.694 62.562 15.174 1.00 18.41 292 SER B N 1
ATOM 5904 C CA . SER B 1 274 ? -19.116 63.134 16.457 1.00 21.37 292 SER B CA 1
ATOM 5905 C C . SER B 1 274 ? -19.255 64.653 16.359 1.00 21.90 292 SER B C 1
ATOM 5906 O O . SER B 1 274 ? -20.191 65.245 16.924 1.00 19.34 292 SER B O 1
ATOM 5909 N N . ALA B 1 275 ? -18.357 65.290 15.605 1.00 23.41 293 ALA B N 1
ATOM 5910 C CA . ALA B 1 275 ? -18.471 66.722 15.342 1.00 24.23 293 ALA B CA 1
ATOM 5911 C C . ALA B 1 275 ? -19.742 67.045 14.565 1.00 22.32 293 ALA B C 1
ATOM 5912 O O . ALA B 1 275 ? -20.412 68.044 14.847 1.00 25.46 293 ALA B O 1
ATOM 5914 N N . ALA B 1 276 ? -20.073 66.229 13.562 1.00 21.86 294 ALA B N 1
ATOM 5915 C CA . ALA B 1 276 ? -21.310 66.444 12.825 1.00 22.36 294 ALA B CA 1
ATOM 5916 C C . ALA B 1 276 ? -22.514 66.428 13.749 1.00 28.75 294 ALA B C 1
ATOM 5917 O O . ALA B 1 276 ? -23.475 67.172 13.533 1.00 27.23 294 ALA B O 1
ATOM 5919 N N . MET B 1 277 ? -22.490 65.576 14.775 1.00 29.23 295 MET B N 1
ATOM 5920 C CA . MET B 1 277 ? -23.643 65.446 15.665 1.00 30.37 295 MET B CA 1
ATOM 5921 C C . MET B 1 277 ? -23.684 66.555 16.699 1.00 30.93 295 MET B C 1
ATOM 5922 O O . MET B 1 277 ? -24.753 67.116 16.972 1.00 33.12 295 MET B O 1
ATOM 5927 N N . GLY B 1 278 ? -22.530 66.903 17.258 1.00 25.85 296 GLY B N 1
ATOM 5928 C CA . GLY B 1 278 ? -22.454 67.821 18.379 1.00 35.39 296 GLY B CA 1
ATOM 5929 C C . GLY B 1 278 ? -22.353 69.298 18.052 1.00 38.21 296 GLY B C 1
ATOM 5930 O O . GLY B 1 278 ? -22.677 70.126 18.906 1.00 46.19 296 GLY B O 1
ATOM 5931 N N . MET B 1 279 ? -21.925 69.652 16.837 1.00 43.27 297 MET B N 1
ATOM 5932 C CA . MET B 1 279 ? -21.640 71.059 16.491 1.00 39.33 297 MET B CA 1
ATOM 5933 C C . MET B 1 279 ? -22.168 71.424 15.108 1.00 39.20 297 MET B C 1
ATOM 5934 O O . MET B 1 279 ? -22.753 70.581 14.415 1.00 42.44 297 MET B O 1
ATOM 5939 N N . LYS B 1 288 ? -29.414 68.983 3.537 1.00 38.90 306 LYS B N 1
ATOM 5940 C CA . LYS B 1 288 ? -30.776 69.446 3.248 1.00 50.16 306 LYS B CA 1
ATOM 5941 C C . LYS B 1 288 ? -31.747 69.096 4.372 1.00 60.04 306 LYS B C 1
ATOM 5942 O O . LYS B 1 288 ? -32.871 69.606 4.410 1.00 56.98 306 LYS B O 1
ATOM 5944 N N . LEU B 1 289 ? -31.323 68.215 5.277 1.00 47.01 307 LEU B N 1
ATOM 5945 C CA . LEU B 1 289 ? -32.135 67.862 6.434 1.00 45.78 307 LEU B CA 1
ATOM 5946 C C . LEU B 1 289 ? -31.918 68.870 7.552 1.00 40.02 307 LEU B C 1
ATOM 5947 O O . LEU B 1 289 ? -30.831 69.436 7.700 1.00 46.67 307 LEU B O 1
ATOM 5952 N N . ALA B 1 290 ? -32.954 69.064 8.361 1.00 43.73 308 ALA B N 1
ATOM 5953 C CA . ALA B 1 290 ? -32.829 69.863 9.578 1.00 41.39 308 ALA B CA 1
ATOM 5954 C C . ALA B 1 290 ? -31.952 69.144 10.600 1.00 39.23 308 ALA B C 1
ATOM 5955 O O . ALA B 1 290 ? -32.243 68.005 10.974 1.00 41.13 308 ALA B O 1
ATOM 5957 N N . HIS B 1 291 ? -30.881 69.801 11.049 1.00 32.22 309 HIS B N 1
ATOM 5958 C CA . HIS B 1 291 ? -30.073 69.276 12.142 1.00 31.99 309 HIS B CA 1
ATOM 5959 C C . HIS B 1 291 ? -30.889 69.247 13.436 1.00 37.75 309 HIS B C 1
ATOM 5960 O O . HIS B 1 291 ? -31.421 70.294 13.849 1.00 32.82 309 HIS B O 1
ATOM 5967 N N . PRO B 1 292 ? -31.012 68.102 14.113 1.00 29.75 310 PRO B N 1
ATOM 5968 C CA . PRO B 1 292 ? -31.702 68.110 15.409 1.00 27.59 310 PRO B CA 1
ATOM 5969 C C . PRO B 1 292 ? -30.993 69.024 16.396 1.00 27.37 310 PRO B C 1
ATOM 5970 O O . PRO B 1 292 ? -29.770 69.167 16.378 1.00 27.39 310 PRO B O 1
ATOM 5974 N N . SER B 1 293 ? -31.787 69.675 17.231 1.00 26.61 311 SER B N 1
ATOM 5975 C CA . SER B 1 293 ? -31.309 70.653 18.193 1.00 23.69 311 SER B CA 1
ATOM 5976 C C . SER B 1 293 ? -31.148 69.987 19.553 1.00 23.08 311 SER B C 1
ATOM 5977 O O . SER B 1 293 ? -31.735 68.940 19.830 1.00 18.85 311 SER B O 1
ATOM 5980 N N . ASN B 1 294 ? -30.279 70.578 20.370 1.00 22.88 312 ASN B N 1
ATOM 5981 C CA . ASN B 1 294 ? -30.138 70.244 21.789 1.00 21.69 312 ASN B CA 1
ATOM 5982 C C . ASN B 1 294 ? -29.711 68.796 22.003 1.00 20.98 312 ASN B C 1
ATOM 5983 O O . ASN B 1 294 ? -30.156 68.125 22.926 1.00 19.33 312 ASN B O 1
ATOM 5988 N N . LEU B 1 295 ? -28.816 68.319 21.158 1.00 19.10 313 LEU B N 1
ATOM 5989 C CA . LEU B 1 295 ? -28.200 67.021 21.383 1.00 19.31 313 LEU B CA 1
ATOM 5990 C C . LEU B 1 295 ? -27.086 67.161 22.404 1.00 27.66 313 LEU B C 1
ATOM 5991 O O . LEU B 1 295 ? -26.476 68.229 22.539 1.00 25.33 313 LEU B O 1
ATOM 5996 N N . GLN B 1 296 ? -26.826 66.084 23.138 1.00 19.46 314 GLN B N 1
ATOM 5997 C CA . GLN B 1 296 ? -25.616 66.001 23.937 1.00 18.04 314 GLN B CA 1
ATOM 5998 C C . GLN B 1 296 ? -24.863 64.745 23.532 1.00 21.15 314 GLN B C 1
ATOM 5999 O O . GLN B 1 296 ? -25.457 63.660 23.443 1.00 18.85 314 GLN B O 1
ATOM 6005 N N . VAL B 1 297 ? -23.563 64.904 23.286 1.00 19.98 315 VAL B N 1
ATOM 6006 C CA . VAL B 1 297 ? -22.691 63.842 22.789 1.00 19.11 315 VAL B CA 1
ATOM 6007 C C . VAL B 1 297 ? -21.672 63.474 23.858 1.00 17.72 315 VAL B C 1
ATOM 6008 O O . VAL B 1 297 ? -21.056 64.352 24.480 1.00 19.79 315 VAL B O 1
ATOM 6012 N N . TYR B 1 298 ? -21.479 62.161 24.033 1.00 16.39 316 TYR B N 1
ATOM 6013 C CA . TYR B 1 298 ? -20.481 61.549 24.904 1.00 19.75 316 TYR B CA 1
ATOM 6014 C C . TYR B 1 298 ? -19.628 60.625 24.049 1.00 20.49 316 TYR B C 1
ATOM 6015 O O . TYR B 1 298 ? -20.140 59.977 23.129 1.00 19.51 316 TYR B O 1
ATOM 6024 N N . GLY B 1 299 ? -18.332 60.563 24.338 1.00 19.81 317 GLY B N 1
ATOM 6025 C CA . GLY B 1 299 ? -17.458 59.589 23.725 1.00 19.65 317 GLY B CA 1
ATOM 6026 C C . GLY B 1 299 ? -16.924 58.644 24.780 1.00 15.71 317 GLY B C 1
ATOM 6027 O O . GLY B 1 299 ? -16.862 58.979 25.963 1.00 16.65 317 GLY B O 1
ATOM 6028 N N . MET B 1 300 ? -16.557 57.439 24.347 1.00 19.14 318 MET B N 1
ATOM 6029 C CA . MET B 1 300 ? -15.928 56.499 25.271 1.00 18.01 318 MET B CA 1
ATOM 6030 C C . MET B 1 300 ? -14.651 57.101 25.850 1.00 20.42 318 MET B C 1
ATOM 6031 O O . MET B 1 300 ? -14.361 56.975 27.052 1.00 17.50 318 MET B O 1
ATOM 6036 N N . THR B 1 301 ? -13.882 57.751 24.992 1.00 18.56 319 THR B N 1
ATOM 6037 C CA . THR B 1 301 ? -12.673 58.465 25.357 1.00 19.11 319 THR B CA 1
ATOM 6038 C C . THR B 1 301 ? -12.739 59.858 24.759 1.00 21.62 319 THR B C 1
ATOM 6039 O O . THR B 1 301 ? -13.722 60.235 24.105 1.00 21.37 319 THR B O 1
ATOM 6043 N N . GLN B 1 302 ? -11.671 60.624 24.974 1.00 18.03 320 GLN B N 1
ATOM 6044 C CA . GLN B 1 302 ? -11.594 61.983 24.448 1.00 22.34 320 GLN B CA 1
ATOM 6045 C C . GLN B 1 302 ? -11.248 61.943 22.974 1.00 16.44 320 GLN B C 1
ATOM 6046 O O . GLN B 1 302 ? -10.228 61.364 22.583 1.00 21.66 320 GLN B O 1
ATOM 6052 N N . TYR B 1 303 ? -12.070 62.587 22.153 1.00 17.32 321 TYR B N 1
ATOM 6053 C CA . TYR B 1 303 ? -11.823 62.597 20.721 1.00 19.77 321 TYR B CA 1
ATOM 6054 C C . TYR B 1 303 ? -11.061 63.836 20.260 1.00 24.00 321 TYR B C 1
ATOM 6055 O O . TYR B 1 303 ? -10.224 63.740 19.360 1.00 18.47 321 TYR B O 1
ATOM 6064 N N . LYS B 1 304 ? -11.331 64.989 20.867 1.00 21.72 322 LYS B N 1
ATOM 6065 C CA . LYS B 1 304 ? -10.592 66.211 20.594 1.00 25.15 322 LYS B CA 1
ATOM 6066 C C . LYS B 1 304 ? -10.761 67.096 21.819 1.00 24.21 322 LYS B C 1
ATOM 6067 O O . LYS B 1 304 ? -11.885 67.255 22.326 1.00 25.81 322 LYS B O 1
ATOM 6071 N N . ALA B 1 305 ? -9.646 67.638 22.315 1.00 25.36 323 ALA B N 1
ATOM 6072 C CA . ALA B 1 305 ? -9.700 68.462 23.521 1.00 29.36 323 ALA B CA 1
ATOM 6073 C C . ALA B 1 305 ? -10.634 69.654 23.337 1.00 23.82 323 ALA B C 1
ATOM 6074 O O . ALA B 1 305 ? -11.261 70.106 24.305 1.00 25.71 323 ALA B O 1
ATOM 6076 N N . GLU B 1 306 ? -10.759 70.143 22.102 1.00 23.55 324 GLU B N 1
ATOM 6077 C CA . GLU B 1 306 ? -11.599 71.286 21.750 1.00 27.43 324 GLU B CA 1
ATOM 6078 C C . GLU B 1 306 ? -13.086 70.942 21.680 1.00 27.09 324 GLU B C 1
ATOM 6079 O O . GLU B 1 306 ? -13.915 71.849 21.508 1.00 26.74 324 GLU B O 1
ATOM 6085 N N . PHE B 1 307 ? -13.448 69.658 21.742 1.00 24.76 325 PHE B N 1
ATOM 6086 C CA . PHE B 1 307 ? -14.861 69.301 21.758 1.00 24.03 325 PHE B CA 1
ATOM 6087 C C . PHE B 1 307 ? -15.441 69.488 23.164 1.00 24.68 325 PHE B C 1
ATOM 6088 O O . PHE B 1 307 ? -14.739 69.284 24.158 1.00 23.69 325 PHE B O 1
ATOM 6096 N N . PRO B 1 308 ? -16.727 69.848 23.277 1.00 17.67 326 PRO B N 1
ATOM 6097 C CA . PRO B 1 308 ? -17.354 69.944 24.601 1.00 19.07 326 PRO B CA 1
ATOM 6098 C C . PRO B 1 308 ? -17.789 68.609 25.175 1.00 26.67 326 PRO B C 1
ATOM 6099 O O . PRO B 1 308 ? -18.407 68.597 26.249 1.00 31.08 326 PRO B O 1
ATOM 6103 N N . PHE B 1 309 ? -17.503 67.499 24.488 1.00 22.30 327 PHE B N 1
ATOM 6104 C CA . PHE B 1 309 ? -18.098 66.217 24.843 1.00 21.58 327 PHE B CA 1
ATOM 6105 C C . PHE B 1 309 ? -17.470 65.656 26.114 1.00 23.75 327 PHE B C 1
ATOM 6106 O O . PHE B 1 309 ? -16.244 65.642 26.276 1.00 23.83 327 PHE B O 1
ATOM 6114 N N . LYS B 1 310 ? -18.319 65.145 26.994 1.00 22.92 328 LYS B N 1
ATOM 6115 C CA . LYS B 1 310 ? -17.856 64.347 28.112 1.00 24.24 328 LYS B CA 1
ATOM 6116 C C . LYS B 1 310 ? -17.336 63.015 27.600 1.00 21.63 328 LYS B C 1
ATOM 6117 O O . LYS B 1 310 ? -17.727 62.543 26.528 1.00 22.04 328 LYS B O 1
ATOM 6121 N N . SER B 1 311 ? -16.435 62.419 28.380 1.00 20.29 329 SER B N 1
ATOM 6122 C CA . SER B 1 311 ? -15.804 61.139 28.076 1.00 19.68 329 SER B CA 1
ATOM 6123 C C . SER B 1 311 ? -16.091 60.152 29.198 1.00 21.23 329 SER B C 1
ATOM 6124 O O . SER B 1 311 ? -15.945 60.490 30.377 1.00 24.81 329 SER B O 1
ATOM 6127 N N . LEU B 1 312 ? -16.442 58.912 28.838 1.00 21.33 330 LEU B N 1
ATOM 6128 C CA . LEU B 1 312 ? -16.612 57.894 29.870 1.00 16.92 330 LEU B CA 1
ATOM 6129 C C . LEU B 1 312 ? -15.287 57.622 30.567 1.00 23.31 330 LEU B C 1
ATOM 6130 O O . LEU B 1 312 ? -15.246 57.473 31.794 1.00 21.63 330 LEU B O 1
ATOM 6135 N N . PHE B 1 313 ? -14.187 57.616 29.797 1.00 23.22 331 PHE B N 1
ATOM 6136 C CA . PHE B 1 313 ? -12.831 57.378 30.304 1.00 21.73 331 PHE B CA 1
ATOM 6137 C C . PHE B 1 313 ? -11.948 58.536 29.867 1.00 24.04 331 PHE B C 1
ATOM 6138 O O . PHE B 1 313 ? -11.231 58.451 28.856 1.00 19.58 331 PHE B O 1
ATOM 6146 N N . PRO B 1 314 ? -12.002 59.648 30.598 1.00 21.03 332 PRO B N 1
ATOM 6147 C CA . PRO B 1 314 ? -11.236 60.826 30.219 1.00 23.87 332 PRO B CA 1
ATOM 6148 C C . PRO B 1 314 ? -9.755 60.605 30.464 1.00 25.92 332 PRO B C 1
ATOM 6149 O O . PRO B 1 314 ? -9.363 59.655 31.163 1.00 23.53 332 PRO B O 1
ATOM 6153 N N . PRO B 1 315 ? -8.904 61.437 29.877 1.00 26.72 333 PRO B N 1
ATOM 6154 C CA . PRO B 1 315 ? -7.455 61.302 30.103 1.00 27.36 333 PRO B CA 1
ATOM 6155 C C . PRO B 1 315 ? -7.101 61.202 31.576 1.00 30.96 333 PRO B C 1
ATOM 6156 O O . PRO B 1 315 ? -7.567 61.994 32.401 1.00 32.19 333 PRO B O 1
ATOM 6160 N N . ALA B 1 316 ? -6.277 60.205 31.906 1.00 32.83 334 ALA B N 1
ATOM 6161 C CA . ALA B 1 316 ? -5.687 60.124 33.233 1.00 38.34 334 ALA B CA 1
ATOM 6162 C C . ALA B 1 316 ? -5.169 61.497 33.648 1.00 43.35 334 ALA B C 1
ATOM 6163 O O . ALA B 1 316 ? -4.601 62.234 32.838 1.00 38.54 334 ALA B O 1
ATOM 6165 N N . SER B 1 317 ? -5.384 61.843 34.915 1.00 40.86 335 SER B N 1
ATOM 6166 C CA . SER B 1 317 ? -4.960 63.148 35.404 1.00 42.95 335 SER B CA 1
ATOM 6167 C C . SER B 1 317 ? -3.438 63.246 35.473 1.00 42.83 335 SER B C 1
ATOM 6168 O O . SER B 1 317 ? -2.856 64.271 35.091 1.00 41.33 335 SER B O 1
ATOM 6171 N N . ASN B 1 318 ? -2.782 62.193 35.963 1.00 34.62 336 ASN B N 1
ATOM 6172 C CA . ASN B 1 318 ? -1.322 62.142 36.070 1.00 39.39 336 ASN B CA 1
ATOM 6173 C C . ASN B 1 318 ? -0.784 63.346 36.841 1.00 36.65 336 ASN B C 1
ATOM 6174 O O . ASN B 1 318 ? 0.172 64.017 36.436 1.00 32.99 336 ASN B O 1
ATOM 6176 N N . LYS B 1 319 ? -1.397 63.609 37.987 1.00 34.99 337 LYS B N 1
ATOM 6177 C CA . LYS B 1 319 ? -0.916 64.662 38.861 1.00 34.87 337 LYS B CA 1
ATOM 6178 C C . LYS B 1 319 ? 0.329 64.204 39.615 1.00 31.66 337 LYS B C 1
ATOM 6179 O O . LYS B 1 319 ? 0.436 63.049 40.034 1.00 26.79 337 LYS B O 1
ATOM 6182 N N . ASN B 1 320 ? 1.267 65.130 39.799 1.00 28.62 338 ASN B N 1
ATOM 6183 C CA . ASN B 1 320 ? 2.482 64.889 40.579 1.00 28.29 338 ASN B CA 1
ATOM 6184 C C . ASN B 1 320 ? 3.318 63.712 40.048 1.00 31.19 338 ASN B C 1
ATOM 6185 O O . ASN B 1 320 ? 3.790 62.865 40.809 1.00 25.01 338 ASN B O 1
ATOM 6190 N N . VAL B 1 321 ? 3.533 63.677 38.736 1.00 26.97 339 VAL B N 1
ATOM 6191 C CA . VAL B 1 321 ? 4.634 62.875 38.190 1.00 25.96 339 VAL B CA 1
ATOM 6192 C C . VAL B 1 321 ? 5.940 63.389 38.800 1.00 23.64 339 VAL B C 1
ATOM 6193 O O . VAL B 1 321 ? 5.983 64.487 39.364 1.00 24.74 339 VAL B O 1
ATOM 6197 N N . LEU B 1 322 ? 7.024 62.611 38.676 1.00 22.19 340 LEU B N 1
ATOM 6198 C CA . LEU B 1 322 ? 8.280 62.987 39.317 1.00 21.92 340 LEU B CA 1
ATOM 6199 C C . LEU B 1 322 ? 8.705 64.414 38.966 1.00 21.81 340 LEU B C 1
ATOM 6200 O O . LEU B 1 322 ? 9.147 65.168 39.841 1.00 23.04 340 LEU B O 1
ATOM 6205 N N . ALA B 1 323 ? 8.615 64.802 37.693 1.00 22.83 341 ALA B N 1
ATOM 6206 C CA . ALA B 1 323 ? 9.104 66.132 37.318 1.00 22.96 341 ALA B CA 1
ATOM 6207 C C . ALA B 1 323 ? 8.283 67.221 37.997 1.00 25.10 341 ALA B C 1
ATOM 6208 O O . ALA B 1 323 ? 8.829 68.243 38.432 1.00 23.59 341 ALA B O 1
ATOM 6210 N N . GLU B 1 324 ? 6.962 67.025 38.078 1.00 24.67 342 GLU B N 1
ATOM 6211 C CA . GLU B 1 324 ? 6.101 68.027 38.712 1.00 25.85 342 GLU B CA 1
ATOM 6212 C C . GLU B 1 324 ? 6.350 68.081 40.210 1.00 27.48 342 GLU B C 1
ATOM 6213 O O . GLU B 1 324 ? 6.403 69.163 40.804 1.00 30.06 342 GLU B O 1
ATOM 6219 N N . TRP B 1 325 ? 6.505 66.914 40.826 1.00 21.88 343 TRP B N 1
ATOM 6220 C CA . TRP B 1 325 ? 6.668 66.813 42.269 1.00 28.99 343 TRP B CA 1
ATOM 6221 C C . TRP B 1 325 ? 7.995 67.410 42.725 1.00 33.12 343 TRP B C 1
ATOM 6222 O O . TRP B 1 325 ? 8.047 68.096 43.752 1.00 33.04 343 TRP B O 1
ATOM 6233 N N . LEU B 1 326 ? 9.087 67.147 41.996 1.00 29.64 344 LEU B N 1
ATOM 6234 C CA . LEU B 1 326 ? 10.353 67.785 42.347 1.00 34.16 344 LEU B CA 1
ATOM 6235 C C . LEU B 1 326 ? 10.224 69.308 42.283 1.00 25.72 344 LEU B C 1
ATOM 6236 O O . LEU B 1 326 ? 10.707 70.013 43.173 1.00 36.12 344 LEU B O 1
ATOM 6241 N N . ALA B 1 327 ? 9.534 69.833 41.268 1.00 26.38 345 ALA B N 1
ATOM 6242 C CA . ALA B 1 327 ? 9.291 71.273 41.207 1.00 33.35 345 ALA B CA 1
ATOM 6243 C C . ALA B 1 327 ? 8.485 71.749 42.416 1.00 35.42 345 ALA B C 1
ATOM 6244 O O . ALA B 1 327 ? 8.836 72.746 43.056 1.00 35.85 345 ALA B O 1
ATOM 6246 N N . GLU B 1 328 ? 7.394 71.045 42.740 1.00 37.84 346 GLU B N 1
ATOM 6247 C CA . GLU B 1 328 ? 6.599 71.401 43.917 1.00 39.92 346 GLU B CA 1
ATOM 6248 C C . GLU B 1 328 ? 7.446 71.410 45.176 1.00 36.77 346 GLU B C 1
ATOM 6249 O O . GLU B 1 328 ? 7.214 72.225 46.075 1.00 40.53 346 GLU B O 1
ATOM 6255 N N . GLN B 1 329 ? 8.413 70.498 45.273 1.00 33.32 347 GLN B N 1
ATOM 6256 C CA . GLN B 1 329 ? 9.306 70.441 46.421 1.00 34.02 347 GLN B CA 1
ATOM 6257 C C . GLN B 1 329 ? 10.489 71.390 46.294 1.00 33.81 347 GLN B C 1
ATOM 6258 O O . GLN B 1 329 ? 11.445 71.253 47.058 1.00 35.19 347 GLN B O 1
ATOM 6264 N N . LYS B 1 330 ? 10.455 72.320 45.340 1.00 35.78 348 LYS B N 1
ATOM 6265 C CA . LYS B 1 330 ? 11.540 73.279 45.131 1.00 42.17 348 LYS B CA 1
ATOM 6266 C C . LYS B 1 330 ? 12.888 72.566 44.984 1.00 35.13 348 LYS B C 1
ATOM 6267 O O . LYS B 1 330 ? 13.897 72.942 45.579 1.00 35.43 348 LYS B O 1
ATOM 6270 N N . VAL B 1 331 ? 12.898 71.516 44.167 1.00 31.21 349 VAL B N 1
ATOM 6271 C CA . VAL B 1 331 ? 14.114 70.789 43.820 1.00 30.57 349 VAL B CA 1
ATOM 6272 C C . VAL B 1 331 ? 14.303 70.915 42.312 1.00 36.29 349 VAL B C 1
ATOM 6273 O O . VAL B 1 331 ? 13.370 70.657 41.544 1.00 33.58 349 VAL B O 1
ATOM 6277 N N . SER B 1 332 ? 15.479 71.369 41.889 1.00 29.22 350 SER B N 1
ATOM 6278 C CA . SER B 1 332 ? 15.690 71.608 40.473 1.00 26.19 350 SER B CA 1
ATOM 6279 C C . SER B 1 332 ? 16.152 70.306 39.823 1.00 26.09 350 SER B C 1
ATOM 6280 O O . SER B 1 332 ? 16.583 69.373 40.502 1.00 29.23 350 SER B O 1
ATOM 6283 N N . GLN B 1 333 ? 16.026 70.233 38.500 1.00 26.44 351 GLN B N 1
ATOM 6284 C CA . GLN B 1 333 ? 16.277 68.963 37.812 1.00 26.28 351 GLN B CA 1
ATOM 6285 C C . GLN B 1 333 ? 16.826 69.203 36.409 1.00 23.77 351 GLN B C 1
ATOM 6286 O O . GLN B 1 333 ? 16.743 70.308 35.859 1.00 23.90 351 GLN B O 1
ATOM 6292 N N . PHE B 1 334 ? 17.394 68.143 35.824 1.00 22.40 352 PHE B N 1
ATOM 6293 C CA . PHE B 1 334 ? 18.004 68.203 34.494 1.00 22.75 352 PHE B CA 1
ATOM 6294 C C . PHE B 1 334 ? 17.570 66.964 33.717 1.00 18.49 352 PHE B C 1
ATOM 6295 O O . PHE B 1 334 ? 17.652 65.855 34.244 1.00 22.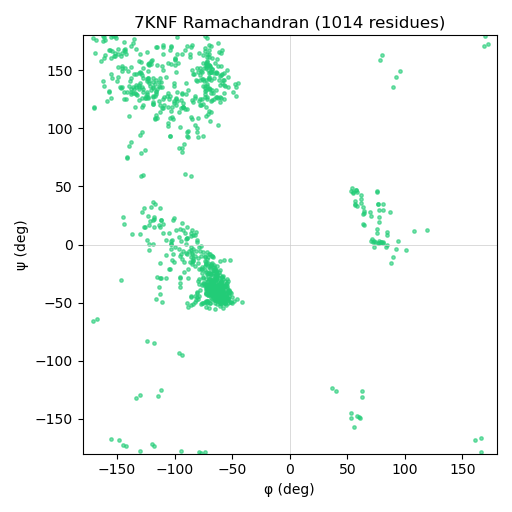90 352 PHE B O 1
ATOM 6303 N N . HIS B 1 335 ? 17.081 67.162 32.489 1.00 19.89 353 HIS B N 1
ATOM 6304 C CA . HIS B 1 335 ? 16.716 66.075 31.576 1.00 17.15 353 HIS B CA 1
ATOM 6305 C C . HIS B 1 335 ? 17.492 66.219 30.269 1.00 20.27 353 HIS B C 1
ATOM 6306 O O . HIS B 1 335 ? 17.423 67.271 29.622 1.00 20.16 353 HIS B O 1
ATOM 6313 N N . CYS B 1 336 ? 18.209 65.157 29.860 1.00 19.72 354 CYS B N 1
ATOM 6314 C CA . CYS B 1 336 ? 19.077 65.218 28.693 1.00 18.56 354 CYS B CA 1
ATOM 6315 C C . CYS B 1 336 ? 18.871 64.010 27.785 1.00 16.94 354 CYS B C 1
ATOM 6316 O O . CYS B 1 336 ? 18.800 62.878 28.265 1.00 17.28 354 CYS B O 1
ATOM 6319 N N . ALA B 1 337 ? 18.832 64.249 26.476 1.00 17.43 355 ALA B N 1
ATOM 6320 C CA . ALA B 1 337 ? 18.823 63.161 25.506 1.00 15.56 355 ALA B CA 1
ATOM 6321 C C . ALA B 1 337 ? 19.336 63.660 24.158 1.00 17.52 355 ALA B C 1
ATOM 6322 O O . ALA B 1 337 ? 19.398 64.861 23.898 1.00 16.20 355 ALA B O 1
ATOM 6324 N N . GLU B 1 338 ? 19.630 62.719 23.263 1.00 16.49 356 GLU B N 1
ATOM 6325 C CA . GLU B 1 338 ? 19.871 63.161 21.903 1.00 15.56 356 GLU B CA 1
ATOM 6326 C C . GLU B 1 338 ? 18.553 63.283 21.135 1.00 17.76 356 GLU B C 1
ATOM 6327 O O . GLU B 1 338 ? 17.481 62.917 21.626 1.00 16.24 356 GLU B O 1
ATOM 6333 N N . THR B 1 339 ? 18.645 63.845 19.925 1.00 16.38 357 THR B N 1
ATOM 6334 C CA . THR B 1 339 ? 17.452 64.261 19.180 1.00 16.51 357 THR B CA 1
ATOM 6335 C C . THR B 1 339 ? 16.391 63.169 19.135 1.00 17.73 357 THR B C 1
ATOM 6336 O O . THR B 1 339 ? 15.220 63.423 19.408 1.00 16.65 357 THR B O 1
ATOM 6340 N N . GLU B 1 340 ? 16.793 61.939 18.787 1.00 19.68 358 GLU B N 1
ATOM 6341 C CA . GLU B 1 340 ? 15.844 60.852 18.584 1.00 18.24 358 GLU B CA 1
ATOM 6342 C C . GLU B 1 340 ? 15.041 60.513 19.840 1.00 17.91 358 GLU B C 1
ATOM 6343 O O . GLU B 1 340 ? 13.920 60.006 19.714 1.00 23.04 358 GLU B O 1
ATOM 6349 N N . LYS B 1 341 ? 15.530 60.813 21.048 1.00 15.60 359 LYS B N 1
ATOM 6350 C CA . LYS B 1 341 ? 14.794 60.498 22.275 1.00 14.93 359 LYS B CA 1
ATOM 6351 C C . LYS B 1 341 ? 14.501 61.746 23.116 1.00 16.76 359 LYS B C 1
ATOM 6352 O O . LYS B 1 341 ? 14.225 61.645 24.320 1.00 15.61 359 LYS B O 1
ATOM 6358 N N . TYR B 1 342 ? 14.535 62.931 22.506 1.00 17.82 360 TYR B N 1
ATOM 6359 C CA . TYR B 1 342 ? 14.303 64.143 23.284 1.00 17.66 360 TYR B CA 1
ATOM 6360 C C . TYR B 1 342 ? 12.854 64.222 23.748 1.00 15.35 360 TYR B C 1
ATOM 6361 O O . TYR B 1 342 ? 12.569 64.618 24.885 1.00 15.91 360 TYR B O 1
ATOM 6370 N N . ALA B 1 343 ? 11.931 63.806 22.896 1.00 15.81 361 ALA B N 1
ATOM 6371 C CA . ALA B 1 343 ? 10.526 63.738 23.298 1.00 17.97 361 ALA B CA 1
ATOM 6372 C C . ALA B 1 343 ? 10.327 62.797 24.479 1.00 18.85 361 ALA B C 1
ATOM 6373 O O . ALA B 1 343 ? 9.499 63.053 25.360 1.00 18.05 361 ALA B O 1
ATOM 6375 N N . HIS B 1 344 ? 11.112 61.726 24.539 1.00 19.85 362 HIS B N 1
ATOM 6376 C CA . HIS B 1 344 ? 10.915 60.745 25.587 1.00 16.38 362 HIS B CA 1
ATOM 6377 C C . HIS B 1 344 ? 11.276 61.290 26.955 1.00 17.05 362 HIS B C 1
ATOM 6378 O O . HIS B 1 344 ? 10.569 61.011 27.929 1.00 15.88 362 HIS B O 1
ATOM 6385 N N . VAL B 1 345 ? 12.331 62.109 27.058 1.00 15.20 363 VAL B N 1
ATOM 6386 C CA . VAL B 1 345 ? 12.733 62.626 28.366 1.00 16.34 363 VAL B CA 1
ATOM 6387 C C . VAL B 1 345 ? 12.049 63.948 28.699 1.00 16.54 363 VAL B C 1
ATOM 6388 O O . VAL B 1 345 ? 12.303 64.514 29.772 1.00 19.77 363 VAL B O 1
ATOM 6392 N N . THR B 1 346 ? 11.199 64.456 27.812 1.00 18.29 364 THR B N 1
ATOM 6393 C CA . THR B 1 346 ? 10.412 65.646 28.076 1.00 16.92 364 THR B CA 1
ATOM 6394 C C . THR B 1 346 ? 8.915 65.313 28.034 1.00 18.08 364 THR B C 1
ATOM 6395 O O . THR B 1 346 ? 8.319 64.999 29.060 1.00 20.56 364 THR B O 1
ATOM 6399 N N . PHE B 1 347 ? 8.332 65.329 26.840 1.00 17.09 365 PHE B N 1
ATOM 6400 C CA . PHE B 1 347 ? 6.897 65.110 26.674 1.00 15.21 365 PHE B CA 1
ATOM 6401 C C . PHE B 1 347 ? 6.426 63.831 27.378 1.00 23.53 365 PHE B C 1
ATOM 6402 O O . PHE B 1 347 ? 5.444 63.849 28.128 1.00 18.80 365 PHE B O 1
ATOM 6410 N N . PHE B 1 348 ? 7.113 62.703 27.162 1.00 19.77 366 PHE B N 1
ATOM 6411 C CA . PHE B 1 348 ? 6.590 61.449 27.721 1.00 18.48 366 PHE B CA 1
ATOM 6412 C C . PHE B 1 348 ? 6.966 61.272 29.188 1.00 18.38 366 PHE B C 1
ATOM 6413 O O . PHE B 1 348 ? 6.117 60.928 30.011 1.00 18.08 366 PHE B O 1
ATOM 6421 N N . PHE B 1 349 ? 8.217 61.549 29.549 1.00 16.88 367 PHE B N 1
ATOM 6422 C CA . PHE B 1 349 ? 8.633 61.477 30.947 1.00 17.61 367 PHE B CA 1
ATOM 6423 C C . PHE B 1 349 ? 7.758 62.347 31.848 1.00 20.42 367 PHE B C 1
ATOM 6424 O O . PHE B 1 349 ? 7.505 61.996 33.003 1.00 18.99 367 PHE B O 1
ATOM 6432 N N . ASN B 1 350 ? 7.310 63.495 31.352 1.00 20.81 368 ASN B N 1
ATOM 6433 C CA . ASN B 1 350 ? 6.600 64.435 32.200 1.00 23.59 368 ASN B CA 1
ATOM 6434 C C . ASN B 1 350 ? 5.105 64.194 32.188 1.00 27.29 368 ASN B C 1
ATOM 6435 O O . ASN B 1 350 ? 4.356 65.031 32.706 1.00 25.08 368 ASN B O 1
ATOM 6440 N N . GLY B 1 351 ? 4.654 63.087 31.601 1.00 23.93 369 GLY B N 1
ATOM 6441 C CA . GLY B 1 351 ? 3.264 62.697 31.735 1.00 23.04 369 GLY B CA 1
ATOM 6442 C C . GLY B 1 351 ? 2.487 62.619 30.443 1.00 21.29 369 GLY B C 1
ATOM 6443 O O . GLY B 1 351 ? 1.259 62.486 30.469 1.00 22.96 369 GLY B O 1
ATOM 6444 N N . GLY B 1 352 ? 3.177 62.656 29.309 1.00 21.28 370 GLY B N 1
ATOM 6445 C CA . GLY B 1 352 ? 2.501 62.612 28.028 1.00 21.80 370 GLY B CA 1
ATOM 6446 C C . GLY B 1 352 ? 1.864 63.931 27.655 1.00 23.53 370 GLY B C 1
ATOM 6447 O O . GLY B 1 352 ? 0.781 63.954 27.050 1.00 23.14 370 GLY B O 1
ATOM 6448 N N . LEU B 1 353 ? 2.497 65.039 28.016 1.00 25.24 371 LEU B N 1
ATOM 6449 C CA . LEU B 1 353 ? 2.025 66.349 27.593 1.00 28.07 371 LEU B CA 1
ATOM 6450 C C . LEU B 1 353 ? 3.215 67.295 27.529 1.00 30.01 371 LEU B C 1
ATOM 6451 O O . LEU B 1 353 ? 4.286 67.016 28.083 1.00 26.97 371 LEU B O 1
ATOM 6456 N N . GLU B 1 354 ? 3.027 68.410 26.817 1.00 29.29 372 GLU B N 1
ATOM 6457 C CA . GLU B 1 354 ? 4.098 69.395 26.646 1.00 26.58 372 GLU B CA 1
ATOM 6458 C C . GLU B 1 354 ? 3.983 70.343 27.830 1.00 30.02 372 GLU B C 1
ATOM 6459 O O . GLU B 1 354 ? 3.194 71.287 27.832 1.00 34.66 372 GLU B O 1
ATOM 6465 N N . LYS B 1 355 ? 4.716 70.030 28.892 1.00 27.15 373 LYS B N 1
ATOM 6466 C CA . LYS B 1 355 ? 4.763 70.871 30.078 1.00 33.43 373 LYS B CA 1
ATOM 6467 C C . LYS B 1 355 ? 6.169 70.812 30.639 1.00 28.78 373 LYS B C 1
ATOM 6468 O O . LYS B 1 355 ? 6.712 69.718 30.805 1.00 32.05 373 LYS B O 1
ATOM 6471 N N . GLN B 1 356 ? 6.745 71.975 30.934 1.00 28.43 374 GLN B N 1
ATOM 6472 C CA . GLN B 1 356 ? 8.047 72.073 31.580 1.00 27.29 374 GLN B CA 1
ATOM 6473 C C . GLN B 1 356 ? 7.872 72.728 32.943 1.00 31.98 374 GLN B C 1
ATOM 6474 O O . GLN B 1 356 ? 7.239 73.782 33.057 1.00 30.63 374 GLN B O 1
ATOM 6480 N N . PHE B 1 357 ? 8.412 72.111 33.977 1.00 23.94 375 PHE B N 1
ATOM 6481 C CA . PHE B 1 357 ? 8.129 72.612 35.310 1.00 25.23 375 PHE B CA 1
ATOM 6482 C C . PHE B 1 357 ? 9.187 73.600 35.796 1.00 32.55 375 PHE B C 1
ATOM 6483 O O . PHE B 1 357 ? 10.279 73.716 35.232 1.00 25.08 375 PHE B O 1
ATOM 6491 N N . GLU B 1 358 ? 8.825 74.345 36.846 1.00 27.75 376 GLU B N 1
ATOM 6492 C CA . GLU B 1 358 ? 9.746 75.308 37.443 1.00 32.44 376 GLU B CA 1
ATOM 6493 C C . GLU B 1 358 ? 11.002 74.601 37.950 1.00 30.55 376 GLU B C 1
ATOM 6494 O O . GLU B 1 358 ? 10.921 73.653 38.736 1.00 29.35 376 GLU B O 1
ATOM 6497 N N . GLY B 1 359 ? 12.169 75.068 37.505 1.00 25.85 377 GLY B N 1
ATOM 6498 C CA . GLY B 1 359 ? 13.424 74.483 37.928 1.00 30.80 377 GLY B CA 1
ATOM 6499 C C . GLY B 1 359 ? 13.934 73.380 37.023 1.00 28.55 377 GLY B C 1
ATOM 6500 O O . GLY B 1 359 ? 15.048 72.889 37.240 1.00 29.50 377 GLY B O 1
ATOM 6501 N N . GLU B 1 360 ? 13.165 73.005 36.005 1.00 22.89 378 GLU B N 1
ATOM 6502 C CA . GLU B 1 360 ? 13.529 71.933 35.085 1.00 23.52 378 GLU B CA 1
ATOM 6503 C C . GLU B 1 360 ? 14.336 72.502 33.927 1.00 22.44 378 GLU B C 1
ATOM 6504 O O . GLU B 1 360 ? 13.839 73.348 33.170 1.00 24.94 378 GLU B O 1
ATOM 6510 N N . GLU B 1 361 ? 15.591 72.060 33.824 1.00 20.95 379 GLU B N 1
ATOM 6511 C CA . GLU B 1 361 ? 16.488 72.393 32.730 1.00 25.20 379 GLU B CA 1
ATOM 6512 C C . GLU B 1 361 ? 16.537 71.237 31.734 1.00 23.31 379 GLU B C 1
ATOM 6513 O O . GLU B 1 361 ? 16.580 70.074 32.132 1.00 23.90 379 GLU B O 1
ATOM 6519 N N . ARG B 1 362 ? 16.477 71.562 30.448 1.00 18.97 380 ARG B N 1
ATOM 6520 C CA . ARG B 1 362 ? 16.454 70.558 29.368 1.00 18.18 380 ARG B CA 1
ATOM 6521 C C . ARG B 1 362 ? 17.664 70.695 28.452 1.00 26.13 380 ARG B C 1
ATOM 6522 O O . ARG B 1 362 ? 18.153 71.800 28.261 1.00 23.43 380 ARG B O 1
ATOM 6537 N N . LEU B 1 364 ? 19.378 69.158 24.737 1.00 18.30 382 LEU B N 1
ATOM 6538 C CA . LEU B 1 364 ? 19.206 68.381 23.526 1.00 17.92 382 LEU B CA 1
ATOM 6539 C C . LEU B 1 364 ? 20.583 68.222 22.878 1.00 24.25 382 LEU B C 1
ATOM 6540 O O . LEU B 1 364 ? 21.239 69.195 22.534 1.00 20.43 382 LEU B O 1
ATOM 6545 N N . VAL B 1 365 ? 21.047 66.993 22.758 1.00 15.67 383 VAL B N 1
ATOM 6546 C CA . VAL B 1 365 ? 22.325 66.688 22.105 1.00 15.58 383 VAL B CA 1
ATOM 6547 C C . VAL B 1 365 ? 22.009 66.238 20.685 1.00 21.09 383 VAL B C 1
ATOM 6548 O O . VAL B 1 365 ? 21.184 65.327 20.511 1.00 21.37 383 VAL B O 1
ATOM 6552 N N . PRO B 1 366 ? 22.588 66.849 19.657 1.00 16.34 384 PRO B N 1
ATOM 6553 C CA . PRO B 1 366 ? 22.176 66.507 18.286 1.00 15.27 384 PRO B CA 1
ATOM 6554 C C . PRO B 1 366 ? 22.557 65.081 17.920 1.00 20.07 384 PRO B C 1
ATOM 6555 O O . PRO B 1 366 ? 23.688 64.657 18.149 1.00 18.97 384 PRO B O 1
ATOM 6559 N N . SER B 1 367 ? 21.587 64.336 17.390 1.00 19.69 385 SER B N 1
ATOM 6560 C CA . SER B 1 367 ? 21.851 63.008 16.844 1.00 19.40 385 SER B CA 1
ATOM 6561 C C . SER B 1 367 ? 22.685 63.133 15.563 1.00 23.13 385 SER B C 1
ATOM 6562 O O . SER B 1 367 ? 22.620 64.149 14.868 1.00 21.15 385 SER B O 1
ATOM 6565 N N . PRO B 1 368 ? 23.470 62.119 15.215 1.00 20.78 386 PRO B N 1
ATOM 6566 C CA . PRO B 1 368 ? 24.286 62.240 14.001 1.00 23.32 386 PRO B CA 1
ATOM 6567 C C . PRO B 1 368 ? 23.432 62.259 12.745 1.00 28.29 386 PRO B C 1
ATOM 6568 O O . PRO B 1 368 ? 22.360 61.645 12.671 1.00 26.41 386 PRO B O 1
ATOM 6572 N N . LYS B 1 369 ? 23.923 62.987 11.738 1.00 26.24 387 LYS B N 1
ATOM 6573 C CA . LYS B 1 369 ? 23.188 63.166 10.489 1.00 29.08 387 LYS B CA 1
ATOM 6574 C C . LYS B 1 369 ? 23.651 62.089 9.502 1.00 33.53 387 LYS B C 1
ATOM 6575 O O . LYS B 1 369 ? 24.481 62.309 8.619 1.00 31.03 387 LYS B O 1
ATOM 6579 N N . VAL B 1 370 ? 23.098 60.881 9.683 1.00 25.76 388 VAL B N 1
ATOM 6580 C CA . VAL B 1 370 ? 23.392 59.724 8.844 1.00 27.32 388 VAL B CA 1
ATOM 6581 C C . VAL B 1 370 ? 22.077 59.135 8.345 1.00 25.65 388 VAL B C 1
ATOM 6582 O O . VAL B 1 370 ? 21.030 59.259 8.990 1.00 26.74 388 VAL B O 1
ATOM 6586 N N . ALA B 1 371 ? 22.135 58.492 7.175 1.00 31.02 389 ALA B N 1
ATOM 6587 C CA . ALA B 1 371 ? 20.936 57.897 6.580 1.00 30.55 389 ALA B CA 1
ATOM 6588 C C . ALA B 1 371 ? 20.223 56.957 7.545 1.00 24.69 389 ALA B C 1
ATOM 6589 O O . ALA B 1 371 ? 18.995 57.008 7.685 1.00 26.40 389 ALA B O 1
ATOM 6591 N N . THR B 1 372 ? 20.980 56.058 8.183 1.00 27.78 390 THR B N 1
ATOM 6592 C CA . THR B 1 372 ? 20.491 55.038 9.110 1.00 21.94 390 THR B CA 1
ATOM 6593 C C . THR B 1 372 ? 21.528 54.892 10.222 1.00 24.55 390 THR B C 1
ATOM 6594 O O . THR B 1 372 ? 22.719 55.140 10.005 1.00 24.00 390 THR B O 1
ATOM 6598 N N . TYR B 1 373 ? 21.086 54.487 11.416 1.00 21.10 391 TYR B N 1
ATOM 6599 C CA . TYR B 1 373 ? 21.981 54.634 12.556 1.00 20.33 391 TYR B CA 1
ATOM 6600 C C . TYR B 1 373 ? 22.966 53.475 12.699 1.00 22.49 391 TYR B C 1
ATOM 6601 O O . TYR B 1 373 ? 23.950 53.607 13.430 1.00 18.14 391 TYR B O 1
ATOM 6610 N N . ASP B 1 374 ? 22.778 52.375 11.976 1.00 21.60 392 ASP B N 1
ATOM 6611 C CA . ASP B 1 374 ? 23.820 51.358 11.954 1.00 25.87 392 ASP B CA 1
ATOM 6612 C C . ASP B 1 374 ? 25.103 51.890 11.329 1.00 26.33 392 ASP B C 1
ATOM 6613 O O . ASP B 1 374 ? 26.167 51.311 11.557 1.00 25.14 392 ASP B O 1
ATOM 6618 N N . LEU B 1 375 ? 25.031 52.989 10.566 1.00 22.43 393 LEU B N 1
ATOM 6619 C CA . LEU B 1 375 ? 26.242 53.619 10.026 1.00 25.42 393 LEU B CA 1
ATOM 6620 C C . LEU B 1 375 ? 27.064 54.379 11.071 1.00 25.77 393 LEU B C 1
ATOM 6621 O O . LEU B 1 375 ? 28.247 54.629 10.814 1.00 28.62 393 LEU B O 1
ATOM 6626 N N . GLN B 1 376 ? 26.465 54.794 12.205 1.00 21.33 394 GLN B N 1
ATOM 6627 C CA . GLN B 1 376 ? 27.183 55.413 13.334 1.00 22.99 394 GLN B CA 1
ATOM 6628 C C . GLN B 1 376 ? 26.575 54.901 14.640 1.00 20.33 394 GLN B C 1
ATOM 6629 O O . GLN B 1 376 ? 25.831 55.613 15.336 1.00 18.19 394 GLN B O 1
ATOM 6635 N N . PRO B 1 377 ? 26.876 53.652 14.997 1.00 21.00 395 PRO B N 1
ATOM 6636 C CA . PRO B 1 377 ? 26.140 52.971 16.080 1.00 18.08 395 PRO B CA 1
ATOM 6637 C C . PRO B 1 377 ? 26.292 53.621 17.412 1.00 18.68 395 PRO B C 1
ATOM 6638 O O . PRO B 1 377 ? 25.420 53.424 18.261 1.00 19.06 395 PRO B O 1
ATOM 6642 N N . GLU B 1 378 ? 27.380 54.375 17.632 1.00 17.12 396 GLU B N 1
ATOM 6643 C CA . GLU B 1 378 ? 27.572 55.095 18.886 1.00 15.22 396 GLU B CA 1
ATOM 6644 C C . GLU B 1 378 ? 26.645 56.287 19.012 1.00 16.36 396 GLU B C 1
ATOM 6645 O O . GLU B 1 378 ? 26.525 56.826 20.115 1.00 17.98 396 GLU B O 1
ATOM 6651 N N . MET B 1 379 ? 25.990 56.678 17.907 1.00 15.50 397 MET B N 1
ATOM 6652 C CA . MET B 1 379 ? 25.147 57.859 17.781 1.00 14.95 397 MET B CA 1
ATOM 6653 C C . MET B 1 379 ? 25.803 59.008 18.531 1.00 20.86 397 MET B C 1
ATOM 6654 O O . MET B 1 379 ? 26.973 59.322 18.257 1.00 17.66 397 MET B O 1
ATOM 6659 N N . SER B 1 380 ? 25.093 59.651 19.451 1.00 16.00 398 SER B N 1
ATOM 6660 C CA . SER B 1 380 ? 25.656 60.763 20.211 1.00 18.06 398 SER B CA 1
ATOM 6661 C C . SER B 1 380 ? 25.664 60.440 21.699 1.00 18.39 398 SER B C 1
ATOM 6662 O O . SER B 1 380 ? 25.523 61.316 22.550 1.00 19.14 398 SER B O 1
ATOM 6665 N N . ALA B 1 381 ? 25.929 59.175 22.037 1.00 19.68 399 ALA B N 1
ATOM 6666 C CA . ALA B 1 381 ? 25.973 58.810 23.447 1.00 17.58 399 ALA B CA 1
ATOM 6667 C C . ALA B 1 381 ? 27.103 59.536 24.183 1.00 17.01 399 ALA B C 1
ATOM 6668 O O . ALA B 1 381 ? 26.954 59.900 25.357 1.00 16.76 399 ALA B O 1
ATOM 6670 N N . ALA B 1 382 ? 28.250 59.741 23.531 1.00 18.14 400 ALA B N 1
ATOM 6671 C CA . ALA B 1 382 ? 29.343 60.438 24.206 1.00 21.76 400 ALA B CA 1
ATOM 6672 C C . ALA B 1 382 ? 28.964 61.886 24.537 1.00 18.90 400 ALA B C 1
ATOM 6673 O O . ALA B 1 382 ? 29.346 62.413 25.589 1.00 20.25 400 ALA B O 1
ATOM 6675 N N . GLY B 1 383 ? 28.218 62.538 23.653 1.00 16.02 401 GLY B N 1
ATOM 6676 C CA . GLY B 1 383 ? 27.798 63.909 23.908 1.00 22.22 401 GLY B CA 1
ATOM 6677 C C . GLY B 1 383 ? 26.815 64.014 25.065 1.00 21.14 401 GLY B C 1
ATOM 6678 O O . GLY B 1 383 ? 26.879 64.950 25.870 1.00 16.40 401 GLY B O 1
ATOM 6679 N N . VAL B 1 384 ? 25.893 63.056 25.167 1.00 19.49 402 VAL B N 1
ATOM 6680 C CA . VAL B 1 384 ? 25.002 62.996 26.324 1.00 19.14 402 VAL B CA 1
ATOM 6681 C C . VAL B 1 384 ? 25.805 62.812 27.611 1.00 17.27 402 VAL B C 1
ATOM 6682 O O . VAL B 1 384 ? 25.554 63.484 28.614 1.00 16.65 402 VAL B O 1
ATOM 6686 N N . ALA B 1 385 ? 26.791 61.899 27.602 1.00 18.00 403 ALA B N 1
ATOM 6687 C CA . ALA B 1 385 ? 27.622 61.713 28.787 1.00 18.89 403 ALA B CA 1
ATOM 6688 C C . ALA B 1 385 ? 28.366 62.998 29.149 1.00 18.05 403 ALA B C 1
ATOM 6689 O O . ALA B 1 385 ? 28.417 63.369 30.324 1.00 17.86 403 ALA B O 1
ATOM 6691 N N . ASP B 1 386 ? 28.935 63.686 28.150 1.00 21.29 404 ASP B N 1
ATOM 6692 C CA . ASP B 1 386 ? 29.624 64.963 28.397 1.00 18.78 404 ASP B CA 1
ATOM 6693 C C . ASP B 1 386 ? 28.718 65.940 29.138 1.00 22.87 404 ASP B C 1
ATOM 6694 O O . ASP B 1 386 ? 29.128 66.584 30.115 1.00 21.98 404 ASP B O 1
ATOM 6699 N N . LYS B 1 387 ? 27.472 66.064 28.686 1.00 21.67 405 LYS B N 1
ATOM 6700 C CA . LYS B 1 387 ? 26.585 67.051 29.289 1.00 21.07 405 LYS B CA 1
ATOM 6701 C C . LYS B 1 387 ? 26.181 66.640 30.703 1.00 21.65 405 LYS B C 1
ATOM 6702 O O . LYS B 1 387 ? 26.049 67.495 31.594 1.00 19.96 405 LYS B O 1
ATOM 6706 N N . MET B 1 388 ? 25.980 65.336 30.930 1.00 18.44 406 MET B N 1
ATOM 6707 C CA . MET B 1 388 ? 25.651 64.862 32.267 1.00 15.88 406 MET B CA 1
ATOM 6708 C C . MET B 1 388 ? 26.834 65.062 33.211 1.00 20.03 406 MET B C 1
ATOM 6709 O O . MET B 1 388 ? 26.662 65.457 34.371 1.00 19.83 406 MET B O 1
ATOM 6714 N N . ILE B 1 389 ? 28.049 64.796 32.728 1.00 20.34 407 ILE B N 1
ATOM 6715 C C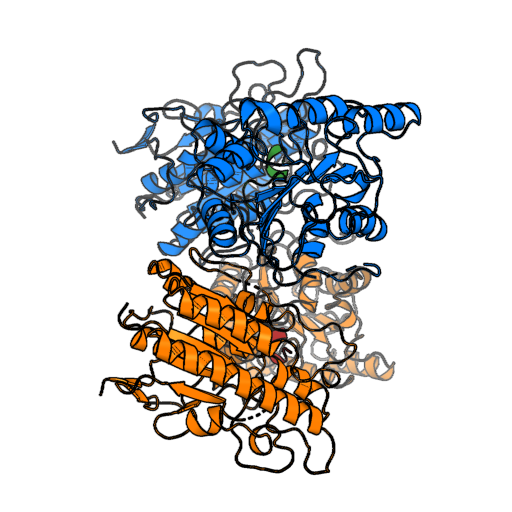A . ILE B 1 389 ? 29.240 65.002 33.552 1.00 20.23 407 ILE B CA 1
ATOM 6716 C C . ILE B 1 389 ? 29.385 66.476 33.914 1.00 19.21 407 ILE B C 1
ATOM 6717 O O . ILE B 1 389 ? 29.724 66.820 35.052 1.00 27.91 407 ILE B O 1
ATOM 6722 N N . GLU B 1 390 ? 29.095 67.371 32.969 1.00 19.48 408 GLU B N 1
ATOM 6723 C CA . GLU B 1 390 ? 29.168 68.801 33.277 1.00 22.47 408 GLU B CA 1
ATOM 6724 C C . GLU B 1 390 ? 28.223 69.150 34.418 1.00 26.00 408 GLU B C 1
ATOM 6725 O O . GLU B 1 390 ? 28.559 69.956 35.292 1.00 27.30 408 GLU B O 1
ATOM 6731 N N . GLN B 1 391 ? 27.041 68.524 34.448 1.00 23.51 409 GLN B N 1
ATOM 6732 C CA . GLN B 1 391 ? 26.080 68.790 35.514 1.00 20.41 409 GLN B CA 1
ATOM 6733 C C . GLN B 1 391 ? 26.535 68.196 36.836 1.00 20.64 409 GLN B C 1
ATOM 6734 O O . GLN B 1 391 ? 26.320 68.794 37.899 1.00 24.79 409 GLN B O 1
ATOM 6740 N N . LEU B 1 392 ? 27.138 67.007 36.804 1.00 20.49 410 LEU B N 1
ATOM 6741 C CA . LEU B 1 392 ? 27.659 66.416 38.033 1.00 21.74 410 LEU B CA 1
ATOM 6742 C C . LEU B 1 392 ? 28.784 67.276 38.615 1.00 29.48 410 LEU B C 1
ATOM 6743 O O . LEU B 1 392 ? 28.869 67.460 39.835 1.00 30.69 410 LEU B O 1
ATOM 6748 N N . GLU B 1 393 ? 29.659 67.801 37.751 1.00 26.44 411 GLU B N 1
ATOM 6749 C CA . GLU B 1 393 ? 30.736 68.682 38.213 1.00 26.59 411 GLU B CA 1
ATOM 6750 C C . GLU B 1 393 ? 30.183 69.975 38.815 1.00 29.07 411 GLU B C 1
ATOM 6751 O O . GLU B 1 393 ? 30.744 70.504 39.785 1.00 31.23 411 GLU B O 1
ATOM 6757 N N . ALA B 1 394 ? 29.105 70.514 38.239 1.00 25.83 412 ALA B N 1
ATOM 6758 C CA . ALA B 1 394 ? 28.503 71.725 38.785 1.00 31.60 412 ALA B CA 1
ATOM 6759 C C . ALA B 1 394 ? 27.769 71.438 40.089 1.00 31.81 412 ALA B C 1
ATOM 6760 O O . ALA B 1 394 ? 27.855 72.227 41.038 1.00 32.14 412 ALA B O 1
ATOM 6762 N N . GLY B 1 395 ? 27.028 70.328 40.156 1.00 31.09 413 GLY B N 1
ATOM 6763 C CA . GLY B 1 395 ? 26.315 69.963 41.365 1.00 29.95 413 GLY B CA 1
ATOM 6764 C C . GLY B 1 395 ? 25.062 70.762 41.633 1.00 29.19 413 GLY B C 1
ATOM 6765 O O . GLY B 1 395 ? 24.490 70.649 42.725 1.00 32.46 413 GLY B O 1
ATOM 6766 N N . THR B 1 396 ? 24.616 71.558 40.661 1.00 25.06 414 THR B N 1
ATOM 6767 C CA . THR B 1 396 ? 23.447 72.411 40.839 1.00 30.75 414 THR B CA 1
ATOM 6768 C C . THR B 1 396 ? 22.185 71.599 41.088 1.00 32.65 414 THR B C 1
ATOM 6769 O O . THR B 1 396 ? 21.432 71.867 42.033 1.00 27.19 414 THR B O 1
ATOM 6773 N N . HIS B 1 397 ? 21.923 70.626 40.240 1.00 28.66 415 HIS B N 1
ATOM 6774 C CA . HIS B 1 397 ? 20.632 69.952 40.262 1.00 24.14 415 HIS B CA 1
ATOM 6775 C C . HIS B 1 397 ? 20.695 68.696 41.117 1.00 28.37 415 HIS B C 1
ATOM 6776 O O . HIS B 1 397 ? 21.528 67.815 40.853 1.00 25.97 415 HIS B O 1
ATOM 6783 N N . PRO B 1 398 ? 19.831 68.548 42.120 1.00 27.31 416 PRO B N 1
ATOM 6784 C CA . PRO B 1 398 ? 19.879 67.322 42.936 1.00 31.05 416 PRO B CA 1
ATOM 6785 C C . PRO B 1 398 ? 19.346 66.079 42.216 1.00 24.93 416 PRO B C 1
ATOM 6786 O O . PRO B 1 398 ? 19.585 64.959 42.681 1.00 27.24 416 PRO B O 1
ATOM 6790 N N . PHE B 1 399 ? 18.607 66.235 41.130 1.00 28.48 417 PHE B N 1
ATOM 6791 C CA . PHE B 1 399 ? 18.177 65.100 40.324 1.00 20.91 417 PHE B CA 1
ATOM 6792 C C . PHE B 1 399 ? 18.503 65.418 38.885 1.00 20.68 417 PHE B C 1
ATOM 6793 O O . PHE B 1 399 ? 18.073 66.455 38.368 1.00 25.29 417 PHE B O 1
ATOM 6801 N N . ILE B 1 400 ? 19.256 64.533 38.249 1.00 21.58 418 ILE B N 1
ATOM 6802 C CA . ILE B 1 400 ? 19.525 64.631 36.827 1.00 20.22 418 ILE B CA 1
ATOM 6803 C C . ILE B 1 400 ? 19.242 63.277 36.187 1.00 19.29 418 ILE B C 1
ATOM 6804 O O . ILE B 1 400 ? 19.412 62.224 36.812 1.00 20.42 418 ILE B O 1
ATOM 6809 N N . MET B 1 401 ? 18.796 63.315 34.931 1.00 22.94 419 MET B N 1
ATOM 6810 C CA . MET B 1 401 ? 18.485 62.098 34.204 1.00 18.77 419 MET B CA 1
ATOM 6811 C C . MET B 1 401 ? 18.833 62.284 32.735 1.00 19.98 419 MET B C 1
ATOM 6812 O O . MET B 1 401 ? 18.794 63.397 32.202 1.00 19.57 419 MET B O 1
ATOM 6817 N N . CYS B 1 402 ? 19.161 61.167 32.081 1.00 18.06 420 CYS B N 1
ATOM 6818 C CA . CYS B 1 402 ? 19.368 61.160 30.646 1.00 19.58 420 CYS B CA 1
ATOM 6819 C C . CYS B 1 402 ? 18.838 59.863 30.046 1.00 16.79 420 CYS B C 1
ATOM 6820 O O . CYS B 1 402 ? 18.506 58.905 30.753 1.00 20.01 420 CYS B O 1
ATOM 6823 N N . ASN B 1 403 ? 18.723 59.879 28.728 1.00 18.29 421 ASN B N 1
ATOM 6824 C CA . ASN B 1 403 ? 18.433 58.713 27.895 1.00 18.51 421 ASN B CA 1
ATOM 6825 C C . ASN B 1 403 ? 19.659 58.381 27.055 1.00 17.06 421 ASN B C 1
ATOM 6826 O O . ASN B 1 403 ? 20.335 59.287 26.567 1.00 18.33 421 ASN B O 1
ATOM 6831 N N . PHE B 1 404 ? 19.970 57.089 26.890 1.00 18.03 422 PHE B N 1
ATOM 6832 C CA . PHE B 1 404 ? 20.945 56.662 25.878 1.00 14.32 422 PHE B CA 1
ATOM 6833 C C . PHE B 1 404 ? 20.199 55.927 24.783 1.00 16.91 422 PHE B C 1
ATOM 6834 O O . PHE B 1 404 ? 19.617 54.853 25.024 1.00 15.56 422 PHE B O 1
ATOM 6842 N N . ALA B 1 405 ? 20.259 56.485 23.589 1.00 13.09 423 ALA B N 1
ATOM 6843 C CA . ALA B 1 405 ? 19.504 56.080 22.424 1.00 15.78 423 ALA B CA 1
ATOM 6844 C C . ALA B 1 405 ? 20.045 54.861 21.681 1.00 17.60 423 ALA B C 1
ATOM 6845 O O . ALA B 1 405 ? 19.231 54.158 21.091 1.00 16.19 423 ALA B O 1
ATOM 6847 N N . PRO B 1 406 ? 21.347 54.571 21.639 1.00 16.05 424 PRO B N 1
ATOM 6848 C CA . PRO B 1 406 ? 21.855 53.628 20.608 1.00 16.56 424 PRO B CA 1
ATOM 6849 C C . PRO B 1 406 ? 21.248 52.230 20.652 1.00 16.68 424 PRO B C 1
ATOM 6850 O O . PRO B 1 406 ? 20.965 51.670 19.589 1.00 15.69 424 PRO B O 1
ATOM 6854 N N . PRO B 1 407 ? 21.080 51.592 21.813 1.00 13.93 425 PRO B N 1
ATOM 6855 C CA . PRO B 1 407 ? 20.629 50.194 21.753 1.00 17.61 425 PRO B CA 1
ATOM 6856 C C . PRO B 1 407 ? 19.264 50.054 21.108 1.00 19.77 425 PRO B C 1
ATOM 6857 O O . PRO B 1 407 ? 19.075 49.132 20.300 1.00 18.34 425 PRO B O 1
ATOM 6861 N N . ASP B 1 408 ? 18.322 50.962 21.391 1.00 15.42 426 ASP B N 1
ATOM 6862 C CA . ASP B 1 408 ? 17.022 50.890 20.721 1.00 17.53 426 ASP B CA 1
ATOM 6863 C C . ASP B 1 408 ? 17.119 51.286 19.256 1.00 20.01 426 ASP B C 1
ATOM 6864 O O . ASP B 1 408 ? 16.625 50.568 18.381 1.00 15.74 426 ASP B O 1
ATOM 6869 N N . MET B 1 409 ? 17.762 52.425 18.957 1.00 17.84 427 MET B N 1
ATOM 6870 C CA . MET B 1 409 ? 17.695 52.912 17.583 1.00 17.00 427 MET B CA 1
ATOM 6871 C C . MET B 1 409 ? 18.534 52.055 16.647 1.00 18.95 427 MET B C 1
ATOM 6872 O O . MET B 1 409 ? 18.163 51.868 15.479 1.00 16.80 427 MET B O 1
ATOM 6877 N N . VAL B 1 410 ? 19.662 51.516 17.122 1.00 18.64 428 VAL B N 1
ATOM 6878 C CA . VAL B 1 410 ? 20.424 50.641 16.246 1.00 16.18 428 VAL B CA 1
ATOM 6879 C C . VAL B 1 410 ? 19.783 49.262 16.202 1.00 19.35 428 VAL B C 1
ATOM 6880 O O . VAL B 1 410 ? 19.814 48.591 15.161 1.00 18.43 428 VAL B O 1
ATOM 6884 N N . GLY B 1 411 ? 19.200 48.823 17.316 1.00 16.40 429 GLY B N 1
ATOM 6885 C CA . GLY B 1 411 ? 18.433 47.590 17.308 1.00 16.12 429 GLY B CA 1
ATOM 6886 C C . GLY B 1 411 ? 17.391 47.559 16.208 1.00 21.24 429 GLY B C 1
ATOM 6887 O O . GLY B 1 411 ? 17.217 46.537 15.535 1.00 19.09 429 GLY B O 1
ATOM 6888 N N . HIS B 1 412 ? 16.705 48.691 15.982 1.00 19.26 430 HIS B N 1
ATOM 6889 C CA . HIS B 1 412 ? 15.654 48.740 14.965 1.00 20.26 430 HIS B CA 1
ATOM 6890 C C . HIS B 1 412 ? 16.195 48.547 13.552 1.00 19.24 430 HIS B C 1
ATOM 6891 O O . HIS B 1 412 ? 15.412 48.225 12.661 1.00 20.76 430 HIS B O 1
ATOM 6898 N N . THR B 1 413 ? 17.512 48.709 13.320 1.00 19.14 431 THR B N 1
ATOM 6899 C CA . THR B 1 413 ? 18.074 48.448 11.993 1.00 20.92 431 THR B CA 1
ATOM 6900 C C . THR B 1 413 ? 18.214 46.950 11.728 1.00 20.88 431 THR B C 1
ATOM 6901 O O . THR B 1 413 ? 18.290 46.545 10.565 1.00 20.50 431 THR B O 1
ATOM 6905 N N . GLY B 1 414 ? 18.247 46.135 12.778 1.00 18.06 432 GLY B N 1
ATOM 6906 C CA . GLY B 1 414 ? 18.436 44.707 12.660 1.00 22.49 432 GLY B CA 1
ATOM 6907 C C . GLY B 1 414 ? 19.854 44.263 12.404 1.00 26.22 432 GLY B C 1
ATOM 6908 O O . GLY B 1 414 ? 20.088 43.051 12.290 1.00 26.03 432 GLY B O 1
ATOM 6909 N N . VAL B 1 415 ? 20.814 45.185 12.334 1.00 20.04 433 VAL B N 1
ATOM 6910 C CA . VAL B 1 415 ? 22.200 44.838 12.039 1.00 20.51 433 VAL B CA 1
ATOM 6911 C C . VAL B 1 415 ? 22.865 44.450 13.355 1.00 24.06 433 VAL B C 1
ATOM 6912 O O . VAL B 1 415 ? 23.164 45.311 14.182 1.00 19.68 433 VAL B O 1
ATOM 6916 N N . TYR B 1 416 ? 23.132 43.147 13.524 1.00 22.24 434 TYR B N 1
ATOM 6917 C CA . TYR B 1 416 ? 23.620 42.624 14.797 1.00 22.51 434 TYR B CA 1
ATOM 6918 C C . TYR B 1 416 ? 24.935 43.278 15.221 1.00 22.89 434 TYR B C 1
ATOM 6919 O O . TYR B 1 416 ? 25.075 43.717 16.368 1.00 21.42 434 TYR B O 1
ATOM 6928 N N . GLU B 1 417 ? 25.926 43.313 14.326 1.00 24.21 435 GLU B N 1
ATOM 6929 C CA . GLU B 1 417 ? 27.238 43.840 14.709 1.00 22.88 435 GLU B CA 1
ATOM 6930 C C . GLU B 1 417 ? 27.174 45.327 15.021 1.00 21.84 435 GLU B C 1
ATOM 6931 O O . GLU B 1 417 ? 27.942 45.814 15.860 1.00 19.54 435 GLU B O 1
ATOM 6937 N N . ALA B 1 418 ? 26.285 46.060 14.347 1.00 19.76 436 ALA B N 1
ATOM 6938 C CA . ALA B 1 418 ? 26.075 47.455 14.716 1.00 23.35 436 ALA B CA 1
ATOM 6939 C C . ALA B 1 418 ? 25.433 47.560 16.101 1.00 17.96 436 ALA B C 1
ATOM 6940 O O . ALA B 1 418 ? 25.820 48.420 16.899 1.00 20.91 436 ALA B O 1
ATOM 6942 N N . ALA B 1 419 ? 24.456 46.695 16.405 1.00 18.29 437 ALA B N 1
ATOM 6943 C CA . ALA B 1 419 ? 23.873 46.665 17.747 1.00 19.67 437 ALA B CA 1
ATOM 6944 C C . ALA B 1 419 ? 24.924 46.396 18.814 1.00 21.26 437 ALA B C 1
ATOM 6945 O O . ALA B 1 419 ? 24.862 46.970 19.906 1.00 17.96 437 ALA B O 1
ATOM 6947 N N . VAL B 1 420 ? 25.868 45.485 18.539 1.00 20.98 438 VAL B N 1
ATOM 6948 C CA . VAL B 1 420 ? 26.961 45.228 19.475 1.00 20.62 438 VAL B CA 1
ATOM 6949 C C . VAL B 1 420 ? 27.747 46.510 19.726 1.00 19.18 438 VAL B C 1
ATOM 6950 O O . VAL B 1 420 ? 28.026 46.879 20.872 1.00 16.60 438 VAL B O 1
ATOM 6954 N N . LYS B 1 421 ? 28.055 47.237 18.656 1.00 16.77 439 LYS B N 1
ATOM 6955 C CA . LYS B 1 421 ? 28.816 48.463 18.802 1.00 20.24 439 LYS B CA 1
ATOM 6956 C C . LYS B 1 421 ? 28.024 49.537 19.526 1.00 20.51 439 LYS B C 1
ATOM 6957 O O . LYS B 1 421 ? 28.610 50.354 20.241 1.00 18.31 439 LYS B O 1
ATOM 6963 N N . ALA B 1 422 ? 26.698 49.569 19.344 1.00 17.18 440 ALA B N 1
ATOM 6964 C CA . ALA B 1 422 ? 25.879 50.534 20.071 1.00 15.22 440 ALA B CA 1
ATOM 6965 C C . ALA B 1 422 ? 25.921 50.264 21.559 1.00 18.12 440 ALA B C 1
ATOM 6966 O O . ALA B 1 422 ? 25.976 51.202 22.363 1.00 16.33 440 ALA B O 1
ATOM 6968 N N . CYS B 1 423 ? 25.885 48.976 21.941 1.00 17.77 441 CYS B N 1
ATOM 6969 C CA . CYS B 1 423 ? 25.922 48.597 23.350 1.00 18.56 441 CYS B CA 1
ATOM 6970 C C . CYS B 1 423 ? 27.289 48.864 23.959 1.00 18.96 441 CYS B C 1
ATOM 6971 O O . CYS B 1 423 ? 27.392 49.264 25.125 1.00 17.59 441 CYS B O 1
ATOM 6974 N N . GLU B 1 424 ? 28.352 48.645 23.200 1.00 18.05 442 GLU B N 1
ATOM 6975 C CA . GLU B 1 424 ? 29.671 48.985 23.733 1.00 17.56 442 GLU B CA 1
ATOM 6976 C C . GLU B 1 424 ? 29.800 50.483 23.964 1.00 17.40 442 GLU B C 1
ATOM 6977 O O . GLU B 1 424 ? 30.319 50.909 24.995 1.00 17.05 442 GLU B O 1
ATOM 6983 N N . ALA B 1 425 ? 29.353 51.303 23.004 1.00 14.88 443 ALA B N 1
ATOM 6984 C CA . ALA B 1 425 ? 29.403 52.747 23.185 1.00 18.38 443 ALA B CA 1
ATOM 6985 C C . ALA B 1 425 ? 28.549 53.184 24.364 1.00 20.08 443 ALA B C 1
ATOM 6986 O O . ALA B 1 425 ? 28.932 54.078 25.127 1.00 19.22 443 ALA B O 1
ATOM 6988 N N . THR B 1 426 ? 27.369 52.582 24.521 1.00 19.29 444 THR B N 1
ATOM 6989 C CA . THR B 1 426 ? 26.525 52.936 25.647 1.00 16.05 444 THR B CA 1
ATOM 6990 C C . THR B 1 426 ? 27.204 52.578 26.962 1.00 17.66 444 THR B C 1
ATOM 6991 O O . THR B 1 426 ? 27.145 53.343 27.935 1.00 16.66 444 THR B O 1
ATOM 6995 N N . ASP B 1 427 ? 27.890 51.431 27.009 1.00 18.07 445 ASP B N 1
ATOM 6996 C CA . ASP B 1 427 ? 28.534 51.044 28.260 1.00 20.29 445 ASP B CA 1
ATOM 6997 C C . ASP B 1 427 ? 29.672 52.006 28.610 1.00 18.30 445 ASP B C 1
ATOM 6998 O O . ASP B 1 427 ? 29.868 52.365 29.782 1.00 17.64 445 ASP B O 1
ATOM 7003 N N . ILE B 1 428 ? 30.423 52.442 27.604 1.00 16.44 446 ILE B N 1
ATOM 7004 C CA . ILE B 1 428 ? 31.495 53.413 27.842 1.00 20.66 446 ILE B CA 1
ATOM 7005 C C . ILE B 1 428 ? 30.944 54.680 28.472 1.00 22.06 446 ILE B C 1
ATOM 7006 O O . ILE B 1 428 ? 31.496 55.212 29.450 1.00 17.87 446 ILE B O 1
ATOM 7011 N N . ALA B 1 429 ? 29.835 55.172 27.912 1.00 14.33 447 ALA B N 1
ATOM 7012 C CA . ALA B 1 429 ? 29.205 56.394 28.371 1.00 21.57 447 ALA B CA 1
ATOM 7013 C C . ALA B 1 429 ? 28.697 56.246 29.790 1.00 18.87 447 ALA B C 1
ATOM 7014 O O . ALA B 1 429 ? 28.856 57.154 30.605 1.00 18.17 447 ALA B O 1
ATOM 7016 N N . ILE B 1 430 ? 28.092 55.097 30.111 1.00 18.76 448 ILE B N 1
ATOM 7017 C CA . ILE B 1 430 ? 27.640 54.862 31.475 1.00 20.65 448 ILE B CA 1
ATOM 7018 C C . ILE B 1 430 ? 28.828 54.898 32.431 1.00 20.81 448 ILE B C 1
ATOM 7019 O O . ILE B 1 430 ? 28.752 55.470 33.526 1.00 21.05 448 ILE B O 1
ATOM 7024 N N . GLY B 1 431 ? 29.935 54.274 32.043 1.00 19.40 449 GLY B N 1
ATOM 7025 C CA . GLY B 1 431 ? 31.100 54.265 32.905 1.00 19.97 449 GLY B CA 1
ATOM 7026 C C . GLY B 1 431 ? 31.628 55.658 33.180 1.00 20.95 449 GLY B C 1
ATOM 7027 O O . GLY B 1 431 ? 31.978 55.979 34.309 1.00 21.10 449 GLY B O 1
ATOM 7028 N N . ARG B 1 432 ? 31.667 56.509 32.153 1.00 19.27 450 ARG B N 1
ATOM 7029 C CA . ARG B 1 432 ? 32.123 57.876 32.365 1.00 20.26 450 ARG B CA 1
ATOM 7030 C C . ARG B 1 432 ? 31.181 58.618 33.311 1.00 21.53 450 ARG B C 1
ATOM 7031 O O . ARG B 1 432 ? 31.630 59.366 34.178 1.00 18.74 450 ARG B O 1
ATOM 7039 N N . ILE B 1 433 ? 29.863 58.411 33.188 1.00 17.87 451 ILE B N 1
ATOM 7040 C CA . ILE B 1 433 ? 28.964 59.064 34.140 1.00 20.15 451 ILE B CA 1
ATOM 7041 C C . ILE B 1 433 ? 29.168 58.486 35.543 1.00 21.20 451 ILE B C 1
ATOM 7042 O O . ILE B 1 433 ? 29.163 59.216 36.548 1.00 21.14 451 ILE B O 1
ATOM 7047 N N . TYR B 1 434 ? 29.332 57.170 35.636 1.00 21.79 452 TYR B N 1
ATOM 7048 C CA . TYR B 1 434 ? 29.500 56.524 36.937 1.00 19.41 452 TYR B CA 1
ATOM 7049 C C . TYR B 1 434 ? 30.719 57.076 37.668 1.00 25.69 452 TYR B C 1
ATOM 7050 O O . TYR B 1 434 ? 30.656 57.418 38.857 1.00 25.38 452 TYR B O 1
ATOM 7059 N N . GLU B 1 435 ? 31.830 57.204 36.953 1.00 22.66 453 GLU B N 1
ATOM 7060 C CA . GLU B 1 435 ? 33.039 57.757 37.557 1.00 27.01 453 GLU B CA 1
ATOM 7061 C C . GLU B 1 435 ? 32.793 59.170 38.069 1.00 26.94 453 GLU B C 1
ATOM 7062 O O . GLU B 1 435 ? 33.149 59.500 39.206 1.00 30.42 453 GLU B O 1
ATOM 7065 N N . ALA B 1 436 ? 32.120 60.000 37.270 1.00 25.09 454 ALA B N 1
ATOM 7066 C CA . ALA B 1 436 ? 31.798 61.344 37.724 1.00 23.80 454 ALA B CA 1
ATOM 7067 C C . ALA B 1 436 ? 30.801 61.363 38.894 1.00 26.34 454 ALA B C 1
ATOM 7068 O O . ALA B 1 436 ? 30.853 62.290 39.712 1.00 25.16 454 ALA B O 1
ATOM 7070 N N . THR B 1 437 ? 29.868 60.402 39.002 1.00 27.18 455 THR B N 1
ATOM 7071 C CA . THR B 1 437 ? 28.984 60.445 40.174 1.00 27.14 455 THR B CA 1
ATOM 7072 C C . THR B 1 437 ? 29.760 60.170 41.455 1.00 30.03 455 THR B C 1
ATOM 7073 O O . THR B 1 437 ? 29.464 60.756 42.505 1.00 32.22 455 THR B O 1
ATOM 7077 N N . GLN B 1 438 ? 30.748 59.284 41.391 1.00 29.30 456 GLN B N 1
ATOM 7078 C CA . GLN B 1 438 ? 31.506 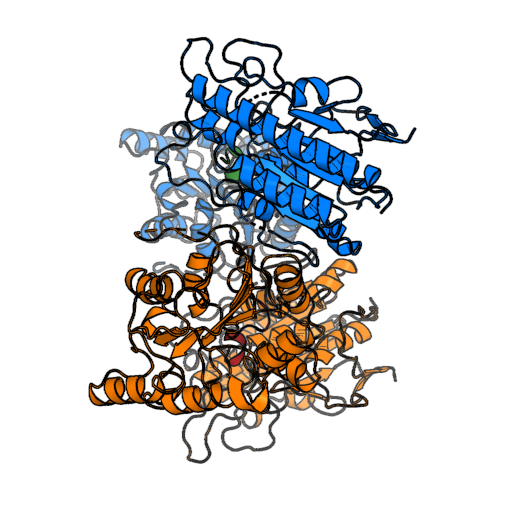58.941 42.583 1.00 35.12 456 GLN B CA 1
ATOM 7079 C C . GLN B 1 438 ? 32.487 60.045 42.955 1.00 35.40 456 GLN B C 1
ATOM 7080 O O . GLN B 1 438 ? 32.790 60.231 44.138 1.00 35.61 456 GLN B O 1
ATOM 7086 N N . LYS B 1 439 ? 32.947 60.810 41.966 1.00 34.29 457 LYS B N 1
ATOM 7087 C CA . LYS B 1 439 ? 33.837 61.934 42.197 1.00 33.03 457 LYS B CA 1
ATOM 7088 C C . LYS B 1 439 ? 33.105 63.174 42.678 1.00 37.86 457 LYS B C 1
ATOM 7089 O O . LYS B 1 439 ? 33.751 64.071 43.226 1.00 41.61 457 LYS B O 1
ATOM 7093 N N . HIS B 1 440 ? 31.771 63.240 42.526 1.00 33.40 458 HIS B N 1
ATOM 7094 C CA . HIS B 1 440 ? 31.031 64.459 42.815 1.00 34.65 458 HIS B CA 1
ATOM 7095 C C . HIS B 1 440 ? 29.823 64.258 43.724 1.00 32.33 458 HIS B C 1
ATOM 7096 O O . HIS B 1 440 ? 29.027 65.191 43.879 1.00 38.04 458 HIS B O 1
ATOM 7103 N N . GLY B 1 441 ? 29.646 63.076 44.309 1.00 32.65 459 GLY B N 1
ATOM 7104 C CA . GLY B 1 441 ? 28.691 62.912 45.388 1.00 33.10 459 GLY B CA 1
ATOM 7105 C C . GLY B 1 441 ? 27.263 62.612 44.994 1.00 33.35 459 GLY B C 1
ATOM 7106 O O . GLY B 1 441 ? 26.342 62.960 45.745 1.00 34.49 459 GLY B O 1
ATOM 7107 N N . TYR B 1 442 ? 27.046 61.972 43.851 1.00 32.71 460 TYR B N 1
ATOM 7108 C CA . TYR B 1 442 ? 25.730 61.517 43.426 1.00 29.41 460 TYR B CA 1
ATOM 7109 C C . TYR B 1 442 ? 25.663 59.998 43.541 1.00 27.20 460 TYR B C 1
ATOM 7110 O O . TYR B 1 442 ? 26.665 59.303 43.327 1.00 28.31 460 TYR B O 1
ATOM 7119 N N . SER B 1 443 ? 24.492 59.491 43.917 1.00 27.38 461 SER B N 1
ATOM 7120 C CA . SER B 1 443 ? 24.165 58.087 43.704 1.00 27.67 461 SER B CA 1
ATOM 7121 C C . SER B 1 443 ? 23.713 57.890 42.261 1.00 25.22 461 SER B C 1
ATOM 7122 O O . SER B 1 443 ? 22.994 58.725 41.702 1.00 27.68 461 SER B O 1
ATOM 7125 N N . LEU B 1 444 ? 24.131 56.779 41.662 1.00 23.92 462 LEU B N 1
ATOM 7126 C CA . LEU B 1 444 ? 23.765 56.431 40.294 1.00 22.32 462 LEU B CA 1
ATOM 7127 C C . LEU B 1 444 ? 22.727 55.319 40.284 1.00 23.67 462 LEU B C 1
ATOM 7128 O O . LEU B 1 444 ? 22.940 54.267 40.892 1.00 23.91 462 LEU B O 1
ATOM 7133 N N . MET B 1 445 ? 21.659 55.527 39.520 1.00 23.31 463 MET B N 1
ATOM 7134 C CA . MET B 1 445 ? 20.694 54.478 39.208 1.00 20.32 463 MET B CA 1
ATOM 7135 C C . MET B 1 445 ? 20.578 54.327 37.695 1.00 20.78 463 MET B C 1
ATOM 7136 O O . MET B 1 445 ? 20.327 55.311 36.984 1.00 20.88 463 MET B O 1
ATOM 7141 N N . VAL B 1 446 ? 20.741 53.099 37.205 1.00 20.07 464 VAL B N 1
ATOM 7142 C CA . VAL B 1 446 ? 20.646 52.804 35.781 1.00 19.46 464 VAL B CA 1
ATOM 7143 C C . VAL B 1 446 ? 19.453 51.881 35.573 1.00 21.64 464 VAL B C 1
ATOM 7144 O O . VAL B 1 446 ? 19.290 50.892 36.301 1.00 18.66 464 VAL B O 1
ATOM 7148 N N . THR B 1 447 ? 18.632 52.199 34.577 1.00 19.50 465 THR B N 1
ATOM 7149 C CA . THR B 1 447 ? 17.461 51.395 34.254 1.00 19.84 465 THR B CA 1
ATOM 7150 C C . THR B 1 447 ? 17.287 51.432 32.742 1.00 18.48 465 THR B C 1
ATOM 7151 O O . THR B 1 447 ? 18.150 51.927 32.021 1.00 17.97 465 THR B O 1
ATOM 7155 N N . ALA B 1 448 ? 16.181 50.885 32.245 1.00 18.13 466 ALA B N 1
ATOM 7156 C CA . ALA B 1 448 ? 15.872 50.963 30.824 1.00 13.85 466 ALA B CA 1
ATOM 7157 C C . ALA B 1 448 ? 14.366 51.059 30.674 1.00 16.05 466 ALA B C 1
ATOM 7158 O O . ALA B 1 448 ? 13.620 50.790 31.617 1.00 17.61 466 ALA B O 1
ATOM 7160 N N . ASP B 1 449 ? 13.926 51.499 29.494 1.00 17.63 467 ASP B N 1
ATOM 7161 C CA . ASP B 1 449 ? 12.499 51.741 29.295 1.00 17.10 467 ASP B CA 1
ATOM 7162 C C . ASP B 1 449 ? 11.767 50.529 28.730 1.00 17.41 467 ASP B C 1
ATOM 7163 O O . ASP B 1 449 ? 10.525 50.496 28.776 1.00 18.55 467 ASP B O 1
ATOM 7168 N N . HIS B 1 450 ? 12.519 49.559 28.204 1.00 15.53 468 HIS B N 1
ATOM 7169 C CA . HIS B 1 450 ? 12.090 48.271 27.659 1.00 19.11 468 HIS B CA 1
ATOM 7170 C C . HIS B 1 450 ? 13.318 47.624 27.019 1.00 17.01 468 HIS B C 1
ATOM 7171 O O . HIS B 1 450 ? 14.352 48.285 26.853 1.00 19.15 468 HIS B O 1
ATOM 7178 N N . GLY B 1 451 ? 13.202 46.366 26.578 1.00 16.12 469 GLY B N 1
ATOM 7179 C CA . GLY B 1 451 ? 14.288 45.713 25.868 1.00 19.98 469 GLY B CA 1
ATOM 7180 C C . GLY B 1 451 ? 14.240 45.929 24.370 1.00 21.75 469 GLY B C 1
ATOM 7181 O O . GLY B 1 451 ? 13.275 46.440 23.820 1.00 20.71 469 GLY B O 1
ATOM 7182 N N . ASN B 1 452 ? 15.321 45.513 23.708 1.00 15.92 470 ASN B N 1
ATOM 7183 C CA . ASN B 1 452 ? 15.425 45.527 22.251 1.00 14.66 470 ASN B CA 1
ATOM 7184 C C . ASN B 1 452 ? 16.699 44.782 21.862 1.00 22.41 470 ASN B C 1
ATOM 7185 O O . ASN B 1 452 ? 16.662 43.700 21.275 1.00 18.39 470 ASN B O 1
ATOM 7190 N N . ALA B 1 453 ? 17.841 45.358 22.231 1.00 18.04 471 ALA B N 1
ATOM 7191 C CA . ALA B 1 453 ? 19.114 44.945 21.669 1.00 17.47 471 ALA B CA 1
ATOM 7192 C C . ALA B 1 453 ? 19.560 43.559 22.136 1.00 18.96 471 ALA B C 1
ATOM 7193 O O . ALA B 1 453 ? 20.450 42.958 21.501 1.00 18.83 471 ALA B O 1
ATOM 7195 N N . GLU B 1 454 ? 19.004 43.065 23.245 1.00 16.79 472 GLU B N 1
ATOM 7196 C CA . GLU B 1 454 ? 19.294 41.710 23.726 1.00 20.35 472 GLU B CA 1
ATOM 7197 C C . GLU B 1 454 ? 18.697 40.610 22.852 1.00 23.55 472 GLU B C 1
ATOM 7198 O O . GLU B 1 454 ? 19.012 39.418 23.054 1.00 19.55 472 GLU B O 1
ATOM 7204 N N . LYS B 1 455 ? 17.867 40.964 21.890 1.00 18.91 473 LYS B N 1
ATOM 7205 C CA . LYS B 1 455 ? 17.268 39.978 20.993 1.00 19.85 473 LYS B CA 1
ATOM 7206 C C . LYS B 1 455 ? 17.300 40.531 19.569 1.00 19.71 473 LYS B C 1
ATOM 7207 O O . LYS B 1 455 ? 16.332 41.122 19.081 1.00 19.88 473 LYS B O 1
ATOM 7213 N N . MET B 1 456 ? 18.400 40.280 18.880 1.00 16.36 474 MET B N 1
ATOM 7214 C CA . MET B 1 456 ? 18.611 40.797 17.537 1.00 17.94 474 MET B CA 1
ATOM 7215 C C . MET B 1 456 ? 18.354 39.771 16.456 1.00 18.86 474 MET B C 1
ATOM 7216 O O . MET B 1 456 ? 18.380 40.131 15.275 1.00 19.50 474 MET B O 1
ATOM 7221 N N . LYS B 1 457 ? 18.146 38.508 16.824 1.00 21.35 475 LYS B N 1
ATOM 7222 C CA . LYS B 1 457 ? 17.961 37.440 15.852 1.00 22.10 475 LYS B CA 1
ATOM 7223 C C . LYS B 1 457 ? 16.739 36.617 16.203 1.00 23.16 475 LYS B C 1
ATOM 7224 O O . LYS B 1 457 ? 16.498 36.293 17.369 1.00 20.66 475 LYS B O 1
ATOM 7230 N N . ALA B 1 458 ? 15.952 36.314 15.192 1.00 27.41 476 ALA B N 1
ATOM 7231 C CA . ALA B 1 458 ? 14.908 35.314 15.352 1.00 26.79 476 ALA B CA 1
ATOM 7232 C C . ALA B 1 458 ? 15.523 33.908 15.359 1.00 24.69 476 ALA B C 1
ATOM 7233 O O . ALA B 1 458 ? 16.666 33.718 14.923 1.00 21.94 476 ALA B O 1
ATOM 7235 N N . PRO B 1 459 ? 14.783 32.902 15.834 1.00 31.02 477 PRO B N 1
ATOM 7236 C CA . PRO B 1 459 ? 15.340 31.528 15.855 1.00 29.95 477 PRO B CA 1
ATOM 7237 C C . PRO B 1 459 ? 15.848 31.057 14.507 1.00 29.87 477 PRO B C 1
ATOM 7238 O O . PRO B 1 459 ? 16.786 30.248 14.439 1.00 27.58 477 PRO B O 1
ATOM 7242 N N . ASP B 1 460 ? 15.267 31.543 13.423 1.00 29.91 478 ASP B N 1
ATOM 7243 C CA . ASP B 1 460 ? 15.645 31.099 12.095 1.00 29.68 478 ASP B CA 1
ATOM 7244 C C . ASP B 1 460 ? 16.811 31.861 11.544 1.00 29.02 478 ASP B C 1
ATOM 7245 O O . ASP B 1 460 ? 17.105 31.726 10.352 1.00 31.68 478 ASP B O 1
ATOM 7250 N N . GLY B 1 461 ? 17.472 32.665 12.375 1.00 30.87 479 GLY B N 1
ATOM 7251 C CA . GLY B 1 461 ? 18.634 33.408 11.956 1.00 30.46 479 GLY B CA 1
ATOM 7252 C C . GLY B 1 461 ? 18.333 34.775 11.382 1.00 30.60 479 GLY B C 1
ATOM 7253 O O . GLY B 1 461 ? 19.266 35.562 11.186 1.00 31.39 479 GLY B O 1
ATOM 7254 N N . GLY B 1 462 ? 17.071 35.080 11.117 1.00 25.73 480 GLY B N 1
ATOM 7255 C CA . GLY B 1 462 ? 16.723 36.368 10.559 1.00 33.81 480 GLY B CA 1
ATOM 7256 C C . GLY B 1 462 ? 16.707 37.466 11.606 1.00 30.19 480 GLY B C 1
ATOM 7257 O O . GLY B 1 462 ? 16.661 37.222 12.808 1.00 26.53 480 GLY B O 1
ATOM 7258 N N . LYS B 1 463 ? 16.705 38.705 11.124 1.00 32.19 481 LYS B N 1
ATOM 7259 C CA . LYS B 1 463 ? 16.795 39.852 12.018 1.00 26.03 481 LYS B CA 1
ATOM 7260 C C . LYS B 1 463 ? 15.526 40.037 12.843 1.00 27.58 481 LYS B C 1
ATOM 7261 O O . LYS B 1 463 ? 14.406 39.789 12.386 1.00 25.33 481 LYS B O 1
ATOM 7267 N N . HIS B 1 464 ? 15.722 40.466 14.076 1.00 25.35 482 HIS B N 1
ATOM 7268 C CA . HIS B 1 464 ? 14.654 40.845 14.989 1.00 19.21 482 HIS B CA 1
ATOM 7269 C C . HIS B 1 464 ? 14.839 42.336 15.264 1.00 24.15 482 HIS B C 1
ATOM 7270 O O . HIS B 1 464 ? 15.823 42.728 15.895 1.00 22.64 482 HIS B O 1
ATOM 7277 N N . THR B 1 465 ? 13.918 43.167 14.768 1.00 22.86 483 THR B N 1
ATOM 7278 C CA . THR B 1 465 ? 14.063 44.624 14.817 1.00 21.40 483 THR B CA 1
ATOM 7279 C C . THR B 1 465 ? 13.083 45.282 15.777 1.00 25.72 483 THR B C 1
ATOM 7280 O O . THR B 1 465 ? 12.842 46.494 15.673 1.00 26.19 483 THR B O 1
ATOM 7284 N N . ALA B 1 466 ? 12.500 44.513 16.686 1.00 22.88 484 ALA B N 1
ATOM 7285 C CA . ALA B 1 466 ? 11.410 44.974 17.525 1.00 21.44 484 ALA B CA 1
ATOM 7286 C C . ALA B 1 466 ? 11.854 44.973 18.981 1.00 20.42 484 ALA B C 1
ATOM 7287 O O . ALA B 1 466 ? 12.909 44.446 19.330 1.00 24.06 484 ALA B O 1
ATOM 7289 N N . HIS B 1 467 ? 11.025 45.570 19.829 1.00 16.57 485 HIS B N 1
ATOM 7290 C CA . HIS B 1 467 ? 11.213 45.503 21.268 1.00 20.08 485 HIS B CA 1
ATOM 7291 C C . HIS B 1 467 ? 10.872 44.107 21.768 1.00 23.48 485 HIS B C 1
ATOM 7292 O O . HIS B 1 467 ? 10.423 43.245 21.007 1.00 25.24 485 HIS B O 1
ATOM 7299 N N . THR B 1 468 ? 11.059 43.909 23.074 1.00 22.49 486 THR B N 1
ATOM 7300 C CA . THR B 1 468 ? 10.916 42.602 23.725 1.00 23.62 486 THR B CA 1
ATOM 7301 C C . THR B 1 468 ? 10.097 42.691 25.011 1.00 22.64 486 THR B C 1
ATOM 7302 O O . THR B 1 468 ? 9.791 43.777 25.503 1.00 19.70 486 THR B O 1
ATOM 7313 N N . TYR B 1 470 ? 11.322 41.185 27.793 1.00 18.53 488 TYR B N 1
ATOM 7314 C CA . TYR B 1 470 ? 12.269 40.892 28.857 1.00 21.82 488 TYR B CA 1
ATOM 7315 C C . TYR B 1 470 ? 12.193 41.972 29.911 1.00 19.29 488 TYR B C 1
ATOM 7316 O O . TYR B 1 470 ? 11.755 43.083 29.628 1.00 19.34 488 TYR B O 1
ATOM 7325 N N . ARG B 1 471 ? 12.649 41.651 31.123 1.00 19.14 489 ARG B N 1
ATOM 7326 C CA . ARG B 1 471 ? 12.805 42.660 32.156 1.00 18.96 489 ARG B CA 1
ATOM 7327 C C . ARG B 1 471 ? 13.965 43.604 31.815 1.00 17.46 489 ARG B C 1
ATOM 7328 O O . ARG B 1 471 ? 14.771 43.334 30.936 1.00 20.18 489 ARG B O 1
ATOM 7336 N N . VAL B 1 472 ? 14.028 44.707 32.545 1.00 17.40 490 VAL B N 1
ATOM 7337 C CA . VAL B 1 472 ? 15.110 45.686 32.410 1.00 18.97 490 VAL B CA 1
ATOM 7338 C C . VAL B 1 472 ? 15.808 45.784 33.755 1.00 20.21 490 VAL B C 1
ATOM 7339 O O . VAL B 1 472 ? 15.218 45.489 34.811 1.00 21.56 490 VAL B O 1
ATOM 7343 N N . PRO B 1 473 ? 17.048 46.256 33.768 1.00 20.93 491 PRO B N 1
ATOM 7344 C CA . PRO B 1 473 ? 17.755 46.409 35.035 1.00 22.01 491 PRO B CA 1
ATOM 7345 C C . PRO B 1 473 ? 17.266 47.617 35.821 1.00 23.72 491 PRO B C 1
ATOM 7346 O O . PRO B 1 473 ? 16.696 48.572 35.285 1.00 19.46 491 PRO B O 1
ATOM 7350 N N . LEU B 1 474 ? 17.473 47.535 37.134 1.00 21.61 492 LEU B N 1
ATOM 7351 C CA . LEU B 1 474 ? 17.530 48.723 37.985 1.00 19.57 492 LEU B CA 1
ATOM 7352 C C . LEU B 1 474 ? 18.725 48.573 38.912 1.00 24.44 492 LEU B C 1
ATOM 7353 O O . LEU B 1 474 ? 18.780 47.619 39.697 1.00 24.90 492 LEU B O 1
ATOM 7358 N N . THR B 1 475 ? 19.691 49.487 38.800 1.00 24.07 493 THR B N 1
ATOM 7359 C CA . THR B 1 475 ? 20.930 49.439 39.564 1.00 27.25 493 THR B CA 1
ATOM 7360 C C . THR B 1 475 ? 20.943 50.562 40.597 1.00 19.49 493 THR B C 1
ATOM 7361 O O . THR B 1 475 ? 20.192 51.530 40.502 1.00 22.93 493 THR B O 1
ATOM 7365 N N . LEU B 1 476 ? 21.839 50.454 41.576 1.00 23.04 494 LEU B N 1
ATOM 7366 C CA . LEU B 1 476 ? 21.973 51.526 42.559 1.00 27.20 494 LEU B CA 1
ATOM 7367 C C . LEU B 1 476 ? 23.373 51.492 43.153 1.00 32.01 494 LEU B C 1
ATOM 7368 O O . LEU B 1 476 ? 23.816 50.451 43.641 1.00 25.18 494 LEU B O 1
ATOM 7373 N N . SER B 1 477 ? 24.068 52.625 43.099 1.00 26.83 495 SER B N 1
ATOM 7374 C CA . SER B 1 477 ? 25.439 52.687 43.592 1.00 32.40 495 SER B CA 1
ATOM 7375 C C . SER B 1 477 ? 25.523 52.947 45.096 1.00 34.83 495 SER B C 1
ATOM 7376 O O . SER B 1 477 ? 26.585 52.723 45.692 1.00 32.90 495 SER B O 1
ATOM 7379 N N . HIS B 1 478 ? 24.448 53.423 45.713 1.00 34.69 496 HIS B N 1
ATOM 7380 C CA . HIS B 1 478 ? 24.453 53.732 47.152 1.00 37.15 496 HIS B CA 1
ATOM 7381 C C . HIS B 1 478 ? 24.449 52.445 47.973 1.00 37.72 496 HIS B C 1
ATOM 7382 O O . HIS B 1 478 ? 23.494 51.658 47.876 1.00 35.15 496 HIS B O 1
ATOM 7389 N N . PRO B 1 479 ? 25.475 52.189 48.793 1.00 37.27 497 PRO B N 1
ATOM 7390 C CA . PRO B 1 479 ? 25.566 50.895 49.480 1.00 36.23 497 PRO B CA 1
ATOM 7391 C C . PRO B 1 479 ? 24.717 50.808 50.732 1.00 36.74 497 PRO B C 1
ATOM 7392 O O . PRO B 1 479 ? 24.634 49.723 51.319 1.00 42.59 497 PRO B O 1
ATOM 7396 N N . GLY B 1 480 ? 24.088 51.911 51.149 1.00 35.76 498 GLY B N 1
ATOM 7397 C CA . GLY B 1 480 ? 23.189 51.976 52.281 1.00 39.39 498 GLY B CA 1
ATOM 7398 C C . GLY B 1 480 ? 21.755 51.553 52.033 1.00 43.40 498 GLY B C 1
ATOM 7399 O O . GLY B 1 480 ? 20.918 51.731 52.925 1.00 40.54 498 GLY B O 1
ATOM 7400 N N . PHE B 1 481 ? 21.441 50.991 50.861 1.00 40.97 499 PHE B N 1
ATOM 7401 C CA . PHE B 1 481 ? 20.094 50.532 50.532 1.00 37.41 499 PHE B CA 1
ATOM 7402 C C . PHE B 1 481 ? 20.177 49.163 49.878 1.00 33.83 499 PHE B C 1
ATOM 7403 O O . PHE B 1 481 ? 21.120 48.875 49.138 1.00 36.08 499 PHE B O 1
ATOM 7411 N N . LYS B 1 482 ? 19.166 48.328 50.132 1.00 31.86 500 LYS B N 1
ATOM 7412 C CA . LYS B 1 482 ? 19.052 47.013 49.515 1.00 35.30 500 LYS B CA 1
ATOM 7413 C C . LYS B 1 482 ? 17.726 46.918 48.761 1.00 34.46 500 LYS B C 1
ATOM 7414 O O . LYS B 1 482 ? 16.701 47.417 49.238 1.00 36.94 500 LYS B O 1
ATOM 7417 N N . PHE B 1 483 ? 17.739 46.282 47.581 1.00 30.87 501 PHE B N 1
ATOM 7418 C CA . PHE B 1 483 ? 16.509 46.124 46.793 1.00 30.68 501 PHE B CA 1
ATOM 7419 C C . PHE B 1 483 ? 15.633 45.012 47.352 1.00 35.42 501 PHE B C 1
ATOM 7420 O O . PHE B 1 483 ? 16.127 43.953 47.745 1.00 34.84 501 PHE B O 1
ATOM 7428 N N . VAL B 1 484 ? 14.321 45.247 47.327 1.00 32.58 502 VAL B N 1
ATOM 7429 C CA . VAL B 1 484 ? 13.315 44.316 47.838 1.00 43.17 502 VAL B CA 1
ATOM 7430 C C . VAL B 1 484 ? 12.138 44.262 46.866 1.00 33.06 502 VAL B C 1
ATOM 7431 O O . VAL B 1 484 ? 11.740 45.284 46.305 1.00 45.59 502 VAL B O 1
ATOM 7435 N N . ASP B 1 485 ? 11.546 43.084 46.701 1.00 40.10 503 ASP B N 1
ATOM 7436 C CA . ASP B 1 485 ? 10.387 42.964 45.827 1.00 38.55 503 ASP B CA 1
ATOM 7437 C C . ASP B 1 485 ? 9.150 43.614 46.453 1.00 38.01 503 ASP B C 1
ATOM 7438 O O . ASP B 1 485 ? 9.054 43.739 47.675 1.00 41.38 503 ASP B O 1
ATOM 7443 N N . PRO B 1 486 ? 8.190 44.051 45.634 1.00 38.89 504 PRO B N 1
ATOM 7444 C CA . PRO B 1 486 ? 6.885 44.438 46.182 1.00 39.92 504 PRO B CA 1
ATOM 7445 C C . PRO B 1 486 ? 6.198 43.239 46.813 1.00 44.87 504 PRO B C 1
ATOM 7446 O O . PRO B 1 486 ? 6.490 42.086 46.494 1.00 40.02 504 PRO B O 1
ATOM 7450 N N . ALA B 1 487 ? 5.241 43.536 47.695 1.00 50.18 505 ALA B N 1
ATOM 7451 C CA . ALA B 1 487 ? 4.530 42.482 48.414 1.00 50.93 505 ALA B CA 1
ATOM 7452 C C . ALA B 1 487 ? 3.766 41.571 47.463 1.00 44.58 505 ALA B C 1
ATOM 7453 O O . ALA B 1 487 ? 3.804 40.342 47.598 1.00 48.28 505 ALA B O 1
ATOM 7455 N N . ASP B 1 488 ? 3.077 42.157 46.485 1.00 46.01 506 ASP B N 1
ATOM 7456 C CA . ASP B 1 488 ? 2.011 41.478 45.760 1.00 43.62 506 ASP B CA 1
ATOM 7457 C C . ASP B 1 488 ? 2.257 41.315 44.266 1.00 43.17 506 ASP B C 1
ATOM 7458 O O . ASP B 1 488 ? 1.395 40.756 43.575 1.00 36.20 506 ASP B O 1
ATOM 7463 N N . ARG B 1 489 ? 3.388 41.785 43.738 1.00 38.71 507 ARG B N 1
ATOM 7464 C CA . ARG B 1 489 ? 3.589 41.793 42.295 1.00 33.41 507 ARG B CA 1
ATOM 7465 C C . ARG B 1 489 ? 5.077 41.908 41.992 1.00 32.24 507 ARG B C 1
ATOM 7466 O O . ARG B 1 489 ? 5.876 42.281 42.853 1.00 31.65 507 ARG B O 1
ATOM 7474 N N . HIS B 1 490 ? 5.430 41.584 40.750 1.00 29.84 508 HIS B N 1
ATOM 7475 C CA . HIS B 1 490 ? 6.767 41.862 40.265 1.00 26.30 508 HIS B CA 1
ATOM 7476 C C . HIS B 1 490 ? 7.019 43.367 40.341 1.00 24.72 508 HIS B C 1
ATOM 7477 O O . HIS B 1 490 ? 6.103 44.161 40.124 1.00 25.01 508 HIS B O 1
ATOM 7484 N N . PRO B 1 491 ? 8.255 43.790 40.615 1.00 28.45 509 PRO B N 1
ATOM 7485 C CA . PRO B 1 491 ? 8.586 45.221 40.498 1.00 24.15 509 PRO B CA 1
ATOM 7486 C C . PRO B 1 491 ? 8.456 45.656 39.046 1.00 21.09 509 PRO B C 1
ATOM 7487 O O . PRO B 1 491 ? 8.573 44.841 38.128 1.00 22.80 509 PRO B O 1
ATOM 7491 N N . ALA B 1 492 ? 8.232 46.957 38.828 1.00 23.64 510 ALA B N 1
ATOM 7492 C CA . ALA B 1 492 ? 7.986 47.451 37.470 1.00 20.76 510 ALA B CA 1
ATOM 7493 C C . ALA B 1 492 ? 8.448 48.904 37.331 1.00 16.57 510 ALA B C 1
ATOM 7494 O O . ALA B 1 492 ? 8.909 49.531 38.283 1.00 21.25 510 ALA B O 1
ATOM 7496 N N . LEU B 1 493 ? 8.279 49.452 36.124 1.00 19.81 511 LEU B N 1
ATOM 7497 C CA . LEU B 1 493 ? 8.751 50.809 35.878 1.00 20.88 511 LEU B CA 1
ATOM 7498 C C . LEU B 1 493 ? 8.079 51.808 36.812 1.00 22.52 511 LEU B C 1
ATOM 7499 O O . LEU B 1 493 ? 8.694 52.812 37.189 1.00 23.26 511 LEU B O 1
ATOM 7504 N N . CYS B 1 494 ? 6.830 51.542 37.208 1.00 19.64 512 CYS B N 1
ATOM 7505 C CA . CYS B 1 494 ? 6.106 52.422 38.120 1.00 17.75 512 CYS B CA 1
ATOM 7506 C C . CYS B 1 494 ? 6.791 52.577 39.465 1.00 22.69 512 CYS B C 1
ATOM 7507 O O . CYS B 1 494 ? 6.428 53.488 40.216 1.00 21.53 512 CYS B O 1
ATOM 7510 N N . ASP B 1 495 ? 7.768 51.719 39.787 1.00 19.52 513 ASP B N 1
ATOM 7511 C CA . ASP B 1 495 ? 8.466 51.761 41.066 1.00 21.14 513 ASP B CA 1
ATOM 7512 C C . ASP B 1 495 ? 9.759 52.564 41.015 1.00 23.25 513 ASP B C 1
ATOM 7513 O O . ASP B 1 495 ? 10.341 52.839 42.064 1.00 24.97 513 ASP B O 1
ATOM 7518 N N . VAL B 1 496 ? 10.193 52.988 39.832 1.00 21.69 514 VAL B N 1
ATOM 7519 C CA . VAL B 1 496 ? 11.457 53.710 39.728 1.00 21.77 514 VAL B CA 1
ATOM 7520 C C . VAL B 1 496 ? 11.388 55.051 40.453 1.00 23.44 514 VAL B C 1
ATOM 7521 O O . VAL B 1 496 ? 12.271 55.382 41.250 1.00 23.80 514 VAL B O 1
ATOM 7525 N N . ALA B 1 497 ? 10.361 55.856 40.179 1.00 23.34 515 ALA B N 1
ATOM 7526 C CA . ALA B 1 497 ? 10.318 57.193 40.748 1.00 22.30 515 ALA B CA 1
ATOM 7527 C C . ALA B 1 497 ? 10.076 57.156 42.258 1.00 25.41 515 ALA B C 1
ATOM 7528 O O . ALA B 1 497 ? 10.691 57.947 42.996 1.00 23.18 515 ALA B O 1
ATOM 7530 N N . PRO B 1 498 ? 9.188 56.286 42.769 1.00 27.91 516 PRO B N 1
ATOM 7531 C CA . PRO B 1 498 ? 9.114 56.132 44.234 1.00 25.93 516 PRO B CA 1
ATOM 7532 C C . PRO B 1 498 ? 10.446 55.737 44.836 1.00 29.48 516 PRO B C 1
ATOM 7533 O O . PRO B 1 498 ? 10.789 56.183 45.936 1.00 28.55 516 PRO B O 1
ATOM 7537 N N . THR B 1 499 ? 11.222 54.919 44.129 1.00 27.77 517 THR B N 1
ATOM 7538 C CA . THR B 1 499 ? 12.502 54.497 44.668 1.00 24.94 517 THR B CA 1
ATOM 7539 C C . THR B 1 499 ? 13.490 55.654 44.667 1.00 27.38 517 THR B C 1
ATOM 7540 O O . THR B 1 499 ? 14.209 55.865 45.650 1.00 31.27 517 THR B O 1
ATOM 7544 N N . VAL B 1 500 ? 13.531 56.426 43.577 1.00 25.70 518 VAL B N 1
ATOM 7545 C CA . VAL B 1 500 ? 14.370 57.616 43.548 1.00 23.36 518 VAL B CA 1
ATOM 7546 C C . VAL B 1 500 ? 14.029 58.543 44.702 1.00 28.47 518 VAL B C 1
ATOM 7547 O O . VAL B 1 500 ? 14.924 59.087 45.363 1.00 32.03 518 VAL B O 1
ATOM 7551 N N . LEU B 1 501 ? 12.737 58.760 44.954 1.00 29.49 519 LEU B N 1
ATOM 7552 C CA . LEU B 1 501 ? 12.360 59.745 45.962 1.00 26.03 519 LEU B CA 1
ATOM 7553 C C . LEU B 1 501 ? 12.815 59.300 47.342 1.00 33.10 519 LEU B C 1
ATOM 7554 O O . LEU B 1 501 ? 13.282 60.118 48.146 1.00 32.30 519 LEU B O 1
ATOM 7559 N N . ALA B 1 502 ? 12.688 58.003 47.628 1.00 30.84 520 ALA B N 1
ATOM 7560 C CA . ALA B 1 502 ? 13.160 57.464 48.893 1.00 31.77 520 ALA B CA 1
ATOM 7561 C C . ALA B 1 502 ? 14.659 57.677 49.055 1.00 34.13 520 ALA B C 1
ATOM 7562 O O . ALA B 1 502 ? 15.128 58.069 50.127 1.00 35.01 520 ALA B O 1
ATOM 7564 N N . ILE B 1 503 ? 15.432 57.419 48.000 1.00 32.97 521 ILE B N 1
ATOM 7565 C CA . ILE B 1 503 ? 16.875 57.560 48.117 1.00 30.23 521 ILE B CA 1
ATOM 7566 C C . ILE B 1 503 ? 17.259 59.023 48.277 1.00 36.78 521 ILE B C 1
ATOM 7567 O O . ILE B 1 503 ? 18.221 59.348 48.982 1.00 37.42 521 ILE B O 1
ATOM 7572 N N . MET B 1 504 ? 16.536 59.927 47.612 1.00 33.32 522 MET B N 1
ATOM 7573 C CA . MET B 1 504 ? 16.767 61.352 47.796 1.00 34.78 522 MET B CA 1
ATOM 7574 C C . MET B 1 504 ? 16.253 61.857 49.139 1.00 40.00 522 MET B C 1
ATOM 7575 O O . MET B 1 504 ? 16.539 63.004 49.499 1.00 39.89 522 MET B O 1
ATOM 7580 N N . GLY B 1 505 ? 15.506 61.038 49.879 1.00 37.24 523 GLY B N 1
ATOM 7581 C CA . GLY B 1 505 ? 14.945 61.461 51.148 1.00 38.48 523 GLY B CA 1
ATOM 7582 C C . GLY B 1 505 ? 13.729 62.345 51.040 1.00 43.89 523 GLY B C 1
ATOM 7583 O O . GLY B 1 505 ? 13.444 63.103 51.973 1.00 41.90 523 GLY B O 1
ATOM 7584 N N . LEU B 1 506 ? 13.003 62.285 49.927 1.00 38.54 524 LEU B N 1
ATOM 7585 C CA . LEU B 1 506 ? 11.838 63.120 49.745 1.00 33.15 524 LEU B CA 1
ATOM 7586 C C . LEU B 1 506 ? 10.559 62.323 49.954 1.00 32.84 524 LEU B C 1
ATOM 7587 O O . LEU B 1 506 ? 10.535 61.102 49.788 1.00 34.77 524 LEU B O 1
ATOM 7592 N N . PRO B 1 507 ? 9.465 62.991 50.309 1.00 42.03 525 PRO B N 1
ATOM 7593 C CA . PRO B 1 507 ? 8.181 62.292 50.439 1.00 36.62 525 PRO B CA 1
ATOM 7594 C C . PRO B 1 507 ? 7.597 61.919 49.085 1.00 39.24 525 PRO B C 1
ATOM 7595 O O . PRO B 1 507 ? 7.872 62.538 48.052 1.00 38.95 525 PRO B O 1
ATOM 7599 N N . GLN B 1 508 ? 6.775 60.902 49.113 1.00 38.63 526 GLN B N 1
ATOM 7600 C CA . GLN B 1 508 ? 6.094 60.396 47.930 1.00 33.44 526 GLN B CA 1
ATOM 7601 C C . GLN B 1 508 ? 4.687 60.958 47.873 1.00 34.43 526 GLN B C 1
ATOM 7602 O O . GLN B 1 508 ? 3.975 60.912 48.884 1.00 35.51 526 GLN B O 1
ATOM 7608 N N . PRO B 1 509 ? 4.238 61.507 46.746 1.00 34.88 527 PRO B N 1
ATOM 7609 C CA . PRO B 1 509 ? 2.851 61.978 46.675 1.00 32.12 527 PRO B CA 1
ATOM 7610 C C . PRO B 1 509 ? 1.887 60.808 46.621 1.00 38.41 527 PRO B C 1
ATOM 7611 O O . PRO B 1 509 ? 2.227 59.711 46.168 1.00 34.41 527 PRO B O 1
ATOM 7615 N N . ALA B 1 510 ? 0.667 61.056 47.101 1.00 37.48 528 ALA B N 1
ATOM 7616 C CA . ALA B 1 510 ? -0.351 60.010 47.114 1.00 32.02 528 ALA B CA 1
ATOM 7617 C C . ALA B 1 510 ? -0.605 59.472 45.715 1.00 27.22 528 ALA B C 1
ATOM 7618 O O . ALA B 1 510 ? -0.832 58.270 45.539 1.00 35.45 528 ALA B O 1
ATOM 7620 N N . GLU B 1 511 ? -0.543 60.343 44.703 1.00 30.68 529 GLU B N 1
ATOM 7621 C CA . GLU B 1 511 ? -0.868 59.950 43.335 1.00 27.56 529 GLU B CA 1
ATOM 7622 C C . GLU B 1 511 ? 0.117 58.932 42.766 1.00 28.07 529 GLU B C 1
ATOM 7623 O O . GLU B 1 511 ? -0.232 58.223 41.812 1.00 28.46 529 GLU B O 1
ATOM 7629 N N . MET B 1 512 ? 1.330 58.850 43.317 1.00 30.58 530 MET B N 1
ATOM 7630 C CA . MET B 1 512 ? 2.284 57.813 42.931 1.00 25.17 530 MET B CA 1
ATOM 7631 C C . MET B 1 512 ? 1.891 56.546 43.677 1.00 30.65 530 MET B C 1
ATOM 7632 O O . MET B 1 512 ? 2.200 56.382 44.859 1.00 31.39 530 MET B O 1
ATOM 7637 N N . THR B 1 513 ? 1.203 55.645 42.987 1.00 25.22 531 THR B N 1
ATOM 7638 C CA . THR B 1 513 ? 0.768 54.399 43.598 1.00 28.88 531 THR B CA 1
ATOM 7639 C C . THR B 1 513 ? 1.761 53.254 43.407 1.00 32.10 531 THR B C 1
ATOM 7640 O O . THR B 1 513 ? 1.572 52.191 44.001 1.00 31.01 531 THR B O 1
ATOM 7644 N N . GLY B 1 514 ? 2.834 53.449 42.638 1.00 32.06 532 GLY B N 1
ATOM 7645 C CA . GLY B 1 514 ? 3.986 52.568 42.734 1.00 27.40 532 GLY B CA 1
ATOM 7646 C C . GLY B 1 514 ? 4.612 52.634 44.120 1.00 30.07 532 GLY B C 1
ATOM 7647 O O . GLY B 1 514 ? 4.249 53.447 44.971 1.00 30.14 532 GLY B O 1
ATOM 7648 N N . VAL B 1 515 ? 5.595 51.763 44.346 1.00 28.46 533 VAL B N 1
ATOM 7649 C CA . VAL B 1 515 ? 6.231 51.652 45.652 1.00 29.17 533 VAL B CA 1
ATOM 7650 C C . VAL B 1 515 ? 7.745 51.726 45.512 1.00 31.08 533 VAL B C 1
ATOM 7651 O O . VAL B 1 515 ? 8.325 51.253 44.528 1.00 30.63 533 VAL B O 1
ATOM 7655 N N . SER B 1 516 ? 8.392 52.294 46.528 1.00 30.36 534 SER B N 1
ATOM 7656 C CA . SER B 1 516 ? 9.837 52.118 46.653 1.00 31.78 534 SER B CA 1
ATOM 7657 C C . SER B 1 516 ? 10.158 50.641 46.799 1.00 32.43 534 SER B C 1
ATOM 7658 O O . SER B 1 516 ? 9.455 49.907 47.503 1.00 31.47 534 SER B O 1
ATOM 7661 N N . ILE B 1 517 ? 11.202 50.191 46.093 1.00 28.37 535 ILE B N 1
ATOM 7662 C CA . ILE B 1 517 ? 11.647 48.807 46.194 1.00 26.70 535 ILE B CA 1
ATOM 7663 C C . ILE B 1 517 ? 13.062 48.758 46.751 1.00 27.26 535 ILE B C 1
ATOM 7664 O O . ILE B 1 517 ? 13.849 47.877 46.387 1.00 27.76 535 ILE B O 1
ATOM 7669 N N . VAL B 1 518 ? 13.386 49.679 47.653 1.00 27.79 536 VAL B N 1
ATOM 7670 C CA . VAL B 1 518 ? 14.578 49.541 48.477 1.00 35.56 536 VAL B CA 1
ATOM 7671 C C . VAL B 1 518 ? 14.210 49.744 49.940 1.00 32.98 536 VAL B C 1
ATOM 7672 O O . VAL B 1 518 ? 13.202 50.372 50.273 1.00 34.09 536 VAL B O 1
ATOM 7676 N N . GLN B 1 519 ? 15.049 49.193 50.814 1.00 30.34 537 GLN B N 1
ATOM 7677 C CA . GLN B 1 519 ? 14.972 49.405 52.254 1.00 37.55 537 GLN B CA 1
ATOM 7678 C C . GLN B 1 519 ? 16.333 49.869 52.756 1.00 37.65 537 GLN B C 1
ATOM 7679 O O . GLN B 1 519 ? 17.354 49.268 52.409 1.00 39.19 537 GLN B O 1
ATOM 7682 N N . LYS B 1 520 ? 16.354 50.940 53.553 1.00 34.82 538 LYS B N 1
ATOM 7683 C CA . LYS B 1 520 ? 17.586 51.307 54.237 1.00 40.98 538 LYS B CA 1
ATOM 7684 C C . LYS B 1 520 ? 18.102 50.110 55.025 1.00 38.69 538 LYS B C 1
ATOM 7685 O O . LYS B 1 520 ? 17.327 49.317 55.557 1.00 40.98 538 LYS B O 1
ATOM 7688 N N . ILE B 1 521 ? 19.421 49.959 55.083 1.00 44.56 539 ILE B N 1
ATOM 7689 C CA . ILE B 1 521 ? 19.994 48.802 55.769 1.00 48.83 539 ILE B CA 1
ATOM 7690 C C . ILE B 1 521 ? 20.311 49.149 57.225 1.00 41.45 539 ILE B C 1
ATOM 7691 O O . ILE B 1 521 ? 20.850 50.220 57.501 1.00 46.02 539 ILE B O 1
ATOM 7711 N N . ASP C 2 3 ? -0.033 81.017 21.251 1.00 20.41 2 ASP C N 1
ATOM 7712 C CA . ASP C 2 3 ? 0.720 79.876 21.783 1.00 22.44 2 ASP C CA 1
ATOM 7713 C C . ASP C 2 3 ? 0.930 79.911 23.299 1.00 22.24 2 ASP C C 1
ATOM 7714 O O . ASP C 2 3 ? 0.978 78.846 23.917 1.00 23.04 2 ASP C O 1
ATOM 7719 N N . TYR C 2 4 ? 1.059 81.097 23.903 1.00 19.56 3 TYR C N 1
ATOM 7720 C CA . TYR C 2 4 ? 1.208 81.205 25.349 1.00 20.62 3 TYR C CA 1
ATOM 7721 C C . TYR C 2 4 ? 0.504 82.467 25.819 1.00 20.98 3 TYR C C 1
ATOM 7722 O O . TYR C 2 4 ? 0.473 83.464 25.085 1.00 16.92 3 TYR C O 1
ATOM 7731 N N . PRO C 2 5 ? -0.029 82.473 27.040 1.00 19.92 4 PRO C N 1
ATOM 7732 C CA . PRO C 2 5 ? -0.690 83.687 27.545 1.00 18.65 4 PRO C CA 1
ATOM 7733 C C . PRO C 2 5 ? 0.241 84.884 27.523 1.00 21.05 4 PRO C C 1
ATOM 7734 O O . PRO C 2 5 ? 1.350 84.857 28.074 1.00 23.08 4 PRO C O 1
ATOM 7738 N N . GLY C 2 6 ? -0.217 85.939 26.873 1.00 20.71 5 GLY C N 1
ATOM 7739 C CA . GLY C 2 6 ? 0.531 87.168 26.799 1.00 20.68 5 GLY C CA 1
ATOM 7740 C C . GLY C 2 6 ? 1.405 87.346 25.579 1.00 20.08 5 GLY C C 1
ATOM 7741 O O . GLY C 2 6 ? 2.097 88.371 25.492 1.00 18.92 5 GLY C O 1
ATOM 7742 N N . ASP C 2 7 ? 1.390 86.411 24.626 1.00 18.67 6 ASP C N 1
ATOM 7743 C CA . ASP C 2 7 ? 2.149 86.599 23.396 1.00 17.82 6 ASP C CA 1
ATOM 7744 C C . ASP C 2 7 ? 1.477 87.629 22.486 1.00 19.83 6 ASP C C 1
ATOM 7745 O O . ASP C 2 7 ? 0.447 88.221 22.811 1.00 17.21 6 ASP C O 1
ATOM 7750 N N . HIS C 2 8 ? 2.108 87.872 21.334 1.00 18.66 7 HIS C N 1
ATOM 7751 C CA . HIS C 2 8 ? 1.768 89.038 20.524 1.00 18.81 7 HIS C CA 1
ATOM 7752 C C . HIS C 2 8 ? 0.330 88.989 20.005 1.00 19.61 7 HIS C C 1
ATOM 7753 O O . HIS C 2 8 ? -0.250 90.034 19.729 1.00 17.79 7 HIS C O 1
ATOM 7760 N N . CYS C 2 9 ? -0.250 87.806 19.816 1.00 20.74 8 CYS C N 1
ATOM 7761 C CA . CYS C 2 9 ? -1.633 87.806 19.324 1.00 19.05 8 CYS C CA 1
ATOM 7762 C C . CYS C 2 9 ? -2.607 88.438 20.319 1.00 16.57 8 CYS C C 1
ATOM 7763 O O . CYS C 2 9 ? -3.696 88.850 19.909 1.00 18.21 8 CYS C O 1
ATOM 7766 N N . TYR C 2 10 ? -2.270 88.487 21.612 1.00 13.78 9 TYR C N 1
ATOM 7767 C CA . TYR C 2 10 ? -3.161 89.108 22.592 1.00 18.65 9 TYR C CA 1
ATOM 7768 C C . TYR C 2 10 ? -3.220 90.619 22.457 1.00 19.92 9 TYR C C 1
ATOM 7769 O O . TYR C 2 10 ? -4.095 91.244 23.067 1.00 16.28 9 TYR C O 1
ATOM 7778 N N . LEU C 2 11 ? -2.333 91.225 21.655 1.00 16.94 10 LEU C N 1
ATOM 7779 C CA . LEU C 2 11 ? -2.360 92.675 21.514 1.00 19.23 10 LEU C CA 1
ATOM 7780 C C . LEU C 2 11 ? -3.609 93.141 20.780 1.00 20.64 10 LEU C C 1
ATOM 7781 O O . LEU C 2 11 ? -4.148 94.203 21.095 1.00 26.56 10 LEU C O 1
ATOM 7786 N N . TYR C 2 12 ? -4.082 92.363 19.812 1.00 20.36 11 TYR C N 1
ATOM 7787 C CA . TYR C 2 12 ? -5.284 92.697 19.051 1.00 24.93 11 TYR C CA 1
ATOM 7788 C C . TYR C 2 12 ? -6.451 91.757 19.312 1.00 18.66 11 TYR C C 1
ATOM 7789 O O . TYR C 2 12 ? -7.593 92.221 19.450 1.00 20.88 11 TYR C O 1
ATOM 7791 N N . GLY C 2 13 ? -6.208 90.453 19.391 1.00 21.94 12 GLY C N 1
ATOM 7792 C CA . GLY C 2 13 ? -7.319 89.503 19.619 1.00 19.90 12 GLY C CA 1
ATOM 7793 C C . GLY C 2 13 ? -8.450 89.661 18.617 1.00 24.85 12 GLY C C 1
ATOM 7794 O O . GLY C 2 13 ? -8.244 90.053 17.463 1.00 20.20 12 GLY C O 1
ATOM 7795 N N . THR C 2 14 ? -9.679 89.364 19.068 1.00 17.25 13 THR C N 1
ATOM 7796 C CA . THR C 2 14 ? -10.857 89.419 18.207 1.00 21.16 13 THR C CA 1
ATOM 7797 C C . THR C 2 14 ? -12.083 89.986 18.941 1.00 24.12 13 THR C C 1
ATOM 7798 O O . THR C 2 14 ? -12.978 90.488 18.300 1.00 21.97 13 THR C O 1
ATOM 7819 N N . ASP D 2 3 ? -2.173 62.096 21.761 1.00 26.00 2 ASP D N 1
ATOM 7820 C CA . ASP D 2 3 ? -2.943 63.249 22.242 1.00 27.68 2 ASP D CA 1
ATOM 7821 C C . ASP D 2 3 ? -3.119 63.247 23.753 1.00 28.18 2 ASP D C 1
ATOM 7822 O O . ASP D 2 3 ? -3.194 64.321 24.376 1.00 27.68 2 ASP D O 1
ATOM 7827 N N . TYR D 2 4 ? -3.205 62.057 24.354 1.00 24.78 3 TYR D N 1
ATOM 7828 C CA . TYR D 2 4 ? -3.311 61.953 25.806 1.00 30.16 3 TYR D CA 1
ATOM 7829 C C . TYR D 2 4 ? -2.645 60.664 26.281 1.00 21.22 3 TYR D C 1
ATOM 7830 O O . TYR D 2 4 ? -2.576 59.679 25.529 1.00 20.86 3 TYR D O 1
ATOM 7839 N N . PRO D 2 5 ? -2.157 60.636 27.515 1.00 19.06 4 PRO D N 1
ATOM 7840 C CA . PRO D 2 5 ? -1.504 59.423 28.025 1.00 22.80 4 PRO D CA 1
ATOM 7841 C C . PRO D 2 5 ? -2.478 58.263 28.075 1.00 25.75 4 PRO D C 1
ATOM 7842 O O . PRO D 2 5 ? -3.545 58.368 28.674 1.00 25.31 4 PRO D O 1
ATOM 7846 N N . GLY D 2 6 ? -2.105 57.144 27.438 1.00 26.67 5 GLY D N 1
ATOM 7847 C CA . GLY D 2 6 ? -2.980 55.989 27.356 1.00 25.64 5 GLY D CA 1
ATOM 7848 C C . GLY D 2 6 ? -3.715 55.817 26.037 1.00 26.39 5 GLY D C 1
ATOM 7849 O O . GLY D 2 6 ? -4.398 54.802 25.865 1.00 27.21 5 GLY D O 1
ATOM 7850 N N . ASP D 2 7 ? -3.607 56.755 25.096 1.00 21.93 6 ASP D N 1
ATOM 7851 C CA . ASP D 2 7 ? -4.377 56.597 23.870 1.00 23.33 6 ASP D CA 1
ATOM 7852 C C . ASP D 2 7 ? -3.731 55.561 22.956 1.00 21.30 6 ASP D C 1
ATOM 7853 O O . ASP D 2 7 ? -2.717 54.938 23.286 1.00 21.15 6 ASP D O 1
ATOM 7858 N N . HIS D 2 8 ? -4.347 55.347 21.792 1.00 24.60 7 HIS D N 1
ATOM 7859 C CA . HIS D 2 8 ? -4.046 54.155 21.010 1.00 25.30 7 HIS D CA 1
ATOM 7860 C C . HIS D 2 8 ? -2.609 54.146 20.524 1.00 22.10 7 HIS D C 1
ATOM 7861 O O . HIS D 2 8 ? -2.057 53.077 20.249 1.00 22.04 7 HIS D O 1
ATOM 7868 N N . CYS D 2 9 ? -2.005 55.318 20.357 1.00 22.70 8 CYS D N 1
ATOM 7869 C CA . CYS D 2 9 ? -0.631 55.348 19.857 1.00 19.60 8 CYS D CA 1
ATOM 7870 C C . CYS D 2 9 ? 0.351 54.689 20.821 1.00 19.26 8 CYS D C 1
ATOM 7871 O O . CYS D 2 9 ? 1.415 54.226 20.390 1.00 22.13 8 CYS D O 1
ATOM 7874 N N . TYR D 2 10 ? 0.054 54.679 22.121 1.00 19.90 9 TYR D N 1
ATOM 7875 C CA . TYR D 2 10 ? 0.922 54.047 23.099 1.00 23.39 9 TYR D CA 1
ATOM 7876 C C . TYR D 2 10 ? 0.963 52.526 22.945 1.00 24.86 9 TYR D C 1
ATOM 7877 O O . TYR D 2 10 ? 1.824 51.881 23.551 1.00 20.41 9 TYR D O 1
ATOM 7886 N N . LEU D 2 11 ? 0.097 51.937 22.114 1.00 23.11 10 LEU D N 1
ATOM 7887 C CA . LEU D 2 11 ? 0.113 50.479 21.985 1.00 23.69 10 LEU D CA 1
ATOM 7888 C C . LEU D 2 11 ? 1.347 49.995 21.241 1.00 24.23 10 LEU D C 1
ATOM 7889 O O . LEU D 2 11 ? 1.865 48.919 21.553 1.00 29.93 10 LEU D O 1
ATOM 7894 N N . TYR D 2 12 ? 1.832 50.755 20.258 1.00 25.31 11 TYR D N 1
ATOM 7895 C CA . TYR D 2 12 ? 3.039 50.384 19.528 1.00 31.13 11 TYR D CA 1
ATOM 7896 C C . TYR D 2 12 ? 4.201 51.336 19.769 1.00 29.01 11 TYR D C 1
ATOM 7897 O O . TYR D 2 12 ? 5.351 50.898 19.812 1.00 23.28 11 TYR D O 1
ATOM 7899 N N . GLY D 2 13 ? 3.947 52.637 19.913 1.00 22.91 12 GLY D N 1
ATOM 7900 C CA . GLY D 2 13 ? 5.088 53.515 20.175 1.00 20.16 12 GLY D CA 1
ATOM 7901 C C . GLY D 2 13 ? 6.186 53.412 19.121 1.00 25.54 12 GLY D C 1
ATOM 7902 O O . GLY D 2 13 ? 5.969 53.000 17.985 1.00 25.63 12 GLY D O 1
ATOM 7903 N N . THR D 2 14 ? 7.403 53.790 19.528 1.00 24.16 13 THR D N 1
ATOM 7904 C CA . THR D 2 14 ? 8.562 53.679 18.640 1.00 22.78 13 THR D CA 1
ATOM 7905 C C . THR D 2 14 ? 9.795 53.061 19.346 1.00 23.50 13 THR D C 1
ATOM 7906 O O . THR D 2 14 ? 10.758 52.696 18.688 1.00 27.82 13 THR D O 1
#

Solvent-accessible surface area: 37426 Å² total

Radius of gyration: 31.7 Å; Cα contacts (8 Å, |Δi|>4): 2456; chains: 4; bounding box: 75×81×61 Å

InterPro domains:
  IPR005995 Phosphoglycerate mutase, 2,3-bisphosphoglycerate-independent [MF_01038] (29-537)
  IPR005995 Phosphoglycerate mutase, 2,3-bisphosphoglycerate-independent [PIRSF001492] (26-538)
  IPR005995 Phosphoglycerate mutase, 2,3-bisphosphoglycerate-independent [PTHR31637] (20-536)
  IPR005995 Phosphoglycerate mutase, 2,3-bisphosphoglycerate-independent [TIGR01307] (30-535)
  IPR005995 Phosphoglycerate mutase, 2,3-bisphosphoglycerate-independent [cd16010] (29-536)
  IPR006124 Metalloenzyme [PF01676] (30-525)
  IPR011258 BPG-independent PGAM, N-terminal [PF06415] (106-322)
  IPR017850 Alkaline-phosphatase-like, core domain superfamily [G3DSA:3.40.720.10] (31-534)
  IPR017850 Alkaline-phosphatase-like, core domain superfamily [SSF53649] (29-536)
  IPR036646 BPG-independent phosphoglycerate mutase, domain B superfamily [G3DSA:3.40.1450.10] (101-335)
  IPR036646 BPG-independent phosphoglycerate mutase, domain B superfamily [SSF64158] (101-333)

Secondary structure (DSSP, 8-state):
--SEEEEEEESS--B----TT-HHHHS--HHHHHHTSSSEEEEB-SGGGGTSPTT----HHHHHHHHHHTSPPPPHHHHHHHHHHTT-GGG-HHHHHHHHHHHHTTSEEEEEEE-SS--SS--HHHHHHHHHHHHHTT-SEEEEEEEE-SSSS-TT-HHHHHHHHHHIIIIIIS--EEEEEEEHHHHT--SS-HHHHHHHHHHHHH--SEE--TTTHHHHHHHHHHTT--GGGPPPEE-SGGGGS--TT-EEEE----STTTHHHHHHHH---SPPPSS-EEEESS-S-TTS--EESSPPP--TT-HHHHHHHTT--EEEE-BGGGTTIIIIITTTSS----TTEE--BPPP--SSGGGSTTTTHHHHHHHHHHHHHH---SEEEEEE-HHHHHHTTT-HHHHHHHHHHHHHHHHHHHHHHHHHTEEEEEEESS--TT--B-TTSSB--S---BEEEE---TTEEE---SSS--BGGGHHHHHHHHHT----TT--S---EEE-/---EEEEEEESS--B----TT-HHHHS--HHHHHHTSSSEEEEB-SGGGGTSPTT----HHHHHHHHHHTS----HHHHHHHHHHTT-STT-HHHHHHHHHHHHTTSEEEEEEE-SS--SS--HHHHHHHHHHHHHTT-SEEEEEEEE-SSSS-TT-HHHHHHHHHHIIIIIIS--EEEEEEEHHHHT--S--HHHHHHHHHHHHH--SEE--TTTHHHHHHHHHHTT--GGGPPPEE-SGGGGS--TT-EEEE----STTTHHHHHHHH--PPPPSS-EEEESS-S-TTS--EESS-----TT-HHHHHHHTT--EEEE-BGGGHHIIIIITTTSS----TTEE--BPPP--SSGGGSTTTTHHHHHHHHHHHHHH---SEEEEEE-HHHHHHTTT-HHHHHHHHHHHHHHHHHHHHHHHHHTEEEEEEESS--TT--B-TTS-B--S---BEEEE---TTEEE---SSS--BGGGHHHHHHHHHTPPPPTT--S---EEE-/--TTSGGGGT--/--TTSGGGGT--

Sequence (1031 aa):
VANKVCLIVIDGWGVSEDPYGNAILNAQTPVMDKLCSGNWAQIEAHGLHVGLPEGLMMGNSEVGHLNIGAGRVIYQDIVRINLAVKNNKFVTNESLVDACDRAKNGNGRLHLAGLVSDGGVHSHIDHMMFALVKAIKELGVPELYLLHFYGDGRDTSPNSGVGFLEQTLEEFLEKTTGYGKLATVVGRYYAMDRDNRWERINVAYEAMIIGGVGETSDEAGVVEVVRKRYAADETDEFLKPIILQGEKGRVQNDDTIIFFDYRADRMREISAAMGMSKLAHPSNLQVYGMTQYKAEFPFKSLFPPASNKNVLAEWLAEQKVSQFHCAETEKYAHVTFFFNGGLEKQFEGEERLVPSPKVATYDLQPEMSAAGVADKMIEQLEAGTHPFIMCNFAPPDMVGHTGVYEAAVKACEATDIAIGRIYEATQKHGYSLMVTADHGNAEKMKAPDGGKHTAHTYRVPLTLSHPGFKFVDPADRHPALCDVAPTVLAIMGLPQPAEMTGVSIVQKIVANKVCLIVIDGWGVSEDPYGNAILNAQTPVMDKLCSGNWAQIEAHGLHVGLPEGLMGNSEVGHLNIGAGRVIYQDIVRINLAVKNNKFVTNESLVDACDRAKNGNGRLHLAGLVSDGGVHSHIDHMMFALVKAIKELGVPELYLLHFYGDGRDTSPNSGVGFLEQTLEEFLEKTTGYGKLATVVGRYYAMDRDNRWERINVAYEAMIIGGVGETSDEAGVVEVVRKRYAADETDEFLKPIILQGEKGRVQNDDTIIFFDYRADRMREISAAMGMKLAHPSNLQVYGMTQYKAEFPFKSLFPPASNKNVLAEWLAEQKVSQFHCAETEKYAHVTFFFNGGLEKQFEGEERLVPSPKVATYDLQPEMSAAGVADKMIEQLEAGTHPFIMCNFAPPDMVGHTGVYEAAVKACEATDIAIGRIYEATQKHGYSLMVTADHGNAEKMKAPDGGKHTAHTYRVPLTLSHPGFKFVDPADRHPALCDVAPTVLAIMGLPQPAEMTGVSIVQKIDYPGDHCYLYGTDYPGDHCYLYGT

Organism: Caenorhabditis elegans (NCBI:txid6239)

Foldseek 3Di:
DQFFEEEEAEAAAFDDPPQVLALQVPFPQVQVVVLPDDFWAWFDQADVLQQHHHPGFHHLLSLLQLLQQLARFHDLLSVLVVCLVVVNCLVQPVLLVLLVLLVVPVLEEEEEEEQDCLPPFFYNSSVLSSQVSSVVSPRRAYEYAYEFECDSDNQACRLVSLVVVLCCCCPVRVHYAYFKYFALQQCFDQPPPVVSVVQSVCCQAPVPWAEDESVCVSVVQVVCVVVVQTRNGDRMYGYPPNVRHDAAQYEYEYETPPQRRNPPNQCQLQVPPDDHHPNYAYEYCEDNDPPDPHHHSDYGDPSPPRPQQVCLVVVFAEEEEEEPVCQCSSACSNSNNHHDHGPRYHYYDYWDDDPACLVPLLTCLQVRLVVLLVCLVVVRGSYYYYYQPRLQRVLLVLDSVSNSVNSNSNSVSVVSNVVSCVVRRHKYWYKYSFHGSRRQADPVRGGDNDTDHTIMTGIPDPQKHFAADPPDGHHSSQNSQQVCVSVVHDDDPSSPNHHRIDGD/DQFFAEEEAEAAAFDDPDQVLALQVPFPQVQVVVLPDDFWAWFDQADVLQQHHHPGFHHLLSLLLLLQQLARDHDLLSVLVVCLVVVNLLVQPVLLVLLVLLVVPVLAEEEEEEQDCLPPFFHNVSVLSSQVSSVVSPRPAYEYAYAFECDSDNQACVLVSLVVVLCCCVPVRVHYAYFKAFALQQCFDLPPPVVSVVQSVCCQAPVPWAEDESVCVSVVQVVCVVVVCTRNGDGMYGYPPNSRHDAASYEYEYETPAQRRNPSNQCQLQVVDDRHYNYAYEYCEDNDPPDPHHHSDYRDPSPPRPQQVCLVVVAAEEEEEEPVCQCSRACSNSNNHHDHGPRYHYYHYWDDDPACLVPLLTCLQVRLVVLLVCLVVVRGSYYYYYQPRLLRVLLVLPSVSNSVNSNSNSVSVVSNVVSCVVRGHKYWYKYSFHGSRRQADPVGGGDNDTDHTIMIGIPDPQKHFAADPPDGHHSSQNSQQVCVSVVHDDDPSSPHHHGIDGD/DDPPDPCVVPPD/DDPPDPCVVPPD

Nearest PDB structures (foldseek):
  2ify-assembly1_A  TM=9.129E-01  e=2.172E-61  Bacillus anthracis
  4qax-assembly1_A  TM=8.363E-01  e=1.665E-60  Staphylococcus aureus subsp. aureus NCTC 8325
  7tl8-assembly1_A  TM=8.507E-01  e=3.330E-59  Staphylococcus aureus
  1eqj-assembly1_A  TM=5.727E-01  e=3.793E-64  Geobacillus stearothermophilus
  1o99-assembly1_A  TM=5.706E-01  e=1.370E-64  Geobacillus stearothermophilus